Protein AF-0000000083545973 (afdb_homodimer)

InterPro domains:
  IPR001567 Peptidase M3A/M3B catalytic domain [PF01432] (201-577)
  IPR011977 Peptidase M3B, oligoendopeptidase-related clade 3 [TIGR02290] (7-589)
  IPR013647 Oligopeptidase F, N-terminal domain [PF08439] (117-175)
  IPR034006 Oligopeptidase F type 2 [cd09607] (8-588)
  IPR042088 Oligoendopeptidase F, C-terminal domain [G3DSA:1.10.1370.20] (224-591)

Organism: NCBI:txid360422

pLDDT: mean 95.38, std 5.45, range [33.25, 98.75]

Nearest PDB structures (foldseek):
  3ce2-assembly1_A  TM=8.880E-01  e=1.107E-25  Chlamydia abortus S26/3
  2h1j-assembly1_A  TM=7.300E-01  e=1.883E-16  Geobacillus stearothermophilus
  3aho-assembly2_B  TM=7.406E-01  e=2.249E-15  Geobacillus sp. MO-1
  2qr4-assembly1_B  TM=7.708E-01  e=1.541E-14  Enterococcus faecium DO
  3sks-assembly1_A  TM=7.186E-01  e=7.136E-15  Bacillus anthracis str. Ames

Sequence (1182 aa):
MMSGTGKWSLKELYSSFEGSDFKNDVKLFEELIKTLTNWSKNNLNSYEDIAHKLECYVDKMEEFRRIYSRISAFCSLSISANASNSSAKKYLSMIEKMETNLKEVEVSTAKWIKNMEDLDSVINSSDKLKEYEFYFKEIKIKSSHMLSQQEEILIAKMRLTGSSTWSKYRNHITASHNVEIELDGKIQSIGINEVKNMQFSNEGELRKKAYFAERKSNDKIAEGVLAALNAIKGEVITLSEIKKYKSPLHRTLEDSRMDEETLNVMIEVMEENLQEFQRYFLKKAELLGHKGKLPYYDIMAPLGNKNMEYTFEKAREFIVKHFSSFSEEMGELAVKAFDNGWIDWGVRQGKRGGAFCRNLHCIKESRILCSYNNNFKNVCTLAHELGHAYHGMMLQKESVLNSSYPMPLAETASIFSETLVRNAALKTADRDEALSILGTDLVNCSSVIVDIYARYIFEKAVFEKRSEGELSLEEVKNLMIWAQKQAYGDAISQETLDPFAWIHKNHYYYPDANFYNFPYAFGLLFSKGLYNMYLNEGSSFVKKYNELLCITGKSTIYDVAKSVDIDIHDKEFWRGSMNIVKKQIEEFCNSMMSGTGKWSLKELYSSFEGSDFKNDVKLFEELIKTLTNWSKNNLNSYEDIAHKLECYVDKMEEFRRIYSRISAFCSLSISANASNSSAKKYLSMIEKMETNLKEVEVSTAKWIKNMEDLDSVINSSDKLKEYEFYFKEIKIKSSHMLSQQEEILIAKMRLTGSSTWSKYRNHITASHNVEIELDGKIQSIGINEVKNMQFSNEGELRKKAYFAERKSNDKIAEGVLAALNAIKGEVITLSEIKKYKSPLHRTLEDSRMDEETLNVMIEVMEENLQEFQRYFLKKAELLGHKGKLPYYDIMAPLGNKNMEYTFEKAREFIVKHFSSFSEEMGELAVKAFDNGWIDWGVRQGKRGGAFCRNLHCIKESRILCSYNNNFKNVCTLAHELGHAYHGMMLQKESVLNSSYPMPLAETASIFSETLVRNAALKTADRDEALSILGTDLVNCSSVIVDIYARYIFEKAVFEKRSEGELSLEEVKNLMIWAQKQAYGDAISQETLDPFAWIHKNHYYYPDANFYNFPYAFGLLFSKGLYNMYLNEGSSFVKKYNELLCITGKSTIYDVAKSVDIDIHDKEFWRGSMNIVKKQIEEFCNS

Foldseek 3Di:
DQPPPLFFDLVLLPPDLPDPVNVVLLVVLLVLLVVLLVLLVPPLPDCPPVLVSVVVNVVSVLVNCLSLLSLLCSLVVVCQAFVPPPSSVVVNVVSVVSVVSCVVSLLSVLVSLLPDPCVPVSQVVDPSSVLCVLLSVLSNVVSLLDDDPVVVVVLVVVVVVFLVVLLVQLCVCQQAQWWFFQDPNDTDTDTLVVLVVQLAPLDPVSLVRSQVRNQVSCVVCLVSLLVSLLRLLVVLQVSCVSSPHPGSVSVQCSLQLHDPLLLVLLLVLLLVCLVLVLLVQQLQCVQSPHDFFHAPSNLNYADFDDWDFADPVNLLVLLLVLLVQQPVVLSVLSCCCSRNRQENADDDPRRHADKAKDQNLSSLFIHIYYHDDGTVVVSLRVQLRSQLGVLSNLQNVGRPSLNDFGLLQNRQRSLLSSVRSLVVCCVPDDPRRLLNSLRVVSSVVCCQSQVLSLVLQLLVVCSVVSVVHRDDLVRSLVSSLVSNCSRNHPSYDSVNRRSCPVSPPSQSSDSNQHSNRNSVSSNQLNNLLLSLVCVVPPNVSSVLVSQLSNRSRRHRPQVSCPVSPHHSSDSVSSVSSVVVNSVSSVSNSVD/DQPPPLFFDLVLLPVDLPDPVLVVLLVVLLVLLVVLLVLLVPPLPDCPPVLVSVVVNVVSVLVNCLSLLSLLCSLVVVCQAFVPPVSSVVVNVVSVVSVVSCVVSLLSVLVSLLPDPCPPVSQVVDPVSVLCVLLSVLSNVVSLLDDDPVVVVVLVVVVVVFLVVLLVQLCVCQQAQWWFFQDPNDTDTDTLVVLVVQLADLDPVSLVRSQVRNQVSCVVCLVSLLVSLLRLLVVLQVSCVSSPHPGSVSVQCSLQLHDPLLLVLLLVLLLVCLVLVLLVQQLQCVQSPHDFFHAPSNLNYADFDDWDFADPVNLLVLLLVLLVQQPVVLSVLSVCCSRNRQENADDDPRRHADKAKDQNLSSLFIHIYYHDDGTVVVSLRVQLRSQLRVLSNLQNVGRPSLNDFGLLQNRQRSLLSSVRSLVVCCVPDDPRRLLNSLRVVSSVVCCQSQVLSLVLQLLVVCSVVSVVHRDDSVRSLVSSLVSNCSRNHPSYDSVNRRSCPVSPPSQSSDSNQHSNRNSVSSNQLNNLLLSLVCVVPPNVSSVLVSQLSNRSRRHRPQVSCPVSPHHSSDSVSSVSSVVVNSVSSVSNSVD

Solvent-accessible surface area (backbone atoms only — not comparable to full-atom values): 60895 Å² total; per-residue (Å²): 120,58,66,84,78,34,51,51,63,60,55,89,74,34,80,38,90,83,28,66,68,35,50,50,48,54,51,46,49,55,49,48,54,53,49,50,48,52,45,44,69,70,56,61,77,59,79,69,65,49,56,58,51,52,53,51,47,52,54,51,48,48,53,45,50,40,52,48,52,46,52,49,46,54,20,51,52,46,28,41,59,25,60,80,42,60,67,33,53,52,50,43,53,51,50,55,60,57,52,57,64,48,51,60,40,54,50,52,46,26,52,46,54,49,69,47,91,54,62,67,62,45,29,71,72,32,77,71,42,48,79,40,44,51,56,52,52,49,40,31,58,58,34,69,40,55,69,56,70,68,50,50,51,48,49,59,58,52,31,60,31,13,40,53,39,34,35,51,49,40,49,48,59,54,71,70,29,61,25,65,39,76,56,95,89,38,79,39,79,42,50,41,68,66,42,60,56,33,34,56,38,88,44,65,67,53,13,49,51,36,46,54,25,48,56,61,43,42,66,78,48,43,66,63,41,48,51,28,41,43,25,26,53,47,45,36,50,52,50,23,50,77,36,67,34,91,34,60,63,50,49,42,27,58,68,39,37,40,59,68,62,41,53,51,39,52,52,49,52,48,61,73,45,33,65,62,50,25,56,44,37,29,46,49,12,48,76,71,68,37,86,61,42,19,48,50,54,51,66,61,38,67,47,62,87,62,79,54,74,29,49,72,67,53,35,48,54,53,49,32,51,54,35,34,71,63,34,60,68,54,14,49,49,49,48,48,36,55,54,64,28,21,44,23,34,47,77,59,86,52,36,57,79,64,68,46,54,47,63,34,74,74,76,72,47,48,39,32,43,34,62,59,77,40,28,52,69,46,42,41,49,50,34,22,32,49,14,43,37,51,40,42,56,42,23,60,80,41,55,79,81,34,46,61,55,34,66,34,60,63,37,28,43,14,49,36,36,24,49,54,54,53,56,57,51,50,74,73,41,52,74,59,49,33,43,21,54,46,38,55,51,49,44,52,48,43,47,38,51,35,47,32,49,18,51,48,52,31,51,52,47,49,56,56,50,42,76,76,36,80,73,51,73,67,55,54,25,50,42,39,42,50,22,45,47,72,29,53,41,82,27,33,34,72,90,46,56,58,51,61,69,71,72,82,43,66,57,76,53,40,65,88,43,57,75,62,52,54,32,55,34,45,8,51,42,52,15,38,24,52,47,47,47,31,74,73,54,43,69,70,35,47,60,45,52,50,55,36,47,37,38,43,23,56,51,42,52,65,55,32,40,42,75,62,74,36,58,66,73,38,57,64,50,54,48,46,13,47,47,58,53,50,51,48,44,51,52,53,66,71,97,119,60,66,86,77,33,52,50,62,59,58,89,76,34,80,38,91,84,28,66,69,36,50,52,48,54,50,48,49,54,49,47,53,53,50,50,46,51,46,43,70,71,54,61,78,59,79,71,64,50,55,60,50,51,52,52,49,52,53,53,48,49,53,46,49,40,52,49,52,47,52,48,45,54,19,51,52,44,28,41,61,27,60,80,41,59,65,32,53,51,51,41,54,50,50,55,60,55,52,56,63,47,50,59,40,54,51,52,47,26,52,47,54,50,68,46,88,55,60,67,62,45,29,71,72,32,76,72,42,48,78,40,43,52,55,53,52,49,41,33,57,58,35,70,41,54,69,54,70,68,49,48,52,49,49,59,58,52,32,60,31,13,39,53,39,33,34,52,49,41,50,48,59,53,70,71,30,63,25,65,40,76,55,95,89,38,82,40,79,40,49,40,67,63,42,60,55,33,34,55,36,86,46,65,67,53,13,49,51,35,46,54,26,48,56,61,44,43,67,79,48,44,67,62,42,47,53,26,40,44,24,26,53,47,44,37,50,52,50,23,50,76,35,69,36,92,34,62,64,50,50,42,26,58,68,39,37,40,60,66,61,41,53,52,40,50,51,49,53,49,61,72,45,34,65,62,51,25,56,44,37,29,47,50,12,47,76,72,69,37,87,60,42,20,48,50,53,49,67,62,39,67,48,63,87,62,79,54,73,29,49,71,66,52,36,49,52,52,48,32,52,54,34,33,72,63,31,63,66,53,14,51,49,47,48,47,36,55,54,65,25,21,44,23,36,46,76,58,86,54,35,57,80,63,70,46,54,48,64,34,75,75,76,72,48,48,39,32,44,33,63,61,76,40,29,52,69,46,43,39,49,49,34,23,33,48,14,42,37,51,41,40,58,41,23,59,78,43,55,79,81,36,46,60,55,37,66,32,61,63,38,28,43,14,49,36,37,24,50,54,53,52,54,56,50,48,74,74,40,53,73,59,49,34,45,23,55,46,39,54,51,48,46,52,48,43,50,38,51,34,48,32,48,17,51,48,54,30,52,52,47,49,54,57,50,42,76,76,36,80,73,50,73,68,54,54,26,48,42,39,41,50,21,45,47,71,29,52,40,82,26,36,34,73,91,47,56,56,50,60,68,71,72,83,42,66,56,76,54,40,68,87,43,56,77,63,52,56,32,54,34,45,8,54,41,52,16,39,25,51,47,48,46,32,73,74,54,44,68,71,34,49,60,44,53,49,56,37,46,36,37,43,23,55,50,40,51,65,53,32,39,41,74,62,75,37,57,66,74,39,59,64,51,53,49,46,13,47,47,58,52,49,50,49,44,51,53,52,66,72,98

Structure (mmCIF, N/CA/C/O backbone):
data_AF-0000000083545973-model_v1
#
loop_
_entity.id
_entity.type
_entity.pdbx_description
1 polymer 'Oligoendopeptidase F'
#
loop_
_atom_site.group_PDB
_atom_site.id
_atom_site.type_symbol
_atom_site.label_atom_id
_atom_site.label_alt_id
_atom_site.label_comp_id
_atom_site.label_asym_id
_atom_site.label_entity_id
_atom_site.label_seq_id
_atom_site.pdbx_PDB_ins_code
_atom_site.Cartn_x
_atom_site.Cartn_y
_atom_site.Cartn_z
_atom_site.occupancy
_atom_site.B_iso_or_equiv
_atom_site.auth_seq_id
_atom_site.auth_comp_id
_atom_site.auth_asym_id
_atom_site.auth_atom_id
_atom_site.pdbx_PDB_model_num
ATOM 1 N N . MET A 1 1 ? 7.969 -38.281 -41.969 1 33.25 1 MET A N 1
ATOM 2 C CA . MET A 1 1 ? 9.156 -37.438 -41.875 1 33.25 1 MET A CA 1
ATOM 3 C C . MET A 1 1 ? 8.953 -36.312 -40.844 1 33.25 1 MET A C 1
ATOM 5 O O . MET A 1 1 ? 7.91 -35.656 -40.844 1 33.25 1 MET A O 1
ATOM 9 N N . MET A 1 2 ? 9.492 -36.406 -39.625 1 45.69 2 MET A N 1
ATOM 10 C CA . MET A 1 2 ? 9.445 -35.344 -38.594 1 45.69 2 MET A CA 1
ATOM 11 C C . MET A 1 2 ? 9.578 -33.969 -39.219 1 45.69 2 MET A C 1
ATOM 13 O O . MET A 1 2 ? 10.391 -33.781 -40.125 1 45.69 2 MET A O 1
ATOM 17 N N . SER A 1 3 ? 8.727 -33.219 -39.375 1 46.69 3 SER A N 1
ATOM 18 C CA . SER A 1 3 ? 8.953 -31.969 -40.094 1 46.69 3 SER A CA 1
ATOM 19 C C . SER A 1 3 ? 10.234 -31.297 -39.625 1 46.69 3 SER A C 1
ATOM 21 O O . SER A 1 3 ? 10.5 -31.188 -38.406 1 46.69 3 SER A O 1
ATOM 23 N N . GLY A 1 4 ? 11.406 -31.469 -40.25 1 60.22 4 GLY A N 1
ATOM 24 C CA . GLY A 1 4 ? 12.812 -31.109 -40.219 1 60.22 4 GLY A CA 1
ATOM 25 C C . GLY A 1 4 ? 13.055 -29.688 -39.781 1 60.22 4 GLY A C 1
ATOM 26 O O . GLY A 1 4 ? 14.203 -29.266 -39.594 1 60.22 4 GLY A O 1
ATOM 27 N N . THR A 1 5 ? 12.023 -28.859 -39.562 1 68.5 5 THR A N 1
ATOM 28 C CA . THR A 1 5 ? 12.398 -27.469 -39.438 1 68.5 5 THR A CA 1
ATOM 29 C C . THR A 1 5 ? 12.562 -27.094 -37.969 1 68.5 5 THR A C 1
ATOM 31 O O . THR A 1 5 ? 13.117 -26.031 -37.656 1 68.5 5 THR A O 1
ATOM 34 N N . GLY A 1 6 ? 12.125 -28.031 -36.969 1 90.12 6 GLY A N 1
ATOM 35 C CA . GLY A 1 6 ? 12.211 -27.719 -35.562 1 90.12 6 GLY A CA 1
ATOM 36 C C . GLY A 1 6 ? 11.18 -26.703 -35.125 1 90.12 6 GLY A C 1
ATOM 37 O O . GLY A 1 6 ? 11.305 -26.109 -34.031 1 90.12 6 GLY A O 1
ATOM 38 N N . LYS A 1 7 ? 10.086 -26.453 -36.031 1 93.75 7 LYS A N 1
ATOM 39 C CA . LYS A 1 7 ? 9.039 -25.484 -35.75 1 93.75 7 LYS A CA 1
ATOM 40 C C . LYS A 1 7 ? 7.66 -26.141 -35.75 1 93.75 7 LYS A C 1
ATOM 42 O O . LYS A 1 7 ? 7.41 -27.078 -36.5 1 93.75 7 LYS A O 1
ATOM 47 N N . TRP A 1 8 ? 6.75 -25.625 -34.812 1 97.69 8 TRP A N 1
ATOM 48 C CA . TRP A 1 8 ? 5.371 -26.109 -34.844 1 97.69 8 TRP A CA 1
ATOM 49 C C . TRP A 1 8 ? 4.582 -25.453 -35.969 1 97.69 8 TRP A C 1
ATOM 51 O O . TRP A 1 8 ? 5.074 -24.516 -36.625 1 97.69 8 TRP A O 1
ATOM 61 N N . SER A 1 9 ? 3.428 -26.109 -36.281 1 97.06 9 SER A N 1
ATOM 62 C CA . SER A 1 9 ? 2.506 -25.516 -37.25 1 97.06 9 SER A CA 1
ATOM 63 C C . SER A 1 9 ? 1.331 -24.844 -36.562 1 97.06 9 SER A C 1
ATOM 65 O O . SER A 1 9 ? 0.715 -25.422 -35.656 1 97.06 9 SER A O 1
ATOM 67 N N . LEU A 1 10 ? 1.026 -23.609 -37 1 98.12 10 LEU A N 1
ATOM 68 C CA . LEU A 1 10 ? -0.126 -22.891 -36.438 1 98.12 10 LEU A CA 1
ATOM 69 C C . LEU A 1 10 ? -1.184 -22.672 -37.531 1 98.12 10 LEU A C 1
ATOM 71 O O . LEU A 1 10 ? -2.217 -22.047 -37.25 1 98.12 10 LEU A O 1
ATOM 75 N N . LYS A 1 11 ? -0.959 -23.281 -38.656 1 97.19 11 LYS A N 1
ATOM 76 C CA . LYS A 1 11 ? -1.869 -23.078 -39.781 1 97.19 11 LYS A CA 1
ATOM 77 C C . LYS A 1 11 ? -3.236 -23.688 -39.5 1 97.19 11 LYS A C 1
ATOM 79 O O . LYS A 1 11 ? -4.23 -23.312 -40.125 1 97.19 11 LYS A O 1
ATOM 84 N N . GLU A 1 12 ? -3.271 -24.703 -38.656 1 97.5 12 GLU A N 1
ATOM 85 C CA . GLU A 1 12 ? -4.523 -25.344 -38.281 1 97.5 12 GLU A CA 1
ATOM 86 C C . GLU A 1 12 ? -5.418 -24.391 -37.5 1 97.5 12 GLU A C 1
ATOM 88 O O . GLU A 1 12 ? -6.625 -24.625 -37.375 1 97.5 12 GLU A O 1
ATOM 93 N N . LEU A 1 13 ? -4.867 -23.344 -36.906 1 98.19 13 LEU A N 1
ATOM 94 C CA . LEU A 1 13 ? -5.641 -22.297 -36.25 1 98.19 13 LEU A CA 1
ATOM 95 C C . LEU A 1 13 ? -6.098 -21.234 -37.25 1 98.19 13 LEU A C 1
ATOM 97 O O . LEU A 1 13 ? -7.297 -21.031 -37.438 1 98.19 13 LEU A O 1
ATOM 101 N N . TYR A 1 14 ? -5.094 -20.672 -37.844 1 98.38 14 TYR A N 1
ATOM 102 C CA . TYR A 1 14 ? -5.371 -19.672 -38.875 1 98.38 14 TYR A CA 1
ATOM 103 C C . TYR A 1 14 ? -4.273 -19.656 -39.906 1 98.38 14 TYR A C 1
ATOM 105 O O . TYR A 1 14 ? -3.127 -20.016 -39.625 1 98.38 14 TYR A O 1
ATOM 113 N N . SER A 1 15 ? -4.625 -19.125 -41.094 1 97.94 15 SER A N 1
ATOM 114 C CA . SER A 1 15 ? -3.656 -19.031 -42.156 1 97.94 15 SER A CA 1
ATOM 115 C C . SER A 1 15 ? -2.592 -17.984 -41.875 1 97.94 15 SER A C 1
ATOM 117 O O . SER A 1 15 ? -1.403 -18.219 -42.125 1 97.94 15 SER A O 1
ATOM 119 N N . SER A 1 16 ? -3.014 -16.875 -41.5 1 97.06 16 SER A N 1
ATOM 120 C CA . SER A 1 16 ? -2.137 -15.766 -41.125 1 97.06 16 SER A CA 1
ATOM 121 C C . SER A 1 16 ? -2.914 -14.656 -40.406 1 97.06 16 SER A C 1
ATOM 123 O O . SER A 1 16 ? -4.145 -14.703 -40.344 1 97.06 16 SER A O 1
ATOM 125 N N . PHE A 1 17 ? -2.213 -13.688 -39.969 1 97.44 17 PHE A N 1
ATOM 126 C CA . PHE A 1 17 ? -2.863 -12.555 -39.312 1 97.44 17 PHE A CA 1
ATOM 127 C C . PHE A 1 17 ? -3.57 -11.68 -40.344 1 97.44 17 PHE A C 1
ATOM 129 O O . PHE A 1 17 ? -4.41 -10.852 -40 1 97.44 17 PHE A O 1
ATOM 136 N N . GLU A 1 18 ? -3.24 -11.891 -41.656 1 96.62 18 GLU A N 1
ATOM 137 C CA . GLU A 1 18 ? -3.873 -11.164 -42.75 1 96.62 18 GLU A CA 1
ATOM 138 C C . GLU A 1 18 ? -4.941 -12.016 -43.438 1 96.62 18 GLU A C 1
ATOM 140 O O . GLU A 1 18 ? -5.672 -11.531 -44.281 1 96.62 18 GLU A O 1
ATOM 145 N N . GLY A 1 19 ? -4.961 -13.25 -43.031 1 97.5 19 GLY A N 1
ATOM 146 C CA . GLY A 1 19 ? -5.93 -14.156 -43.656 1 97.5 19 GLY A CA 1
ATOM 147 C C . GLY A 1 19 ? -7.367 -13.797 -43.312 1 97.5 19 GLY A C 1
ATOM 148 O O . GLY A 1 19 ? -7.656 -13.312 -42.219 1 97.5 19 GLY A O 1
ATOM 149 N N . SER A 1 20 ? -8.289 -14.133 -44.188 1 97.5 20 SER A N 1
ATOM 150 C CA . SER A 1 20 ? -9.703 -13.844 -43.969 1 97.5 20 SER A CA 1
ATOM 151 C C . SER A 1 20 ? -10.273 -14.664 -42.812 1 97.5 20 SER A C 1
ATOM 153 O O . SER A 1 20 ? -11.172 -14.203 -42.125 1 97.5 20 SER A O 1
ATOM 155 N N . ASP A 1 21 ? -9.742 -15.797 -42.656 1 97.69 21 ASP A N 1
ATOM 156 C CA . ASP A 1 21 ? -10.211 -16.656 -41.562 1 97.69 21 ASP A CA 1
ATOM 157 C C . ASP A 1 21 ? -9.953 -16.016 -40.219 1 97.69 21 ASP A C 1
ATOM 159 O O . ASP A 1 21 ? -10.836 -15.977 -39.344 1 97.69 21 ASP A O 1
ATOM 163 N N . PHE A 1 22 ? -8.773 -15.43 -40.062 1 98.12 22 PHE A N 1
ATOM 164 C CA . PHE A 1 22 ? -8.406 -14.758 -38.812 1 98.12 22 PHE A CA 1
ATOM 165 C C . PHE A 1 22 ? -9.203 -13.461 -38.656 1 98.12 22 PHE A C 1
ATOM 167 O O . PHE A 1 22 ? -9.812 -13.234 -37.594 1 98.12 22 PHE A O 1
ATOM 174 N N . LYS A 1 23 ? -9.297 -12.656 -39.594 1 97.5 23 LYS A N 1
ATOM 175 C CA . LYS A 1 23 ? -9.969 -11.359 -39.531 1 97.5 23 LYS A CA 1
ATOM 176 C C . LYS A 1 23 ? -11.461 -11.523 -39.281 1 97.5 23 LYS A C 1
ATOM 178 O O . LYS A 1 23 ? -12.07 -10.734 -38.562 1 97.5 23 LYS A O 1
ATOM 183 N N . ASN A 1 24 ? -12.016 -12.516 -39.938 1 97.94 24 ASN A N 1
ATOM 184 C CA . ASN A 1 24 ? -13.438 -12.789 -39.719 1 97.94 24 ASN A CA 1
ATOM 185 C C . ASN A 1 24 ? -13.719 -13.219 -38.281 1 97.94 24 ASN A C 1
ATOM 187 O O . ASN A 1 24 ? -14.742 -12.836 -37.719 1 97.94 24 ASN A O 1
ATOM 191 N N . ASP A 1 25 ? -12.836 -14 -37.781 1 97.81 25 ASP A N 1
ATOM 192 C CA . ASP A 1 25 ? -13.031 -14.445 -36.406 1 97.81 25 ASP A CA 1
ATOM 193 C C . ASP A 1 25 ? -12.852 -13.289 -35.406 1 97.81 25 ASP A C 1
ATOM 195 O O . ASP A 1 25 ? -13.516 -13.227 -34.375 1 97.81 25 ASP A O 1
ATOM 199 N N . VAL A 1 26 ? -11.93 -12.359 -35.719 1 97.5 26 VAL A N 1
ATOM 200 C CA . VAL A 1 26 ? -11.758 -11.18 -34.875 1 97.5 26 VAL A CA 1
ATOM 201 C C . VAL A 1 26 ? -13.031 -10.352 -34.875 1 97.5 26 VAL A C 1
ATOM 203 O O . VAL A 1 26 ? -13.492 -9.891 -33.844 1 97.5 26 VAL A O 1
ATOM 206 N N . LYS A 1 27 ? -13.648 -10.234 -36 1 96.94 27 LYS A N 1
ATOM 207 C CA . LYS A 1 27 ? -14.922 -9.523 -36.094 1 96.94 27 LYS A CA 1
ATOM 208 C C . LYS A 1 27 ? -16.031 -10.258 -35.344 1 96.94 27 LYS A C 1
ATOM 210 O O . LYS A 1 27 ? -16.844 -9.633 -34.656 1 96.94 27 LYS A O 1
ATOM 215 N N . LEU A 1 28 ? -16.078 -11.516 -35.594 1 97.12 28 LEU A N 1
ATOM 216 C CA . LEU A 1 28 ? -17.062 -12.336 -34.906 1 97.12 28 LEU A CA 1
ATOM 217 C C . LEU A 1 28 ? -16.922 -12.219 -33.406 1 97.12 28 LEU A C 1
ATOM 219 O O . LEU A 1 28 ? -17.906 -12.156 -32.688 1 97.12 28 LEU A O 1
ATOM 223 N N . PHE A 1 29 ? -15.695 -12.219 -32.969 1 96.69 29 PHE A N 1
ATOM 224 C CA . PHE A 1 29 ? -15.383 -12.07 -31.547 1 96.69 29 PHE A CA 1
ATOM 225 C C . PHE A 1 29 ? -15.969 -10.773 -31 1 96.69 29 PHE A C 1
ATOM 227 O O . PHE A 1 29 ? -16.625 -10.781 -29.953 1 96.69 29 PHE A O 1
ATOM 234 N N . GLU A 1 30 ? -15.781 -9.719 -31.656 1 95.12 30 GLU A N 1
ATOM 235 C CA . GLU A 1 30 ? -16.328 -8.422 -31.266 1 95.12 30 GLU A CA 1
ATOM 236 C C . GLU A 1 30 ? -17.844 -8.453 -31.203 1 95.12 30 GLU A C 1
ATOM 238 O O . GLU A 1 30 ? -18.453 -7.922 -30.266 1 95.12 30 GLU A O 1
ATOM 243 N N . GLU A 1 31 ? -18.406 -9.062 -32.125 1 96.19 31 GLU A N 1
ATOM 244 C CA . GLU A 1 31 ? -19.859 -9.172 -32.188 1 96.19 31 GLU A CA 1
ATOM 245 C C . GLU A 1 31 ? -20.406 -10.023 -31.062 1 96.19 31 GLU A C 1
ATOM 247 O O . GLU A 1 31 ? -21.469 -9.727 -30.516 1 96.19 31 GLU A O 1
ATOM 252 N N . LEU A 1 32 ? -19.719 -11.055 -30.812 1 96.06 32 LEU A N 1
ATOM 253 C CA . LEU A 1 32 ? -20.156 -11.945 -29.734 1 96.06 32 LEU A CA 1
ATOM 254 C C . LEU A 1 32 ? -20.156 -11.219 -28.391 1 96.06 32 LEU A C 1
ATOM 256 O O . LEU A 1 32 ? -21.062 -11.406 -27.578 1 96.06 32 LEU A O 1
ATOM 260 N N . ILE A 1 33 ? -19.141 -10.438 -28.141 1 95.19 33 ILE A N 1
ATOM 261 C CA . ILE A 1 33 ? -19.062 -9.672 -26.891 1 95.19 33 ILE A CA 1
ATOM 262 C C . ILE A 1 33 ? -20.25 -8.719 -26.797 1 95.19 33 ILE A C 1
ATOM 264 O O . ILE A 1 33 ? -20.891 -8.625 -25.75 1 95.19 33 ILE A O 1
ATOM 268 N N . LYS A 1 34 ? -20.578 -7.98 -27.859 1 94.25 34 LYS A N 1
ATOM 269 C CA . LYS A 1 34 ? -21.703 -7.062 -27.891 1 94.25 34 LYS A CA 1
ATOM 270 C C . LYS A 1 34 ? -23.016 -7.801 -27.641 1 94.25 34 LYS A C 1
ATOM 272 O O . LYS A 1 34 ? -23.875 -7.34 -26.875 1 94.25 34 LYS A O 1
ATOM 277 N N . THR A 1 35 ? -23.094 -8.898 -28.328 1 95.94 35 THR A N 1
ATOM 278 C CA . THR A 1 35 ? -24.312 -9.695 -28.234 1 95.94 35 THR A CA 1
ATOM 279 C C . THR A 1 35 ? -24.516 -10.211 -26.797 1 95.94 35 THR A C 1
ATOM 281 O O . THR A 1 35 ? -25.625 -10.148 -26.266 1 95.94 35 THR A O 1
ATOM 284 N N . LEU A 1 36 ? -23.469 -10.75 -26.219 1 96.38 36 LEU A N 1
ATOM 285 C CA . LEU A 1 36 ? -23.547 -11.289 -24.859 1 96.38 36 LEU A CA 1
ATOM 286 C C . LEU A 1 36 ? -23.859 -10.188 -23.859 1 96.38 36 LEU A C 1
ATOM 288 O O . LEU A 1 36 ? -24.641 -10.391 -22.922 1 96.38 36 LEU A O 1
ATOM 292 N N . THR A 1 37 ? -23.25 -9.047 -24.016 1 94.31 37 THR A N 1
ATOM 293 C CA . THR A 1 37 ? -23.469 -7.914 -23.125 1 94.31 37 THR A CA 1
ATOM 294 C C . THR A 1 37 ? -24.922 -7.445 -23.188 1 94.31 37 THR A C 1
ATOM 296 O O . THR A 1 37 ? -25.578 -7.262 -22.156 1 94.31 37 THR A O 1
ATOM 299 N N . ASN A 1 38 ? -25.438 -7.316 -24.375 1 95.25 38 ASN A N 1
ATOM 300 C CA . ASN A 1 38 ? -26.828 -6.902 -24.562 1 95.25 38 ASN A CA 1
ATOM 301 C C . ASN A 1 38 ? -27.797 -7.957 -24.047 1 95.25 38 ASN A C 1
ATOM 303 O O . ASN A 1 38 ? -28.828 -7.621 -23.438 1 95.25 38 ASN A O 1
ATOM 307 N N . TRP A 1 39 ? -27.469 -9.078 -24.359 1 96.19 39 TRP A N 1
ATOM 308 C CA . TRP A 1 39 ? -28.328 -10.172 -23.906 1 96.19 39 TRP A CA 1
ATOM 309 C C . TRP A 1 39 ? -28.438 -10.188 -22.375 1 96.19 39 TRP A C 1
ATOM 311 O O . TRP A 1 39 ? -29.531 -10.328 -21.828 1 96.19 39 TRP A O 1
ATOM 321 N N . SER A 1 40 ? -27.328 -10.164 -21.703 1 95.25 40 SER A N 1
ATOM 322 C CA . SER A 1 40 ? -27.312 -10.195 -20.25 1 95.25 40 SER A CA 1
ATOM 323 C C . SER A 1 40 ? -28.141 -9.055 -19.656 1 95.25 40 SER A C 1
ATOM 325 O O . SER A 1 40 ? -28.891 -9.25 -18.703 1 95.25 40 SER A O 1
ATOM 327 N N . LYS A 1 41 ? -28.062 -7.844 -20.188 1 91.94 41 LYS A N 1
ATOM 328 C CA . LYS A 1 41 ? -28.797 -6.664 -19.734 1 91.94 41 LYS A CA 1
ATOM 329 C C . LYS A 1 41 ? -30.297 -6.855 -19.891 1 91.94 41 LYS A C 1
ATOM 331 O O . LYS A 1 41 ? -31.078 -6.422 -19.047 1 91.94 41 LYS A O 1
ATOM 336 N N . ASN A 1 42 ? -30.656 -7.582 -20.859 1 95.19 42 ASN A N 1
ATOM 337 C CA . ASN A 1 42 ? -32.062 -7.695 -21.219 1 95.19 42 ASN A CA 1
ATOM 338 C C . ASN A 1 42 ? -32.719 -8.914 -20.562 1 95.19 42 ASN A C 1
ATOM 340 O O . ASN A 1 42 ? -33.906 -8.945 -20.359 1 95.19 42 ASN A O 1
ATOM 344 N N . ASN A 1 43 ? -31.891 -9.867 -20.25 1 95.75 43 ASN A N 1
ATOM 345 C CA . ASN A 1 43 ? -32.5 -11.141 -19.891 1 95.75 43 ASN A CA 1
ATOM 346 C C . ASN A 1 43 ? -32.25 -11.5 -18.438 1 95.75 43 ASN A C 1
ATOM 348 O O . ASN A 1 43 ? -32.969 -12.328 -17.859 1 95.75 43 ASN A O 1
ATOM 352 N N . LEU A 1 44 ? -31.328 -10.922 -17.812 1 94.5 44 LEU A N 1
ATOM 353 C CA . LEU A 1 44 ? -30.969 -11.336 -16.453 1 94.5 44 LEU A CA 1
ATOM 354 C C . LEU A 1 44 ? -31.594 -10.414 -15.422 1 94.5 44 LEU A C 1
ATOM 356 O O . LEU A 1 44 ? -31.125 -10.336 -14.281 1 94.5 44 LEU A O 1
ATOM 360 N N . ASN A 1 45 ? -32.656 -9.766 -15.781 1 92.56 45 ASN A N 1
ATOM 361 C CA . ASN A 1 45 ? -33.375 -8.859 -14.883 1 92.56 45 ASN A CA 1
ATOM 362 C C . ASN A 1 45 ? -34.625 -9.484 -14.336 1 92.56 45 ASN A C 1
ATOM 364 O O . ASN A 1 45 ? -35.375 -8.844 -13.594 1 92.56 45 ASN A O 1
ATOM 368 N N . SER A 1 46 ? -34.969 -10.68 -14.75 1 94 46 SER A N 1
ATOM 369 C CA . SER A 1 46 ? -36.156 -11.398 -14.281 1 94 46 SER A CA 1
ATOM 370 C C . SER A 1 46 ? -35.875 -12.898 -14.18 1 94 46 SER A C 1
ATOM 372 O O . SER A 1 46 ? -34.875 -13.391 -14.703 1 94 46 SER A O 1
ATOM 374 N N . TYR A 1 47 ? -36.75 -13.648 -13.602 1 94.88 47 TYR A N 1
ATOM 375 C CA . TYR A 1 47 ? -36.562 -15.086 -13.391 1 94.88 47 TYR A CA 1
ATOM 376 C C . TYR A 1 47 ? -37.625 -15.891 -14.117 1 94.88 47 TYR A C 1
ATOM 378 O O . TYR A 1 47 ? -37.938 -17.016 -13.727 1 94.88 47 TYR A O 1
ATOM 386 N N . GLU A 1 48 ? -38.156 -15.266 -15.125 1 93.75 48 GLU A N 1
ATOM 387 C CA . GLU A 1 48 ? -39 -16.016 -16.031 1 93.75 48 GLU A CA 1
ATOM 388 C C . GLU A 1 48 ? -38.188 -16.859 -17.016 1 93.75 48 GLU A C 1
ATOM 390 O O . GLU A 1 48 ? -37.094 -16.453 -17.406 1 93.75 48 GLU A O 1
ATOM 395 N N . ASP A 1 49 ? -38.625 -18.047 -17.391 1 95.19 49 ASP A N 1
ATOM 396 C CA . ASP A 1 49 ? -37.969 -18.922 -18.359 1 95.19 49 ASP A CA 1
ATOM 397 C C . ASP A 1 49 ? -36.5 -19.141 -18 1 95.19 49 ASP A C 1
ATOM 399 O O . ASP A 1 49 ? -35.625 -19.016 -18.844 1 95.19 49 ASP A O 1
ATOM 403 N N . ILE A 1 50 ? -36.312 -19.422 -16.766 1 96.56 50 ILE A N 1
ATOM 404 C CA . ILE A 1 50 ? -34.969 -19.5 -16.219 1 96.56 50 ILE A CA 1
ATOM 405 C C . ILE A 1 50 ? -34.156 -20.562 -16.938 1 96.56 50 ILE A C 1
ATOM 407 O O . ILE A 1 50 ? -33 -20.344 -17.297 1 96.56 50 ILE A O 1
ATOM 411 N N . ALA A 1 51 ? -34.75 -21.688 -17.219 1 96.81 51 ALA A N 1
ATOM 412 C CA . ALA A 1 51 ? -34.031 -22.797 -17.875 1 96.81 51 ALA A CA 1
ATOM 413 C C . ALA A 1 51 ? -33.594 -22.391 -19.266 1 96.81 51 ALA A C 1
ATOM 415 O O . ALA A 1 51 ? -32.438 -22.641 -19.641 1 96.81 51 ALA A O 1
ATOM 416 N N . HIS A 1 52 ? -34.469 -21.766 -19.953 1 97.25 52 HIS A N 1
ATOM 417 C CA . HIS A 1 52 ? -34.156 -21.328 -21.312 1 97.25 52 HIS A CA 1
ATOM 418 C C . HIS A 1 52 ? -33.031 -20.281 -21.297 1 97.25 52 HIS A C 1
ATOM 420 O O . HIS A 1 52 ? -32.156 -20.312 -22.156 1 97.25 52 HIS A O 1
ATOM 426 N N . LYS A 1 53 ? -33.094 -19.438 -20.391 1 97.19 53 LYS A N 1
ATOM 427 C CA . LYS A 1 53 ? -32.062 -18.391 -20.281 1 97.19 53 LYS A CA 1
ATOM 428 C C . LYS A 1 53 ? -30.703 -18.984 -19.969 1 97.19 53 LYS A C 1
ATOM 430 O O . LYS A 1 53 ? -29.688 -18.562 -20.531 1 97.19 53 LYS A O 1
ATOM 435 N N . LEU A 1 54 ? -30.688 -19.984 -19.141 1 97.62 54 LEU A N 1
ATOM 436 C CA . LEU A 1 54 ? -29.422 -20.641 -18.828 1 97.62 54 LEU A CA 1
ATOM 437 C C . LEU A 1 54 ? -28.891 -21.406 -20.031 1 97.62 54 LEU A C 1
ATOM 439 O O . LEU A 1 54 ? -27.688 -21.422 -20.266 1 97.62 54 LEU A O 1
ATOM 443 N N . GLU A 1 55 ? -29.766 -22.016 -20.734 1 97.81 55 GLU A N 1
ATOM 444 C CA . GLU A 1 55 ? -29.359 -22.703 -21.953 1 97.81 55 GLU A CA 1
ATOM 445 C C . GLU A 1 55 ? -28.734 -21.734 -22.969 1 97.81 55 GLU A C 1
ATOM 447 O O . GLU A 1 55 ? -27.703 -22.031 -23.562 1 97.81 55 GLU A O 1
ATOM 452 N N . CYS A 1 56 ? -29.391 -20.609 -23.094 1 97.12 56 CYS A N 1
ATOM 453 C CA . CYS A 1 56 ? -28.906 -19.578 -24 1 97.12 56 CYS A CA 1
ATOM 454 C C . CYS A 1 56 ? -27.531 -19.078 -23.562 1 97.12 56 CYS A C 1
ATOM 456 O O . CYS A 1 56 ? -26.641 -18.875 -24.391 1 97.12 56 CYS A O 1
ATOM 458 N N . TYR A 1 57 ? -27.422 -18.922 -22.281 1 96.75 57 TYR A N 1
ATOM 459 C CA . TYR A 1 57 ? -26.172 -18.453 -21.719 1 96.75 57 TYR A CA 1
ATOM 460 C C . TYR A 1 57 ? -25.031 -19.422 -22.047 1 96.75 57 TYR A C 1
ATOM 462 O O . TYR A 1 57 ? -23.969 -19 -22.516 1 96.75 57 TYR A O 1
ATOM 470 N N . VAL A 1 58 ? -25.203 -20.672 -21.844 1 97 58 VAL A N 1
ATOM 471 C CA . VAL A 1 58 ? -24.172 -21.672 -22.062 1 97 58 VAL A CA 1
ATOM 472 C C . VAL A 1 58 ? -23.812 -21.734 -23.547 1 97 58 VAL A C 1
ATOM 474 O O . VAL A 1 58 ? -22.641 -21.859 -23.906 1 97 58 VAL A O 1
ATOM 477 N N . ASP A 1 59 ? -24.797 -21.625 -24.406 1 97.12 59 ASP A N 1
ATOM 478 C CA . ASP A 1 59 ? -24.547 -21.641 -25.844 1 97.12 59 ASP A CA 1
ATOM 479 C C . ASP A 1 59 ? -23.672 -20.469 -26.266 1 97.12 59 ASP A C 1
ATOM 481 O O . ASP A 1 59 ? -22.703 -20.656 -27 1 97.12 59 ASP A O 1
ATOM 485 N N . LYS A 1 60 ? -24.016 -19.375 -25.797 1 96.5 60 LYS A N 1
ATOM 486 C CA . LYS A 1 60 ? -23.266 -18.172 -26.141 1 96.5 60 LYS A CA 1
ATOM 487 C C . LYS A 1 60 ? -21.859 -18.188 -25.562 1 96.5 60 LYS A C 1
ATOM 489 O O . LYS A 1 60 ? -20.906 -17.734 -26.203 1 96.5 60 LYS A O 1
ATOM 494 N N . MET A 1 61 ? -21.797 -18.688 -24.359 1 96.19 61 MET A N 1
ATOM 495 C CA . MET A 1 61 ? -20.5 -18.75 -23.703 1 96.19 61 MET A CA 1
ATOM 496 C C . MET A 1 61 ? -19.594 -19.781 -24.375 1 96.19 61 MET A C 1
ATOM 498 O O . MET A 1 61 ? -18.375 -19.562 -24.484 1 96.19 61 MET A O 1
ATOM 502 N N . GLU A 1 62 ? -20.109 -20.859 -24.797 1 96.19 62 GLU A N 1
ATOM 503 C CA . GLU A 1 62 ? -19.328 -21.859 -25.516 1 96.19 62 GLU A CA 1
ATOM 504 C C . GLU A 1 62 ? -18.766 -21.297 -26.812 1 96.19 62 GLU A C 1
ATOM 506 O O . GLU A 1 62 ? -17.594 -21.5 -27.141 1 96.19 62 GLU A O 1
ATOM 511 N N . GLU A 1 63 ? -19.609 -20.594 -27.484 1 96 63 GLU A N 1
ATOM 512 C CA . GLU A 1 63 ? -19.172 -20 -28.75 1 96 63 GLU A CA 1
ATOM 513 C C . GLU A 1 63 ? -18.094 -18.938 -28.5 1 96 63 GLU A C 1
ATOM 515 O O . GLU A 1 63 ? -17.078 -18.906 -29.219 1 96 63 GLU A O 1
ATOM 520 N N . PHE A 1 64 ? -18.359 -18.188 -27.547 1 96.06 64 PHE A N 1
ATOM 521 C CA . PHE A 1 64 ? -17.391 -17.156 -27.188 1 96.06 64 PHE A CA 1
ATOM 522 C C . PHE A 1 64 ? -16.047 -17.781 -26.844 1 96.06 64 PHE A C 1
ATOM 524 O O . PHE A 1 64 ? -15.008 -17.359 -27.359 1 96.06 64 PHE A O 1
ATOM 531 N N . ARG A 1 65 ? -16.078 -18.781 -25.984 1 95.94 65 ARG A N 1
ATOM 532 C CA . ARG A 1 65 ? -14.852 -19.406 -25.516 1 95.94 65 ARG A CA 1
ATOM 533 C C . ARG A 1 65 ? -14.102 -20.078 -26.656 1 95.94 65 ARG A C 1
ATOM 535 O O . ARG A 1 65 ? -12.875 -20.062 -26.703 1 95.94 65 ARG A O 1
ATOM 542 N N . ARG A 1 66 ? -14.789 -20.625 -27.516 1 96 66 ARG A N 1
ATOM 543 C CA . ARG A 1 66 ? -14.188 -21.281 -28.672 1 96 66 ARG A CA 1
ATOM 544 C C . ARG A 1 66 ? -13.422 -20.281 -29.531 1 96 66 ARG A C 1
ATOM 546 O O . ARG A 1 66 ? -12.258 -20.516 -29.875 1 96 66 ARG A O 1
ATOM 553 N N . ILE A 1 67 ? -14.016 -19.172 -29.781 1 96.94 67 ILE A N 1
ATOM 554 C CA . ILE A 1 67 ? -13.414 -18.172 -30.656 1 96.94 67 ILE A CA 1
ATOM 555 C C . ILE A 1 67 ? -12.273 -17.453 -29.938 1 96.94 67 ILE A C 1
ATOM 557 O O . ILE A 1 67 ? -11.195 -17.266 -30.516 1 96.94 67 ILE A O 1
ATOM 561 N N . TYR A 1 68 ? -12.523 -17.125 -28.719 1 96.75 68 TYR A N 1
ATOM 562 C CA . TYR A 1 68 ? -11.492 -16.453 -27.938 1 96.75 68 TYR A CA 1
ATOM 563 C C . TYR A 1 68 ? -10.242 -17.297 -27.828 1 96.75 68 TYR A C 1
ATOM 565 O O . TYR A 1 68 ? -9.125 -16.812 -28.031 1 96.75 68 TYR A O 1
ATOM 573 N N . SER A 1 69 ? -10.453 -18.531 -27.469 1 96.62 69 SER A N 1
ATOM 574 C CA . SER A 1 69 ? -9.312 -19.422 -27.266 1 96.62 69 SER A CA 1
ATOM 575 C C . SER A 1 69 ? -8.516 -19.594 -28.562 1 96.62 69 SER A C 1
ATOM 577 O O . SER A 1 69 ? -7.289 -19.703 -28.531 1 96.62 69 SER A O 1
ATOM 579 N N . ARG A 1 70 ? -9.164 -19.656 -29.688 1 97.81 70 ARG A N 1
ATOM 580 C CA . ARG A 1 70 ? -8.508 -19.844 -30.969 1 97.81 70 ARG A CA 1
ATOM 581 C C . ARG A 1 70 ? -7.645 -18.641 -31.328 1 97.81 70 ARG A C 1
ATOM 583 O O . ARG A 1 70 ? -6.469 -18.797 -31.672 1 97.81 70 ARG A O 1
ATOM 590 N N . ILE A 1 71 ? -8.211 -17.469 -31.125 1 98.25 71 ILE A N 1
ATOM 591 C CA . ILE A 1 71 ? -7.488 -16.25 -31.438 1 98.25 71 ILE A CA 1
ATOM 592 C C . ILE A 1 71 ? -6.328 -16.062 -30.453 1 98.25 71 ILE A C 1
ATOM 594 O O . ILE A 1 71 ? -5.195 -15.805 -30.875 1 98.25 71 ILE A O 1
ATOM 598 N N . SER A 1 72 ? -6.633 -16.203 -29.234 1 97.88 72 SER A N 1
ATOM 599 C CA . SER A 1 72 ? -5.633 -16.016 -28.188 1 97.88 72 SER A CA 1
ATOM 600 C C . SER A 1 72 ? -4.469 -16.984 -28.359 1 97.88 72 SER A C 1
ATOM 602 O O . SER A 1 72 ? -3.305 -16.594 -28.203 1 97.88 72 SER A O 1
ATOM 604 N N . ALA A 1 73 ? -4.797 -18.188 -28.672 1 98.19 73 ALA A N 1
ATOM 605 C CA . ALA A 1 73 ? -3.758 -19.188 -28.875 1 98.19 73 ALA A CA 1
ATOM 606 C C . ALA A 1 73 ? -2.869 -18.844 -30.062 1 98.19 73 ALA A C 1
ATOM 608 O O . ALA A 1 73 ? -1.643 -18.938 -29.969 1 98.19 73 ALA A O 1
ATOM 609 N N . PHE A 1 74 ? -3.494 -18.438 -31.078 1 98.5 74 PHE A N 1
ATOM 610 C CA . PHE A 1 74 ? -2.732 -18.094 -32.281 1 98.5 74 PHE A CA 1
ATOM 611 C C . PHE A 1 74 ? -1.754 -16.953 -31.969 1 98.5 74 PHE A C 1
ATOM 613 O O . PHE A 1 74 ? -0.583 -17.031 -32.344 1 98.5 74 PHE A O 1
ATOM 620 N N . CYS A 1 75 ? -2.24 -16.016 -31.312 1 98.25 75 CYS A N 1
ATOM 621 C CA . CYS A 1 75 ? -1.407 -14.875 -30.969 1 98.25 75 CYS A CA 1
ATOM 622 C C . CYS A 1 75 ? -0.299 -15.273 -30 1 98.25 75 CYS A C 1
ATOM 624 O O . CYS A 1 75 ? 0.88 -15.039 -30.266 1 98.25 75 CYS A O 1
ATOM 626 N N . SER A 1 76 ? -0.623 -15.945 -29 1 97.88 76 SER A N 1
ATOM 627 C CA . SER A 1 76 ? 0.32 -16.281 -27.938 1 97.88 76 SER A CA 1
ATOM 628 C C . SER A 1 76 ? 1.38 -17.25 -28.422 1 97.88 76 SER A C 1
ATOM 630 O O . SER A 1 76 ? 2.555 -17.141 -28.062 1 97.88 76 SER A O 1
ATOM 632 N N . LEU A 1 77 ? 0.96 -18.203 -29.141 1 98.44 77 LEU A N 1
ATOM 633 C CA . LEU A 1 77 ? 1.904 -19.172 -29.656 1 98.44 77 LEU A CA 1
ATOM 634 C C . LEU A 1 77 ? 2.854 -18.547 -30.672 1 98.44 77 LEU A C 1
ATOM 636 O O . LEU A 1 77 ? 4.035 -18.891 -30.719 1 98.44 77 LEU A O 1
ATOM 640 N N . SER A 1 78 ? 2.361 -17.625 -31.391 1 98.25 78 SER A N 1
ATOM 641 C CA . SER A 1 78 ? 3.207 -16.891 -32.312 1 98.25 78 SER A CA 1
ATOM 642 C C . SER A 1 78 ? 4.258 -16.062 -31.578 1 98.25 78 SER A C 1
ATOM 644 O O . SER A 1 78 ? 5.418 -16.016 -32 1 98.25 78 SER A O 1
ATOM 646 N N . ILE A 1 79 ? 3.836 -15.5 -30.594 1 97 79 ILE A N 1
ATOM 647 C CA . ILE A 1 79 ? 4.754 -14.703 -29.797 1 97 79 ILE A CA 1
ATOM 648 C C . ILE A 1 79 ? 5.801 -15.609 -29.156 1 97 79 ILE A C 1
ATOM 650 O O . ILE A 1 79 ? 6.984 -15.273 -29.109 1 97 79 ILE A O 1
ATOM 654 N N . SER A 1 80 ? 5.383 -16.719 -28.641 1 96.88 80 SER A N 1
ATOM 655 C CA . SER A 1 80 ? 6.297 -17.672 -28 1 96.88 80 SER A CA 1
ATOM 656 C C . SER A 1 80 ? 7.34 -18.188 -28.984 1 96.88 80 SER A C 1
ATOM 658 O O . SER A 1 80 ? 8.484 -18.438 -28.609 1 96.88 80 SER A O 1
ATOM 660 N N . ALA A 1 81 ? 6.926 -18.328 -30.188 1 95.81 81 ALA A N 1
ATOM 661 C CA . ALA A 1 81 ? 7.824 -18.812 -31.234 1 95.81 81 ALA A CA 1
ATOM 662 C C . ALA A 1 81 ? 8.773 -17.719 -31.703 1 95.81 81 ALA A C 1
ATOM 664 O O . ALA A 1 81 ? 9.891 -18 -32.156 1 95.81 81 ALA A O 1
ATOM 665 N N . ASN A 1 82 ? 8.25 -16.516 -31.625 1 95.44 82 ASN A N 1
ATOM 666 C CA . ASN A 1 82 ? 9.008 -15.336 -32.031 1 95.44 82 ASN A CA 1
ATOM 667 C C . ASN A 1 82 ? 8.555 -14.086 -31.281 1 95.44 82 ASN A C 1
ATOM 669 O O . ASN A 1 82 ? 7.594 -13.43 -31.688 1 95.44 82 ASN A O 1
ATOM 673 N N . ALA A 1 83 ? 9.32 -13.695 -30.422 1 92.62 83 ALA A N 1
ATOM 674 C CA . ALA A 1 83 ? 8.953 -12.617 -29.5 1 92.62 83 ALA A CA 1
ATOM 675 C C . ALA A 1 83 ? 8.805 -11.289 -30.25 1 92.62 83 ALA A C 1
ATOM 677 O O . ALA A 1 83 ? 8.18 -10.359 -29.734 1 92.62 83 ALA A O 1
ATOM 678 N N . SER A 1 84 ? 9.32 -11.133 -31.422 1 92.69 84 SER A N 1
ATOM 679 C CA . SER A 1 84 ? 9.32 -9.867 -32.156 1 92.69 84 SER A CA 1
ATOM 680 C C . SER A 1 84 ? 8.117 -9.766 -33.094 1 92.69 84 SER A C 1
ATOM 682 O O . SER A 1 84 ? 8.016 -8.836 -33.906 1 92.69 84 SER A O 1
ATOM 684 N N . ASN A 1 85 ? 7.27 -10.75 -33 1 95.44 85 ASN A N 1
ATOM 685 C CA . ASN A 1 85 ? 6.098 -10.727 -33.875 1 95.44 85 ASN A CA 1
ATOM 686 C C . ASN A 1 85 ? 5.145 -9.594 -33.5 1 95.44 85 ASN A C 1
ATOM 688 O O . ASN A 1 85 ? 4.285 -9.766 -32.625 1 95.44 85 ASN A O 1
ATOM 692 N N . SER A 1 86 ? 5.109 -8.516 -34.156 1 94.81 86 SER A N 1
ATOM 693 C CA . SER A 1 86 ? 4.379 -7.301 -33.812 1 94.81 86 SER A CA 1
ATOM 694 C C . SER A 1 86 ? 2.881 -7.469 -34.031 1 94.81 86 SER A C 1
ATOM 696 O O . SER A 1 86 ? 2.07 -6.953 -33.25 1 94.81 86 SER A O 1
ATOM 698 N N . SER A 1 87 ? 2.486 -8.156 -35.062 1 96.06 87 SER A N 1
ATOM 699 C CA . SER A 1 87 ? 1.071 -8.398 -35.312 1 96.06 87 SER A CA 1
ATOM 700 C C . SER A 1 87 ? 0.428 -9.195 -34.188 1 96.06 87 SER A C 1
ATOM 702 O O . SER A 1 87 ? -0.655 -8.852 -33.719 1 96.06 87 SER A O 1
ATOM 704 N N . ALA A 1 88 ? 1.128 -10.273 -33.812 1 97.5 88 ALA A N 1
ATOM 705 C CA . ALA A 1 88 ? 0.616 -11.117 -32.75 1 97.5 88 ALA A CA 1
ATOM 706 C C . ALA A 1 88 ? 0.434 -10.312 -31.453 1 97.5 88 ALA A C 1
ATOM 708 O O . ALA A 1 88 ? -0.583 -10.453 -30.766 1 97.5 88 ALA A O 1
ATOM 709 N N . LYS A 1 89 ? 1.421 -9.516 -31.188 1 94.31 89 LYS A N 1
ATOM 710 C CA . LYS A 1 89 ? 1.369 -8.695 -29.984 1 94.31 89 LYS A CA 1
ATOM 711 C C . LYS A 1 89 ? 0.205 -7.707 -30.047 1 94.31 89 LYS A C 1
ATOM 713 O O . LYS A 1 89 ? -0.502 -7.516 -29.047 1 94.31 89 LYS A O 1
ATOM 718 N N . LYS A 1 90 ? -0.018 -7.105 -31.109 1 95.31 90 LYS A N 1
ATOM 719 C CA . LYS A 1 90 ? -1.086 -6.133 -31.312 1 95.31 90 LYS A CA 1
ATOM 720 C C . LYS A 1 90 ? -2.459 -6.773 -31.125 1 95.31 90 LYS A C 1
ATOM 722 O O . LYS A 1 90 ? -3.285 -6.266 -30.359 1 95.31 90 LYS A O 1
ATOM 727 N N . TYR A 1 91 ? -2.658 -7.867 -31.734 1 96.19 91 TYR A N 1
ATOM 728 C CA . TYR A 1 91 ? -3.963 -8.516 -31.672 1 96.19 91 TYR A CA 1
ATOM 729 C C . TYR A 1 91 ? -4.223 -9.102 -30.281 1 96.19 91 TYR A C 1
ATOM 731 O O . TYR A 1 91 ? -5.359 -9.094 -29.812 1 96.19 91 TYR A O 1
ATOM 739 N N . LEU A 1 92 ? -3.178 -9.664 -29.719 1 95.31 92 LEU A N 1
ATOM 740 C CA . LEU A 1 92 ? -3.359 -10.188 -28.375 1 95.31 92 LEU A CA 1
ATOM 741 C C . LEU A 1 92 ? -3.811 -9.094 -27.406 1 95.31 92 LEU A C 1
ATOM 743 O O . LEU A 1 92 ? -4.746 -9.297 -26.625 1 95.31 92 LEU A O 1
ATOM 747 N N . SER A 1 93 ? -3.162 -7.957 -27.5 1 91.38 93 SER A N 1
ATOM 748 C CA . SER A 1 93 ? -3.535 -6.82 -26.672 1 91.38 93 SER A CA 1
ATOM 749 C C . SER A 1 93 ? -4.965 -6.375 -26.953 1 91.38 93 SER A C 1
ATOM 751 O O . SER A 1 93 ? -5.723 -6.07 -26.016 1 91.38 93 SER A O 1
ATOM 753 N N . MET A 1 94 ? -5.289 -6.316 -28.125 1 92.38 94 MET A N 1
ATOM 754 C CA . MET A 1 94 ? -6.617 -5.891 -28.547 1 92.38 94 MET A CA 1
ATOM 755 C C . MET A 1 94 ? -7.691 -6.824 -27.984 1 92.38 94 MET A C 1
ATOM 757 O O . MET A 1 94 ? -8.688 -6.367 -27.422 1 92.38 94 MET A O 1
ATOM 761 N N . ILE A 1 95 ? -7.473 -8.078 -28.125 1 93.69 95 ILE A N 1
ATOM 762 C CA . ILE A 1 95 ? -8.523 -9.016 -27.75 1 93.69 95 ILE A CA 1
ATOM 763 C C . ILE A 1 95 ? -8.617 -9.094 -26.234 1 93.69 95 ILE A C 1
ATOM 765 O O . ILE A 1 95 ? -9.703 -9.281 -25.672 1 93.69 95 ILE A O 1
ATOM 769 N N . GLU A 1 96 ? -7.477 -9.039 -25.625 1 90.06 96 GLU A N 1
ATOM 770 C CA . GLU A 1 96 ? -7.496 -9.031 -24.172 1 90.06 96 GLU A CA 1
ATOM 771 C C . GLU A 1 96 ? -8.258 -7.82 -23.641 1 90.06 96 GLU A C 1
ATOM 773 O O . GLU A 1 96 ? -9.016 -7.934 -22.672 1 90.06 96 GLU A O 1
ATOM 778 N N . LYS A 1 97 ? -8.109 -6.621 -24.266 1 86.12 97 LYS A N 1
ATOM 779 C CA . LYS A 1 97 ? -8.844 -5.414 -23.891 1 86.12 97 LYS A CA 1
ATOM 780 C C . LYS A 1 97 ? -10.344 -5.594 -24.109 1 86.12 97 LYS A C 1
ATOM 782 O O . LYS A 1 97 ? -11.148 -5.223 -23.25 1 86.12 97 LYS A O 1
ATOM 787 N N . MET A 1 98 ? -10.695 -6.207 -25.078 1 89.5 98 MET A N 1
ATOM 788 C CA . MET A 1 98 ? -12.102 -6.438 -25.406 1 89.5 98 MET A CA 1
ATOM 789 C C . MET A 1 98 ? -12.727 -7.438 -24.438 1 89.5 98 MET A C 1
ATOM 791 O O . MET A 1 98 ? -13.883 -7.285 -24.047 1 89.5 98 MET A O 1
ATOM 795 N N . GLU A 1 99 ? -11.914 -8.438 -24.125 1 88.5 99 GLU A N 1
ATOM 796 C CA . GLU A 1 99 ? -12.391 -9.5 -23.25 1 88.5 99 GLU A CA 1
ATOM 797 C C . GLU A 1 99 ? -12.758 -8.953 -21.875 1 88.5 99 GLU A C 1
ATOM 799 O O . GLU A 1 99 ? -13.641 -9.492 -21.203 1 88.5 99 GLU A O 1
ATOM 804 N N . THR A 1 100 ? -12.172 -7.844 -21.5 1 83.12 100 THR A N 1
ATOM 805 C CA . THR A 1 100 ? -12.469 -7.234 -20.219 1 83.12 100 THR A CA 1
ATOM 806 C C . THR A 1 100 ? -13.93 -6.809 -20.141 1 83.12 100 THR A C 1
ATOM 808 O O . THR A 1 100 ? -14.516 -6.754 -19.047 1 83.12 100 THR A O 1
ATOM 811 N N . ASN A 1 101 ? -14.547 -6.586 -21.219 1 82.94 101 ASN A N 1
ATOM 812 C CA . ASN A 1 101 ? -15.945 -6.184 -21.266 1 82.94 101 ASN A CA 1
ATOM 813 C C . ASN A 1 101 ? -16.875 -7.332 -20.891 1 82.94 101 ASN A C 1
ATOM 815 O O . ASN A 1 101 ? -18.031 -7.109 -20.516 1 82.94 101 ASN A O 1
ATOM 819 N N . LEU A 1 102 ? -16.312 -8.492 -20.984 1 89.56 102 LEU A N 1
ATOM 820 C CA . LEU A 1 102 ? -17.109 -9.656 -20.641 1 89.56 102 LEU A CA 1
ATOM 821 C C . LEU A 1 102 ? -17.25 -9.805 -19.125 1 89.56 102 LEU A C 1
ATOM 823 O O . LEU A 1 102 ? -18.109 -10.531 -18.641 1 89.56 102 LEU A O 1
ATOM 827 N N . LYS A 1 103 ? -16.422 -9.133 -18.422 1 84.88 103 LYS A N 1
ATOM 828 C CA . LYS A 1 103 ? -16.469 -9.211 -16.969 1 84.88 103 LYS A CA 1
ATOM 829 C C . LYS A 1 103 ? -17.828 -8.773 -16.438 1 84.88 103 LYS A C 1
ATOM 831 O O . LYS A 1 103 ? -18.344 -9.352 -15.469 1 84.88 103 LYS A O 1
ATOM 836 N N . GLU A 1 104 ? -18.406 -7.812 -17.031 1 85.75 104 GLU A N 1
ATOM 837 C CA . GLU A 1 104 ? -19.734 -7.332 -16.625 1 85.75 104 GLU A CA 1
ATOM 838 C C . GLU A 1 104 ? -20.781 -8.43 -16.781 1 85.75 104 GLU A C 1
ATOM 840 O O . GLU A 1 104 ? -21.656 -8.586 -15.93 1 85.75 104 GLU A O 1
ATOM 845 N N . VAL A 1 105 ? -20.641 -9.117 -17.828 1 90.94 105 VAL A N 1
ATOM 846 C CA . VAL A 1 105 ? -21.578 -10.211 -18.109 1 90.94 105 VAL A CA 1
ATOM 847 C C . VAL A 1 105 ? -21.406 -11.312 -17.062 1 90.94 105 VAL A C 1
ATOM 849 O O . VAL A 1 105 ? -22.391 -11.812 -16.516 1 90.94 105 VAL A O 1
ATOM 852 N N . GLU A 1 106 ? -20.203 -11.703 -16.797 1 91 106 GLU A N 1
ATOM 853 C CA . GLU A 1 106 ? -19.906 -12.766 -15.836 1 91 106 GLU A CA 1
ATOM 854 C C . GLU A 1 106 ? -20.391 -12.398 -14.438 1 91 106 GLU A C 1
ATOM 856 O O . GLU A 1 106 ? -20.969 -13.234 -13.742 1 91 106 GLU A O 1
ATOM 861 N N . VAL A 1 107 ? -20.25 -11.203 -14.086 1 88.31 107 VAL A N 1
ATOM 862 C CA . VAL A 1 107 ? -20.656 -10.734 -12.766 1 88.31 107 VAL A CA 1
ATOM 863 C C . VAL A 1 107 ? -22.188 -10.719 -12.68 1 88.31 107 VAL A C 1
ATOM 865 O O . VAL A 1 107 ? -22.766 -11.172 -11.688 1 88.31 107 VAL A O 1
ATOM 868 N N . SER A 1 108 ? -22.828 -10.156 -13.695 1 91.94 108 SER A N 1
ATOM 869 C CA . SER A 1 108 ? -24.281 -10.117 -13.719 1 91.94 108 SER A CA 1
ATOM 870 C C . SER A 1 108 ? -24.875 -11.523 -13.664 1 91.94 108 SER A C 1
ATOM 872 O O . SER A 1 108 ? -25.875 -11.758 -12.961 1 91.94 108 SER A O 1
ATOM 874 N N . THR A 1 109 ? -24.266 -12.359 -14.352 1 95 109 THR A N 1
ATOM 875 C CA . THR A 1 109 ? -24.734 -13.742 -14.367 1 95 109 THR A CA 1
ATOM 876 C C . THR A 1 109 ? -24.547 -14.383 -13 1 95 109 THR A C 1
ATOM 878 O O . THR A 1 109 ? -25.453 -15.062 -12.5 1 95 109 THR A O 1
ATOM 881 N N . ALA A 1 110 ? -23.406 -14.211 -12.43 1 93.94 110 ALA A N 1
ATOM 882 C CA . ALA A 1 110 ? -23.125 -14.766 -11.102 1 93.94 110 ALA A CA 1
ATOM 883 C C . ALA A 1 110 ? -24.125 -14.258 -10.07 1 93.94 110 ALA A C 1
ATOM 885 O O . ALA A 1 110 ? -24.656 -15.039 -9.273 1 93.94 110 ALA A O 1
ATOM 886 N N . LYS A 1 111 ? -24.453 -13.039 -10.109 1 92.06 111 LYS A N 1
ATOM 887 C CA . LYS A 1 111 ? -25.422 -12.453 -9.195 1 92.06 111 LYS A CA 1
ATOM 888 C C . LYS A 1 111 ? -26.812 -13.031 -9.438 1 92.06 111 LY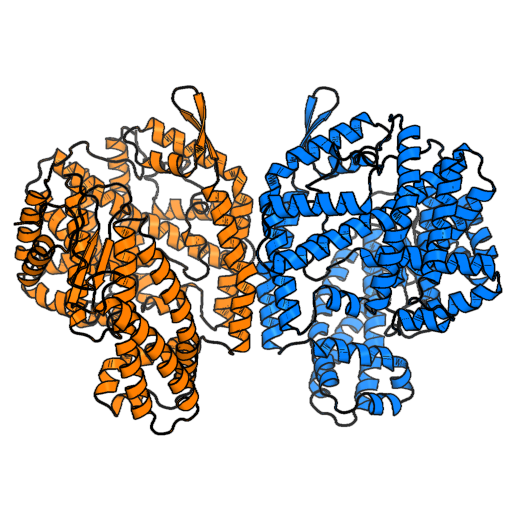S A C 1
ATOM 890 O O . LYS A 1 111 ? -27.547 -13.305 -8.484 1 92.06 111 LYS A O 1
ATOM 895 N N . TRP A 1 112 ? -27.141 -13.094 -10.703 1 95.31 112 TRP A N 1
ATOM 896 C CA . TRP A 1 112 ? -28.438 -13.641 -11.094 1 95.31 112 TRP A CA 1
ATOM 897 C C . TRP A 1 112 ? -28.594 -15.078 -10.609 1 95.31 112 TRP A C 1
ATOM 899 O O . TRP A 1 112 ? -29.641 -15.445 -10.07 1 95.31 112 TRP A O 1
ATOM 909 N N . ILE A 1 113 ? -27.562 -15.867 -10.742 1 96.19 113 ILE A N 1
ATOM 910 C CA . ILE A 1 113 ? -27.578 -17.266 -10.312 1 96.19 113 ILE A CA 1
ATOM 911 C C . ILE A 1 113 ? -27.609 -17.328 -8.789 1 96.19 113 ILE A C 1
ATOM 913 O O . ILE A 1 113 ? -28.312 -18.156 -8.211 1 96.19 113 ILE A O 1
ATOM 917 N N . LYS A 1 114 ? -26.859 -16.484 -8.133 1 93.44 114 LYS A N 1
ATOM 918 C CA . LYS A 1 114 ? -26.812 -16.406 -6.68 1 93.44 114 LYS A CA 1
ATOM 919 C C . LYS A 1 114 ? -28.219 -16.234 -6.094 1 93.44 114 LYS A C 1
ATOM 921 O O . LYS A 1 114 ? -28.547 -16.828 -5.066 1 93.44 114 LYS A O 1
ATOM 926 N N . ASN A 1 115 ? -29.031 -15.492 -6.773 1 92.44 115 ASN A N 1
ATOM 927 C CA . ASN A 1 115 ? -30.344 -15.109 -6.234 1 92.44 115 ASN A CA 1
ATOM 928 C C . ASN A 1 115 ? -31.438 -16.047 -6.695 1 92.44 115 ASN A C 1
ATOM 930 O O . ASN A 1 115 ? -32.594 -15.867 -6.348 1 92.44 115 ASN A O 1
ATOM 934 N N . MET A 1 116 ? -31.047 -17.062 -7.414 1 92.94 116 MET A N 1
ATOM 935 C CA . MET A 1 116 ? -32.031 -18.047 -7.852 1 92.94 116 MET A CA 1
ATOM 936 C C . MET A 1 116 ? -32.5 -18.906 -6.684 1 92.94 116 MET A C 1
ATOM 938 O O . MET A 1 116 ? -31.688 -19.328 -5.855 1 92.94 116 MET A O 1
ATOM 942 N N . GLU A 1 117 ? -33.75 -19.094 -6.551 1 89.25 117 GLU A N 1
ATOM 943 C CA . GLU A 1 117 ? -34.344 -19.828 -5.43 1 89.25 117 GLU A CA 1
ATOM 944 C C . GLU A 1 117 ? -33.969 -21.312 -5.488 1 89.25 117 GLU A C 1
ATOM 946 O O . GLU A 1 117 ? -33.625 -21.906 -4.469 1 89.25 117 GLU A O 1
ATOM 951 N N . ASP A 1 118 ? -34.062 -21.953 -6.688 1 93.56 118 ASP A N 1
ATOM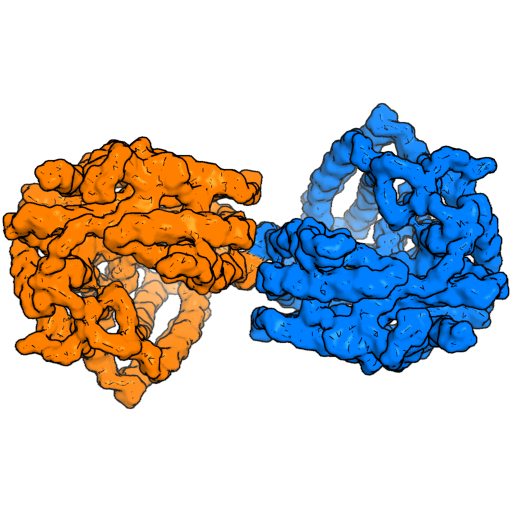 952 C CA . ASP A 1 118 ? -33.875 -23.391 -6.777 1 93.56 118 ASP A CA 1
ATOM 953 C C . ASP A 1 118 ? -33.062 -23.75 -8.031 1 93.56 118 ASP A C 1
ATOM 955 O O . ASP A 1 118 ? -33.625 -24.312 -8.984 1 93.56 118 ASP A O 1
ATOM 959 N N . LEU A 1 119 ? -31.797 -23.625 -7.941 1 95.94 119 LEU A N 1
ATOM 960 C CA . LEU A 1 119 ? -30.891 -23.891 -9.062 1 95.94 119 LEU A CA 1
ATOM 961 C C . LEU A 1 119 ? -30.922 -25.375 -9.438 1 95.94 119 LEU A C 1
ATOM 963 O O . LEU A 1 119 ? -30.906 -25.719 -10.625 1 95.94 119 LEU A O 1
ATOM 967 N N . ASP A 1 120 ? -31.062 -26.188 -8.477 1 96.5 120 ASP A N 1
ATOM 968 C CA . ASP A 1 120 ? -31.047 -27.625 -8.711 1 96.5 120 ASP A CA 1
ATOM 969 C C . ASP A 1 120 ? -32.219 -28.062 -9.562 1 96.5 120 ASP A C 1
ATOM 971 O O . ASP A 1 120 ? -32.062 -28.859 -10.5 1 96.5 120 ASP A O 1
ATOM 975 N N . SER A 1 121 ? -33.375 -27.5 -9.203 1 96.75 121 SER A N 1
ATOM 976 C CA . SER A 1 121 ? -34.562 -27.828 -9.969 1 96.75 121 SER A CA 1
ATOM 977 C C . SER A 1 121 ? -34.438 -27.359 -11.414 1 96.75 121 SER A C 1
ATOM 979 O O . SER A 1 121 ? -34.875 -28.047 -12.336 1 96.75 121 SER A O 1
ATOM 981 N N . VAL A 1 122 ? -33.875 -26.234 -11.539 1 96.88 122 VAL A N 1
ATOM 982 C CA . VAL A 1 122 ? -33.719 -25.672 -12.875 1 96.88 122 VAL A CA 1
ATOM 983 C C . VAL A 1 122 ? -32.75 -26.547 -13.695 1 96.88 122 VAL A C 1
ATOM 985 O O . VAL A 1 122 ? -33.062 -26.891 -14.844 1 96.88 122 VAL A O 1
ATOM 988 N N . ILE A 1 123 ? -31.672 -26.969 -13.164 1 97.5 123 ILE A N 1
ATOM 989 C CA . ILE A 1 123 ? -30.672 -27.781 -13.828 1 97.5 123 ILE A CA 1
ATOM 990 C C . ILE A 1 123 ? -31.266 -29.125 -14.242 1 97.5 123 ILE A C 1
ATOM 992 O O . ILE A 1 123 ? -31.062 -29.578 -15.359 1 97.5 123 ILE A O 1
ATOM 996 N N . ASN A 1 124 ? -32.094 -29.641 -13.406 1 96.94 124 ASN A N 1
ATOM 997 C CA . ASN A 1 124 ? -32.656 -30.969 -13.633 1 96.94 124 ASN A CA 1
ATOM 998 C C . ASN A 1 124 ? -33.812 -30.922 -14.633 1 96.94 124 ASN A C 1
ATOM 1000 O O . ASN A 1 124 ? -34.25 -31.969 -15.141 1 96.94 124 ASN A O 1
ATOM 1004 N N . SER A 1 125 ? -34.219 -29.828 -14.961 1 96.75 125 SER A N 1
ATOM 1005 C CA . SER A 1 125 ? -35.344 -29.672 -15.883 1 96.75 125 SER A CA 1
ATOM 1006 C C . SER A 1 125 ? -34.875 -29.734 -17.328 1 96.75 125 SER A C 1
ATOM 1008 O O . SER A 1 125 ? -35.688 -29.75 -18.266 1 96.75 125 SER A O 1
ATOM 1010 N N . SER A 1 126 ? -33.594 -29.766 -17.562 1 96.69 126 SER A N 1
ATOM 1011 C CA . SER A 1 126 ? -33 -29.734 -18.906 1 96.69 126 SER A CA 1
ATOM 1012 C C . SER A 1 126 ? -31.797 -30.656 -19 1 96.69 126 SER A C 1
ATOM 1014 O O . SER A 1 126 ? -30.859 -30.547 -18.219 1 96.69 126 SER A O 1
ATOM 1016 N N . ASP A 1 127 ? -31.844 -31.453 -20.031 1 96 127 ASP A N 1
ATOM 1017 C CA . ASP A 1 127 ? -30.719 -32.375 -20.25 1 96 127 ASP A CA 1
ATOM 1018 C C . ASP A 1 127 ? -29.438 -31.578 -20.562 1 96 127 ASP A C 1
ATOM 1020 O O . ASP A 1 127 ? -28.359 -31.953 -20.125 1 96 127 ASP A O 1
ATOM 1024 N N . LYS A 1 128 ? -29.609 -30.547 -21.234 1 96.06 128 LYS A N 1
ATOM 1025 C CA . LYS A 1 128 ? -28.469 -29.719 -21.578 1 96.06 128 LYS A CA 1
ATOM 1026 C C . LYS A 1 128 ? -27.859 -29.094 -20.328 1 96.06 128 LYS A C 1
ATOM 1028 O O . LYS A 1 128 ? -26.641 -29.125 -20.141 1 96.06 128 LYS A O 1
ATOM 1033 N N . LEU A 1 129 ? -28.703 -28.609 -19.484 1 97.69 129 LEU A N 1
ATOM 1034 C CA . LEU A 1 129 ? -28.203 -27.938 -18.297 1 97.69 129 LEU A CA 1
ATOM 1035 C C . LEU A 1 129 ? -27.547 -28.938 -17.344 1 97.69 129 LEU A C 1
ATOM 1037 O O . LEU A 1 129 ? -26.609 -28.578 -16.625 1 97.69 129 LEU A O 1
ATOM 1041 N N . LYS A 1 130 ? -28 -30.109 -17.406 1 97.31 130 LYS A N 1
ATOM 1042 C CA . LYS A 1 130 ? -27.422 -31.156 -16.562 1 97.31 130 LYS A CA 1
ATOM 1043 C C . LYS A 1 130 ? -25.953 -31.391 -16.891 1 97.31 130 LYS A C 1
ATOM 1045 O O . LYS A 1 130 ? -25.156 -31.688 -15.992 1 97.31 130 LYS A O 1
ATOM 1050 N N . GLU A 1 131 ? -25.578 -31.25 -18.094 1 96.25 131 GLU A N 1
ATOM 1051 C CA . GLU A 1 131 ? -24.203 -31.391 -18.531 1 96.25 131 GLU A CA 1
ATOM 1052 C C . GLU A 1 131 ? -23.312 -30.328 -17.875 1 96.25 131 GLU A C 1
ATOM 1054 O O . GLU A 1 131 ? -22.094 -30.516 -17.75 1 96.25 131 GLU A O 1
ATOM 1059 N N . TYR A 1 132 ? -23.953 -29.25 -17.438 1 97.69 132 TYR A N 1
ATOM 1060 C CA . TYR A 1 132 ? -23.203 -28.125 -16.891 1 97.69 132 TYR A CA 1
ATOM 1061 C C . TYR A 1 132 ? -23.5 -27.938 -15.414 1 97.69 132 TYR A C 1
ATOM 1063 O O . TYR A 1 132 ? -23.359 -26.828 -14.883 1 97.69 132 TYR A O 1
ATOM 1071 N N . GLU A 1 133 ? -23.938 -28.953 -14.789 1 97.62 133 GLU A N 1
ATOM 1072 C CA . GLU A 1 133 ? -24.328 -28.875 -13.383 1 97.62 133 GLU A CA 1
ATOM 1073 C C . GLU A 1 133 ? -23.188 -28.328 -12.523 1 97.62 133 GLU A C 1
ATOM 1075 O O . GLU A 1 133 ? -23.359 -27.391 -11.758 1 97.62 133 GLU A O 1
ATOM 1080 N N . PHE A 1 134 ? -22 -28.875 -12.641 1 97.75 134 PHE A N 1
ATOM 1081 C CA . PHE A 1 134 ? -20.859 -28.453 -11.836 1 97.75 134 PHE A CA 1
ATOM 1082 C C . PHE A 1 134 ? -20.484 -27 -12.117 1 97.75 134 PHE A C 1
ATOM 1084 O O . PHE A 1 134 ? -20.188 -26.25 -11.195 1 97.75 134 PHE A O 1
ATOM 1091 N N . TYR A 1 135 ? -20.531 -26.609 -13.336 1 97.38 135 TYR A N 1
ATOM 1092 C CA . TYR A 1 135 ? -20.234 -25.266 -13.781 1 97.38 135 TYR A CA 1
ATOM 1093 C C . TYR A 1 135 ? -21.125 -24.234 -13.086 1 97.38 135 TYR A C 1
ATOM 1095 O O . TYR A 1 135 ? -20.641 -23.25 -12.531 1 97.38 135 TYR A O 1
ATOM 1103 N N . PHE A 1 136 ? -22.406 -24.516 -13.031 1 97.62 136 PHE A N 1
ATOM 1104 C CA . PHE A 1 136 ? -23.359 -23.578 -12.445 1 97.62 136 PHE A CA 1
ATOM 1105 C C . PHE A 1 136 ? -23.25 -23.578 -10.922 1 97.62 136 PHE A C 1
ATOM 1107 O O . PHE A 1 136 ? -23.344 -22.531 -10.289 1 97.62 136 PHE A O 1
ATOM 1114 N N . LYS A 1 137 ? -23.047 -24.734 -10.391 1 96.88 137 LYS A N 1
ATOM 1115 C CA . LYS A 1 137 ? -22.922 -24.812 -8.938 1 96.88 137 LYS A CA 1
ATOM 1116 C C . LYS A 1 137 ? -21.672 -24.094 -8.453 1 96.88 137 LYS A C 1
ATOM 1118 O O . LYS A 1 137 ? -21.688 -23.453 -7.391 1 96.88 137 LYS A O 1
ATOM 1123 N N . GLU A 1 138 ? -20.625 -24.203 -9.188 1 96.25 138 GLU A N 1
ATOM 1124 C CA . GLU A 1 138 ? -19.406 -23.469 -8.836 1 96.25 138 GLU A CA 1
ATOM 1125 C C . GLU A 1 138 ? -19.625 -21.953 -8.906 1 96.25 138 GLU A C 1
ATOM 1127 O O . GLU A 1 138 ? -19.141 -21.219 -8.047 1 96.25 138 GLU A O 1
ATOM 1132 N N . ILE A 1 139 ? -20.328 -21.5 -9.945 1 96.38 139 ILE A N 1
ATOM 1133 C CA . ILE A 1 139 ? -20.656 -20.094 -10.062 1 96.38 139 ILE A CA 1
ATOM 1134 C C . ILE A 1 139 ? -21.438 -19.641 -8.828 1 96.38 139 ILE A C 1
ATOM 1136 O O . ILE A 1 139 ? -21.156 -18.578 -8.266 1 96.38 139 ILE A O 1
ATOM 1140 N N . LYS A 1 140 ? -22.375 -20.453 -8.414 1 95.75 140 LYS A N 1
ATOM 1141 C CA . LYS A 1 140 ? -23.203 -20.109 -7.262 1 95.75 140 LYS A CA 1
ATOM 1142 C C . LYS A 1 140 ? -22.359 -20.016 -5.992 1 95.75 140 LYS A C 1
ATOM 1144 O O . LYS A 1 140 ? -22.516 -19.078 -5.207 1 95.75 140 LYS A O 1
ATOM 1149 N N . ILE A 1 141 ? -21.453 -20.969 -5.797 1 94.44 141 ILE A N 1
ATOM 1150 C CA . ILE A 1 141 ? -20.594 -21 -4.621 1 94.44 141 ILE A CA 1
ATOM 1151 C C . ILE A 1 141 ? -19.703 -19.766 -4.605 1 94.44 141 ILE A C 1
ATOM 1153 O O . ILE A 1 141 ? -19.625 -19.062 -3.598 1 94.44 141 ILE A O 1
ATOM 1157 N N . LYS A 1 142 ? -19.078 -19.469 -5.691 1 93.81 142 LYS A N 1
ATOM 1158 C CA . LYS A 1 142 ? -18.156 -18.328 -5.781 1 93.81 142 LYS A CA 1
ATOM 1159 C C . LYS A 1 142 ? -18.906 -17.016 -5.594 1 93.81 142 LYS A C 1
ATOM 1161 O O . LYS A 1 142 ? -18.391 -16.078 -4.992 1 93.81 142 LYS A O 1
ATOM 1166 N N . SER A 1 143 ? -20.125 -16.953 -6.062 1 94.31 143 SER A N 1
ATOM 1167 C CA . SER A 1 143 ? -20.922 -15.742 -5.98 1 94.31 143 SER A CA 1
ATOM 1168 C C . SER A 1 143 ? -21.344 -15.445 -4.547 1 94.31 143 SER A C 1
ATOM 1170 O O . SER A 1 143 ? -21.641 -14.305 -4.203 1 94.31 143 SER A O 1
ATOM 1172 N N . SER A 1 144 ? -21.375 -16.484 -3.777 1 93.69 144 SER A N 1
ATOM 1173 C CA . SER A 1 144 ? -21.75 -16.297 -2.379 1 93.69 144 SER A CA 1
ATOM 1174 C C . SER A 1 144 ? -20.719 -15.438 -1.641 1 93.69 144 SER A C 1
ATOM 1176 O O . SER A 1 144 ? -21.016 -14.867 -0.589 1 93.69 144 SER A O 1
ATOM 1178 N N . HIS A 1 145 ? -19.516 -15.328 -2.182 1 95.19 145 HIS A N 1
ATOM 1179 C CA . HIS A 1 145 ? -18.453 -14.547 -1.576 1 95.19 145 HIS A CA 1
ATOM 1180 C C . HIS A 1 145 ? -18.375 -13.148 -2.188 1 95.19 145 HIS A C 1
ATOM 1182 O O . HIS A 1 145 ? -17.531 -12.344 -1.789 1 95.19 145 HIS A O 1
ATOM 1188 N N . MET A 1 146 ? -19.219 -12.898 -3.135 1 93.19 146 MET A N 1
ATOM 1189 C CA . MET A 1 146 ? -19.219 -11.602 -3.795 1 93.19 146 MET A CA 1
ATOM 1190 C C . MET A 1 146 ? -19.969 -10.562 -2.957 1 93.19 146 MET A C 1
ATOM 1192 O O . MET A 1 146 ? -21.031 -10.859 -2.395 1 93.19 146 MET A O 1
ATOM 1196 N N . LEU A 1 147 ? -19.422 -9.383 -2.863 1 93.19 147 LEU A N 1
ATOM 1197 C CA . LEU A 1 147 ? -20.078 -8.273 -2.17 1 93.19 147 LEU A CA 1
ATOM 1198 C C . LEU A 1 147 ? -20.922 -7.453 -3.131 1 93.19 147 LEU A C 1
ATOM 1200 O O . LEU A 1 147 ? -21.219 -7.898 -4.246 1 93.19 147 LEU A O 1
ATOM 1204 N N . SER A 1 148 ? -21.484 -6.297 -2.652 1 90.94 148 SER A N 1
ATOM 1205 C CA . SER A 1 148 ? -22.234 -5.414 -3.545 1 90.94 148 SER A CA 1
ATOM 1206 C C . SER A 1 148 ? -21.344 -4.879 -4.664 1 90.94 148 SER A C 1
ATOM 1208 O O . SER A 1 148 ? -20.109 -4.895 -4.547 1 90.94 148 SER A O 1
ATOM 1210 N N . GLN A 1 149 ? -21.938 -4.574 -5.762 1 86.75 149 GLN A N 1
ATOM 1211 C CA . GLN A 1 149 ? -21.188 -4.031 -6.891 1 86.75 149 GLN A CA 1
ATOM 1212 C C . GLN A 1 149 ? -20.328 -2.852 -6.461 1 86.75 149 GLN A C 1
ATOM 1214 O O . GLN A 1 149 ? -19.172 -2.748 -6.863 1 86.75 149 GLN A O 1
ATOM 1219 N N . GLN A 1 150 ? -20.891 -1.988 -5.633 1 90.31 150 GLN A N 1
ATOM 1220 C CA . GLN A 1 150 ? -20.172 -0.809 -5.172 1 90.31 150 GLN A CA 1
ATOM 1221 C C . GLN A 1 150 ? -18.953 -1.2 -4.328 1 90.31 150 GLN A C 1
ATOM 1223 O O . GLN A 1 150 ? -17.875 -0.621 -4.477 1 90.31 150 GLN A O 1
ATOM 1228 N N . GLU A 1 151 ? -19.141 -2.182 -3.516 1 93.44 151 GLU A N 1
ATOM 1229 C CA . GLU A 1 151 ? -18.047 -2.645 -2.668 1 93.44 151 GLU A CA 1
ATOM 1230 C C . GLU A 1 151 ? -16.938 -3.299 -3.498 1 93.44 151 GLU A C 1
ATOM 1232 O O . GLU A 1 151 ? -15.75 -3.078 -3.246 1 93.44 151 GLU A O 1
ATOM 1237 N N . GLU A 1 152 ? -17.359 -4.105 -4.457 1 93.12 152 GLU A N 1
ATOM 1238 C CA . GLU A 1 152 ? -16.391 -4.773 -5.309 1 93.12 152 GLU A CA 1
ATOM 1239 C C . GLU A 1 152 ? -15.57 -3.766 -6.109 1 93.12 152 GLU A C 1
ATOM 1241 O O . GLU A 1 152 ? -14.359 -3.92 -6.266 1 93.12 152 GLU A O 1
ATOM 1246 N N . ILE A 1 153 ? -16.25 -2.795 -6.629 1 90.69 153 ILE A N 1
ATOM 1247 C CA . ILE A 1 153 ? -15.57 -1.737 -7.371 1 90.69 153 ILE A CA 1
ATOM 1248 C C . ILE A 1 153 ? -14.609 -0.994 -6.449 1 90.69 153 ILE A C 1
ATOM 1250 O O . ILE A 1 153 ? -13.469 -0.719 -6.824 1 90.69 153 ILE A O 1
ATOM 1254 N N . LEU A 1 154 ? -15.055 -0.686 -5.254 1 95.06 154 LEU A N 1
ATOM 1255 C CA . LEU A 1 154 ? -14.227 -0 -4.262 1 95.06 154 LEU A CA 1
ATOM 1256 C C . LEU A 1 154 ? -12.977 -0.811 -3.939 1 95.06 154 LEU A C 1
ATOM 1258 O O . LEU A 1 154 ? -11.875 -0.266 -3.9 1 95.06 154 LEU A O 1
ATOM 1262 N N . ILE A 1 155 ? -13.133 -2.07 -3.756 1 96.31 155 ILE A N 1
ATOM 1263 C CA . ILE A 1 155 ? -12.008 -2.947 -3.451 1 96.31 155 ILE A CA 1
ATOM 1264 C C . ILE A 1 155 ? -11.008 -2.922 -4.605 1 96.31 155 ILE A C 1
ATOM 1266 O O . ILE A 1 155 ? -9.805 -2.779 -4.391 1 96.31 155 ILE A O 1
ATOM 1270 N N . ALA A 1 156 ? -11.531 -3.084 -5.848 1 93.62 156 ALA A N 1
ATOM 1271 C CA . ALA A 1 156 ? -10.664 -3.092 -7.023 1 93.62 156 ALA A CA 1
ATOM 1272 C C . ALA A 1 156 ? -9.844 -1.805 -7.117 1 93.62 156 ALA A C 1
ATOM 1274 O O . ALA A 1 156 ? -8.641 -1.842 -7.375 1 93.62 156 ALA A O 1
ATOM 1275 N N . LYS A 1 157 ? -10.445 -0.701 -6.859 1 93.75 157 LYS A N 1
ATOM 1276 C CA . LYS A 1 157 ? -9.773 0.595 -6.934 1 93.75 157 LYS A CA 1
ATOM 1277 C C . LYS A 1 157 ? -8.758 0.753 -5.809 1 93.75 157 LYS A C 1
ATOM 1279 O O . LYS A 1 157 ? -7.633 1.204 -6.043 1 93.75 157 LYS A O 1
ATOM 1284 N N . MET A 1 158 ? -9.148 0.36 -4.625 1 96.62 158 MET A N 1
ATOM 1285 C CA . MET A 1 158 ? -8.273 0.51 -3.463 1 96.62 158 MET A CA 1
ATOM 1286 C C . MET A 1 158 ? -7.055 -0.393 -3.58 1 96.62 158 MET A C 1
ATOM 1288 O O . MET A 1 158 ? -5.965 -0.036 -3.125 1 96.62 158 MET A O 1
ATOM 1292 N N . ARG A 1 159 ? -7.172 -1.519 -4.211 1 96.25 159 ARG A N 1
ATOM 1293 C CA . ARG A 1 159 ? -6.066 -2.459 -4.367 1 96.25 159 ARG A CA 1
ATOM 1294 C C . ARG A 1 159 ? -4.996 -1.896 -5.297 1 96.25 159 ARG A C 1
ATOM 1296 O O . ARG A 1 159 ? -3.83 -2.289 -5.219 1 96.25 159 ARG A O 1
ATOM 1303 N N . LEU A 1 160 ? -5.359 -1.021 -6.191 1 94.19 160 LEU A N 1
ATOM 1304 C CA . LEU A 1 160 ? -4.422 -0.448 -7.152 1 94.19 160 LEU A CA 1
ATOM 1305 C C . LEU A 1 160 ? -3.311 0.315 -6.441 1 94.19 160 LEU A C 1
ATOM 1307 O O . LEU A 1 160 ? -2.191 0.404 -6.949 1 94.19 160 LEU A O 1
ATOM 1311 N N . THR A 1 161 ? -3.637 0.833 -5.215 1 95.75 161 THR A N 1
ATOM 1312 C CA . THR A 1 161 ? -2.637 1.549 -4.43 1 95.75 161 THR A CA 1
ATOM 1313 C C . THR A 1 161 ? -2.271 0.763 -3.174 1 95.75 161 THR A C 1
ATOM 1315 O O . THR A 1 161 ? -1.503 1.241 -2.338 1 95.75 161 THR A O 1
ATOM 1318 N N . GLY A 1 162 ? -2.936 -0.349 -2.969 1 97.06 162 GLY A N 1
ATOM 1319 C CA . GLY A 1 162 ? -2.645 -1.271 -1.882 1 97.06 162 GLY A CA 1
ATOM 1320 C C . GLY A 1 162 ? -1.761 -2.43 -2.303 1 97.06 162 GLY A C 1
ATOM 1321 O O . GLY A 1 162 ? -0.628 -2.225 -2.744 1 97.06 162 GLY A O 1
ATOM 1322 N N . SER A 1 163 ? -2.318 -3.566 -2.383 1 97.31 163 SER A N 1
ATOM 1323 C CA . SER A 1 163 ? -1.561 -4.789 -2.627 1 97.31 163 SER A CA 1
ATOM 1324 C C . SER A 1 163 ? -0.885 -4.758 -3.994 1 97.31 163 SER A C 1
ATOM 1326 O O . SER A 1 163 ? 0.247 -5.223 -4.145 1 97.31 163 SER A O 1
ATOM 1328 N N . SER A 1 164 ? -1.544 -4.254 -4.977 1 94.88 164 SER A N 1
ATOM 1329 C CA . SER A 1 164 ? -0.97 -4.219 -6.316 1 94.88 164 SER A CA 1
ATOM 1330 C C . SER A 1 164 ? 0.311 -3.391 -6.348 1 94.88 164 SER A C 1
ATOM 1332 O O . SER A 1 164 ? 1.314 -3.812 -6.926 1 94.88 164 SER A O 1
ATOM 1334 N N . THR A 1 165 ? 0.288 -2.25 -5.742 1 95.62 165 THR A N 1
ATOM 1335 C CA . THR A 1 165 ? 1.458 -1.378 -5.715 1 95.62 165 THR A CA 1
ATOM 1336 C C . THR A 1 165 ? 2.553 -1.969 -4.836 1 95.62 165 THR A C 1
ATOM 1338 O O . THR A 1 165 ? 3.738 -1.88 -5.164 1 95.62 165 THR A O 1
ATOM 1341 N N . TRP A 1 166 ? 2.199 -2.547 -3.723 1 97.81 166 TRP A N 1
ATOM 1342 C CA . TRP A 1 166 ? 3.182 -3.211 -2.873 1 97.81 166 TRP A CA 1
ATOM 1343 C C . TRP A 1 166 ? 3.887 -4.332 -3.629 1 97.81 166 TRP A C 1
ATOM 1345 O O . TRP A 1 166 ? 5.105 -4.477 -3.539 1 97.81 166 TRP A O 1
ATOM 1355 N N . SER A 1 167 ? 3.105 -5.137 -4.344 1 97 167 SER A N 1
ATOM 1356 C CA . SER A 1 167 ? 3.686 -6.199 -5.16 1 97 167 SER A CA 1
ATOM 1357 C C . SER A 1 167 ? 4.637 -5.633 -6.211 1 97 167 SER A C 1
ATOM 1359 O O . SER A 1 167 ? 5.738 -6.148 -6.398 1 97 167 SER A O 1
ATOM 1361 N N . LYS A 1 168 ? 4.227 -4.617 -6.91 1 93.88 168 LYS A N 1
ATOM 1362 C CA . LYS A 1 168 ? 5.047 -3.969 -7.926 1 93.88 168 LYS A CA 1
ATOM 1363 C C . LYS A 1 168 ? 6.348 -3.438 -7.328 1 93.88 168 LYS A C 1
ATOM 1365 O O . LYS A 1 168 ? 7.422 -3.604 -7.91 1 93.88 168 LYS A O 1
ATOM 1370 N N . TYR A 1 169 ? 6.203 -2.805 -6.164 1 96.75 169 TYR A N 1
ATOM 1371 C CA . TYR A 1 169 ? 7.375 -2.256 -5.496 1 96.75 169 TYR A CA 1
ATOM 1372 C C . TYR A 1 169 ? 8.352 -3.361 -5.117 1 96.75 169 TYR A C 1
ATOM 1374 O O . TYR A 1 169 ? 9.547 -3.268 -5.41 1 96.75 169 TYR A O 1
ATOM 1382 N N . ARG A 1 170 ? 7.883 -4.383 -4.48 1 96.94 170 ARG A N 1
ATOM 1383 C CA . ARG A 1 170 ? 8.711 -5.523 -4.109 1 96.94 170 ARG A CA 1
ATOM 1384 C C . ARG A 1 170 ? 9.398 -6.121 -5.332 1 96.94 170 ARG A C 1
ATOM 1386 O O . ARG A 1 170 ? 10.602 -6.414 -5.297 1 96.94 170 ARG A O 1
ATOM 1393 N N . ASN A 1 171 ? 8.648 -6.336 -6.367 1 95 171 ASN A N 1
ATOM 1394 C CA . ASN A 1 171 ? 9.234 -6.871 -7.594 1 95 171 ASN A CA 1
ATOM 1395 C C . ASN A 1 171 ? 10.344 -5.973 -8.125 1 95 171 ASN A C 1
ATOM 1397 O O . ASN A 1 171 ? 11.391 -6.461 -8.555 1 95 171 ASN A O 1
ATOM 1401 N N . HIS A 1 172 ? 10.141 -4.711 -8.062 1 91.75 172 HIS A N 1
ATOM 1402 C CA . HIS A 1 172 ? 11.117 -3.754 -8.562 1 91.75 172 HIS A CA 1
ATOM 1403 C C . HIS A 1 172 ? 12.414 -3.824 -7.762 1 91.75 172 HIS A C 1
ATOM 1405 O O . HIS A 1 172 ? 13.5 -3.957 -8.336 1 91.75 172 HIS A O 1
ATOM 1411 N N . ILE A 1 173 ? 12.32 -3.801 -6.449 1 93.75 173 ILE A N 1
ATOM 1412 C CA . ILE A 1 173 ? 13.539 -3.693 -5.645 1 93.75 173 ILE A CA 1
ATOM 1413 C C . ILE A 1 173 ? 14.273 -5.031 -5.645 1 93.75 173 ILE A C 1
ATOM 1415 O O . ILE A 1 173 ? 15.5 -5.07 -5.5 1 93.75 173 ILE A O 1
ATOM 1419 N N . THR A 1 174 ? 13.594 -6.145 -5.891 1 95.44 174 THR A N 1
ATOM 1420 C CA . THR A 1 174 ? 14.266 -7.438 -5.973 1 95.44 174 THR A CA 1
ATOM 1421 C C . THR A 1 174 ? 14.867 -7.648 -7.359 1 95.44 174 THR A C 1
ATOM 1423 O O . THR A 1 174 ? 15.992 -8.133 -7.484 1 95.44 174 THR A O 1
ATOM 1426 N N . ALA A 1 175 ? 14.172 -7.309 -8.383 1 92.69 175 ALA A N 1
ATOM 1427 C CA . ALA A 1 175 ? 14.648 -7.512 -9.75 1 92.69 175 ALA A CA 1
ATOM 1428 C C . ALA A 1 175 ? 15.859 -6.629 -10.039 1 92.69 175 ALA A C 1
ATOM 1430 O O . ALA A 1 175 ? 16.75 -7.027 -10.789 1 92.69 175 ALA A O 1
ATOM 1431 N N . SER A 1 176 ? 15.914 -5.422 -9.461 1 91.31 176 SER A N 1
ATOM 1432 C CA . SER A 1 176 ? 17 -4.477 -9.727 1 91.31 176 SER A CA 1
ATOM 1433 C C . SER A 1 176 ? 18.109 -4.613 -8.695 1 91.31 176 SER A C 1
ATOM 1435 O O . SER A 1 176 ? 19.062 -3.832 -8.703 1 91.31 176 SER A O 1
ATOM 1437 N N . HIS A 1 177 ? 18 -5.574 -7.793 1 94.25 177 HIS A N 1
ATOM 1438 C CA . HIS A 1 177 ? 18.953 -5.75 -6.703 1 94.25 177 HIS A CA 1
ATOM 1439 C C . HIS A 1 177 ? 20.297 -6.242 -7.223 1 94.25 177 HIS A C 1
ATOM 1441 O O . HIS A 1 177 ? 20.359 -7.164 -8.039 1 94.25 177 HIS A O 1
ATOM 1447 N N . ASN A 1 178 ? 21.375 -5.602 -6.867 1 95.5 178 ASN A N 1
ATOM 1448 C CA . ASN A 1 178 ? 22.734 -6.008 -7.207 1 95.5 178 ASN A CA 1
ATOM 1449 C C . ASN A 1 178 ? 23.438 -6.641 -6.012 1 95.5 178 ASN A C 1
ATOM 1451 O O . ASN A 1 178 ? 23.172 -6.281 -4.863 1 95.5 178 ASN A O 1
ATOM 1455 N N . VAL A 1 179 ? 24.281 -7.543 -6.301 1 97.31 179 VAL A N 1
ATOM 1456 C CA . VAL A 1 179 ? 25.031 -8.289 -5.297 1 97.31 179 VAL A CA 1
ATOM 1457 C C . VAL A 1 179 ? 26.531 -8.094 -5.52 1 97.31 179 VAL A C 1
ATOM 1459 O O . VAL A 1 179 ? 27.031 -8.234 -6.641 1 97.31 179 VAL A O 1
ATOM 1462 N N . GLU A 1 180 ? 27.219 -7.707 -4.457 1 97.19 180 GLU A N 1
ATOM 1463 C CA . GLU A 1 180 ? 28.688 -7.695 -4.496 1 97.19 180 GLU A CA 1
ATOM 1464 C C . GLU A 1 180 ? 29.25 -9.086 -4.246 1 97.19 180 GLU A C 1
ATOM 1466 O O . GLU A 1 180 ? 29.016 -9.68 -3.189 1 97.19 180 GLU A O 1
ATOM 1471 N N . ILE A 1 181 ? 29.938 -9.68 -5.207 1 97.56 181 ILE A N 1
ATOM 1472 C CA . ILE A 1 181 ? 30.469 -11.031 -5.098 1 97.56 181 ILE A CA 1
ATOM 1473 C C . ILE A 1 181 ? 31.891 -11.07 -5.656 1 97.56 181 ILE A C 1
ATOM 1475 O O . ILE A 1 181 ? 32.188 -10.375 -6.633 1 97.56 181 ILE A O 1
ATOM 1479 N N . GLU A 1 182 ? 32.781 -11.789 -5.008 1 96.44 182 GLU A N 1
ATOM 1480 C CA . GLU A 1 182 ? 34.156 -11.961 -5.488 1 96.44 182 GLU A CA 1
ATOM 1481 C C . GLU A 1 182 ? 34.25 -13.055 -6.547 1 96.44 182 GLU A C 1
ATOM 1483 O O . GLU A 1 182 ? 34.031 -14.234 -6.246 1 96.44 182 GLU A O 1
ATOM 1488 N N . LEU A 1 183 ? 34.438 -12.789 -7.758 1 94.56 183 LEU A N 1
ATOM 1489 C CA . LEU A 1 183 ? 34.625 -13.703 -8.875 1 94.56 183 LEU A CA 1
ATOM 1490 C C . LEU A 1 183 ? 36 -13.492 -9.5 1 94.56 183 LEU A C 1
ATOM 1492 O O . LEU A 1 183 ? 36.375 -12.359 -9.82 1 94.56 183 LEU A O 1
ATOM 1496 N N . ASP A 1 184 ? 36.812 -14.516 -9.602 1 92.38 184 ASP A N 1
ATOM 1497 C CA . ASP A 1 184 ? 38.125 -14.477 -10.211 1 92.38 184 ASP A CA 1
ATOM 1498 C C . ASP A 1 184 ? 39.031 -13.453 -9.523 1 92.38 184 ASP A C 1
ATOM 1500 O O . ASP A 1 184 ? 39.688 -12.656 -10.18 1 92.38 184 ASP A O 1
ATOM 1504 N N . GLY A 1 185 ? 38.906 -13.266 -8.328 1 91.81 185 GLY A N 1
ATOM 1505 C CA . GLY A 1 185 ? 39.781 -12.43 -7.516 1 91.81 185 GLY A CA 1
ATOM 1506 C C . GLY A 1 185 ? 39.344 -10.977 -7.473 1 91.81 185 GLY A C 1
ATOM 1507 O O . GLY A 1 185 ? 40.031 -10.141 -6.867 1 91.81 185 GLY A O 1
ATOM 1508 N N . LYS A 1 186 ? 38.281 -10.609 -8.039 1 93.5 186 LYS A N 1
ATOM 1509 C CA . LYS A 1 186 ? 37.781 -9.227 -8.078 1 93.5 186 LYS A CA 1
ATOM 1510 C C . LYS A 1 186 ? 36.344 -9.141 -7.578 1 93.5 186 LYS A C 1
ATOM 1512 O O . LYS A 1 186 ? 35.531 -10.016 -7.871 1 93.5 186 LYS A O 1
ATOM 1517 N N . ILE A 1 187 ? 36.094 -8.141 -6.773 1 96.38 187 ILE A N 1
ATOM 1518 C CA . ILE A 1 187 ? 34.75 -7.871 -6.324 1 96.38 187 ILE A CA 1
ATOM 1519 C C . ILE A 1 187 ? 33.938 -7.273 -7.469 1 96.38 187 ILE A C 1
ATOM 1521 O O . ILE A 1 187 ? 34.344 -6.273 -8.07 1 96.38 187 ILE A O 1
ATOM 1525 N N . GLN A 1 188 ? 32.875 -7.895 -7.816 1 96.5 188 GLN A N 1
ATOM 1526 C CA . GLN A 1 188 ? 31.969 -7.445 -8.875 1 96.5 188 GLN A CA 1
ATOM 1527 C C . GLN A 1 188 ? 30.562 -7.254 -8.352 1 96.5 188 GLN A C 1
ATOM 1529 O O . GLN A 1 188 ? 30.141 -7.914 -7.398 1 96.5 188 GLN A O 1
ATOM 1534 N N . SER A 1 189 ? 29.922 -6.242 -8.906 1 96.62 189 SER A N 1
ATOM 1535 C CA . SER A 1 189 ? 28.5 -6.035 -8.648 1 96.62 189 SER A CA 1
ATOM 1536 C C . SER A 1 189 ? 27.641 -6.598 -9.773 1 96.62 189 SER A C 1
ATOM 1538 O O . SER A 1 189 ? 27.656 -6.078 -10.891 1 96.62 189 SER A O 1
ATOM 1540 N N . ILE A 1 190 ? 26.938 -7.719 -9.492 1 96.62 190 ILE A N 1
ATOM 1541 C CA . ILE A 1 190 ? 26.172 -8.344 -10.562 1 96.62 190 ILE A CA 1
ATOM 1542 C C . ILE A 1 190 ? 24.719 -8.5 -10.125 1 96.62 190 ILE A C 1
ATOM 1544 O O . ILE A 1 190 ? 24.406 -8.398 -8.93 1 96.62 190 ILE A O 1
ATOM 1548 N N . GLY A 1 191 ? 23.828 -8.688 -11.086 1 95.81 191 GLY A N 1
ATOM 1549 C CA . GLY A 1 191 ? 22.406 -8.781 -10.82 1 95.81 191 GLY A CA 1
ATOM 1550 C C . GLY A 1 191 ? 22.031 -10.031 -10.047 1 95.81 191 GLY A C 1
ATOM 1551 O O . GLY A 1 191 ? 22.672 -11.078 -10.195 1 95.81 191 GLY A O 1
ATOM 1552 N N . ILE A 1 192 ? 21.031 -9.922 -9.219 1 96.19 192 ILE A N 1
ATOM 1553 C CA . ILE A 1 192 ? 20.578 -10.969 -8.305 1 96.19 192 ILE A CA 1
ATOM 1554 C C . ILE A 1 192 ? 20.281 -12.242 -9.078 1 96.19 192 ILE A C 1
ATOM 1556 O O . ILE A 1 192 ? 20.547 -13.352 -8.602 1 96.19 192 ILE A O 1
ATOM 1560 N N . ASN A 1 193 ? 19.719 -12.188 -10.281 1 92.94 193 ASN A N 1
ATOM 1561 C CA . ASN A 1 193 ? 19.344 -13.375 -11.047 1 92.94 193 ASN A CA 1
ATOM 1562 C C . ASN A 1 193 ? 20.562 -14.195 -11.438 1 92.94 193 ASN A C 1
ATOM 1564 O O . ASN A 1 193 ? 20.531 -15.422 -11.414 1 92.94 193 ASN A O 1
ATOM 1568 N N . GLU A 1 194 ? 21.594 -13.484 -11.852 1 94.19 194 GLU A N 1
ATOM 1569 C CA . GLU A 1 194 ? 22.844 -14.164 -12.18 1 94.19 194 GLU A CA 1
ATOM 1570 C C . GLU A 1 194 ? 23.406 -14.891 -10.961 1 94.19 194 GLU A C 1
ATOM 1572 O O . GLU A 1 194 ? 23.859 -16.031 -11.07 1 94.19 194 GLU A O 1
ATOM 1577 N N . VAL A 1 195 ? 23.328 -14.25 -9.852 1 96.44 195 VAL A N 1
ATOM 1578 C CA . VAL A 1 195 ? 23.828 -14.836 -8.609 1 96.44 195 VAL A CA 1
ATOM 1579 C C . VAL A 1 195 ? 23 -16.062 -8.234 1 96.44 195 VAL A C 1
ATOM 1581 O O . VAL A 1 195 ? 23.531 -17.094 -7.867 1 96.44 195 VAL A O 1
ATOM 1584 N N . LYS A 1 196 ? 21.719 -15.984 -8.305 1 95.12 196 LYS A N 1
ATOM 1585 C CA . LYS A 1 196 ? 20.828 -17.078 -7.945 1 95.12 196 LYS A CA 1
ATOM 1586 C C . LYS A 1 196 ? 21.047 -18.297 -8.844 1 95.12 196 LYS A C 1
ATOM 1588 O O . LYS A 1 196 ? 20.969 -19.438 -8.391 1 95.12 196 LYS A O 1
ATOM 1593 N N . ASN A 1 197 ? 21.391 -18.094 -10.047 1 94.12 197 ASN A N 1
ATOM 1594 C CA . ASN A 1 197 ? 21.625 -19.188 -10.992 1 94.12 197 ASN A CA 1
ATOM 1595 C C . ASN A 1 197 ? 22.891 -19.969 -10.633 1 94.12 197 ASN A C 1
ATOM 1597 O O . ASN A 1 197 ? 23.031 -21.125 -11.023 1 94.12 197 ASN A O 1
ATOM 1601 N N . MET A 1 198 ? 23.766 -19.391 -9.938 1 96.12 198 MET A N 1
ATOM 1602 C CA . MET A 1 198 ? 25.016 -20.031 -9.562 1 96.12 198 MET A CA 1
ATOM 1603 C C . MET A 1 198 ? 24.766 -21.188 -8.594 1 96.12 198 MET A C 1
ATOM 1605 O O . MET A 1 198 ? 25.641 -22.031 -8.391 1 96.12 198 MET A O 1
ATOM 1609 N N . GLN A 1 199 ? 23.547 -21.234 -8.008 1 94.75 199 GLN A N 1
ATOM 1610 C CA . GLN A 1 199 ? 23.219 -22.312 -7.094 1 94.75 199 GLN A CA 1
ATOM 1611 C C . GLN A 1 199 ? 23.203 -23.656 -7.82 1 94.75 199 GLN A C 1
ATOM 1613 O O . GLN A 1 199 ? 23.328 -24.719 -7.191 1 94.75 199 GLN A O 1
ATOM 1618 N N . PHE A 1 200 ? 23.109 -23.656 -9.156 1 92.75 200 PHE A N 1
ATOM 1619 C CA . PHE A 1 200 ? 23.031 -24.875 -9.953 1 92.75 200 PHE A CA 1
ATOM 1620 C C . PHE A 1 200 ? 24.391 -25.25 -10.539 1 92.75 200 PHE A C 1
ATOM 1622 O O . PHE A 1 200 ? 24.5 -26.203 -11.305 1 92.75 200 PHE A O 1
ATOM 1629 N N . SER A 1 201 ? 25.406 -24.516 -10.188 1 93.75 201 SER A N 1
ATOM 1630 C CA . SER A 1 201 ? 26.75 -24.75 -10.719 1 93.75 201 SER A CA 1
ATOM 1631 C C . SER A 1 201 ? 27.328 -26.078 -10.227 1 93.75 201 SER A C 1
ATOM 1633 O O . SER A 1 201 ? 27.062 -26.484 -9.094 1 93.75 201 SER A O 1
ATOM 1635 N N . ASN A 1 202 ? 28.156 -26.703 -11.102 1 92.12 202 ASN A N 1
ATOM 1636 C CA . ASN A 1 202 ? 28.906 -27.891 -10.695 1 92.12 202 ASN A CA 1
ATOM 1637 C C . ASN A 1 202 ? 30.031 -27.531 -9.742 1 92.12 202 ASN A C 1
ATOM 1639 O O . ASN A 1 202 ? 30.594 -28.422 -9.086 1 92.12 202 ASN A O 1
ATOM 1643 N N . GLU A 1 203 ? 30.266 -26.266 -9.609 1 94.69 203 GLU A N 1
ATOM 1644 C CA . GLU A 1 203 ? 31.359 -25.812 -8.758 1 94.69 203 GLU A CA 1
ATOM 1645 C C . GLU A 1 203 ? 30.859 -25.453 -7.359 1 94.69 203 GLU A C 1
ATOM 1647 O O . GLU A 1 203 ? 30.219 -24.422 -7.172 1 94.69 203 GLU A O 1
ATOM 1652 N N . GLY A 1 204 ? 31.297 -26.266 -6.379 1 95.94 204 GLY A N 1
ATOM 1653 C CA . GLY A 1 204 ? 30.844 -26.078 -5.008 1 95.94 204 GLY A CA 1
ATOM 1654 C C . GLY A 1 204 ? 31.234 -24.75 -4.426 1 95.94 204 GLY A C 1
ATOM 1655 O O . GLY A 1 204 ? 30.438 -24.094 -3.74 1 95.94 204 GLY A O 1
ATOM 1656 N N . GLU A 1 205 ? 32.406 -24.281 -4.68 1 96.56 205 GLU A N 1
ATOM 1657 C CA . GLU A 1 205 ? 32.906 -23.016 -4.148 1 96.56 205 GLU A CA 1
ATOM 1658 C C . GLU A 1 205 ? 32.094 -21.844 -4.688 1 96.56 205 GLU A C 1
ATOM 1660 O O . GLU A 1 205 ? 31.828 -20.875 -3.975 1 96.56 205 GLU A O 1
ATOM 1665 N N . LEU A 1 206 ? 31.734 -21.953 -5.914 1 97.19 206 LEU A N 1
ATOM 1666 C CA . LEU A 1 206 ? 30.922 -20.906 -6.52 1 97.19 206 LEU A CA 1
ATOM 1667 C C . LEU A 1 206 ? 29.531 -20.844 -5.871 1 97.19 206 LEU A C 1
ATOM 1669 O O . LEU A 1 206 ? 29.031 -19.766 -5.582 1 97.19 206 LEU A O 1
ATOM 1673 N N . ARG A 1 207 ? 28.922 -22.016 -5.645 1 97.81 207 ARG A N 1
ATOM 1674 C CA . ARG A 1 207 ? 27.609 -22.062 -4.98 1 97.81 207 ARG A CA 1
ATOM 1675 C C . ARG A 1 207 ? 27.688 -21.422 -3.598 1 97.81 207 ARG A C 1
ATOM 1677 O O . ARG A 1 207 ? 26.812 -20.625 -3.234 1 97.81 207 ARG A O 1
ATOM 1684 N N . LYS A 1 208 ? 28.719 -21.766 -2.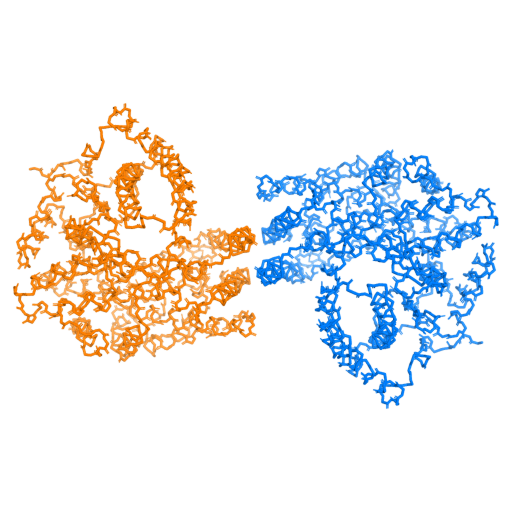885 1 97.69 208 LYS A N 1
ATOM 1685 C CA . LYS A 1 208 ? 28.922 -21.234 -1.536 1 97.69 208 LYS A CA 1
ATOM 1686 C C . LYS A 1 208 ? 29.094 -19.719 -1.554 1 97.69 208 LYS A C 1
ATOM 1688 O O . LYS A 1 208 ? 28.422 -19 -0.806 1 97.69 208 LYS A O 1
ATOM 1693 N N . LYS A 1 209 ? 29.938 -19.234 -2.428 1 97.56 209 LYS A N 1
ATOM 1694 C CA . LYS A 1 209 ? 30.203 -17.797 -2.543 1 97.56 209 LYS A CA 1
ATOM 1695 C C . LYS A 1 209 ? 28.938 -17.031 -2.914 1 97.56 209 LYS A C 1
ATOM 1697 O O . LYS A 1 209 ? 28.641 -15.992 -2.328 1 97.56 209 LYS A O 1
ATOM 1702 N N . ALA A 1 210 ? 28.234 -17.562 -3.877 1 98.06 210 ALA A N 1
ATOM 1703 C CA . ALA A 1 210 ? 27 -16.922 -4.336 1 98.06 210 ALA A CA 1
ATOM 1704 C C . ALA A 1 210 ? 25.969 -16.859 -3.213 1 98.06 210 ALA A C 1
ATOM 1706 O O . ALA A 1 210 ? 25.312 -15.836 -3.029 1 98.06 210 ALA A O 1
ATOM 1707 N N . TYR A 1 211 ? 25.922 -17.891 -2.455 1 97.88 211 TYR A N 1
ATOM 1708 C CA . TYR A 1 211 ? 24.953 -18 -1.373 1 97.88 211 TYR A CA 1
ATOM 1709 C C . TYR A 1 211 ? 25.203 -16.953 -0.302 1 97.88 211 TYR A C 1
ATOM 1711 O O . TYR A 1 211 ? 24.281 -16.219 0.085 1 97.88 211 TYR A O 1
ATOM 1719 N N . PHE A 1 212 ? 26.344 -16.812 0.127 1 97.62 212 PHE A N 1
ATOM 1720 C CA . PHE A 1 212 ? 26.641 -15.883 1.21 1 97.62 212 PHE A CA 1
ATOM 1721 C C . PHE A 1 212 ? 26.625 -14.445 0.708 1 97.62 212 PHE A C 1
ATOM 1723 O O . PHE A 1 212 ? 26.266 -13.531 1.441 1 97.62 212 PHE A O 1
ATOM 1730 N N . ALA A 1 213 ? 27.016 -14.242 -0.553 1 97.94 213 ALA A N 1
ATOM 1731 C CA . ALA A 1 213 ? 26.922 -12.914 -1.15 1 97.94 213 ALA A CA 1
ATOM 1732 C C . ALA A 1 213 ? 25.469 -12.461 -1.239 1 97.94 213 ALA A C 1
ATOM 1734 O O . ALA A 1 213 ? 25.141 -11.312 -0.916 1 97.94 213 ALA A O 1
ATOM 1735 N N . GLU A 1 214 ? 24.609 -13.352 -1.684 1 97.62 214 GLU A N 1
ATOM 1736 C CA . GLU A 1 214 ? 23.172 -13.055 -1.737 1 97.62 214 GLU A CA 1
ATOM 1737 C C . GLU A 1 214 ? 22.625 -12.727 -0.351 1 97.62 214 GLU A C 1
ATOM 1739 O O . GLU A 1 214 ? 21.906 -11.742 -0.176 1 97.62 214 GLU A O 1
ATOM 1744 N N . ARG A 1 215 ? 22.938 -13.523 0.566 1 97.12 215 ARG A N 1
ATOM 1745 C CA . ARG A 1 215 ? 22.469 -13.352 1.933 1 97.12 215 ARG A CA 1
ATOM 1746 C C . ARG A 1 215 ? 22.844 -11.984 2.482 1 97.12 215 ARG A C 1
ATOM 1748 O O . ARG A 1 215 ? 22.016 -11.273 3.037 1 97.12 215 ARG A O 1
ATOM 1755 N N . LYS A 1 216 ? 24.047 -11.625 2.328 1 97 216 LYS A N 1
ATOM 1756 C CA . LYS A 1 216 ? 24.547 -10.328 2.799 1 97 216 LYS A CA 1
ATOM 1757 C C . LYS A 1 216 ? 23.828 -9.18 2.088 1 97 216 LYS A C 1
ATOM 1759 O O . LYS A 1 216 ? 23.438 -8.203 2.725 1 97 216 LYS A O 1
ATOM 1764 N N . SER A 1 217 ? 23.688 -9.328 0.829 1 97.12 217 SER A N 1
ATOM 1765 C CA . SER A 1 217 ? 23.078 -8.273 0.029 1 97.12 217 SER A CA 1
ATOM 1766 C C . SER A 1 217 ? 21.609 -8.062 0.421 1 97.12 217 SER A C 1
ATOM 1768 O O . SER A 1 217 ? 21.094 -6.945 0.325 1 97.12 217 SER A O 1
ATOM 1770 N N . ASN A 1 218 ? 20.922 -9.055 0.882 1 97.44 218 ASN A N 1
ATOM 1771 C CA . ASN A 1 218 ? 19.484 -9.008 1.177 1 97.44 218 ASN A CA 1
ATOM 1772 C C . ASN A 1 218 ? 19.188 -8.125 2.385 1 97.44 218 ASN A C 1
ATOM 1774 O O . ASN A 1 218 ? 18.062 -7.664 2.559 1 97.44 218 ASN A O 1
ATOM 1778 N N . ASP A 1 219 ? 20.156 -7.832 3.195 1 95.06 219 ASP A N 1
ATOM 1779 C CA . ASP A 1 219 ? 19.984 -6.914 4.316 1 95.06 219 ASP A CA 1
ATOM 1780 C C . ASP A 1 219 ? 19.547 -5.535 3.836 1 95.06 219 ASP A C 1
ATOM 1782 O O . ASP A 1 219 ? 18.797 -4.844 4.527 1 95.06 219 ASP A O 1
ATOM 1786 N N . LYS A 1 220 ? 19.953 -5.215 2.672 1 91.88 220 LYS A N 1
ATOM 1787 C CA . LYS A 1 220 ? 19.703 -3.879 2.135 1 91.88 220 LYS A CA 1
ATOM 1788 C C . LYS A 1 220 ? 18.25 -3.703 1.721 1 91.88 220 LYS A C 1
ATOM 1790 O O . LYS A 1 220 ? 17.734 -2.582 1.682 1 91.88 220 LYS A O 1
ATOM 1795 N N . ILE A 1 221 ? 17.562 -4.828 1.393 1 95.19 221 ILE A N 1
ATOM 1796 C CA . ILE A 1 221 ? 16.234 -4.676 0.831 1 95.19 221 ILE A CA 1
ATOM 1797 C C . ILE A 1 221 ? 15.211 -5.352 1.74 1 95.19 221 ILE A C 1
ATOM 1799 O O . ILE A 1 221 ? 14 -5.27 1.498 1 95.19 221 ILE A O 1
ATOM 1803 N N . ALA A 1 222 ? 15.633 -5.949 2.844 1 96.69 222 ALA A N 1
ATOM 1804 C CA . ALA A 1 222 ? 14.789 -6.789 3.688 1 96.69 222 ALA A CA 1
ATOM 1805 C C . ALA A 1 222 ? 13.617 -5.992 4.254 1 96.69 222 ALA A C 1
ATOM 1807 O O . ALA A 1 222 ? 12.477 -6.469 4.262 1 96.69 222 ALA A O 1
ATOM 1808 N N . GLU A 1 223 ? 13.836 -4.762 4.684 1 94.56 223 GLU A N 1
ATOM 1809 C CA . GLU A 1 223 ? 12.797 -3.957 5.316 1 94.56 223 GLU A CA 1
ATOM 1810 C C . GLU A 1 223 ? 11.695 -3.6 4.32 1 94.56 223 GLU A C 1
ATOM 1812 O O . GLU A 1 223 ? 10.508 -3.645 4.656 1 94.56 223 GLU A O 1
ATOM 1817 N N . GLY A 1 224 ? 12.133 -3.223 3.133 1 96.25 224 GLY A N 1
ATOM 1818 C CA . GLY A 1 224 ? 11.156 -2.912 2.107 1 96.25 224 GLY A CA 1
ATOM 1819 C C . GLY A 1 224 ? 10.32 -4.109 1.694 1 96.25 224 GLY A C 1
ATOM 1820 O O . GLY A 1 224 ? 9.102 -4.004 1.552 1 96.25 224 GLY A O 1
ATOM 1821 N N . VAL A 1 225 ? 10.945 -5.281 1.54 1 98.12 225 VAL A N 1
ATOM 1822 C CA . VAL A 1 225 ? 10.242 -6.496 1.146 1 98.12 225 VAL A CA 1
ATOM 1823 C C . VAL A 1 225 ? 9.312 -6.941 2.271 1 98.12 225 VAL A C 1
ATOM 1825 O O . VAL A 1 225 ? 8.195 -7.402 2.016 1 98.12 225 VAL A O 1
ATOM 1828 N N . LEU A 1 226 ? 9.773 -6.766 3.506 1 98.06 226 LEU A N 1
ATOM 1829 C CA . LEU A 1 226 ? 8.938 -7.105 4.652 1 98.06 226 LEU A CA 1
ATOM 1830 C C . LEU A 1 226 ? 7.691 -6.227 4.695 1 98.06 226 LEU A C 1
ATOM 1832 O O . LEU A 1 226 ? 6.594 -6.707 4.996 1 98.06 226 LEU A O 1
ATOM 1836 N N . ALA A 1 227 ? 7.855 -4.926 4.438 1 97.44 227 ALA A N 1
ATOM 1837 C CA . ALA A 1 227 ? 6.703 -4.031 4.395 1 97.44 227 ALA A CA 1
ATOM 1838 C C . ALA A 1 227 ? 5.676 -4.508 3.369 1 97.44 227 ALA A C 1
ATOM 1840 O O . ALA A 1 227 ? 4.473 -4.504 3.639 1 97.44 227 ALA A O 1
ATOM 1841 N N . ALA A 1 228 ? 6.16 -4.953 2.211 1 98.38 228 ALA A N 1
ATOM 1842 C CA . ALA A 1 228 ? 5.285 -5.488 1.173 1 98.38 228 ALA A CA 1
ATOM 1843 C C . ALA A 1 228 ? 4.578 -6.754 1.649 1 98.38 228 ALA A C 1
ATOM 1845 O O . ALA A 1 228 ? 3.369 -6.91 1.454 1 98.38 228 ALA A O 1
ATOM 1846 N N . LEU A 1 229 ? 5.297 -7.652 2.287 1 98.69 229 LEU A N 1
ATOM 1847 C CA . LEU A 1 229 ? 4.715 -8.891 2.797 1 98.69 229 LEU A CA 1
ATOM 1848 C C . LEU A 1 229 ? 3.59 -8.602 3.783 1 98.69 229 LEU A C 1
ATOM 1850 O O . LEU A 1 229 ? 2.488 -9.133 3.648 1 98.69 229 LEU A O 1
ATOM 1854 N N . ASN A 1 230 ? 3.893 -7.707 4.727 1 98.31 230 ASN A N 1
ATOM 1855 C CA . ASN A 1 230 ? 2.914 -7.336 5.742 1 98.31 230 ASN A CA 1
ATOM 1856 C C . ASN A 1 230 ? 1.668 -6.711 5.121 1 98.31 230 ASN A C 1
ATOM 1858 O O . ASN A 1 230 ? 0.545 -7.031 5.516 1 98.31 230 ASN A O 1
ATOM 1862 N N . ALA A 1 231 ? 1.888 -5.852 4.195 1 98.5 231 ALA A N 1
ATOM 1863 C CA . ALA A 1 231 ? 0.767 -5.148 3.578 1 98.5 231 ALA A CA 1
ATOM 1864 C C . ALA A 1 231 ? -0.099 -6.105 2.764 1 98.5 231 ALA A C 1
ATOM 1866 O O . ALA A 1 231 ? -1.322 -6.129 2.914 1 98.5 231 ALA A O 1
ATOM 1867 N N . ILE A 1 232 ? 0.524 -6.918 1.933 1 98.62 232 ILE A N 1
ATOM 1868 C CA . ILE A 1 232 ? -0.194 -7.812 1.035 1 98.62 232 ILE A CA 1
ATOM 1869 C C . ILE A 1 232 ? -0.937 -8.875 1.848 1 98.62 232 ILE A C 1
ATOM 1871 O O . ILE A 1 232 ? -2.137 -9.086 1.652 1 98.62 232 ILE A O 1
ATOM 1875 N N . LYS A 1 233 ? -0.248 -9.531 2.76 1 98.75 233 LYS A N 1
ATOM 1876 C CA . LYS A 1 233 ? -0.882 -10.57 3.562 1 98.75 233 LYS A CA 1
ATOM 1877 C C . LYS A 1 233 ? -1.968 -9.992 4.461 1 98.75 233 LYS A C 1
ATOM 1879 O O . LYS A 1 233 ? -2.986 -10.641 4.715 1 98.75 233 LYS A O 1
ATOM 1884 N N . GLY A 1 234 ? -1.726 -8.773 4.988 1 98.31 234 GLY A N 1
ATOM 1885 C CA . GLY A 1 234 ? -2.773 -8.109 5.746 1 98.31 234 GLY A CA 1
ATOM 1886 C C . GLY A 1 234 ? -4.031 -7.855 4.934 1 98.31 234 GLY A C 1
ATOM 1887 O O . GLY A 1 234 ? -5.145 -8.062 5.426 1 98.31 234 GLY A O 1
ATOM 1888 N N . GLU A 1 235 ? -3.877 -7.363 3.736 1 98.25 235 GLU A N 1
ATOM 1889 C CA . GLU A 1 235 ? -5.023 -7.141 2.859 1 98.25 235 GLU A CA 1
ATOM 1890 C C . GLU A 1 235 ? -5.758 -8.445 2.572 1 98.25 235 GLU A C 1
ATOM 1892 O O . GLU A 1 235 ? -6.992 -8.477 2.549 1 98.25 235 GLU A O 1
ATOM 1897 N N . VAL A 1 236 ? -4.973 -9.523 2.328 1 98.56 236 VAL A N 1
ATOM 1898 C CA . VAL A 1 236 ? -5.562 -10.828 2.066 1 98.56 236 VAL A CA 1
ATOM 1899 C C . VAL A 1 236 ? -6.434 -11.25 3.248 1 98.56 236 VAL A C 1
ATOM 1901 O O . VAL A 1 236 ? -7.562 -11.711 3.062 1 98.56 236 VAL A O 1
ATOM 1904 N N . ILE A 1 237 ? -5.941 -11.133 4.445 1 98.19 237 ILE A N 1
ATOM 1905 C CA . ILE A 1 237 ? -6.684 -11.484 5.648 1 98.19 237 ILE A CA 1
ATOM 1906 C C . ILE A 1 237 ? -7.969 -10.656 5.727 1 98.19 237 ILE A C 1
ATOM 1908 O O . ILE A 1 237 ? -9.055 -11.211 5.93 1 98.19 237 ILE A O 1
ATOM 1912 N N . THR A 1 238 ? -7.844 -9.352 5.484 1 97.06 238 THR A N 1
ATOM 1913 C CA . THR A 1 238 ? -8.969 -8.43 5.551 1 97.06 238 THR A CA 1
ATOM 1914 C C . THR A 1 238 ? -10.047 -8.812 4.539 1 97.06 238 THR A C 1
ATOM 1916 O O . THR A 1 238 ? -11.219 -8.938 4.887 1 97.06 238 THR A O 1
ATOM 1919 N N . LEU A 1 239 ? -9.68 -9.055 3.328 1 97.31 239 LEU A N 1
ATOM 1920 C CA . LEU A 1 239 ? -10.641 -9.344 2.266 1 97.31 239 LEU A CA 1
ATOM 1921 C C . LEU A 1 239 ? -11.234 -10.734 2.436 1 97.31 239 LEU A C 1
ATOM 1923 O O . LEU A 1 239 ? -12.398 -10.961 2.105 1 97.31 239 LEU A O 1
ATOM 1927 N N . SER A 1 240 ? -10.391 -11.703 2.936 1 97.56 240 SER A N 1
ATOM 1928 C CA . SER A 1 240 ? -10.945 -13.023 3.242 1 97.56 240 SER A CA 1
ATOM 1929 C C . SER A 1 240 ? -12.086 -12.914 4.25 1 97.56 240 SER A C 1
ATOM 1931 O O . SER A 1 240 ? -13.141 -13.531 4.066 1 97.56 240 SER A O 1
ATOM 1933 N N . GLU A 1 241 ? -11.883 -12.078 5.227 1 96.38 241 GLU A N 1
ATOM 1934 C CA . GLU A 1 241 ? -12.898 -11.891 6.262 1 96.38 241 GLU A CA 1
ATOM 1935 C C . GLU A 1 241 ? -14.133 -11.188 5.699 1 96.38 241 GLU A C 1
ATOM 1937 O O . GLU A 1 241 ? -15.258 -11.648 5.914 1 96.38 241 GLU A O 1
ATOM 1942 N N . ILE A 1 242 ? -13.953 -10.141 5 1 95.69 242 ILE A N 1
ATOM 1943 C CA . ILE A 1 242 ? -15.047 -9.32 4.488 1 95.69 242 ILE A CA 1
ATOM 1944 C C . ILE A 1 242 ? -15.875 -10.133 3.486 1 95.69 242 ILE A C 1
ATOM 1946 O O . ILE A 1 242 ? -17.094 -9.992 3.43 1 95.69 242 ILE A O 1
ATOM 1950 N N . LYS A 1 243 ? -15.227 -10.969 2.736 1 96.31 243 LYS A N 1
ATOM 1951 C CA . LYS A 1 243 ? -15.906 -11.773 1.725 1 96.31 243 LYS A CA 1
ATOM 1952 C C . LYS A 1 243 ? -16.375 -13.102 2.305 1 96.31 243 LYS A C 1
ATOM 1954 O O . LYS A 1 243 ? -16.828 -13.984 1.567 1 96.31 243 LYS A O 1
ATOM 1959 N N . LYS A 1 244 ? -16.188 -13.312 3.65 1 96.31 244 LYS A N 1
ATOM 1960 C CA . LYS A 1 244 ? -16.766 -14.383 4.445 1 96.31 244 LYS A CA 1
ATOM 1961 C C . LYS A 1 244 ? -16.094 -15.719 4.145 1 96.31 244 LYS A C 1
ATOM 1963 O O . LYS A 1 244 ? -16.766 -16.75 4.07 1 96.31 244 LYS A O 1
ATOM 1968 N N . TYR A 1 245 ? -14.867 -15.68 3.811 1 97.25 245 TYR A N 1
ATOM 1969 C CA . TYR A 1 245 ? -14.047 -16.891 3.865 1 97.25 245 TYR A CA 1
ATOM 1970 C C . TYR A 1 245 ? -13.594 -17.172 5.289 1 97.25 245 TYR A C 1
ATOM 1972 O O . TYR A 1 245 ? -13.398 -16.25 6.082 1 97.25 245 TYR A O 1
ATOM 1980 N N . LYS A 1 246 ? -13.406 -18.422 5.578 1 96.94 246 LYS A N 1
ATOM 1981 C CA . LYS A 1 246 ? -12.938 -18.781 6.91 1 96.94 246 LYS A CA 1
ATOM 1982 C C . LYS A 1 246 ? -11.484 -18.344 7.117 1 96.94 246 LYS A C 1
ATOM 1984 O O . LYS A 1 246 ? -11.078 -18.062 8.242 1 96.94 246 LYS A O 1
ATOM 1989 N N . SER A 1 247 ? -10.695 -18.391 6.086 1 97.25 247 SER A N 1
ATOM 1990 C CA . SER A 1 247 ? -9.281 -18.047 6.062 1 97.25 247 SER A CA 1
ATOM 1991 C C . SER A 1 247 ? -8.766 -17.891 4.633 1 97.25 247 SER A C 1
ATOM 1993 O O . SER A 1 247 ? -9.453 -18.266 3.68 1 97.25 247 SER A O 1
ATOM 1995 N N . PRO A 1 248 ? -7.594 -17.328 4.508 1 97.69 248 PRO A N 1
ATOM 1996 C CA . PRO A 1 248 ? -6.984 -17.328 3.176 1 97.69 248 PRO A CA 1
ATOM 1997 C C . PRO A 1 248 ? -6.816 -18.734 2.6 1 97.69 248 PRO A C 1
ATOM 1999 O O . PRO A 1 248 ? -7.004 -18.938 1.397 1 97.69 248 PRO A O 1
ATOM 2002 N N . LEU A 1 249 ? -6.512 -19.688 3.387 1 98.38 249 LEU A N 1
ATOM 2003 C CA . LEU A 1 249 ? -6.387 -21.062 2.936 1 98.38 249 LEU A CA 1
ATOM 2004 C C . LEU A 1 249 ? -7.723 -21.594 2.432 1 98.38 249 LEU A C 1
ATOM 2006 O O . LEU A 1 249 ? -7.773 -22.297 1.421 1 98.38 249 LEU A O 1
ATOM 2010 N N . HIS A 1 250 ? -8.805 -21.25 3.133 1 97.81 250 HIS A N 1
ATOM 2011 C CA . HIS A 1 250 ? -10.133 -21.672 2.715 1 97.81 250 HIS A CA 1
ATOM 2012 C C . HIS A 1 250 ? -10.438 -21.234 1.291 1 97.81 250 HIS A C 1
ATOM 2014 O O . HIS A 1 250 ? -10.953 -22 0.486 1 97.81 250 HIS A O 1
ATOM 2020 N N . ARG A 1 251 ? -10.133 -20.031 1.035 1 97.12 251 ARG A N 1
ATOM 2021 C CA . ARG A 1 251 ? -10.359 -19.5 -0.31 1 97.12 251 ARG A CA 1
ATOM 2022 C C . ARG A 1 251 ? -9.539 -20.281 -1.34 1 97.12 251 ARG A C 1
ATOM 2024 O O . ARG A 1 251 ? -10.062 -20.656 -2.391 1 97.12 251 ARG A O 1
ATOM 2031 N N . THR A 1 252 ? -8.281 -20.484 -1.04 1 98 252 THR A N 1
ATOM 2032 C CA . THR A 1 252 ? -7.398 -21.203 -1.948 1 98 252 THR A CA 1
ATOM 2033 C C . THR A 1 252 ? -7.91 -22.625 -2.191 1 98 252 THR A C 1
ATOM 2035 O O . THR A 1 252 ? -7.875 -23.109 -3.322 1 98 252 THR A O 1
ATOM 2038 N N . LEU A 1 253 ? -8.375 -23.25 -1.167 1 98.19 253 LEU A N 1
ATOM 2039 C CA . LEU A 1 253 ? -8.898 -24.609 -1.289 1 98.19 253 LEU A CA 1
ATOM 2040 C C . LEU A 1 253 ? -10.156 -24.625 -2.15 1 98.19 253 LEU A C 1
ATOM 2042 O O . LEU A 1 253 ? -10.328 -25.516 -2.986 1 98.19 253 LEU A O 1
ATOM 2046 N N . GLU A 1 254 ? -11 -23.672 -1.955 1 96.88 254 GLU A N 1
ATOM 2047 C CA . GLU A 1 254 ? -12.188 -23.578 -2.805 1 96.88 254 GLU A CA 1
ATOM 2048 C C . GLU A 1 254 ? -11.797 -23.391 -4.27 1 96.88 254 GLU A C 1
ATOM 2050 O O . GLU A 1 254 ? -12.336 -24.062 -5.148 1 96.88 254 GLU A O 1
ATOM 2055 N N . ASP A 1 255 ? -10.875 -22.562 -4.488 1 95.81 255 ASP A N 1
ATOM 2056 C CA . ASP A 1 255 ? -10.398 -22.312 -5.844 1 95.81 255 ASP A CA 1
ATOM 2057 C C . ASP A 1 255 ? -9.734 -23.547 -6.43 1 95.81 255 ASP A C 1
ATOM 2059 O O . ASP A 1 255 ? -9.75 -23.75 -7.648 1 95.81 255 ASP A O 1
ATOM 2063 N N . SER A 1 256 ? -9.219 -24.344 -5.555 1 97.69 256 SER A N 1
ATOM 2064 C CA . SER A 1 256 ? -8.516 -25.562 -5.953 1 97.69 256 SER A CA 1
ATOM 2065 C C . SER A 1 256 ? -9.469 -26.75 -6.055 1 97.69 256 SER A C 1
ATOM 2067 O O . SER A 1 256 ? -9.055 -27.859 -6.383 1 97.69 256 SER A O 1
ATOM 2069 N N . ARG A 1 257 ? -10.781 -26.547 -5.711 1 98.06 257 ARG A N 1
ATOM 2070 C CA . ARG A 1 257 ? -11.766 -27.625 -5.648 1 98.06 257 ARG A CA 1
ATOM 2071 C C . ARG A 1 257 ? -11.289 -28.75 -4.719 1 98.06 257 ARG A C 1
ATOM 2073 O O . ARG A 1 257 ? -11.492 -29.922 -5.008 1 98.06 257 ARG A O 1
ATOM 2080 N N . MET A 1 258 ? -10.602 -28.375 -3.666 1 98.19 258 MET A N 1
ATOM 2081 C CA . MET A 1 258 ? -10.016 -29.328 -2.73 1 98.19 258 MET A CA 1
ATOM 2082 C C . MET A 1 258 ? -10.547 -29.109 -1.317 1 98.19 258 MET A C 1
ATOM 2084 O O . MET A 1 258 ? -10.633 -27.969 -0.861 1 98.19 258 MET A O 1
ATOM 2088 N N . ASP A 1 259 ? -10.961 -30.188 -0.651 1 97.69 259 ASP A N 1
ATOM 2089 C CA . ASP A 1 259 ? -11.383 -30 0.736 1 97.69 259 ASP A CA 1
ATOM 2090 C C . ASP A 1 259 ? -10.18 -30.031 1.681 1 97.69 259 ASP A C 1
ATOM 2092 O O . ASP A 1 259 ? -9.125 -30.562 1.336 1 97.69 259 ASP A O 1
ATOM 2096 N N . GLU A 1 260 ? -10.336 -29.5 2.797 1 97.81 260 GLU A N 1
ATOM 2097 C CA . GLU A 1 260 ? -9.258 -29.312 3.766 1 97.81 260 GLU A CA 1
ATOM 2098 C C . GLU A 1 260 ? -8.734 -30.672 4.262 1 97.81 260 GLU A C 1
ATOM 2100 O O . GLU A 1 260 ? -7.543 -30.812 4.543 1 97.81 260 GLU A O 1
ATOM 2105 N N . GLU A 1 261 ? -9.586 -31.672 4.383 1 98.31 261 GLU A N 1
ATOM 2106 C CA . GLU A 1 261 ? -9.172 -33 4.824 1 98.31 261 GLU A CA 1
ATOM 2107 C C . GLU A 1 261 ? -8.133 -33.594 3.875 1 98.31 261 GLU A C 1
ATOM 2109 O O . GLU A 1 261 ? -7.137 -34.156 4.316 1 98.31 261 GLU A O 1
ATOM 2114 N N . THR A 1 262 ? -8.344 -33.438 2.596 1 98.44 262 THR A N 1
ATOM 2115 C CA . THR A 1 262 ? -7.391 -33.938 1.599 1 98.44 262 THR A CA 1
ATOM 2116 C C . THR A 1 262 ? -6.023 -33.281 1.805 1 98.44 262 THR A C 1
ATOM 2118 O O . THR A 1 262 ? -5 -33.969 1.816 1 98.44 262 THR A O 1
ATOM 2121 N N . LEU A 1 263 ? -6.023 -31.969 1.962 1 98.5 263 LEU A N 1
ATOM 2122 C CA . LEU A 1 263 ? -4.773 -31.25 2.184 1 98.5 263 LEU A CA 1
ATOM 2123 C C . LEU A 1 263 ? -4.078 -31.734 3.447 1 98.5 263 LEU A C 1
ATOM 2125 O O . LEU A 1 263 ? -2.879 -32.031 3.432 1 98.5 263 LEU A O 1
ATOM 2129 N N . ASN A 1 264 ? -4.812 -31.828 4.535 1 98.25 264 ASN A N 1
ATOM 2130 C CA . ASN A 1 264 ? -4.25 -32.188 5.828 1 98.25 264 ASN A CA 1
ATOM 2131 C C . ASN A 1 264 ? -3.619 -33.594 5.781 1 98.25 264 ASN A C 1
ATOM 2133 O O . ASN A 1 264 ? -2.516 -33.781 6.289 1 98.25 264 ASN A O 1
ATOM 2137 N N . VAL A 1 265 ? -4.316 -34.562 5.172 1 98.5 265 VAL A N 1
ATOM 2138 C CA . VAL A 1 265 ? -3.82 -35.906 5.109 1 98.5 265 VAL A CA 1
ATOM 2139 C C . VAL A 1 265 ? -2.559 -35.969 4.25 1 98.5 265 VAL A C 1
ATOM 2141 O O . VAL A 1 265 ? -1.584 -36.656 4.609 1 98.5 265 VAL A O 1
ATOM 2144 N N . MET A 1 266 ? -2.545 -35.281 3.146 1 98.44 266 MET A N 1
ATOM 2145 C CA . MET A 1 266 ? -1.368 -35.219 2.281 1 98.44 266 MET A CA 1
ATOM 2146 C C . MET A 1 266 ? -0.174 -34.625 3.021 1 98.44 266 MET A C 1
ATOM 2148 O O . MET A 1 266 ? 0.921 -35.188 2.996 1 98.44 266 MET A O 1
ATOM 2152 N N . ILE A 1 267 ? -0.4 -33.531 3.725 1 98.5 267 ILE A N 1
ATOM 2153 C CA . ILE A 1 267 ? 0.652 -32.812 4.461 1 98.5 267 ILE A CA 1
ATOM 2154 C C . ILE A 1 267 ? 1.183 -33.719 5.574 1 98.5 267 ILE A C 1
ATOM 2156 O O . ILE A 1 267 ? 2.389 -33.75 5.832 1 98.5 267 ILE A O 1
ATOM 2160 N N . GLU A 1 268 ? 0.302 -34.375 6.219 1 98.19 268 GLU A N 1
ATOM 2161 C CA . GLU A 1 268 ? 0.704 -35.312 7.281 1 98.19 268 GLU A CA 1
ATOM 2162 C C . GLU A 1 268 ? 1.635 -36.375 6.746 1 98.19 268 GLU A C 1
ATOM 2164 O O . GLU A 1 268 ? 2.645 -36.719 7.379 1 98.19 268 GLU A O 1
ATOM 2169 N N . VAL A 1 269 ? 1.27 -36.938 5.656 1 98.19 269 VAL A N 1
ATOM 2170 C CA . VAL A 1 269 ? 2.092 -38 5.078 1 98.19 269 VAL A CA 1
ATOM 2171 C C . VAL A 1 269 ? 3.432 -37.406 4.621 1 98.19 269 VAL A C 1
ATOM 2173 O O . VAL A 1 269 ? 4.473 -38.062 4.77 1 98.19 269 VAL A O 1
ATOM 2176 N N . MET A 1 270 ? 3.453 -36.219 4.035 1 98.19 270 MET A N 1
ATOM 2177 C CA . MET A 1 270 ? 4.711 -35.562 3.711 1 98.19 270 MET A CA 1
ATOM 2178 C C . MET A 1 270 ? 5.594 -35.438 4.949 1 98.19 270 MET A C 1
ATOM 2180 O O . MET A 1 270 ? 6.766 -35.812 4.918 1 98.19 270 MET A O 1
ATOM 2184 N N . GLU A 1 271 ? 5 -34.969 6 1 97.56 271 GLU A N 1
ATOM 2185 C CA . GLU A 1 271 ? 5.723 -34.75 7.25 1 97.56 271 GLU A CA 1
ATOM 2186 C C . GLU A 1 271 ? 6.312 -36.062 7.773 1 97.56 271 GLU A C 1
ATOM 2188 O O . GLU A 1 271 ? 7.477 -36.094 8.188 1 97.56 271 GLU A O 1
ATOM 2193 N N . GLU A 1 272 ? 5.559 -37.125 7.672 1 96 272 GLU A N 1
ATOM 2194 C CA . GLU A 1 272 ? 5.969 -38.438 8.156 1 96 272 GLU A CA 1
ATOM 2195 C C . GLU A 1 272 ? 7.184 -38.969 7.391 1 96 272 GLU A C 1
ATOM 2197 O O . GLU A 1 272 ? 7.926 -39.812 7.887 1 96 272 GLU A O 1
ATOM 2202 N N . ASN A 1 273 ? 7.336 -38.5 6.234 1 96.62 273 ASN A N 1
ATOM 2203 C CA . ASN A 1 273 ? 8.352 -39.094 5.363 1 96.62 273 ASN A CA 1
ATOM 2204 C C . ASN A 1 273 ? 9.539 -38.156 5.176 1 96.62 273 ASN A C 1
ATOM 2206 O O . ASN A 1 273 ? 10.438 -38.438 4.383 1 96.62 273 ASN A O 1
ATOM 2210 N N . LEU A 1 274 ? 9.602 -37.062 5.898 1 97.62 274 LEU A N 1
ATOM 2211 C CA . LEU A 1 274 ? 10.711 -36.125 5.805 1 97.62 274 LEU A CA 1
ATOM 2212 C C . LEU A 1 274 ? 12.023 -36.781 6.195 1 97.62 274 LEU A C 1
ATOM 2214 O O . LEU A 1 274 ? 13.086 -36.438 5.668 1 97.62 274 LEU A O 1
ATOM 2218 N N . GLN A 1 275 ? 11.961 -37.75 7.086 1 95.5 275 GLN A N 1
ATOM 2219 C CA . GLN A 1 275 ? 13.148 -38.469 7.539 1 95.5 275 GLN A CA 1
ATOM 2220 C C . GLN A 1 275 ? 13.805 -39.219 6.391 1 95.5 275 GLN A C 1
ATOM 2222 O O . GLN A 1 275 ? 15.023 -39.375 6.355 1 95.5 275 GLN A O 1
ATOM 2227 N N . GLU A 1 276 ? 13.016 -39.75 5.484 1 96 276 GLU A N 1
ATOM 2228 C CA . GLU A 1 276 ? 13.555 -40.438 4.32 1 96 276 GLU A CA 1
ATOM 2229 C C . GLU A 1 276 ? 14.422 -39.531 3.477 1 96 276 GLU A C 1
ATOM 2231 O O . GLU A 1 276 ? 15.438 -39.938 2.93 1 96 276 GLU A O 1
ATOM 2236 N N . PHE A 1 277 ? 14.078 -38.312 3.387 1 97.62 277 PHE A N 1
ATOM 2237 C CA . PHE A 1 277 ? 14.836 -37.344 2.596 1 97.62 277 PHE A CA 1
ATOM 2238 C C . PHE A 1 277 ? 16.141 -36.969 3.289 1 97.62 277 PHE A C 1
ATOM 2240 O O . PHE A 1 277 ? 17.109 -36.594 2.635 1 97.62 277 PHE A O 1
ATOM 2247 N N . GLN A 1 278 ? 16.172 -37.062 4.637 1 97.12 278 GLN A N 1
ATOM 2248 C CA . GLN A 1 278 ? 17.438 -36.812 5.336 1 97.12 278 GLN A CA 1
ATOM 2249 C C . GLN A 1 278 ? 18.516 -37.812 4.895 1 97.12 278 GLN A C 1
ATOM 2251 O O . GLN A 1 278 ? 19.672 -37.438 4.758 1 97.12 278 GLN A O 1
ATOM 2256 N N . ARG A 1 279 ? 18.094 -39.062 4.656 1 95.69 279 ARG A N 1
ATOM 2257 C CA . ARG A 1 279 ? 19.031 -40.031 4.129 1 95.69 279 ARG A CA 1
ATOM 2258 C C . ARG A 1 279 ? 19.578 -39.625 2.768 1 95.69 279 ARG A C 1
ATOM 2260 O O . ARG A 1 279 ? 20.766 -39.75 2.498 1 95.69 279 ARG A O 1
ATOM 2267 N N . TYR A 1 280 ? 18.766 -39.125 1.968 1 96.62 280 TYR A N 1
ATOM 2268 C CA . TYR A 1 280 ? 19.141 -38.594 0.656 1 96.62 280 TYR A CA 1
ATOM 2269 C C . TYR A 1 280 ? 20.125 -37.438 0.787 1 96.62 280 TYR A C 1
ATOM 2271 O O . TYR A 1 280 ? 21.156 -37.406 0.113 1 96.62 280 TYR A O 1
ATOM 2279 N N . PHE A 1 281 ? 19.797 -36.469 1.71 1 97.88 281 PHE A N 1
ATOM 2280 C CA . PHE A 1 281 ? 20.641 -35.312 1.883 1 97.88 281 PHE A CA 1
ATOM 2281 C C . PHE A 1 281 ? 22.031 -35.688 2.389 1 97.88 281 PHE A C 1
ATOM 2283 O O . PHE A 1 281 ? 23.031 -35.125 1.96 1 97.88 281 PHE A O 1
ATOM 2290 N N . LEU A 1 282 ? 22.094 -36.688 3.273 1 97.44 282 LEU A N 1
ATOM 2291 C CA . LEU A 1 282 ? 23.375 -37.156 3.803 1 97.44 282 LEU A CA 1
ATOM 2292 C C . LEU A 1 282 ? 24.203 -37.812 2.709 1 97.44 282 LEU A C 1
ATOM 2294 O O . LEU A 1 282 ? 25.406 -37.594 2.625 1 97.44 282 LEU A O 1
ATOM 2298 N N . LYS A 1 283 ? 23.578 -38.688 1.89 1 95.94 283 LYS A N 1
ATOM 2299 C CA . LYS A 1 283 ? 24.281 -39.312 0.774 1 95.94 283 LYS A CA 1
ATOM 2300 C C . LYS A 1 283 ? 24.781 -38.25 -0.219 1 95.94 283 LYS A C 1
ATOM 2302 O O . LYS A 1 283 ? 25.891 -38.344 -0.73 1 95.94 283 LYS A O 1
ATOM 2307 N N . LYS A 1 284 ? 23.938 -37.281 -0.526 1 96.75 284 LYS A N 1
ATOM 2308 C CA . LYS A 1 284 ? 24.328 -36.188 -1.406 1 96.75 284 LYS A CA 1
ATOM 2309 C C . LYS A 1 284 ? 25.531 -35.406 -0.843 1 96.75 284 LYS A C 1
ATOM 2311 O O . LYS A 1 284 ? 26.438 -35.062 -1.584 1 96.75 284 LYS A O 1
ATOM 2316 N N . ALA A 1 285 ? 25.469 -35.156 0.468 1 97.12 285 ALA A N 1
ATOM 2317 C CA . ALA A 1 285 ? 26.594 -34.531 1.13 1 97.12 285 ALA A CA 1
ATOM 2318 C C . ALA A 1 285 ? 27.891 -35.312 0.89 1 97.12 285 ALA A C 1
ATOM 2320 O O . ALA A 1 285 ? 28.906 -34.719 0.515 1 97.12 285 ALA A O 1
ATOM 2321 N N . GLU A 1 286 ? 27.812 -36.594 1.029 1 95.69 286 GLU A N 1
ATOM 2322 C CA . GLU A 1 286 ? 28.969 -37.469 0.811 1 95.69 286 GLU A CA 1
ATOM 2323 C C . GLU A 1 286 ? 29.453 -37.375 -0.628 1 95.69 286 GLU A C 1
ATOM 2325 O O . GLU A 1 286 ? 30.656 -37.25 -0.866 1 95.69 286 GLU A O 1
ATOM 2330 N N . LEU A 1 287 ? 28.531 -37.469 -1.532 1 93.12 287 LEU A N 1
ATOM 2331 C CA . LEU A 1 287 ? 28.875 -37.469 -2.951 1 93.12 287 LEU A CA 1
ATOM 2332 C C . LEU A 1 287 ? 29.484 -36.125 -3.357 1 93.12 287 LEU A C 1
ATOM 2334 O O . LEU A 1 287 ? 30.312 -36.062 -4.277 1 93.12 287 LEU A O 1
ATOM 2338 N N . LEU A 1 288 ? 29.141 -35.062 -2.631 1 95 288 LEU A N 1
ATOM 2339 C CA . LEU A 1 288 ? 29.641 -33.719 -2.955 1 95 288 LEU A CA 1
ATOM 2340 C C . LEU A 1 288 ? 30.891 -33.375 -2.146 1 95 288 LEU A C 1
ATOM 2342 O O . LEU A 1 288 ? 31.406 -32.281 -2.229 1 95 288 LEU A O 1
ATOM 2346 N N . GLY A 1 289 ? 31.281 -34.281 -1.301 1 94.62 289 GLY A N 1
ATOM 2347 C CA . GLY A 1 289 ? 32.562 -34.156 -0.62 1 94.62 289 GLY A CA 1
ATOM 2348 C C . GLY A 1 289 ? 32.438 -33.531 0.754 1 94.62 289 GLY A C 1
ATOM 2349 O O . GLY A 1 289 ? 33.438 -33.062 1.322 1 94.62 289 GLY A O 1
ATOM 2350 N N . HIS A 1 290 ? 31.281 -33.438 1.193 1 96.06 290 HIS A N 1
ATOM 2351 C CA . HIS A 1 290 ? 31.109 -32.906 2.533 1 96.06 290 HIS A CA 1
ATOM 2352 C C . HIS A 1 290 ? 31.234 -34 3.594 1 96.06 290 HIS A C 1
ATOM 2354 O O . HIS A 1 290 ? 30.969 -35.156 3.324 1 96.06 290 HIS A O 1
ATOM 2360 N N . LYS A 1 291 ? 31.828 -33.594 4.746 1 88.81 291 LYS A N 1
ATOM 2361 C CA . LYS A 1 291 ? 31.906 -34.531 5.879 1 88.81 291 LYS A CA 1
ATOM 2362 C C . LYS A 1 291 ? 30.688 -34.375 6.785 1 88.81 291 LYS A C 1
ATOM 2364 O O . LYS A 1 291 ? 30.516 -33.375 7.461 1 88.81 291 LYS A O 1
ATOM 2369 N N . GLY A 1 292 ? 29.688 -35.281 6.566 1 90.44 292 GLY A N 1
ATOM 2370 C CA . GLY A 1 292 ? 28.562 -35.281 7.484 1 90.44 292 GLY A CA 1
ATOM 2371 C C . GLY A 1 292 ? 27.297 -34.688 6.871 1 90.44 292 GLY A C 1
ATOM 2372 O O . GLY A 1 292 ? 26.719 -35.281 5.949 1 90.44 292 GLY A O 1
ATOM 2373 N N . LYS A 1 293 ? 26.969 -33.344 7.238 1 97.06 293 LYS A N 1
ATOM 2374 C CA . LYS A 1 293 ? 25.703 -32.719 6.879 1 97.06 293 LYS A CA 1
ATOM 2375 C C . LYS A 1 293 ? 25.812 -31.969 5.551 1 97.06 293 LYS A C 1
ATOM 2377 O O . LYS A 1 293 ? 26.906 -31.594 5.137 1 97.06 293 LYS A O 1
ATOM 2382 N N . LEU A 1 294 ? 24.75 -31.812 4.805 1 98.38 294 LEU A N 1
ATOM 2383 C CA . LEU A 1 294 ? 24.688 -31.078 3.543 1 98.38 294 LEU A CA 1
ATOM 2384 C C . LEU A 1 294 ? 24.453 -29.594 3.787 1 98.38 294 LEU A C 1
ATOM 2386 O O . LEU A 1 294 ? 23.5 -29.219 4.461 1 98.38 294 LEU A O 1
ATOM 2390 N N . PRO A 1 295 ? 25.375 -28.719 3.297 1 98.25 295 PRO A N 1
ATOM 2391 C CA . PRO A 1 295 ? 25.062 -27.297 3.393 1 98.25 295 PRO A CA 1
ATOM 2392 C C . PRO A 1 295 ? 23.797 -26.922 2.611 1 98.25 295 PRO A C 1
ATOM 2394 O O . PRO A 1 295 ? 23.562 -27.453 1.522 1 98.25 295 PRO A O 1
ATOM 2397 N N . TYR A 1 296 ? 23.047 -25.984 3.145 1 97.94 296 TYR A N 1
ATOM 2398 C CA . TYR A 1 296 ? 21.797 -25.547 2.535 1 97.94 296 TYR A CA 1
ATOM 2399 C C . TYR A 1 296 ? 22.016 -25.078 1.103 1 97.94 296 TYR A C 1
ATOM 2401 O O . TYR A 1 296 ? 21.188 -25.312 0.226 1 97.94 296 TYR A O 1
ATOM 2409 N N . TYR A 1 297 ? 23.219 -24.516 0.814 1 97.5 297 TYR A N 1
ATOM 2410 C CA . TYR A 1 297 ? 23.5 -23.953 -0.501 1 97.5 297 TYR A CA 1
ATOM 2411 C C . TYR A 1 297 ? 23.812 -25.047 -1.512 1 97.5 297 TYR A C 1
ATOM 2413 O O . TYR A 1 297 ? 24.031 -24.766 -2.691 1 97.5 297 TYR A O 1
ATOM 2421 N N . ASP A 1 298 ? 23.797 -26.328 -1.13 1 97.88 298 ASP A N 1
ATOM 2422 C CA . ASP A 1 298 ? 24.109 -27.422 -2.037 1 97.88 298 ASP A CA 1
ATOM 2423 C C . ASP A 1 298 ? 22.875 -28.297 -2.279 1 97.88 298 ASP A C 1
ATOM 2425 O O . ASP A 1 298 ? 22.969 -29.344 -2.914 1 97.88 298 ASP A O 1
ATOM 2429 N N . ILE A 1 299 ? 21.719 -27.906 -1.759 1 97.31 299 ILE A N 1
ATOM 2430 C CA . ILE A 1 299 ? 20.516 -28.703 -1.915 1 97.31 299 ILE A CA 1
ATOM 2431 C C . ILE A 1 299 ? 20.172 -28.828 -3.396 1 97.31 299 ILE A C 1
ATOM 2433 O O . ILE A 1 299 ? 19.625 -29.844 -3.828 1 97.31 299 ILE A O 1
ATOM 2437 N N . MET A 1 300 ? 20.562 -27.828 -4.215 1 95.31 300 MET A N 1
ATOM 2438 C CA . MET A 1 300 ? 20.203 -27.828 -5.633 1 95.31 300 MET A CA 1
ATOM 2439 C C . MET A 1 300 ? 21.391 -28.266 -6.488 1 95.31 300 MET A C 1
ATOM 2441 O O . MET A 1 300 ? 21.312 -28.25 -7.719 1 95.31 300 MET A O 1
ATOM 2445 N N . ALA A 1 301 ? 22.531 -28.562 -5.875 1 95.19 301 ALA A N 1
ATOM 2446 C CA . ALA A 1 301 ? 23.734 -28.938 -6.613 1 95.19 301 ALA A CA 1
ATOM 2447 C C . ALA A 1 301 ? 23.469 -30.125 -7.527 1 95.19 301 ALA A C 1
ATOM 2449 O O . ALA A 1 301 ? 22.828 -31.094 -7.121 1 95.19 301 ALA A O 1
ATOM 2450 N N . PRO A 1 302 ? 23.859 -30.078 -8.766 1 89.88 302 PRO A N 1
ATOM 2451 C CA . PRO A 1 302 ? 23.688 -31.219 -9.664 1 89.88 302 PRO A CA 1
ATOM 2452 C C . PRO A 1 302 ? 24.562 -32.406 -9.266 1 89.88 302 PRO A C 1
ATOM 2454 O O . PRO A 1 302 ? 25.641 -32.219 -8.695 1 89.88 302 PRO A O 1
ATOM 2457 N N . LEU A 1 303 ? 23.906 -33.562 -9.438 1 84.88 303 LEU A N 1
ATOM 2458 C CA . LEU A 1 303 ? 24.641 -34.781 -9.18 1 84.88 303 LEU A CA 1
ATOM 2459 C C . LEU A 1 303 ? 24.844 -35.562 -10.477 1 84.88 303 LEU A C 1
ATOM 2461 O O . LEU A 1 303 ? 23.953 -35.656 -11.312 1 84.88 303 LEU A O 1
ATOM 2465 N N . GLY A 1 304 ? 25.891 -36.094 -10.695 1 73.88 304 GLY A N 1
ATOM 2466 C CA . GLY A 1 304 ? 26.156 -36.969 -11.836 1 73.88 304 GLY A CA 1
ATOM 2467 C C . GLY A 1 304 ? 26.656 -36.219 -13.047 1 73.88 304 GLY A C 1
ATOM 2468 O O . GLY A 1 304 ? 26.375 -35.031 -13.203 1 73.88 304 GLY A O 1
ATOM 2469 N N . ASN A 1 305 ? 27.672 -36.625 -13.656 1 65.75 305 ASN A N 1
ATOM 2470 C CA . ASN A 1 305 ? 28.344 -35.938 -14.758 1 65.75 305 ASN A CA 1
ATOM 2471 C C . ASN A 1 305 ? 28.094 -36.625 -16.094 1 65.75 305 ASN A C 1
ATOM 2473 O O . ASN A 1 305 ? 28.672 -36.281 -17.109 1 65.75 305 ASN A O 1
ATOM 2477 N N . LYS A 1 306 ? 27.141 -37.562 -16.078 1 73.19 306 LYS A N 1
ATOM 2478 C CA . LYS A 1 306 ? 27 -38.25 -17.359 1 73.19 306 LYS A CA 1
ATOM 2479 C C . LYS A 1 306 ? 25.859 -37.656 -18.172 1 73.19 306 LYS A C 1
ATOM 2481 O O . LYS A 1 306 ? 24.734 -37.5 -17.672 1 73.19 306 LYS A O 1
ATOM 2486 N N . ASN A 1 307 ? 26.234 -37.125 -19.297 1 71.75 307 ASN A N 1
ATOM 2487 C CA . ASN A 1 307 ? 25.234 -36.625 -20.234 1 71.75 307 ASN A CA 1
ATOM 2488 C C . ASN A 1 307 ? 24.766 -37.719 -21.188 1 71.75 307 ASN A C 1
ATOM 2490 O O . ASN A 1 307 ? 25.516 -38.156 -22.047 1 71.75 307 ASN A O 1
ATOM 2494 N N . MET A 1 308 ? 23.578 -38.281 -20.859 1 83.69 308 MET A N 1
ATOM 2495 C CA . MET A 1 308 ? 23 -39.25 -21.797 1 83.69 308 MET A CA 1
ATOM 2496 C C . MET A 1 308 ? 22.469 -38.531 -23.047 1 83.69 308 MET A C 1
ATOM 2498 O O . MET A 1 308 ? 21.531 -37.75 -22.969 1 83.69 308 MET A O 1
ATOM 2502 N N . GLU A 1 309 ? 23.078 -38.812 -24.094 1 89.44 309 GLU A N 1
ATOM 2503 C CA . GLU A 1 309 ? 22.75 -38.094 -25.328 1 89.44 309 GLU A CA 1
ATOM 2504 C C . GLU A 1 309 ? 21.547 -38.719 -26.031 1 89.44 309 GLU A C 1
ATOM 2506 O O . GLU A 1 309 ? 21.547 -39.906 -26.312 1 89.44 309 GLU A O 1
ATOM 2511 N N . TYR A 1 310 ? 20.5 -37.969 -26.234 1 94 310 TYR A N 1
ATOM 2512 C CA . TYR A 1 310 ? 19.297 -38.344 -27 1 94 310 TYR A CA 1
ATOM 2513 C C . TYR A 1 310 ? 19.031 -37.312 -28.078 1 94 310 TYR A C 1
ATOM 2515 O O . TYR A 1 310 ? 18.641 -36.156 -27.797 1 94 310 TYR A O 1
ATOM 2523 N N . THR A 1 311 ? 19.203 -37.781 -29.328 1 94.62 311 THR A N 1
ATOM 2524 C CA . THR A 1 311 ? 18.734 -36.906 -30.391 1 94.62 311 THR A CA 1
ATOM 2525 C C . THR A 1 311 ? 17.219 -36.781 -30.375 1 94.62 311 THR A C 1
ATOM 2527 O O . THR A 1 311 ? 16.531 -37.562 -29.703 1 94.62 311 THR A O 1
ATOM 2530 N N . PHE A 1 312 ? 16.734 -35.844 -31.094 1 95.31 312 PHE A N 1
ATOM 2531 C CA . PHE A 1 312 ? 15.281 -35.656 -31.141 1 95.31 312 PHE A CA 1
ATOM 2532 C C . PHE A 1 312 ? 14.594 -36.906 -31.672 1 95.31 312 PHE A C 1
ATOM 2534 O O . PHE A 1 312 ? 13.539 -37.312 -31.172 1 95.31 312 PHE A O 1
ATOM 2541 N N . GLU A 1 313 ? 15.203 -37.531 -32.625 1 95.12 313 GLU A N 1
ATOM 2542 C CA . GLU A 1 313 ? 14.648 -38.75 -33.219 1 95.12 313 GLU A CA 1
ATOM 2543 C C . GLU A 1 313 ? 14.672 -39.906 -32.188 1 95.12 313 GLU A C 1
ATOM 2545 O O . GLU A 1 313 ? 13.703 -40.656 -32.094 1 95.12 313 GLU A O 1
ATOM 2550 N N . LYS A 1 314 ? 15.719 -39.969 -31.469 1 95.69 314 LYS A N 1
ATOM 2551 C CA . LYS A 1 314 ? 15.812 -41 -30.438 1 95.69 314 LYS A CA 1
ATOM 2552 C C . LYS A 1 314 ? 14.797 -40.781 -29.328 1 95.69 314 LYS A C 1
ATOM 2554 O O . LYS A 1 314 ? 14.25 -41.719 -28.766 1 95.69 314 LYS A O 1
ATOM 2559 N N . ALA A 1 315 ? 14.703 -39.531 -29.047 1 96.56 315 ALA A N 1
ATOM 2560 C CA . ALA A 1 315 ? 13.703 -39.156 -28.047 1 96.56 315 ALA A CA 1
ATOM 2561 C C . ALA A 1 315 ? 12.305 -39.562 -28.484 1 96.56 315 ALA A C 1
ATOM 2563 O O . ALA A 1 315 ? 11.531 -40.094 -27.688 1 96.56 315 ALA A O 1
ATOM 2564 N N . ARG A 1 316 ? 11.984 -39.312 -29.734 1 97.06 316 ARG A N 1
ATOM 2565 C CA . ARG A 1 316 ? 10.695 -39.719 -30.281 1 97.06 316 ARG A CA 1
ATOM 2566 C C . ARG A 1 316 ? 10.484 -41.219 -30.141 1 97.06 316 ARG A C 1
ATOM 2568 O O . ARG A 1 316 ? 9.445 -41.688 -29.641 1 97.06 316 ARG A O 1
ATOM 2575 N N . GLU A 1 317 ? 11.422 -41.969 -30.547 1 97.69 317 GLU A N 1
ATOM 2576 C CA . GLU A 1 317 ? 11.312 -43.406 -30.5 1 97.69 317 GLU A CA 1
ATOM 2577 C C . GLU A 1 317 ? 11.148 -43.906 -29.062 1 97.69 317 GLU A C 1
ATOM 2579 O O . GLU A 1 317 ? 10.305 -44.781 -28.781 1 97.69 317 GLU A O 1
ATOM 2584 N N . PHE A 1 318 ? 11.953 -43.344 -28.234 1 97.5 318 PHE A N 1
ATOM 2585 C CA . PHE A 1 318 ? 11.938 -43.719 -26.828 1 97.5 318 PHE A CA 1
ATOM 2586 C C . PHE A 1 318 ? 10.586 -43.438 -26.203 1 97.5 318 PHE A C 1
ATOM 2588 O O . PHE A 1 318 ? 10 -44.281 -25.547 1 97.5 318 PHE A O 1
ATOM 2595 N N . ILE A 1 319 ? 10.062 -42.219 -26.406 1 98.44 319 ILE A N 1
ATOM 2596 C CA . ILE A 1 319 ? 8.812 -41.781 -25.812 1 98.44 319 ILE A CA 1
ATOM 2597 C C . ILE A 1 319 ? 7.641 -42.562 -26.391 1 98.44 319 ILE A C 1
ATOM 2599 O O . ILE A 1 319 ? 6.805 -43.094 -25.656 1 98.44 319 ILE A O 1
ATOM 2603 N N . VAL A 1 320 ? 7.578 -42.75 -27.719 1 98.5 320 VAL A N 1
ATOM 2604 C CA . VAL A 1 320 ? 6.492 -43.469 -28.359 1 98.5 320 VAL A CA 1
ATOM 2605 C C . VAL A 1 320 ? 6.461 -44.906 -27.859 1 98.5 320 VAL A C 1
ATOM 2607 O O . VAL A 1 320 ? 5.395 -45.438 -27.547 1 98.5 320 VAL A O 1
ATOM 2610 N N . LYS A 1 321 ? 7.598 -45.469 -27.781 1 98.12 321 LYS A N 1
ATOM 2611 C CA . LYS A 1 321 ? 7.695 -46.875 -27.328 1 98.12 32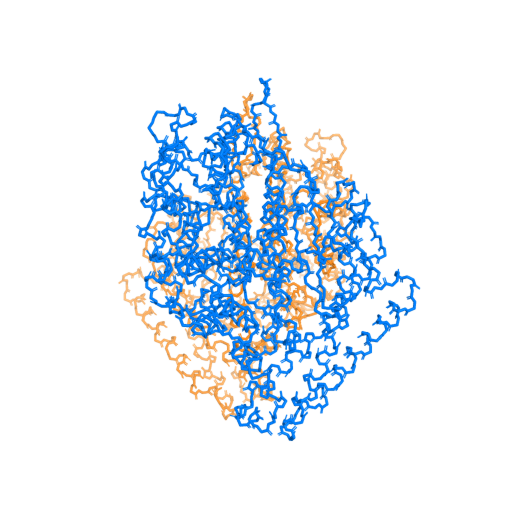1 LYS A CA 1
ATOM 2612 C C . LYS A 1 321 ? 7.109 -47.031 -25.922 1 98.12 321 LYS A C 1
ATOM 2614 O O . LYS A 1 321 ? 6.258 -47.875 -25.703 1 98.12 321 LYS A O 1
ATOM 2619 N N . HIS A 1 322 ? 7.496 -46.188 -25.078 1 97.31 322 HIS A N 1
ATOM 2620 C CA . HIS A 1 322 ? 7.133 -46.375 -23.672 1 97.31 322 HIS A CA 1
ATOM 2621 C C . HIS A 1 322 ? 5.73 -45.875 -23.391 1 97.31 322 HIS A C 1
ATOM 2623 O O . HIS A 1 322 ? 5.027 -46.406 -22.531 1 97.31 322 HIS A O 1
ATOM 2629 N N . PHE A 1 323 ? 5.281 -44.812 -24.078 1 98.38 323 PHE A N 1
ATOM 2630 C CA . PHE A 1 323 ? 3.887 -44.375 -24 1 98.38 323 PHE A CA 1
ATOM 2631 C C . PHE A 1 323 ? 2.967 -45.5 -24.5 1 98.38 323 PHE A C 1
ATOM 2633 O O . PHE A 1 323 ? 1.922 -45.75 -23.906 1 98.38 323 PHE A O 1
ATOM 2640 N N . SER A 1 324 ? 3.385 -46.188 -25.578 1 97.69 324 SER A N 1
ATOM 2641 C CA . SER A 1 324 ? 2.592 -47.25 -26.156 1 97.69 324 SER A CA 1
ATOM 2642 C C . SER A 1 324 ? 2.523 -48.469 -25.234 1 97.69 324 SER A C 1
ATOM 2644 O O . SER A 1 324 ? 1.531 -49.188 -25.219 1 97.69 324 SER A O 1
ATOM 2646 N N . SER A 1 325 ? 3.596 -48.656 -24.562 1 95.94 325 SER A N 1
ATOM 2647 C CA . SER A 1 325 ? 3.609 -49.781 -23.609 1 95.94 325 SER A CA 1
ATOM 2648 C C . SER A 1 325 ? 2.607 -49.531 -22.484 1 95.94 325 SER A C 1
ATOM 2650 O O . SER A 1 325 ? 2.088 -50.5 -21.906 1 95.94 325 SER A O 1
ATOM 2652 N N . PHE A 1 326 ? 2.305 -48.312 -22.156 1 96.56 326 PHE A N 1
ATOM 2653 C CA . PHE A 1 326 ? 1.278 -47.969 -21.188 1 96.56 326 PHE A CA 1
ATOM 2654 C C . PHE A 1 326 ? -0.111 -48.062 -21.797 1 96.56 326 PHE A C 1
ATOM 2656 O O . PHE A 1 326 ? -0.96 -48.812 -21.312 1 96.56 326 PHE A O 1
ATOM 2663 N N . SER A 1 327 ? -0.3 -47.375 -22.875 1 96 327 SER A N 1
ATOM 2664 C CA . SER A 1 327 ? -1.572 -47.406 -23.578 1 96 327 SER A CA 1
ATOM 2665 C C . SER A 1 327 ? -1.385 -47.094 -25.062 1 96 327 SER A C 1
ATOM 2667 O O . SER A 1 327 ? -0.615 -46.188 -25.422 1 96 327 SER A O 1
ATOM 2669 N N . GLU A 1 328 ? -2.129 -47.75 -25.875 1 96.62 328 GLU A N 1
ATOM 2670 C CA . GLU A 1 328 ? -2.086 -47.5 -27.312 1 96.62 328 GLU A CA 1
ATOM 2671 C C . GLU A 1 328 ? -2.488 -46.062 -27.641 1 96.62 328 GLU A C 1
ATOM 2673 O O . GLU A 1 328 ? -1.872 -45.438 -28.5 1 96.62 328 GLU A O 1
ATOM 2678 N N . GLU A 1 329 ? -3.393 -45.625 -27 1 96.62 329 GLU A N 1
ATOM 2679 C CA . GLU A 1 329 ? -3.896 -44.281 -27.234 1 96.62 329 GLU A CA 1
ATOM 2680 C C . GLU A 1 329 ? -2.832 -43.219 -26.922 1 96.62 329 GLU A C 1
ATOM 2682 O O . GLU A 1 329 ? -2.693 -42.25 -27.656 1 96.62 329 GLU A O 1
ATOM 2687 N N . MET A 1 330 ? -2.137 -43.375 -25.859 1 97.81 330 MET A N 1
ATOM 2688 C CA . MET A 1 330 ? -1.086 -42.438 -25.484 1 97.81 330 MET A CA 1
ATOM 2689 C C . MET A 1 330 ? 0.055 -42.469 -26.484 1 97.81 330 MET A C 1
ATOM 2691 O O . MET A 1 330 ? 0.599 -41.406 -26.844 1 97.81 330 MET A O 1
ATOM 2695 N N . GLY A 1 331 ? 0.434 -43.625 -26.922 1 98.31 331 GLY A N 1
ATOM 2696 C CA . GLY A 1 331 ? 1.437 -43.75 -27.969 1 98.31 331 GLY A CA 1
ATOM 2697 C C . GLY A 1 331 ? 1.032 -43.094 -29.266 1 98.31 331 GLY A C 1
ATOM 2698 O O . GLY A 1 331 ? 1.846 -42.406 -29.891 1 98.31 331 GLY A O 1
ATOM 2699 N N . GLU A 1 332 ? -0.195 -43.312 -29.609 1 98.19 332 GLU A N 1
ATOM 2700 C CA . GLU A 1 332 ? -0.721 -42.719 -30.828 1 98.19 332 GLU A CA 1
ATOM 2701 C C . GLU A 1 332 ? -0.702 -41.188 -30.75 1 98.19 332 GLU A C 1
ATOM 2703 O O . GLU A 1 332 ? -0.41 -40.5 -31.734 1 98.19 332 GLU A O 1
ATOM 2708 N N . LEU A 1 333 ? -1.049 -40.688 -29.609 1 98.19 333 LEU A N 1
ATOM 2709 C CA . LEU A 1 333 ? -0.986 -39.25 -29.422 1 98.19 333 LEU A CA 1
ATOM 2710 C C . LEU A 1 333 ? 0.436 -38.719 -29.625 1 98.19 333 LEU A C 1
ATOM 2712 O O . LEU A 1 333 ? 0.644 -37.688 -30.25 1 98.19 333 LEU A O 1
ATOM 2716 N N . ALA A 1 334 ? 1.42 -39.375 -29 1 98.5 334 ALA A N 1
ATOM 2717 C CA . ALA A 1 334 ? 2.816 -38.969 -29.156 1 98.5 334 ALA A CA 1
ATOM 2718 C C . ALA A 1 334 ? 3.227 -38.969 -30.625 1 98.5 334 ALA A C 1
ATOM 2720 O O . ALA A 1 334 ? 3.855 -38 -31.094 1 98.5 334 ALA A O 1
ATOM 2721 N N . VAL A 1 335 ? 2.816 -40 -31.359 1 98.06 335 VAL A N 1
ATOM 2722 C CA . VAL A 1 335 ? 3.125 -40.062 -32.781 1 98.06 335 VAL A CA 1
ATOM 2723 C C . VAL A 1 335 ? 2.514 -38.875 -33.5 1 98.06 335 VAL A C 1
ATOM 2725 O O . VAL A 1 335 ? 3.186 -38.25 -34.312 1 98.06 335 VAL A O 1
ATOM 2728 N N . LYS A 1 336 ? 1.322 -38.656 -33.219 1 97.5 336 LYS A N 1
ATOM 2729 C CA . LYS A 1 336 ? 0.628 -37.531 -33.844 1 97.5 336 LYS A CA 1
ATOM 2730 C C . LYS A 1 336 ? 1.352 -36.219 -33.562 1 97.5 336 LYS A C 1
ATOM 2732 O O . LYS A 1 336 ? 1.489 -35.375 -34.469 1 97.5 336 LYS A O 1
ATOM 2737 N N . ALA A 1 337 ? 1.74 -36 -32.312 1 98.06 337 ALA A N 1
ATOM 2738 C CA . ALA A 1 337 ? 2.41 -34.75 -31.922 1 98.06 337 ALA A CA 1
ATOM 2739 C C . ALA A 1 337 ? 3.729 -34.594 -32.688 1 98.06 337 ALA A C 1
ATOM 2741 O O . ALA A 1 337 ? 4.031 -33.5 -33.188 1 98.06 337 ALA A O 1
ATOM 2742 N N . PHE A 1 338 ? 4.5 -35.656 -32.781 1 97.12 338 PHE A N 1
ATOM 2743 C CA . PHE A 1 338 ? 5.809 -35.625 -33.406 1 97.12 338 PHE A CA 1
ATOM 2744 C C . PHE A 1 338 ? 5.66 -35.469 -34.938 1 97.12 338 PHE A C 1
ATOM 2746 O O . PHE A 1 338 ? 6.477 -34.781 -35.562 1 97.12 338 PHE A O 1
ATOM 2753 N N . ASP A 1 339 ? 4.609 -36.031 -35.438 1 95.44 339 ASP A N 1
ATOM 2754 C CA . ASP A 1 339 ? 4.531 -36.156 -36.906 1 95.44 339 ASP A CA 1
ATOM 2755 C C . ASP A 1 339 ? 3.736 -35 -37.5 1 95.44 339 ASP A C 1
ATOM 2757 O O . ASP A 1 339 ? 3.859 -34.688 -38.688 1 95.44 339 ASP A O 1
ATOM 2761 N N . ASN A 1 340 ? 2.928 -34.375 -36.75 1 95.88 340 ASN A N 1
ATOM 2762 C CA . ASN A 1 340 ? 2.006 -33.406 -37.344 1 95.88 340 ASN A CA 1
ATOM 2763 C C . ASN A 1 340 ? 2.377 -31.984 -36.938 1 95.88 340 ASN A C 1
ATOM 2765 O O . ASN A 1 340 ? 1.513 -31.109 -36.875 1 95.88 340 ASN A O 1
ATOM 2769 N N . GLY A 1 341 ? 3.559 -31.766 -36.5 1 96 341 GLY A N 1
ATOM 2770 C CA . GLY A 1 341 ? 4.031 -30.406 -36.281 1 96 341 GLY A CA 1
ATOM 2771 C C . GLY A 1 341 ? 3.477 -29.797 -35 1 96 341 GLY A C 1
ATOM 2772 O O . GLY A 1 341 ? 3.17 -28.594 -34.969 1 96 341 GLY A O 1
ATOM 2773 N N . TRP A 1 342 ? 3.254 -30.562 -33.938 1 98.06 342 TRP A N 1
ATOM 2774 C CA . TRP A 1 342 ? 2.766 -30.031 -32.688 1 98.06 342 TRP A CA 1
ATOM 2775 C C . TRP A 1 342 ? 3.918 -29.5 -31.828 1 98.06 342 TRP A C 1
ATOM 2777 O O . TRP A 1 342 ? 3.699 -28.75 -30.891 1 98.06 342 TRP A O 1
ATOM 2787 N N . ILE A 1 343 ? 5.148 -29.859 -32.125 1 98.12 343 ILE A N 1
ATOM 2788 C CA . ILE A 1 343 ? 6.266 -29.594 -31.234 1 98.12 343 ILE A CA 1
ATOM 2789 C C . ILE A 1 343 ? 7.23 -28.609 -31.875 1 98.12 343 ILE A C 1
ATOM 2791 O O . ILE A 1 343 ? 7.773 -28.875 -32.938 1 98.12 343 ILE A O 1
ATOM 2795 N N . ASP A 1 344 ? 7.418 -27.516 -31.25 1 97.75 344 ASP A N 1
ATOM 2796 C CA . ASP A 1 344 ? 8.492 -26.594 -31.594 1 97.75 344 ASP A CA 1
ATOM 2797 C C . ASP A 1 344 ? 9.734 -26.859 -30.75 1 97.75 344 ASP A C 1
ATOM 2799 O O . ASP A 1 344 ? 9.875 -26.312 -29.641 1 97.75 344 ASP A O 1
ATOM 2803 N N . TRP A 1 345 ? 10.695 -27.578 -31.266 1 95.88 345 TRP A N 1
ATOM 2804 C CA . TRP A 1 345 ? 11.789 -28.078 -30.453 1 95.88 345 TRP A CA 1
ATOM 2805 C C . TRP A 1 345 ? 13.086 -27.344 -30.781 1 95.88 345 TRP A C 1
ATOM 2807 O O . TRP A 1 345 ? 14.062 -27.422 -30.016 1 95.88 345 TRP A O 1
ATOM 2817 N N . GLY A 1 346 ? 13.148 -26.625 -31.859 1 93.19 346 GLY A N 1
ATOM 2818 C CA . GLY A 1 346 ? 14.375 -25.984 -32.312 1 93.19 346 GLY A CA 1
ATOM 2819 C C . GLY A 1 346 ? 14.805 -24.844 -31.406 1 93.19 346 GLY A C 1
ATOM 2820 O O . GLY A 1 346 ? 13.961 -24.125 -30.859 1 93.19 346 GLY A O 1
ATOM 2821 N N . VAL A 1 347 ? 16.078 -24.719 -31.344 1 92.06 347 VAL A N 1
ATOM 2822 C CA . VAL A 1 347 ? 16.641 -23.578 -30.609 1 92.06 347 VAL A CA 1
ATOM 2823 C C . VAL A 1 347 ? 16.891 -22.422 -31.562 1 92.06 347 VAL A C 1
ATOM 2825 O O . VAL A 1 347 ? 17.562 -22.594 -32.594 1 92.06 347 VAL A O 1
ATOM 2828 N N . ARG A 1 348 ? 16.297 -21.266 -31.25 1 92.12 348 ARG A N 1
ATOM 2829 C CA . ARG A 1 348 ? 16.516 -20.125 -32.125 1 92.12 348 ARG A CA 1
ATOM 2830 C C . ARG A 1 348 ? 16.297 -18.812 -31.375 1 92.12 348 ARG A C 1
ATOM 2832 O O . ARG A 1 348 ? 15.633 -18.797 -30.328 1 92.12 348 ARG A O 1
ATOM 2839 N N . GLN A 1 349 ? 16.781 -17.797 -31.984 1 91.25 349 GLN A N 1
ATOM 2840 C CA . GLN A 1 349 ? 16.672 -16.469 -31.391 1 91.25 349 GLN A CA 1
ATOM 2841 C C . GLN A 1 349 ? 15.219 -15.977 -31.422 1 91.25 349 GLN A C 1
ATOM 2843 O O . GLN A 1 349 ? 14.531 -16.156 -32.438 1 91.25 349 GLN A O 1
ATOM 2848 N N . GLY A 1 350 ? 14.852 -15.359 -30.312 1 91.81 350 GLY A N 1
ATOM 2849 C CA . GLY A 1 350 ? 13.523 -14.766 -30.25 1 91.81 350 GLY A CA 1
ATOM 2850 C C . GLY A 1 350 ? 12.469 -15.703 -29.703 1 91.81 350 GLY A C 1
ATOM 2851 O O . GLY A 1 350 ? 11.375 -15.273 -29.328 1 91.81 350 GLY A O 1
ATOM 2852 N N . LYS A 1 351 ? 12.805 -16.969 -29.719 1 93.19 351 LYS A N 1
ATOM 2853 C CA . LYS A 1 351 ? 11.891 -17.969 -29.172 1 93.19 351 LYS A CA 1
ATOM 2854 C C . LYS A 1 351 ? 11.891 -17.922 -27.641 1 93.19 351 LYS A C 1
ATOM 2856 O O . LYS A 1 351 ? 12.945 -17.766 -27.016 1 93.19 351 LYS A O 1
ATOM 2861 N N . ARG A 1 352 ? 10.711 -18.062 -27.172 1 92.12 352 ARG A N 1
ATOM 2862 C CA . ARG A 1 352 ? 10.57 -18.109 -25.719 1 92.12 352 ARG A CA 1
ATOM 2863 C C . ARG A 1 352 ? 11.352 -19.281 -25.141 1 92.12 352 ARG A C 1
ATOM 2865 O O . ARG A 1 352 ? 11.391 -20.359 -25.719 1 92.12 352 ARG A O 1
ATOM 2872 N N . GLY A 1 353 ? 12.008 -19.062 -24.016 1 87.88 353 GLY A N 1
ATOM 2873 C CA . GLY A 1 353 ? 12.695 -20.141 -23.312 1 87.88 353 GLY A CA 1
ATOM 2874 C C . GLY A 1 353 ? 11.758 -21.031 -22.516 1 87.88 353 GLY A C 1
ATOM 2875 O O . GLY A 1 353 ? 10.555 -20.766 -22.438 1 87.88 353 GLY A O 1
ATOM 2876 N N . GLY A 1 354 ? 12.297 -22.219 -22.062 1 90.81 354 GLY A N 1
ATOM 2877 C CA . GLY A 1 354 ? 11.508 -23.125 -21.25 1 90.81 354 GLY A CA 1
ATOM 2878 C C . GLY A 1 354 ? 10.68 -24.094 -22.094 1 90.81 354 GLY A C 1
ATOM 2879 O O . GLY A 1 354 ? 11.039 -24.406 -23.219 1 90.81 354 GLY A O 1
ATOM 2880 N N . ALA A 1 355 ? 9.703 -24.641 -21.406 1 95.88 355 ALA A N 1
ATOM 2881 C CA . ALA A 1 355 ? 8.812 -25.578 -22.062 1 95.88 355 ALA A CA 1
ATOM 2882 C C . ALA A 1 355 ? 7.379 -25.406 -21.594 1 95.88 355 ALA A C 1
ATOM 2884 O O . ALA A 1 355 ? 7.141 -24.969 -20.469 1 95.88 355 ALA A O 1
ATOM 2885 N N . PHE A 1 356 ? 6.473 -25.641 -22.531 1 97.12 356 PHE A N 1
ATOM 2886 C CA . PHE A 1 356 ? 5.066 -25.656 -22.141 1 97.12 356 PHE A CA 1
ATOM 2887 C C . PHE A 1 356 ? 4.234 -26.438 -23.141 1 97.12 356 PHE A C 1
ATOM 2889 O O . PHE A 1 356 ? 4.73 -26.812 -24.219 1 97.12 356 PHE A O 1
ATOM 2896 N N . CYS A 1 357 ? 3.098 -26.766 -22.719 1 98.25 357 CYS A N 1
ATOM 2897 C CA . CYS A 1 357 ? 2.064 -27.312 -23.578 1 98.25 357 CYS A CA 1
ATOM 2898 C C . CYS A 1 357 ? 0.817 -26.438 -23.578 1 98.25 357 CYS A C 1
ATOM 2900 O O . CYS A 1 357 ? 0.368 -26 -22.516 1 98.25 357 CYS A O 1
ATOM 2902 N N . ARG A 1 358 ? 0.356 -26.109 -24.719 1 97.88 358 ARG A N 1
ATOM 2903 C CA . ARG A 1 358 ? -0.92 -25.422 -24.875 1 97.88 358 ARG A CA 1
ATOM 2904 C C . ARG A 1 358 ? -1.961 -26.344 -25.516 1 97.88 358 ARG A C 1
ATOM 2906 O O . ARG A 1 358 ? -1.874 -26.656 -26.703 1 97.88 358 ARG A O 1
ATOM 2913 N N . ASN A 1 359 ? -2.918 -26.734 -24.719 1 97.94 359 ASN A N 1
ATOM 2914 C CA . ASN A 1 359 ? -4.031 -27.516 -25.266 1 97.94 359 ASN A CA 1
ATOM 2915 C C . ASN A 1 359 ? -4.992 -26.625 -26.062 1 97.94 359 ASN A C 1
ATOM 2917 O O . ASN A 1 359 ? -5.383 -25.562 -25.594 1 97.94 359 ASN A O 1
ATOM 2921 N N . LEU A 1 360 ? -5.301 -27.031 -27.219 1 97.94 360 LEU A N 1
ATOM 2922 C CA . LEU A 1 360 ? -6.184 -26.312 -28.125 1 97.94 360 LEU A CA 1
ATOM 2923 C C . LEU A 1 360 ? -7.508 -27.047 -28.297 1 97.94 360 LEU A C 1
ATOM 2925 O O . LEU A 1 360 ? -7.75 -27.672 -29.344 1 97.94 360 LEU A O 1
ATOM 2929 N N . HIS A 1 361 ? -8.32 -26.844 -27.359 1 97.12 361 HIS A N 1
ATOM 2930 C CA . HIS A 1 361 ? -9.625 -27.5 -27.328 1 97.12 361 HIS A CA 1
ATOM 2931 C C . HIS A 1 361 ? -10.422 -27.188 -28.594 1 97.12 361 HIS A C 1
ATOM 2933 O O . HIS A 1 361 ? -11.156 -28.047 -29.094 1 97.12 361 HIS A O 1
ATOM 2939 N N . CYS A 1 362 ? -10.25 -26.047 -29.203 1 95.88 362 CYS A N 1
ATOM 2940 C CA . CYS A 1 362 ? -11.008 -25.531 -30.344 1 95.88 362 CYS A CA 1
ATOM 2941 C C . CYS A 1 362 ? -10.742 -26.359 -31.594 1 95.88 362 CYS A C 1
ATOM 2943 O O . CYS A 1 362 ? -11.594 -26.453 -32.469 1 95.88 362 CYS A O 1
ATOM 2945 N N . ILE A 1 363 ? -9.562 -26.969 -31.688 1 96.81 363 ILE A N 1
ATOM 2946 C CA . ILE A 1 363 ? -9.266 -27.766 -32.875 1 96.81 363 ILE A CA 1
ATOM 2947 C C . ILE A 1 363 ? -8.875 -29.188 -32.469 1 96.81 363 ILE A C 1
ATOM 2949 O O . ILE A 1 363 ? -8.375 -29.953 -33.281 1 96.81 363 ILE A O 1
ATOM 2953 N N . LYS A 1 364 ? -8.961 -29.516 -31.141 1 96.94 364 LYS A N 1
ATOM 2954 C CA . LYS A 1 364 ? -8.711 -30.828 -30.562 1 96.94 364 LYS A CA 1
ATOM 2955 C C . LYS A 1 364 ? -7.273 -31.281 -30.812 1 96.94 364 LYS A C 1
ATOM 2957 O O . LYS A 1 364 ? -7.027 -32.406 -31.219 1 96.94 364 LYS A O 1
ATOM 2962 N N . GLU A 1 365 ? -6.375 -30.328 -30.641 1 98.06 365 GLU A N 1
ATOM 2963 C CA . GLU A 1 365 ? -4.938 -30.562 -30.734 1 98.06 365 GLU A CA 1
ATOM 2964 C C . GLU A 1 365 ? -4.195 -29.891 -29.578 1 98.06 365 GLU A C 1
ATOM 2966 O O . GLU A 1 365 ? -4.82 -29.375 -28.656 1 98.06 365 GLU A O 1
ATOM 2971 N N . SER A 1 366 ? -2.865 -29.984 -29.578 1 98.44 366 SER A N 1
ATOM 2972 C CA . SER A 1 366 ? -1.98 -29.281 -28.656 1 98.44 366 SER A CA 1
ATOM 2973 C C . SER A 1 366 ? -0.75 -28.75 -29.375 1 98.44 366 SER A C 1
ATOM 2975 O O . SER A 1 366 ? -0.465 -29.141 -30.5 1 98.44 366 SER A O 1
ATOM 2977 N N . ARG A 1 367 ? -0.162 -27.797 -28.734 1 98.69 367 ARG A N 1
ATOM 2978 C CA . ARG A 1 367 ? 1.156 -27.328 -29.156 1 98.69 367 ARG A CA 1
ATOM 2979 C C . ARG A 1 367 ? 2.131 -27.328 -27.984 1 98.69 367 ARG A C 1
ATOM 2981 O O . ARG A 1 367 ? 1.766 -26.969 -26.859 1 98.69 367 ARG A O 1
ATOM 2988 N N . ILE A 1 368 ? 3.338 -27.797 -28.297 1 98.5 368 ILE A N 1
ATOM 2989 C CA . ILE A 1 368 ? 4.359 -27.953 -27.266 1 98.5 368 ILE A CA 1
ATOM 2990 C C . ILE A 1 368 ? 5.609 -27.156 -27.656 1 98.5 368 ILE A C 1
ATOM 2992 O O . ILE A 1 368 ? 6.121 -27.312 -28.766 1 98.5 368 ILE A O 1
ATOM 2996 N N . LEU A 1 369 ? 6.012 -26.312 -26.781 1 97.81 369 LEU A N 1
ATOM 2997 C CA . LEU A 1 369 ? 7.273 -25.609 -26.953 1 97.81 369 LEU A CA 1
ATOM 2998 C C . LEU A 1 369 ? 8.359 -26.188 -26.062 1 97.81 369 LEU A C 1
ATOM 3000 O O . LEU A 1 369 ? 8.117 -26.469 -24.875 1 97.81 369 LEU A O 1
ATOM 3004 N N . CYS A 1 370 ? 9.516 -26.469 -26.625 1 95.38 370 CYS A N 1
ATOM 3005 C CA . CYS A 1 370 ? 10.711 -26.828 -25.859 1 95.38 370 CYS A CA 1
ATOM 3006 C C . CYS A 1 370 ? 11.977 -26.484 -26.641 1 95.38 370 CYS A C 1
ATOM 3008 O O . CYS A 1 370 ? 11.93 -26.297 -27.859 1 95.38 370 CYS A O 1
ATOM 3010 N N . SER A 1 371 ? 13.016 -26.188 -26.016 1 93.38 371 SER A N 1
ATOM 3011 C CA . SER A 1 371 ? 14.344 -26.078 -26.609 1 93.38 371 SER A CA 1
ATOM 3012 C C . SER A 1 371 ? 15.148 -27.359 -26.422 1 93.38 371 SER A C 1
ATOM 3014 O O . SER A 1 371 ? 15.68 -27.609 -25.344 1 93.38 371 SER A O 1
ATOM 3016 N N . TYR A 1 372 ? 15.312 -28.062 -27.469 1 93.62 372 TYR A N 1
ATOM 3017 C CA . TYR A 1 372 ? 15.844 -29.406 -27.359 1 93.62 372 TYR A CA 1
ATOM 3018 C C . TYR A 1 372 ? 17.359 -29.422 -27.562 1 93.62 372 TYR A C 1
ATOM 3020 O O . TYR A 1 372 ? 17.844 -28.984 -28.609 1 93.62 372 TYR A O 1
ATOM 3028 N N . ASN A 1 373 ? 18.109 -29.891 -26.594 1 90.69 373 ASN A N 1
ATOM 3029 C CA . ASN A 1 373 ? 19.578 -29.875 -26.609 1 90.69 373 ASN A CA 1
ATOM 3030 C C . ASN A 1 373 ? 20.156 -31.281 -26.562 1 90.69 373 ASN A C 1
ATOM 3032 O O . ASN A 1 373 ? 21.25 -31.484 -26.047 1 90.69 373 ASN A O 1
ATOM 3036 N N . ASN A 1 374 ? 19.484 -32.281 -26.859 1 92.25 374 ASN A N 1
ATOM 3037 C CA . ASN A 1 374 ? 19.922 -33.656 -27.109 1 92.25 374 ASN A CA 1
ATOM 3038 C C . ASN A 1 374 ? 20.391 -34.312 -25.812 1 92.25 374 ASN A C 1
ATOM 3040 O O . ASN A 1 374 ? 21.469 -34.938 -25.781 1 92.25 374 ASN A O 1
ATOM 3044 N N . ASN A 1 375 ? 19.625 -34.156 -24.828 1 90.44 375 ASN A N 1
ATOM 3045 C CA . ASN A 1 375 ? 19.953 -34.844 -23.578 1 90.44 375 ASN A CA 1
ATOM 3046 C C . ASN A 1 375 ? 18.703 -35.469 -22.938 1 90.44 375 ASN A C 1
ATOM 3048 O O . ASN A 1 375 ? 17.578 -35.188 -23.375 1 90.44 375 ASN A O 1
ATOM 3052 N N . PHE A 1 376 ? 18.906 -36.25 -22 1 93.06 376 PHE A N 1
ATOM 3053 C CA . PHE A 1 376 ? 17.812 -37 -21.391 1 93.06 376 PHE A CA 1
ATOM 3054 C C . PHE A 1 376 ? 16.875 -36.062 -20.625 1 93.06 376 PHE A C 1
ATOM 3056 O O . PHE A 1 376 ? 15.672 -36.344 -20.547 1 93.06 376 PHE A O 1
ATOM 3063 N N . LYS A 1 377 ? 17.391 -35.031 -20.109 1 91.25 377 LYS A N 1
ATOM 3064 C CA . LYS A 1 377 ? 16.516 -34.062 -19.469 1 91.25 377 LYS A CA 1
ATOM 3065 C C . LYS A 1 377 ? 15.453 -33.531 -20.438 1 91.25 377 LYS A C 1
ATOM 3067 O O . LYS A 1 377 ? 14.297 -33.375 -20.047 1 91.25 377 LYS A O 1
ATOM 3072 N N . ASN A 1 378 ? 15.836 -33.375 -21.641 1 94.12 378 ASN A N 1
ATOM 3073 C CA . ASN A 1 378 ? 14.898 -32.906 -22.656 1 94.12 378 ASN A CA 1
ATOM 3074 C C . ASN A 1 378 ? 13.875 -34 -23 1 94.12 378 ASN A C 1
ATOM 3076 O O . ASN A 1 378 ? 12.727 -33.688 -23.328 1 94.12 378 ASN A O 1
ATOM 3080 N N . VAL A 1 379 ? 14.336 -35.219 -22.906 1 95.94 379 VAL A N 1
ATOM 3081 C CA . VAL A 1 379 ? 13.406 -36.312 -23.141 1 95.94 379 VAL A CA 1
ATOM 3082 C C . VAL A 1 379 ? 12.305 -36.281 -22.078 1 95.94 379 VAL A C 1
ATOM 3084 O O . VAL A 1 379 ? 11.117 -36.375 -22.391 1 95.94 379 VAL A O 1
ATOM 3087 N N . CYS A 1 380 ? 12.727 -36.125 -20.891 1 95.94 380 CYS A N 1
ATOM 3088 C CA . CYS A 1 380 ? 11.781 -36.062 -19.781 1 95.94 380 CYS A CA 1
ATOM 3089 C C . CYS A 1 380 ? 10.852 -34.844 -19.922 1 95.94 380 CYS A C 1
ATOM 3091 O O . CYS A 1 380 ? 9.648 -34.969 -19.672 1 95.94 380 CYS A O 1
ATOM 3093 N N . THR A 1 381 ? 11.375 -33.75 -20.344 1 96.5 381 THR A N 1
ATOM 3094 C CA . THR A 1 381 ? 10.594 -32.531 -20.531 1 96.5 381 THR A CA 1
ATOM 3095 C C . THR A 1 381 ? 9.539 -32.719 -21.609 1 96.5 381 THR A C 1
ATOM 3097 O O . THR A 1 381 ? 8.375 -32.375 -21.438 1 96.5 381 THR A O 1
ATOM 3100 N N . LEU A 1 382 ? 9.945 -33.281 -22.641 1 97.75 382 LEU A N 1
ATOM 3101 C CA . LEU A 1 382 ? 9.016 -33.531 -23.734 1 97.75 382 LEU A CA 1
ATOM 3102 C C . LEU A 1 382 ? 7.918 -34.5 -23.281 1 97.75 382 LEU A C 1
ATOM 3104 O O . LEU A 1 382 ? 6.746 -34.312 -23.609 1 97.75 382 LEU A O 1
ATOM 3108 N N . ALA A 1 383 ? 8.359 -35.562 -22.609 1 98.31 383 ALA A N 1
ATOM 3109 C CA . ALA A 1 383 ? 7.371 -36.5 -22.094 1 98.31 383 ALA A CA 1
ATOM 3110 C C . ALA A 1 383 ? 6.383 -35.781 -21.156 1 98.31 383 ALA A C 1
ATOM 3112 O O . ALA A 1 383 ? 5.18 -36.062 -21.219 1 98.31 383 ALA A O 1
ATOM 3113 N N . HIS A 1 384 ? 6.883 -34.938 -20.328 1 98.25 384 HIS A N 1
ATOM 3114 C CA . HIS A 1 384 ? 6.078 -34.125 -19.422 1 98.25 384 HIS A CA 1
ATOM 3115 C C . HIS A 1 384 ? 5.027 -33.312 -20.188 1 98.25 384 HIS A C 1
ATOM 3117 O O . HIS A 1 384 ? 3.84 -33.375 -19.859 1 98.25 384 HIS A O 1
ATOM 3123 N N . GLU A 1 385 ? 5.426 -32.594 -21.219 1 98.56 385 GLU A N 1
ATOM 3124 C CA . GLU A 1 385 ? 4.516 -31.766 -22 1 98.56 385 GLU A CA 1
ATOM 3125 C C . GLU A 1 385 ? 3.518 -32.625 -22.781 1 98.56 385 GLU A C 1
ATOM 3127 O O . GLU A 1 385 ? 2.361 -32.219 -22.953 1 98.56 385 GLU A O 1
ATOM 3132 N N . LEU A 1 386 ? 4.02 -33.719 -23.234 1 98.69 386 LEU A N 1
ATOM 3133 C CA . LEU A 1 386 ? 3.115 -34.625 -23.922 1 98.69 386 LEU A CA 1
ATOM 3134 C C . LEU A 1 386 ? 2.066 -35.188 -22.953 1 98.69 386 LEU A C 1
ATOM 3136 O O . LEU A 1 386 ? 0.95 -35.5 -23.375 1 98.69 386 LEU A O 1
ATOM 3140 N N . GLY A 1 387 ? 2.418 -35.344 -21.719 1 98.62 387 GLY A N 1
ATOM 3141 C CA . GLY A 1 387 ? 1.426 -35.688 -20.703 1 98.62 387 GLY A CA 1
ATOM 3142 C C . GLY A 1 387 ? 0.316 -34.656 -20.594 1 98.62 387 GLY A C 1
ATOM 3143 O O . GLY A 1 387 ? -0.859 -35 -20.484 1 98.62 387 GLY A O 1
ATOM 3144 N N . HIS A 1 388 ? 0.676 -33.375 -20.594 1 98.62 388 HIS A N 1
ATOM 3145 C CA . HIS A 1 388 ? -0.329 -32.312 -20.656 1 98.62 388 HIS A CA 1
ATOM 3146 C C . HIS A 1 388 ? -1.228 -32.469 -21.875 1 98.62 388 HIS A C 1
ATOM 3148 O O . HIS A 1 388 ? -2.445 -32.312 -21.781 1 98.62 388 HIS A O 1
ATOM 3154 N N . ALA A 1 389 ? -0.61 -32.781 -22.984 1 98.69 389 ALA A N 1
ATOM 3155 C CA . ALA A 1 389 ? -1.364 -32.938 -24.219 1 98.69 389 ALA A CA 1
ATOM 3156 C C . ALA A 1 389 ? -2.35 -34.094 -24.094 1 98.69 389 ALA A C 1
ATOM 3158 O O . ALA A 1 389 ? -3.482 -34.031 -24.578 1 98.69 389 ALA A O 1
ATOM 3159 N N . TYR A 1 390 ? -1.894 -35.156 -23.531 1 98.62 390 TYR A N 1
ATOM 3160 C CA . TYR A 1 390 ? -2.77 -36.312 -23.344 1 98.62 390 TYR A CA 1
ATOM 3161 C C . TYR A 1 390 ? -3.959 -35.938 -22.453 1 98.62 390 TYR A C 1
ATOM 3163 O O . TYR A 1 390 ? -5.09 -36.344 -22.734 1 98.62 390 TYR A O 1
ATOM 3171 N N . HIS A 1 391 ? -3.688 -35.219 -21.328 1 98.31 391 HIS A N 1
ATOM 3172 C CA . HIS A 1 391 ? -4.766 -34.719 -20.484 1 98.31 391 HIS A CA 1
ATOM 3173 C C . HIS A 1 391 ? -5.762 -33.906 -21.281 1 98.31 391 HIS A C 1
ATOM 3175 O O . HIS A 1 391 ? -6.977 -34.062 -21.141 1 98.31 391 HIS A O 1
ATOM 3181 N N . GLY A 1 392 ? -5.273 -33.031 -22.141 1 98.06 392 GLY A N 1
ATOM 3182 C CA . GLY A 1 392 ? -6.121 -32.25 -23.016 1 98.06 392 GLY A CA 1
ATOM 3183 C C . GLY A 1 392 ? -6.988 -33.094 -23.922 1 98.06 392 GLY A C 1
ATOM 3184 O O . GLY A 1 392 ? -8.164 -32.781 -24.141 1 98.06 392 GLY A O 1
ATOM 3185 N N . MET A 1 393 ? -6.391 -34.125 -24.469 1 97.88 393 MET A N 1
ATOM 3186 C CA . MET A 1 393 ? -7.121 -35.031 -25.344 1 97.88 393 MET A CA 1
ATOM 3187 C C . MET A 1 393 ? -8.281 -35.656 -24.609 1 97.88 393 MET A C 1
ATOM 3189 O O . MET A 1 393 ? -9.383 -35.781 -25.156 1 97.88 393 MET A O 1
ATOM 3193 N N . MET A 1 394 ? -8.047 -36.062 -23.406 1 97.56 394 MET A N 1
ATOM 3194 C CA . MET A 1 394 ? -9.102 -36.688 -22.609 1 97.56 394 MET A CA 1
ATOM 3195 C C . MET A 1 394 ? -10.242 -35.719 -22.359 1 97.56 394 MET A C 1
ATOM 3197 O O . MET A 1 394 ? -11.406 -36.125 -22.281 1 97.56 394 MET A O 1
ATOM 3201 N N . LEU A 1 395 ? -9.961 -34.5 -22.25 1 97.69 395 LEU A N 1
ATOM 3202 C CA . LEU A 1 395 ? -10.945 -33.469 -21.906 1 97.69 395 LEU A CA 1
ATOM 3203 C C . LEU A 1 395 ? -11.742 -33.062 -23.141 1 97.69 395 LEU A C 1
ATOM 3205 O O . LEU A 1 395 ? -12.758 -32.344 -23.031 1 97.69 395 LEU A O 1
ATOM 3209 N N . GLN A 1 396 ? -11.359 -33.469 -24.312 1 95.81 396 GLN A N 1
ATOM 3210 C CA . GLN A 1 396 ? -12.047 -33.125 -25.547 1 95.81 396 GLN A CA 1
ATOM 3211 C C . GLN A 1 396 ? -13.438 -33.75 -25.594 1 95.81 396 GLN A C 1
ATOM 3213 O O . GLN A 1 396 ? -14.289 -33.312 -26.391 1 95.81 396 GLN A O 1
ATOM 3218 N N . LYS A 1 397 ? -13.578 -34.594 -24.781 1 91.19 397 LYS A N 1
ATOM 3219 C CA . LYS A 1 397 ? -14.875 -35.25 -24.719 1 91.19 397 LYS A CA 1
ATOM 3220 C C . LYS A 1 397 ? -15.898 -34.406 -23.984 1 91.19 397 LYS A C 1
ATOM 3222 O O . LYS A 1 397 ? -17.109 -34.656 -24.062 1 91.19 397 LYS A O 1
ATOM 3227 N N . GLU A 1 398 ? -15.508 -33.438 -23.375 1 95.44 398 GLU A N 1
ATOM 3228 C CA . GLU A 1 398 ? -16.344 -32.5 -22.625 1 95.44 398 GLU A CA 1
ATOM 3229 C C . GLU A 1 398 ? -16.406 -31.141 -23.297 1 95.44 398 GLU A C 1
ATOM 3231 O O . GLU A 1 398 ? -15.523 -30.797 -24.094 1 95.44 398 GLU A O 1
ATOM 3236 N N . SER A 1 399 ? -17.484 -30.391 -22.922 1 95.56 399 SER A N 1
ATOM 3237 C CA . SER A 1 399 ? -17.562 -29 -23.375 1 95.56 399 SER A CA 1
ATOM 3238 C C . SER A 1 399 ? -16.391 -28.188 -22.875 1 95.56 399 SER A C 1
ATOM 3240 O O . SER A 1 399 ? -15.805 -28.484 -21.828 1 95.56 399 SER A O 1
ATOM 3242 N N . VAL A 1 400 ? -16.062 -27.156 -23.625 1 95.88 400 VAL A N 1
ATOM 3243 C CA . VAL A 1 400 ? -14.977 -26.266 -23.234 1 95.88 400 VAL A CA 1
ATOM 3244 C C . VAL A 1 400 ? -15.258 -25.672 -21.844 1 95.88 400 VAL A C 1
ATOM 3246 O O . VAL A 1 400 ? -14.336 -25.438 -21.062 1 95.88 400 VAL A O 1
ATOM 3249 N N . LEU A 1 401 ? -16.531 -25.516 -21.484 1 96.75 401 LEU A N 1
ATOM 3250 C CA . LEU A 1 401 ? -16.906 -24.938 -20.203 1 96.75 401 LEU A CA 1
ATOM 3251 C C . LEU A 1 401 ? -16.688 -25.953 -19.078 1 96.75 401 LEU A C 1
ATOM 3253 O O . LEU A 1 401 ? -16.672 -25.578 -17.891 1 96.75 401 LEU A O 1
ATOM 3257 N N . ASN A 1 402 ? -16.547 -27.203 -19.438 1 97.38 402 ASN A N 1
ATOM 3258 C CA . ASN A 1 402 ? -16.312 -28.281 -18.469 1 97.38 402 ASN A CA 1
ATOM 3259 C C . ASN A 1 402 ? -14.898 -28.828 -18.562 1 97.38 402 ASN A C 1
ATOM 3261 O O . ASN A 1 402 ? -14.641 -29.969 -18.172 1 97.38 402 ASN A O 1
ATOM 3265 N N . SER A 1 403 ? -13.953 -28.031 -19.047 1 96.69 403 SER A N 1
ATOM 3266 C CA . SER A 1 403 ? -12.641 -28.609 -19.344 1 96.69 403 SER A CA 1
ATOM 3267 C C . SER A 1 403 ? -11.539 -27.891 -18.578 1 96.69 403 SER A C 1
ATOM 3269 O O . SER A 1 403 ? -10.359 -28.234 -18.703 1 96.69 403 SER A O 1
ATOM 3271 N N . SER A 1 404 ? -11.898 -26.953 -17.828 1 95.88 404 SER A N 1
ATOM 3272 C CA . SER A 1 404 ? -10.898 -26.281 -17 1 95.88 404 SER A CA 1
ATOM 3273 C C . SER A 1 404 ? -10.742 -26.953 -15.648 1 95.88 404 SER A C 1
ATOM 3275 O O . SER A 1 404 ? -11.719 -27.141 -14.922 1 95.88 404 SER A O 1
ATOM 3277 N N . TYR A 1 405 ? -9.578 -27.359 -15.367 1 96.62 405 TYR A N 1
ATOM 3278 C CA . TYR A 1 405 ? -9.344 -28.031 -14.094 1 96.62 405 TYR A CA 1
ATOM 3279 C C . TYR A 1 405 ? -8.461 -27.188 -13.188 1 96.62 405 TYR A C 1
ATOM 3281 O O . TYR A 1 405 ? -7.762 -26.281 -13.656 1 96.62 405 TYR A O 1
ATOM 3289 N N . PRO A 1 406 ? -8.469 -27.406 -11.82 1 97.12 406 PRO A N 1
ATOM 3290 C CA . PRO A 1 406 ? -7.711 -26.594 -10.875 1 97.12 406 PRO A CA 1
ATOM 3291 C C . PRO A 1 406 ? -6.227 -26.953 -10.852 1 97.12 406 PRO A C 1
ATOM 3293 O O . PRO A 1 406 ? -5.828 -28 -11.352 1 97.12 406 PRO A O 1
ATOM 3296 N N . MET A 1 407 ? -5.488 -26.156 -10.234 1 95.88 407 MET A N 1
ATOM 3297 C CA . MET A 1 407 ? -4.031 -26.219 -10.242 1 95.88 407 MET A CA 1
ATOM 3298 C C . MET A 1 407 ? -3.535 -27.531 -9.672 1 95.88 407 MET A C 1
ATOM 3300 O O . MET A 1 407 ? -2.613 -28.141 -10.219 1 95.88 407 MET A O 1
ATOM 3304 N N . PRO A 1 408 ? -4.109 -28.125 -8.641 1 97.81 408 PRO A N 1
ATOM 3305 C CA . PRO A 1 408 ? -3.557 -29.359 -8.086 1 97.81 408 PRO A CA 1
ATOM 3306 C C . PRO A 1 408 ? -3.607 -30.516 -9.078 1 97.81 408 PRO A C 1
ATOM 3308 O O . PRO A 1 408 ? -2.789 -31.438 -9 1 97.81 408 PRO A O 1
ATOM 3311 N N . LEU A 1 409 ? -4.52 -30.422 -10.031 1 98.12 409 LEU A N 1
ATOM 3312 C CA . LEU A 1 409 ? -4.68 -31.531 -10.969 1 98.12 409 LEU A CA 1
ATOM 3313 C C . LEU A 1 409 ? -3.885 -31.297 -12.242 1 98.12 409 LEU A C 1
ATOM 3315 O O . LEU A 1 409 ? -3.805 -32.156 -13.109 1 98.12 409 LEU A O 1
ATOM 3319 N N . ALA A 1 410 ? -3.287 -30.125 -12.312 1 95.94 410 ALA A N 1
ATOM 3320 C CA . ALA A 1 410 ? -2.656 -29.688 -13.555 1 95.94 410 ALA A CA 1
ATOM 3321 C C . ALA A 1 410 ? -1.472 -30.562 -13.914 1 95.94 410 ALA A C 1
ATOM 3323 O O . ALA A 1 410 ? -1.211 -30.812 -15.094 1 95.94 410 ALA A O 1
ATOM 3324 N N . GLU A 1 411 ? -0.778 -31.109 -12.922 1 95.12 411 GLU A N 1
ATOM 3325 C CA . GLU A 1 411 ? 0.454 -31.859 -13.18 1 95.12 411 GLU A CA 1
ATOM 3326 C C . GLU A 1 411 ? 0.214 -33.375 -13.125 1 95.12 411 GLU A C 1
ATOM 3328 O O . GLU A 1 411 ? 1.165 -34.156 -13.07 1 95.12 411 GLU A O 1
ATOM 3333 N N . THR A 1 412 ? -1.026 -33.781 -13.125 1 96.94 412 THR A N 1
ATOM 3334 C CA . THR A 1 412 ? -1.356 -35.188 -12.969 1 96.94 412 THR A CA 1
ATOM 3335 C C . THR A 1 412 ? -0.805 -36 -14.133 1 96.94 412 THR A C 1
ATOM 3337 O O . THR A 1 412 ? 0.044 -36.875 -13.938 1 96.94 412 THR A O 1
ATOM 3340 N N . ALA A 1 413 ? -1.182 -35.656 -15.328 1 98.12 413 ALA A N 1
ATOM 3341 C CA . ALA A 1 413 ? -0.811 -36.438 -16.5 1 98.12 413 ALA A CA 1
ATOM 3342 C C . ALA A 1 413 ? 0.643 -36.188 -16.891 1 98.12 413 ALA A C 1
ATOM 3344 O O . ALA A 1 413 ? 1.334 -37.094 -17.344 1 98.12 413 ALA A O 1
ATOM 3345 N N . SER A 1 414 ? 1.126 -35.031 -16.719 1 98.06 414 SER A N 1
ATOM 3346 C CA . SER A 1 414 ? 2.488 -34.656 -17.094 1 98.06 414 SER A CA 1
ATOM 3347 C C . SER A 1 414 ? 3.514 -35.406 -16.25 1 98.06 414 SER A C 1
ATOM 3349 O O . SER A 1 414 ? 4.398 -36.094 -16.797 1 98.06 414 SER A O 1
ATOM 3351 N N . ILE A 1 415 ? 3.344 -35.406 -14.961 1 97.81 415 ILE A N 1
ATOM 3352 C CA . ILE A 1 415 ? 4.289 -36.062 -14.07 1 97.81 415 ILE A CA 1
ATOM 3353 C C . ILE A 1 415 ? 4.176 -37.594 -14.25 1 97.81 415 ILE A C 1
ATOM 3355 O O . ILE A 1 415 ? 5.18 -38.281 -14.188 1 97.81 415 ILE A O 1
ATOM 3359 N N . PHE A 1 416 ? 2.965 -38.094 -14.484 1 98.12 416 PHE A N 1
ATOM 3360 C CA . PHE A 1 416 ? 2.793 -39.531 -14.773 1 98.12 416 PHE A CA 1
ATOM 3361 C C . PHE A 1 416 ? 3.615 -39.938 -15.992 1 98.12 416 PHE A C 1
ATOM 3363 O O . PHE A 1 416 ? 4.355 -40.906 -15.938 1 98.12 416 PHE A O 1
ATOM 3370 N N . SER A 1 417 ? 3.549 -39.156 -17.031 1 98.25 417 SER A N 1
ATOM 3371 C CA . SER A 1 417 ? 4.262 -39.406 -18.281 1 98.25 417 SER A CA 1
ATOM 3372 C C . SER A 1 417 ? 5.77 -39.344 -18.078 1 98.25 417 SER A C 1
ATOM 3374 O O . SER A 1 417 ? 6.516 -40.156 -18.594 1 98.25 417 SER A O 1
ATOM 3376 N N . GLU A 1 418 ? 6.164 -38.312 -17.375 1 96.62 418 GLU A N 1
ATOM 3377 C CA . GLU A 1 418 ? 7.574 -38.156 -17.047 1 96.62 418 GLU A CA 1
ATOM 3378 C C . GLU A 1 418 ? 8.086 -39.375 -16.25 1 96.62 418 GLU A C 1
ATOM 3380 O O . GLU A 1 418 ? 9.172 -39.875 -16.531 1 96.62 418 GLU A O 1
ATOM 3385 N N . THR A 1 419 ? 7.312 -39.812 -15.305 1 95.75 419 THR A N 1
ATOM 3386 C CA . THR A 1 419 ? 7.664 -40.969 -14.461 1 95.75 419 THR A CA 1
ATOM 3387 C C . THR A 1 419 ? 7.793 -42.219 -15.305 1 95.75 419 THR A C 1
ATOM 3389 O O . THR A 1 419 ? 8.711 -43.031 -15.094 1 95.75 419 THR A O 1
ATOM 3392 N N . LEU A 1 420 ? 6.93 -42.375 -16.266 1 96.44 420 LEU A N 1
ATOM 3393 C CA . LEU A 1 420 ? 6.961 -43.531 -17.156 1 96.44 420 LEU A CA 1
ATOM 3394 C C . LEU A 1 420 ? 8.289 -43.625 -17.906 1 96.44 420 LEU A C 1
ATOM 3396 O O . LEU A 1 420 ? 8.93 -44.656 -17.922 1 96.44 420 LEU A O 1
ATOM 3400 N N . VAL A 1 421 ? 8.734 -42.5 -18.438 1 96.56 421 VAL A N 1
ATOM 3401 C CA . VAL A 1 421 ? 9.922 -42.531 -19.281 1 96.56 421 VAL A CA 1
ATOM 3402 C C . VAL A 1 421 ? 11.172 -42.594 -18.406 1 96.56 421 VAL A C 1
ATOM 3404 O O . VAL A 1 421 ? 12.18 -43.188 -18.812 1 96.56 421 VAL A O 1
ATOM 3407 N N . ARG A 1 422 ? 11.156 -41.938 -17.297 1 94.69 422 ARG A N 1
ATOM 3408 C CA . ARG A 1 422 ? 12.297 -41.969 -16.391 1 94.69 422 ARG A CA 1
ATOM 3409 C C . ARG A 1 422 ? 12.539 -43.406 -15.891 1 94.69 422 ARG A C 1
ATOM 3411 O O . ARG A 1 422 ? 13.68 -43.875 -15.867 1 94.69 422 ARG A O 1
ATOM 3418 N N . ASN A 1 423 ? 11.516 -44.094 -15.477 1 93.69 423 ASN A N 1
ATOM 3419 C CA . ASN A 1 423 ? 11.641 -45.469 -14.984 1 93.69 423 ASN A CA 1
ATOM 3420 C C . ASN A 1 423 ? 12.078 -46.438 -16.094 1 93.69 423 ASN A C 1
ATOM 3422 O O . ASN A 1 423 ? 12.812 -47.375 -15.836 1 93.69 423 ASN A O 1
ATOM 3426 N N . ALA A 1 424 ? 11.602 -46.156 -17.297 1 94.62 424 ALA A N 1
ATOM 3427 C CA . ALA A 1 424 ? 12.047 -46.969 -18.422 1 94.62 424 ALA A CA 1
ATOM 3428 C C . ALA A 1 424 ? 13.547 -46.812 -18.656 1 94.62 424 ALA A C 1
ATOM 3430 O O . ALA A 1 424 ? 14.25 -47.812 -18.922 1 94.62 424 ALA A O 1
ATOM 3431 N N . ALA A 1 425 ? 14.023 -45.594 -18.562 1 94.38 425 ALA A N 1
ATOM 3432 C CA . ALA A 1 425 ? 15.445 -45.312 -18.766 1 94.38 425 ALA A CA 1
ATOM 3433 C C . ALA A 1 425 ? 16.281 -45.969 -17.656 1 94.38 425 ALA A C 1
ATOM 3435 O O . ALA A 1 425 ? 17.375 -46.469 -17.906 1 94.38 425 ALA A O 1
ATOM 3436 N N . LEU A 1 426 ? 15.828 -46 -16.438 1 93.12 426 LEU A N 1
ATOM 3437 C CA . LEU A 1 426 ? 16.547 -46.531 -15.289 1 93.12 426 LEU A CA 1
ATOM 3438 C C . LEU A 1 426 ? 16.75 -48.031 -15.438 1 93.12 426 LEU A C 1
ATOM 3440 O O . LEU A 1 426 ? 17.766 -48.562 -14.969 1 93.12 426 LEU A O 1
ATOM 3444 N N . LYS A 1 427 ? 15.867 -48.688 -16.125 1 92.25 427 LYS A N 1
ATOM 3445 C CA . LYS A 1 427 ? 15.938 -50.125 -16.266 1 92.25 427 LYS A CA 1
ATOM 3446 C C . LYS A 1 427 ? 17.156 -50.562 -17.078 1 92.25 427 LYS A C 1
ATOM 3448 O O . LYS A 1 427 ? 17.703 -51.656 -16.891 1 92.25 427 LYS A O 1
ATOM 3453 N N . THR A 1 428 ? 17.594 -49.688 -17.906 1 91.12 428 THR A N 1
ATOM 3454 C CA . THR A 1 428 ? 18.703 -50.062 -18.797 1 91.12 428 THR A CA 1
ATOM 3455 C C . THR A 1 428 ? 19.922 -49.188 -18.516 1 91.12 428 THR A C 1
ATOM 3457 O O . THR A 1 428 ? 20.938 -49.281 -19.219 1 91.12 428 THR A O 1
ATOM 3460 N N . ALA A 1 429 ? 19.828 -48.375 -17.547 1 91.56 429 ALA A N 1
ATOM 3461 C CA . ALA A 1 429 ? 20.906 -47.438 -17.25 1 91.56 429 ALA A CA 1
ATOM 3462 C C . ALA A 1 429 ? 22.062 -48.156 -16.547 1 91.56 429 ALA A C 1
ATOM 3464 O O . ALA A 1 429 ? 21.844 -49.062 -15.75 1 91.56 429 ALA A O 1
ATOM 3465 N N . ASP A 1 430 ? 23.328 -47.719 -16.859 1 90.06 430 ASP A N 1
ATOM 3466 C CA . ASP A 1 430 ? 24.453 -48.156 -16.031 1 90.06 430 ASP A CA 1
ATOM 3467 C C . ASP A 1 430 ? 24.5 -47.375 -14.727 1 90.06 430 ASP A C 1
ATOM 3469 O O . ASP A 1 430 ? 23.641 -46.531 -14.469 1 90.06 430 ASP A O 1
ATOM 3473 N N . ARG A 1 431 ? 25.469 -47.688 -13.969 1 88.62 431 ARG A N 1
ATOM 3474 C CA . ARG A 1 431 ? 25.516 -47.125 -12.617 1 88.62 431 ARG A CA 1
ATOM 3475 C C . ARG A 1 431 ? 25.594 -45.625 -12.648 1 88.62 431 ARG A C 1
ATOM 3477 O O . ARG A 1 431 ? 24.875 -44.938 -11.906 1 88.62 431 ARG A O 1
ATOM 3484 N N . ASP A 1 432 ? 26.375 -45.062 -13.492 1 88.06 432 ASP A N 1
ATOM 3485 C CA . ASP A 1 432 ? 26.578 -43.625 -13.562 1 88.06 432 ASP A CA 1
ATOM 3486 C C . ASP A 1 432 ? 25.344 -42.906 -14.141 1 88.06 432 ASP A C 1
ATOM 3488 O O . ASP A 1 432 ? 24.953 -41.844 -13.688 1 88.06 432 ASP A O 1
ATOM 3492 N N . GLU A 1 433 ? 24.781 -43.562 -15.133 1 89.81 433 GLU A N 1
ATOM 3493 C CA . GLU A 1 433 ? 23.547 -43.031 -15.719 1 89.81 433 GLU A CA 1
ATOM 3494 C C . GLU A 1 433 ? 22.406 -43.062 -14.703 1 89.81 433 GLU A C 1
ATOM 3496 O O . GLU A 1 433 ? 21.641 -42.094 -14.609 1 89.81 433 GLU A O 1
ATOM 3501 N N . ALA A 1 434 ? 22.375 -44.156 -13.992 1 91 434 ALA A N 1
ATOM 3502 C CA . ALA A 1 434 ? 21.344 -44.281 -12.969 1 91 434 ALA A CA 1
ATOM 3503 C C . ALA A 1 434 ? 21.469 -43.188 -11.898 1 91 434 ALA A C 1
ATOM 3505 O O . ALA A 1 434 ? 20.484 -42.625 -11.461 1 91 434 ALA A O 1
ATOM 3506 N N . LEU A 1 435 ? 22.641 -42.938 -11.5 1 90 435 LEU A N 1
ATOM 3507 C CA . LEU A 1 435 ? 22.891 -41.906 -10.5 1 90 435 LEU A CA 1
ATOM 3508 C C . LEU A 1 435 ? 22.453 -40.531 -11.016 1 90 435 LEU A C 1
ATOM 3510 O O . LEU A 1 435 ? 21.891 -39.75 -10.266 1 90 435 LEU A O 1
ATOM 3514 N N . SER A 1 436 ? 22.703 -40.281 -12.242 1 90 436 SER A N 1
ATOM 3515 C CA . SER A 1 436 ? 22.328 -39 -12.836 1 90 436 SER A CA 1
ATOM 3516 C C . SER A 1 436 ? 20.812 -38.844 -12.922 1 90 436 SER A C 1
ATOM 3518 O O . SER A 1 436 ? 20.266 -37.781 -12.617 1 90 436 SER A O 1
ATOM 3520 N N . ILE A 1 437 ? 20.156 -39.906 -13.359 1 92.31 437 ILE A N 1
ATOM 3521 C CA . ILE A 1 437 ? 18.703 -39.906 -13.5 1 92.31 437 ILE A CA 1
ATOM 3522 C C . ILE A 1 437 ? 18.062 -39.75 -12.125 1 92.31 437 ILE A C 1
ATOM 3524 O O . ILE A 1 437 ? 17.203 -38.875 -11.938 1 92.31 437 ILE A O 1
ATOM 3528 N N . LEU A 1 438 ? 18.531 -40.562 -11.18 1 93.38 438 LEU A N 1
ATOM 3529 C CA . LEU A 1 438 ? 17.969 -40.531 -9.836 1 93.38 438 LEU A CA 1
ATOM 3530 C C . LEU A 1 438 ? 18.281 -39.188 -9.141 1 93.38 438 LEU A C 1
ATOM 3532 O O . LEU A 1 438 ? 17.406 -38.625 -8.469 1 93.38 438 LEU A O 1
ATOM 3536 N N . GLY A 1 439 ? 19.5 -38.75 -9.344 1 91.12 439 GLY A N 1
ATOM 3537 C CA . GLY A 1 439 ? 19.891 -37.5 -8.742 1 91.12 439 GLY A CA 1
ATOM 3538 C C . GLY A 1 439 ? 19.016 -36.344 -9.188 1 91.12 439 GLY A C 1
ATOM 3539 O O . GLY A 1 439 ? 18.594 -35.531 -8.359 1 91.12 439 GLY A O 1
ATOM 3540 N N . THR A 1 440 ? 18.734 -36.219 -10.43 1 90.62 440 THR A N 1
ATOM 3541 C CA . THR A 1 440 ? 17.906 -35.156 -10.977 1 90.62 440 THR A CA 1
ATOM 3542 C C . THR A 1 440 ? 16.469 -35.25 -10.445 1 90.62 440 THR A C 1
ATOM 3544 O O . THR A 1 440 ? 15.875 -34.25 -10.062 1 90.62 440 THR A O 1
ATOM 3547 N N . ASP A 1 441 ? 15.953 -36.406 -10.43 1 93.31 441 ASP A N 1
ATOM 3548 C CA . ASP A 1 441 ? 14.578 -36.625 -9.984 1 93.31 441 ASP A CA 1
ATOM 3549 C C . ASP A 1 441 ? 14.438 -36.312 -8.492 1 93.31 441 ASP A C 1
ATOM 3551 O O . ASP A 1 441 ? 13.422 -35.781 -8.055 1 93.31 441 ASP A O 1
ATOM 3555 N N . LEU A 1 442 ? 15.414 -36.719 -7.723 1 95.69 442 LEU A N 1
ATOM 3556 C CA . LEU A 1 442 ? 15.328 -36.562 -6.273 1 95.69 442 LEU A CA 1
ATOM 3557 C C . LEU A 1 442 ? 15.5 -35.094 -5.879 1 95.69 442 LEU A C 1
ATOM 3559 O O . LEU A 1 442 ? 14.938 -34.656 -4.871 1 95.69 442 LEU A O 1
ATOM 3563 N N . VAL A 1 443 ? 16.25 -34.312 -6.668 1 94.56 443 VAL A N 1
ATOM 3564 C CA . VAL A 1 443 ? 16.281 -32.875 -6.457 1 94.56 443 VAL A CA 1
ATOM 3565 C C . VAL A 1 443 ? 14.867 -32.281 -6.617 1 94.56 443 VAL A C 1
ATOM 3567 O O . VAL A 1 443 ? 14.414 -31.5 -5.789 1 94.56 443 VAL A O 1
ATOM 3570 N N . ASN A 1 444 ? 14.18 -32.719 -7.633 1 94.31 444 ASN A N 1
ATOM 3571 C CA . ASN A 1 444 ? 12.812 -32.281 -7.875 1 94.31 444 ASN A CA 1
ATOM 3572 C C . ASN A 1 444 ? 11.867 -32.719 -6.77 1 94.31 444 ASN A C 1
ATOM 3574 O O . ASN A 1 444 ? 11.078 -31.922 -6.262 1 94.31 444 ASN A O 1
ATOM 3578 N N . CYS A 1 445 ? 11.953 -34 -6.402 1 96.62 445 CYS A N 1
ATOM 3579 C CA . CYS A 1 445 ? 11.086 -34.531 -5.363 1 96.62 445 CYS A CA 1
ATOM 3580 C C . CYS A 1 445 ? 11.305 -33.812 -4.039 1 96.62 445 CYS A C 1
ATOM 3582 O O . CYS A 1 445 ? 10.344 -33.469 -3.348 1 96.62 445 CYS A O 1
ATOM 3584 N N . SER A 1 446 ? 12.562 -33.594 -3.691 1 97.5 446 SER A N 1
ATOM 3585 C CA . SER A 1 446 ? 12.852 -32.906 -2.439 1 97.5 446 SER A CA 1
ATOM 3586 C C . SER A 1 446 ? 12.367 -31.453 -2.477 1 97.5 446 SER A C 1
ATOM 3588 O O . SER A 1 446 ? 11.898 -30.938 -1.468 1 97.5 446 SER A O 1
ATOM 3590 N N . SER A 1 447 ? 12.469 -30.797 -3.625 1 96.5 447 SER A N 1
ATOM 3591 C CA . SER A 1 447 ? 11.984 -29.438 -3.779 1 96.5 447 SER A CA 1
ATOM 3592 C C . SER A 1 447 ? 10.469 -29.375 -3.615 1 96.5 447 SER A C 1
ATOM 3594 O O . SER A 1 447 ? 9.938 -28.422 -3.037 1 96.5 447 SER A O 1
ATOM 3596 N N . VAL A 1 448 ? 9.789 -30.344 -4.086 1 97.19 448 VAL A N 1
ATOM 3597 C CA . VAL A 1 448 ? 8.328 -30.328 -4.078 1 97.19 448 VAL A CA 1
ATOM 3598 C C . VAL A 1 448 ? 7.816 -30.828 -2.73 1 97.19 448 VAL A C 1
ATOM 3600 O O . VAL A 1 448 ? 6.855 -30.281 -2.186 1 97.19 448 VAL A O 1
ATOM 3603 N N . ILE A 1 449 ? 8.445 -31.844 -2.172 1 98.06 449 ILE A N 1
ATOM 3604 C CA . ILE A 1 449 ? 7.918 -32.438 -0.948 1 98.06 449 ILE A CA 1
ATOM 3605 C C . ILE A 1 449 ? 8.492 -31.703 0.266 1 98.06 449 ILE A C 1
ATOM 3607 O O . ILE A 1 449 ? 7.738 -31.219 1.107 1 98.06 449 ILE A O 1
ATOM 3611 N N . VAL A 1 450 ? 9.82 -31.547 0.349 1 98.44 450 VAL A N 1
ATOM 3612 C CA . VAL A 1 450 ? 10.469 -30.969 1.527 1 98.44 450 VAL A CA 1
ATOM 3613 C C . VAL A 1 450 ? 10.336 -29.453 1.506 1 98.44 450 VAL A C 1
ATOM 3615 O O . VAL A 1 450 ? 9.828 -28.844 2.457 1 98.44 450 VAL A O 1
ATOM 3618 N N . ASP A 1 451 ? 10.742 -28.828 0.423 1 98.06 451 ASP A N 1
ATOM 3619 C CA . ASP A 1 451 ? 10.758 -27.359 0.357 1 98.06 451 ASP A CA 1
ATOM 3620 C C . ASP A 1 451 ? 9.336 -26.797 0.374 1 98.06 451 ASP A C 1
ATOM 3622 O O . ASP A 1 451 ? 9.078 -25.781 1.026 1 98.06 451 ASP A O 1
ATOM 3626 N N . ILE A 1 452 ? 8.43 -27.391 -0.381 1 98 452 ILE A N 1
ATOM 3627 C CA . ILE A 1 452 ? 7.062 -26.875 -0.396 1 98 452 ILE A CA 1
ATOM 3628 C C . ILE A 1 452 ? 6.422 -27.078 0.977 1 98 452 ILE A C 1
ATOM 3630 O O . ILE A 1 452 ? 5.645 -26.234 1.432 1 98 452 ILE A O 1
ATOM 3634 N N . TYR A 1 453 ? 6.766 -28.203 1.646 1 98.56 453 TYR A N 1
ATOM 3635 C CA . TYR A 1 453 ? 6.316 -28.344 3.027 1 98.56 453 TYR A CA 1
ATOM 3636 C C . TYR A 1 453 ? 6.801 -27.172 3.879 1 98.56 453 TYR A C 1
ATOM 3638 O O . TYR A 1 453 ? 6.02 -26.578 4.621 1 98.56 453 TYR A O 1
ATOM 3646 N N . ALA A 1 454 ? 8.055 -26.828 3.742 1 98.56 454 ALA A N 1
ATOM 3647 C CA . ALA A 1 454 ? 8.617 -25.688 4.469 1 98.56 454 ALA A CA 1
ATOM 3648 C C . ALA A 1 454 ? 7.883 -24.391 4.129 1 98.56 454 ALA A C 1
ATOM 3650 O O . ALA A 1 454 ? 7.52 -23.625 5.023 1 98.56 454 ALA A O 1
ATOM 3651 N N . ARG A 1 455 ? 7.66 -24.172 2.865 1 98.25 455 ARG A N 1
ATOM 3652 C CA . ARG A 1 455 ? 6.996 -22.953 2.4 1 98.25 455 ARG A CA 1
ATOM 3653 C C . ARG A 1 455 ? 5.559 -22.891 2.91 1 98.25 455 ARG A C 1
ATOM 3655 O O . ARG A 1 455 ? 5.062 -21.812 3.248 1 98.25 455 ARG A O 1
ATOM 3662 N N . TYR A 1 456 ? 4.887 -24.047 2.967 1 98.25 456 TYR A N 1
ATOM 3663 C CA . TYR A 1 456 ? 3.504 -24.109 3.426 1 98.25 456 TYR A CA 1
ATOM 3664 C C . TYR A 1 456 ? 3.398 -23.719 4.895 1 98.25 456 TYR A C 1
ATOM 3666 O O . TYR A 1 456 ? 2.58 -22.875 5.258 1 98.25 456 TYR A O 1
ATOM 3674 N N . ILE A 1 457 ? 4.246 -24.281 5.703 1 98.62 457 ILE A N 1
ATOM 3675 C CA . ILE A 1 457 ? 4.125 -24.016 7.129 1 98.62 457 ILE A CA 1
ATOM 3676 C C . ILE A 1 457 ? 4.617 -22.594 7.43 1 98.62 457 ILE A C 1
ATOM 3678 O O . ILE A 1 457 ? 4.117 -21.938 8.344 1 98.62 457 ILE A O 1
ATOM 3682 N N . PHE A 1 458 ? 5.582 -22.125 6.668 1 98.62 458 PHE A N 1
ATOM 3683 C CA . PHE A 1 458 ? 6.02 -20.75 6.809 1 98.62 458 PHE A CA 1
ATOM 3684 C C . PHE A 1 458 ? 4.879 -19.781 6.52 1 98.62 458 PHE A C 1
ATOM 3686 O O . PHE A 1 458 ? 4.566 -18.922 7.336 1 98.62 458 PHE A O 1
ATOM 3693 N N . GLU A 1 459 ? 4.281 -19.969 5.328 1 98.69 459 GLU A N 1
ATOM 3694 C CA . GLU A 1 459 ? 3.227 -19.047 4.93 1 98.69 459 GLU A CA 1
ATOM 3695 C C . GLU A 1 459 ? 2.035 -19.125 5.883 1 98.69 459 GLU A C 1
ATOM 3697 O O . GLU A 1 459 ? 1.427 -18.109 6.207 1 98.69 459 GLU A O 1
ATOM 3702 N N . LYS A 1 460 ? 1.678 -20.328 6.297 1 98.44 460 LYS A N 1
ATOM 3703 C CA . LYS A 1 460 ? 0.617 -20.484 7.285 1 98.44 460 LYS A CA 1
ATOM 3704 C C . LYS A 1 460 ? 0.929 -19.719 8.562 1 98.44 460 LYS A C 1
ATOM 3706 O O . LYS A 1 460 ? 0.067 -19.016 9.094 1 98.44 460 LYS A O 1
ATOM 3711 N N . ALA A 1 461 ? 2.16 -19.828 9.016 1 98.62 461 ALA A N 1
ATOM 3712 C CA . ALA A 1 461 ? 2.588 -19.125 10.227 1 98.62 461 ALA A CA 1
ATOM 3713 C C . ALA A 1 461 ? 2.58 -17.625 10.023 1 98.62 461 ALA A C 1
ATOM 3715 O O . ALA A 1 461 ? 2.246 -16.859 10.945 1 98.62 461 ALA A O 1
ATOM 3716 N N . VAL A 1 462 ? 2.986 -17.203 8.852 1 98.69 462 VAL A N 1
ATOM 3717 C CA . VAL A 1 462 ? 2.977 -15.773 8.531 1 98.69 462 VAL A CA 1
ATOM 3718 C C . VAL A 1 462 ? 1.555 -15.227 8.641 1 98.69 462 VAL A C 1
ATOM 3720 O O . VAL A 1 462 ? 1.33 -14.188 9.266 1 98.69 462 VAL A O 1
ATOM 3723 N N . PHE A 1 463 ? 0.572 -15.945 8.031 1 98.5 463 PHE A N 1
ATOM 3724 C CA . PHE A 1 463 ? -0.818 -15.508 8.109 1 98.5 463 PHE A CA 1
ATOM 3725 C C . PHE A 1 463 ? -1.299 -15.484 9.555 1 98.5 463 PHE A C 1
ATOM 3727 O O . PHE A 1 463 ? -2.004 -14.555 9.961 1 98.5 463 PHE A O 1
ATOM 3734 N N . GLU A 1 464 ? -0.936 -16.484 10.328 1 97.94 464 GLU A N 1
ATOM 3735 C CA . GLU A 1 464 ? -1.35 -16.562 11.727 1 97.94 464 GLU A CA 1
ATOM 3736 C C . GLU A 1 464 ? -0.78 -15.398 12.539 1 97.94 464 GLU A C 1
ATOM 3738 O O . GLU A 1 464 ? -1.514 -14.719 13.258 1 97.94 464 GLU A O 1
ATOM 3743 N N . LYS A 1 465 ? 0.49 -15.18 12.391 1 97.88 465 LYS A N 1
ATOM 3744 C CA . LYS A 1 465 ? 1.14 -14.102 13.133 1 97.88 465 LYS A CA 1
ATOM 3745 C C . LYS A 1 465 ? 0.645 -12.734 12.672 1 97.88 465 LYS A C 1
ATOM 3747 O O . LYS A 1 465 ? 0.44 -11.836 13.484 1 97.88 465 LYS A O 1
ATOM 3752 N N . ARG A 1 466 ? 0.462 -12.594 11.375 1 97.81 466 ARG A N 1
ATOM 3753 C CA . ARG A 1 466 ? 0.031 -11.32 10.805 1 97.81 466 ARG A CA 1
ATOM 3754 C C . ARG A 1 466 ? -1.366 -10.953 11.297 1 97.81 466 ARG A C 1
ATOM 3756 O O . ARG A 1 466 ? -1.688 -9.766 11.438 1 97.81 466 ARG A O 1
ATOM 3763 N N . SER A 1 467 ? -2.246 -11.914 11.531 1 95.81 467 SER A N 1
ATOM 3764 C CA . SER A 1 467 ? -3.594 -11.672 12.031 1 95.81 467 SER A CA 1
ATOM 3765 C C . SER A 1 467 ? -3.561 -11 13.398 1 95.81 467 SER A C 1
ATOM 3767 O O . SER A 1 467 ? -4.527 -10.352 13.805 1 95.81 467 SER A O 1
ATOM 3769 N N . GLU A 1 468 ? -2.385 -11.156 14.055 1 93.69 468 GLU A N 1
ATOM 3770 C CA . GLU A 1 468 ? -2.209 -10.539 15.367 1 93.69 468 GLU A CA 1
ATOM 3771 C C . GLU A 1 468 ? -1.574 -9.156 15.258 1 93.69 468 GLU A C 1
ATOM 3773 O O . GLU A 1 468 ? -1.681 -8.344 16.172 1 93.69 468 GLU A O 1
ATOM 3778 N N . GLY A 1 469 ? -0.883 -8.961 14.258 1 94.75 469 GLY A N 1
ATOM 3779 C CA . GLY A 1 469 ? -0.169 -7.719 14.031 1 94.75 469 GLY A CA 1
ATOM 3780 C C . GLY A 1 469 ? 0.908 -7.836 12.969 1 94.75 469 GLY A C 1
ATOM 3781 O O . GLY A 1 469 ? 1.111 -8.906 12.398 1 94.75 469 GLY A O 1
ATOM 3782 N N . GLU A 1 470 ? 1.521 -6.762 12.641 1 95.44 470 GLU A N 1
ATOM 3783 C CA . GLU A 1 470 ? 2.6 -6.766 11.664 1 95.44 470 GLU A CA 1
ATOM 3784 C C . GLU A 1 470 ? 3.803 -7.559 12.164 1 95.44 470 GLU A C 1
ATOM 3786 O O . GLU A 1 470 ? 4.145 -7.496 13.344 1 95.44 470 GLU A O 1
ATOM 3791 N N . LEU A 1 471 ? 4.383 -8.305 11.305 1 97.5 471 LEU A N 1
ATOM 3792 C CA . LEU A 1 471 ? 5.594 -9.039 11.648 1 97.5 471 LEU A CA 1
ATOM 3793 C C . LEU A 1 471 ? 6.812 -8.117 11.617 1 97.5 471 LEU A C 1
ATOM 3795 O O . LEU A 1 471 ? 6.926 -7.262 10.742 1 97.5 471 LEU A O 1
ATOM 3799 N N . SER A 1 472 ? 7.73 -8.297 12.57 1 97 472 SER A N 1
ATOM 3800 C CA . SER A 1 472 ? 9.047 -7.672 12.531 1 97 472 SER A CA 1
ATOM 3801 C C . SER A 1 472 ? 10.016 -8.469 11.664 1 97 472 SER A C 1
ATOM 3803 O O . SER A 1 472 ? 9.727 -9.609 11.281 1 97 472 SER A O 1
ATOM 3805 N N . LEU A 1 473 ? 11.078 -7.863 11.328 1 97.06 473 LEU A N 1
ATOM 3806 C CA . LEU A 1 473 ? 12.102 -8.531 10.531 1 97.06 473 LEU A CA 1
ATOM 3807 C C . LEU A 1 473 ? 12.625 -9.773 11.25 1 97.06 473 LEU A C 1
ATOM 3809 O O . LEU A 1 473 ? 12.781 -10.836 10.641 1 97.06 473 LEU A O 1
ATOM 3813 N N . GLU A 1 474 ? 12.859 -9.648 12.539 1 98.06 474 GLU A N 1
ATOM 3814 C CA . GLU A 1 474 ? 13.359 -10.773 13.328 1 98.06 474 GLU A CA 1
ATOM 3815 C C . GLU A 1 474 ? 12.344 -11.914 13.367 1 98.06 474 GLU A C 1
ATOM 3817 O O . GLU A 1 474 ? 12.719 -13.086 13.25 1 98.06 474 GLU A O 1
ATOM 3822 N N . GLU A 1 475 ? 11.094 -11.594 13.461 1 98.12 475 GLU A N 1
ATOM 3823 C CA . GLU A 1 475 ? 10.047 -12.609 13.516 1 98.12 475 GLU A CA 1
ATOM 3824 C C . GLU A 1 475 ? 9.977 -13.398 12.211 1 98.12 475 GLU A C 1
ATOM 3826 O O . GLU A 1 475 ? 9.906 -14.633 12.234 1 98.12 475 GLU A O 1
ATOM 3831 N N . VAL A 1 476 ? 9.984 -12.734 11.078 1 98.69 476 VAL A N 1
ATOM 3832 C CA . VAL A 1 476 ? 9.852 -13.422 9.805 1 98.69 476 VAL A CA 1
ATOM 3833 C C . VAL A 1 476 ? 11.086 -14.273 9.539 1 98.69 476 VAL A C 1
ATOM 3835 O O . VAL A 1 476 ? 10.977 -15.383 9.016 1 98.69 476 VAL A O 1
ATOM 3838 N N . LYS A 1 477 ? 12.367 -13.812 9.922 1 98.38 477 LYS A N 1
ATOM 3839 C CA . LYS A 1 477 ? 13.602 -14.586 9.781 1 98.38 477 LYS A CA 1
ATOM 3840 C C . LYS A 1 477 ? 13.555 -15.852 10.641 1 98.38 477 LYS A C 1
ATOM 3842 O O . LYS A 1 477 ? 13.922 -16.938 10.172 1 98.38 477 LYS A O 1
ATOM 3847 N N . ASN A 1 478 ? 13.016 -15.641 11.773 1 98.62 478 ASN A N 1
ATOM 3848 C CA . ASN A 1 478 ? 12.914 -16.781 12.688 1 98.62 478 ASN A CA 1
ATOM 3849 C C . ASN A 1 478 ? 11.898 -17.812 12.195 1 98.62 478 ASN A C 1
ATOM 3851 O O . ASN A 1 478 ? 12.133 -19.016 12.312 1 98.62 478 ASN A O 1
ATOM 3855 N N . LEU A 1 479 ? 10.797 -17.375 11.695 1 98.69 479 LEU A N 1
ATOM 3856 C CA . LEU A 1 479 ? 9.789 -18.266 11.148 1 98.69 479 LEU A CA 1
ATOM 3857 C C . LEU A 1 479 ? 10.344 -19.047 9.969 1 98.69 479 LEU A C 1
ATOM 3859 O O . LEU A 1 479 ? 10.055 -20.25 9.812 1 98.69 479 LEU A O 1
ATOM 3863 N N . MET A 1 480 ? 11.117 -18.391 9.109 1 98.62 480 MET A N 1
ATOM 3864 C CA . MET A 1 480 ? 11.719 -19.047 7.953 1 98.62 480 MET A CA 1
ATOM 3865 C C . MET A 1 480 ? 12.688 -20.141 8.383 1 98.62 480 MET A C 1
ATOM 3867 O O . MET A 1 480 ? 12.633 -21.266 7.887 1 98.62 480 MET A O 1
ATOM 3871 N N . ILE A 1 481 ? 13.547 -19.797 9.336 1 98.56 481 ILE A N 1
ATOM 3872 C CA . ILE A 1 481 ? 14.508 -20.766 9.852 1 98.56 481 ILE A CA 1
ATOM 3873 C C . ILE A 1 481 ? 13.766 -21.922 10.5 1 98.56 481 ILE A C 1
ATOM 3875 O O . ILE A 1 481 ? 14.109 -23.094 10.281 1 98.56 481 ILE A O 1
ATOM 3879 N N . TRP A 1 482 ? 12.727 -21.578 11.297 1 98.69 482 TRP A N 1
ATOM 3880 C CA . TRP A 1 482 ? 11.906 -22.594 11.922 1 98.69 482 TRP A CA 1
ATOM 3881 C C . TRP A 1 482 ? 11.32 -23.547 10.883 1 98.69 482 TRP A C 1
ATOM 3883 O O . TRP A 1 482 ? 11.414 -24.766 11.023 1 98.69 482 TRP A O 1
ATOM 3893 N N . ALA A 1 483 ? 10.758 -23.047 9.852 1 98.62 483 ALA A N 1
ATOM 3894 C CA . ALA A 1 483 ? 10.148 -23.859 8.805 1 98.62 483 ALA A CA 1
ATOM 3895 C C . ALA A 1 483 ? 11.18 -24.75 8.117 1 98.62 483 ALA A C 1
ATOM 3897 O O . ALA A 1 483 ? 10.922 -25.922 7.848 1 98.62 483 ALA A O 1
ATOM 3898 N N . GLN A 1 484 ? 12.367 -24.172 7.805 1 98.5 484 GLN A N 1
ATOM 3899 C CA . GLN A 1 484 ? 13.445 -24.938 7.184 1 98.5 484 GLN A CA 1
ATOM 3900 C C . GLN A 1 484 ? 13.898 -26.078 8.094 1 98.5 484 GLN A C 1
ATOM 3902 O O . GLN A 1 484 ? 14.094 -27.203 7.629 1 98.5 484 GLN A O 1
ATOM 3907 N N . LYS A 1 485 ? 14.031 -25.781 9.359 1 98.31 485 LYS A N 1
ATOM 3908 C CA . LYS A 1 485 ? 14.453 -26.797 10.312 1 98.31 485 LYS A CA 1
ATOM 3909 C C . LYS A 1 485 ? 13.438 -27.938 10.383 1 98.31 485 LYS A C 1
ATOM 3911 O O . LYS A 1 485 ? 13.805 -29.109 10.391 1 98.31 485 LYS A O 1
ATOM 3916 N N . GLN A 1 486 ? 12.18 -27.578 10.406 1 98.06 486 GLN A N 1
ATOM 3917 C CA . GLN A 1 486 ? 11.117 -28.562 10.477 1 98.06 486 GLN A CA 1
ATOM 3918 C C . GLN A 1 486 ? 11.109 -29.453 9.227 1 98.06 486 GLN A C 1
ATOM 3920 O O . GLN A 1 486 ? 10.844 -30.656 9.312 1 98.06 486 GLN A O 1
ATOM 3925 N N . ALA A 1 487 ? 11.422 -28.938 8.094 1 98.44 487 ALA A N 1
ATOM 3926 C CA . ALA A 1 487 ? 11.258 -29.641 6.82 1 98.44 487 ALA A CA 1
ATOM 3927 C C . ALA A 1 487 ? 12.516 -30.438 6.469 1 98.44 487 ALA A C 1
ATOM 3929 O O . ALA A 1 487 ? 12.438 -31.625 6.16 1 98.44 487 ALA A O 1
ATOM 3930 N N . TYR A 1 488 ? 13.688 -29.812 6.551 1 97.88 488 TYR A N 1
ATOM 3931 C CA . TYR A 1 488 ? 14.922 -30.422 6.051 1 97.88 488 TYR A CA 1
ATOM 3932 C C . TYR A 1 488 ? 15.578 -31.281 7.117 1 97.88 488 TYR A C 1
ATOM 3934 O O . TYR A 1 488 ? 16.281 -32.25 6.797 1 97.88 488 TYR A O 1
ATOM 3942 N N . GLY A 1 489 ? 15.398 -30.906 8.414 1 96.5 489 GLY A N 1
ATOM 3943 C CA . GLY A 1 489 ? 15.906 -31.719 9.516 1 96.5 489 GLY A CA 1
ATOM 3944 C C . GLY A 1 489 ? 17.406 -31.562 9.734 1 96.5 489 GLY A C 1
ATOM 3945 O O . GLY A 1 489 ? 18 -30.594 9.273 1 96.5 489 GLY A O 1
ATOM 3946 N N . ASP A 1 490 ? 17.984 -32.5 10.422 1 95.69 490 ASP A N 1
ATOM 3947 C CA . ASP A 1 490 ? 19.344 -32.375 10.953 1 95.69 490 ASP A CA 1
ATOM 3948 C C . ASP A 1 490 ? 20.375 -32.75 9.898 1 95.69 490 ASP A C 1
ATOM 3950 O O . ASP A 1 490 ? 21.578 -32.562 10.102 1 95.69 490 ASP A O 1
ATOM 3954 N N . ALA A 1 491 ? 19.891 -33.25 8.766 1 97.12 491 ALA A N 1
ATOM 3955 C CA . ALA A 1 491 ? 20.812 -33.656 7.703 1 97.12 491 ALA A CA 1
ATOM 3956 C C . ALA A 1 491 ? 21.406 -32.406 7.016 1 97.12 491 ALA A C 1
ATOM 3958 O O . ALA A 1 491 ? 22.422 -32.531 6.309 1 97.12 491 ALA A O 1
ATOM 3959 N N . ILE A 1 492 ? 20.766 -31.266 7.191 1 98.06 492 ILE A N 1
ATOM 3960 C CA . ILE A 1 492 ? 21.25 -30.016 6.633 1 98.06 492 ILE A CA 1
ATOM 3961 C C . ILE A 1 492 ? 22.031 -29.25 7.695 1 98.06 492 ILE A C 1
ATOM 3963 O O . ILE A 1 492 ? 21.625 -29.188 8.859 1 98.06 492 ILE A O 1
ATOM 3967 N N . SER A 1 493 ? 23.141 -28.641 7.309 1 97.62 493 SER A N 1
ATOM 3968 C CA . SER A 1 493 ? 23.922 -27.797 8.211 1 97.62 493 SER A CA 1
ATOM 3969 C C . SER A 1 493 ? 23.125 -26.578 8.656 1 97.62 493 SER A C 1
ATOM 3971 O O . SER A 1 493 ? 22.875 -25.656 7.859 1 97.62 493 SER A O 1
ATOM 3973 N N . GLN A 1 494 ? 22.875 -26.516 9.938 1 96.12 494 GLN A N 1
ATOM 3974 C CA . GLN A 1 494 ? 21.938 -25.531 10.461 1 96.12 494 GLN A CA 1
ATOM 3975 C C . GLN A 1 494 ? 22.453 -24.109 10.281 1 96.12 494 GLN A C 1
ATOM 3977 O O . GLN A 1 494 ? 21.672 -23.188 10.094 1 96.12 494 GLN A O 1
ATOM 3982 N N . GLU A 1 495 ? 23.75 -23.938 10.359 1 95.56 495 GLU A N 1
ATOM 3983 C CA . GLU A 1 495 ? 24.359 -22.625 10.25 1 95.56 495 GLU A CA 1
ATOM 3984 C C . GLU A 1 495 ? 24.234 -22.078 8.828 1 95.56 495 GLU A C 1
ATOM 3986 O O . GLU A 1 495 ? 24.469 -20.891 8.602 1 95.56 495 GLU A O 1
ATOM 3991 N N . THR A 1 496 ? 23.859 -22.953 7.887 1 97.38 496 THR A N 1
ATOM 3992 C CA . THR A 1 496 ? 23.781 -22.531 6.492 1 97.38 496 THR A CA 1
ATOM 3993 C C . THR A 1 496 ? 22.328 -22.297 6.074 1 97.38 496 THR A C 1
ATOM 3995 O O . THR A 1 496 ? 22.062 -21.984 4.91 1 97.38 496 THR A O 1
ATOM 3998 N N . LEU A 1 497 ? 21.375 -22.422 6.992 1 97.94 497 LEU A N 1
ATOM 3999 C CA . LEU A 1 497 ? 19.984 -22.125 6.66 1 97.94 497 LEU A CA 1
ATOM 4000 C C . LEU A 1 497 ? 19.812 -20.672 6.25 1 97.94 497 LEU A C 1
ATOM 4002 O O . LEU A 1 497 ? 20.656 -19.828 6.582 1 97.94 497 LEU A O 1
ATOM 4006 N N . ASP A 1 498 ? 18.812 -20.359 5.492 1 97.75 498 ASP A N 1
ATOM 4007 C CA . ASP A 1 498 ? 18.656 -19.047 4.875 1 97.75 498 ASP A CA 1
ATOM 4008 C C . ASP A 1 498 ? 17.5 -18.266 5.504 1 97.75 498 ASP A C 1
ATOM 4010 O O . ASP A 1 498 ? 16.359 -18.422 5.086 1 97.75 498 ASP A O 1
ATOM 4014 N N . PRO A 1 499 ? 17.766 -17.344 6.395 1 98 499 PRO A N 1
ATOM 4015 C CA . PRO A 1 499 ? 16.703 -16.578 7.023 1 98 499 PRO A CA 1
ATOM 4016 C C . PRO A 1 499 ? 15.992 -15.641 6.051 1 98 499 PRO A C 1
ATOM 4018 O O . PRO A 1 499 ? 14.945 -15.078 6.375 1 98 499 PRO A O 1
ATOM 4021 N N . PHE A 1 500 ? 16.531 -15.492 4.785 1 98.12 500 PHE A N 1
ATOM 4022 C CA . PHE A 1 500 ? 16 -14.516 3.836 1 98.12 500 PHE A CA 1
ATOM 4023 C C . PHE A 1 500 ? 15.312 -15.211 2.67 1 98.12 500 PHE A C 1
ATOM 4025 O O . PHE A 1 500 ? 14.93 -14.562 1.69 1 98.12 500 PHE A O 1
ATOM 4032 N N . ALA A 1 501 ? 15 -16.516 2.807 1 97.5 501 ALA A N 1
ATOM 4033 C CA . ALA A 1 501 ? 14.461 -17.297 1.694 1 97.5 501 ALA A CA 1
ATOM 4034 C C . ALA A 1 501 ? 13.078 -16.781 1.289 1 97.5 501 ALA A C 1
ATOM 4036 O O . ALA A 1 501 ? 12.562 -17.156 0.23 1 97.5 501 ALA A O 1
ATOM 4037 N N . TRP A 1 502 ? 12.492 -15.859 2.061 1 98.06 502 TRP A N 1
ATOM 4038 C CA . TRP A 1 502 ? 11.18 -15.297 1.771 1 98.06 502 TRP A CA 1
ATOM 4039 C C . TRP A 1 502 ? 11.289 -14.094 0.838 1 98.06 502 TRP A C 1
ATOM 4041 O O . TRP A 1 502 ? 10.297 -13.656 0.261 1 98.06 502 TRP A O 1
ATOM 4051 N N . ILE A 1 503 ? 12.43 -13.578 0.554 1 98.06 503 ILE A N 1
ATOM 4052 C CA . ILE A 1 503 ? 12.609 -12.305 -0.142 1 98.06 503 ILE A CA 1
ATOM 4053 C C . ILE A 1 503 ? 12.398 -12.508 -1.642 1 98.06 503 ILE A C 1
ATOM 4055 O O . ILE A 1 503 ? 11.664 -11.75 -2.277 1 98.06 503 ILE A O 1
ATOM 4059 N N . HIS A 1 504 ? 12.945 -13.531 -2.176 1 94.81 504 HIS A N 1
ATOM 4060 C CA . HIS A 1 504 ? 12.961 -13.641 -3.631 1 94.81 504 HIS A CA 1
ATOM 4061 C C . HIS A 1 504 ? 11.938 -14.664 -4.113 1 94.81 504 HIS A C 1
ATOM 4063 O O . HIS A 1 504 ? 11.914 -15.023 -5.293 1 94.81 504 HIS A O 1
ATOM 4069 N N . LYS A 1 505 ? 11.07 -15.156 -3.26 1 95 505 LYS A N 1
ATOM 4070 C CA . LYS A 1 505 ? 9.977 -16.031 -3.666 1 95 505 LYS A CA 1
ATOM 4071 C C . LYS A 1 505 ? 8.711 -15.242 -3.965 1 95 505 LYS A C 1
ATOM 4073 O O . LYS A 1 505 ? 7.949 -14.914 -3.053 1 95 505 LYS A O 1
ATOM 4078 N N . ASN A 1 506 ? 8.422 -15.047 -5.176 1 94.75 506 ASN A N 1
ATOM 4079 C CA . ASN A 1 506 ? 7.352 -14.164 -5.629 1 94.75 506 ASN A CA 1
ATOM 4080 C C . ASN A 1 506 ? 5.992 -14.633 -5.121 1 94.75 506 ASN A C 1
ATOM 4082 O O . ASN A 1 506 ? 5.094 -13.82 -4.895 1 94.75 506 ASN A O 1
ATOM 4086 N N . HIS A 1 507 ? 5.863 -15.93 -4.84 1 96.19 507 HIS A N 1
ATOM 4087 C CA . HIS A 1 507 ? 4.582 -16.531 -4.504 1 96.19 507 HIS A CA 1
ATOM 4088 C C . HIS A 1 507 ? 4.027 -15.969 -3.205 1 96.19 507 HIS A C 1
ATOM 4090 O O . HIS A 1 507 ? 2.809 -15.914 -3.016 1 96.19 507 HIS A O 1
ATOM 4096 N N . TYR A 1 508 ? 4.906 -15.523 -2.348 1 97.94 508 TYR A N 1
ATOM 4097 C CA . TYR A 1 508 ? 4.465 -14.984 -1.066 1 97.94 508 TYR A CA 1
ATOM 4098 C C . TYR A 1 508 ? 3.818 -13.617 -1.245 1 97.94 508 TYR A C 1
ATOM 4100 O O . TYR A 1 508 ? 3.166 -13.109 -0.331 1 97.94 508 TYR A O 1
ATOM 4108 N N . TYR A 1 509 ? 3.936 -13.031 -2.447 1 98 509 TYR A N 1
ATOM 4109 C CA . TYR A 1 509 ? 3.572 -11.625 -2.619 1 98 509 TYR A CA 1
ATOM 4110 C C . TYR A 1 509 ? 2.457 -11.477 -3.645 1 98 509 TYR A C 1
ATOM 4112 O O . TYR A 1 509 ? 2.256 -10.391 -4.195 1 98 509 TYR A O 1
ATOM 4120 N N . TYR A 1 510 ? 1.792 -12.594 -3.959 1 96.12 510 TYR A N 1
ATOM 4121 C CA . TYR A 1 510 ? 0.566 -12.547 -4.746 1 96.12 510 TYR A CA 1
ATOM 4122 C C . TYR A 1 510 ? -0.631 -12.188 -3.873 1 96.12 510 TYR A C 1
ATOM 4124 O O . TYR A 1 510 ? -0.911 -12.875 -2.887 1 96.12 510 TYR A O 1
ATOM 4132 N N . PRO A 1 511 ? -1.307 -11.219 -4.27 1 96 511 PRO A N 1
ATOM 4133 C CA . PRO A 1 511 ? -2.475 -10.883 -3.457 1 96 511 PRO A CA 1
ATOM 4134 C C . PRO A 1 511 ? -3.617 -11.883 -3.613 1 96 511 PRO A C 1
ATOM 4136 O O . PRO A 1 511 ? -4.387 -12.102 -2.672 1 96 511 PRO A O 1
ATOM 4139 N N . ASP A 1 512 ? -3.678 -12.5 -4.797 1 94.88 512 ASP A N 1
ATOM 4140 C CA . ASP A 1 512 ? -4.859 -13.305 -5.098 1 94.88 512 ASP A CA 1
ATOM 4141 C C . ASP A 1 512 ? -4.52 -14.797 -5.109 1 94.88 512 ASP A C 1
ATOM 4143 O O . ASP A 1 512 ? -5.406 -15.641 -5.254 1 94.88 512 ASP A O 1
ATOM 4147 N N . ALA A 1 513 ? -3.266 -15.109 -5 1 96.56 513 ALA A N 1
ATOM 4148 C CA . ALA A 1 513 ? -2.828 -16.5 -5.016 1 96.56 513 ALA A CA 1
ATOM 4149 C C . ALA A 1 513 ? -1.945 -16.812 -3.809 1 96.56 513 ALA A C 1
ATOM 4151 O O . ALA A 1 513 ? -0.728 -16.625 -3.855 1 96.56 513 ALA A O 1
ATOM 4152 N N . ASN A 1 514 ? -2.59 -17.328 -2.799 1 97.94 514 ASN A N 1
ATOM 4153 C CA . ASN A 1 514 ? -1.889 -17.688 -1.571 1 97.94 514 ASN A CA 1
ATOM 4154 C C . ASN A 1 514 ? -1.746 -19.203 -1.431 1 97.94 514 ASN A C 1
ATOM 4156 O O . ASN A 1 514 ? -2.494 -19.953 -2.051 1 97.94 514 ASN A O 1
ATOM 4160 N N . PHE A 1 515 ? -0.689 -19.609 -0.668 1 98.25 515 PHE A N 1
ATOM 4161 C CA . PHE A 1 515 ? -0.376 -21.031 -0.599 1 98.25 515 PHE A CA 1
ATOM 4162 C C . PHE A 1 515 ? -0.218 -21.625 -1.996 1 98.25 515 PHE A C 1
ATOM 4164 O O . PHE A 1 515 ? -0.758 -22.688 -2.291 1 98.25 515 PHE A O 1
ATOM 4171 N N . TYR A 1 516 ? 0.48 -20.891 -2.713 1 96.25 516 TYR A N 1
ATOM 4172 C CA . TYR A 1 516 ? 0.566 -21.109 -4.152 1 96.25 516 TYR A CA 1
ATOM 4173 C C . TYR A 1 516 ? 1.185 -22.469 -4.469 1 96.25 516 TYR A C 1
ATOM 4175 O O . TYR A 1 516 ? 0.915 -23.047 -5.52 1 96.25 516 TYR A O 1
ATOM 4183 N N . ASN A 1 517 ? 1.902 -23.031 -3.547 1 94.56 517 ASN A N 1
ATOM 4184 C CA . ASN A 1 517 ? 2.82 -24.094 -3.934 1 94.56 517 ASN A CA 1
ATOM 4185 C C . ASN A 1 517 ? 2.254 -25.469 -3.598 1 94.56 517 ASN A C 1
ATOM 4187 O O . ASN A 1 517 ? 2.631 -26.469 -4.211 1 94.56 517 ASN A O 1
ATOM 4191 N N . PHE A 1 518 ? 1.346 -25.594 -2.639 1 96.62 518 PHE A N 1
ATOM 4192 C CA . PHE A 1 518 ? 0.946 -26.938 -2.213 1 96.62 518 PHE A CA 1
ATOM 4193 C C . PHE A 1 518 ? 0.29 -27.703 -3.359 1 96.62 518 PHE A C 1
ATOM 4195 O O . PHE A 1 518 ? 0.314 -28.922 -3.389 1 96.62 518 PHE A O 1
ATOM 4202 N N . PRO A 1 519 ? -0.348 -26.984 -4.277 1 96.94 519 PRO A N 1
ATOM 4203 C CA . PRO A 1 519 ? -0.919 -27.703 -5.41 1 96.94 519 PRO A CA 1
ATOM 4204 C C . PRO A 1 519 ? 0.123 -28.531 -6.172 1 96.94 519 PRO A C 1
ATOM 4206 O O . PRO A 1 519 ? -0.195 -29.578 -6.715 1 96.94 519 PRO A O 1
ATOM 4209 N N . TYR A 1 520 ? 1.374 -28.062 -6.176 1 95.81 520 TYR A N 1
ATOM 4210 C CA . TYR A 1 520 ? 2.434 -28.797 -6.848 1 95.81 520 TYR A CA 1
ATOM 4211 C C . TYR A 1 520 ? 2.775 -30.078 -6.086 1 95.81 520 TYR A C 1
ATOM 4213 O O . TYR A 1 520 ? 3.104 -31.094 -6.691 1 95.81 520 TYR A O 1
ATOM 4221 N N . ALA A 1 521 ? 2.711 -29.984 -4.812 1 98 521 ALA A N 1
ATOM 4222 C CA . ALA A 1 521 ? 2.912 -31.188 -4.008 1 98 521 ALA A CA 1
ATOM 4223 C C . ALA A 1 521 ? 1.8 -32.188 -4.25 1 98 521 ALA A C 1
ATOM 4225 O O . ALA A 1 521 ? 2.062 -33.406 -4.387 1 98 521 ALA A O 1
ATOM 4226 N N . PHE A 1 522 ? 0.571 -31.688 -4.285 1 98.5 522 PHE A N 1
ATOM 4227 C CA . PHE A 1 522 ? -0.542 -32.562 -4.613 1 98.5 522 PHE A CA 1
ATOM 4228 C C . PHE A 1 522 ? -0.326 -33.25 -5.969 1 98.5 522 PHE A C 1
ATOM 4230 O O . PHE A 1 522 ? -0.466 -34.469 -6.102 1 98.5 522 PHE A O 1
ATOM 4237 N N . GLY A 1 523 ? 0.031 -32.438 -6.938 1 98 523 GLY A N 1
ATOM 4238 C CA . GLY A 1 523 ? 0.229 -32.969 -8.281 1 98 523 GLY A CA 1
ATOM 4239 C C . GLY A 1 523 ? 1.264 -34.062 -8.336 1 98 523 GLY A C 1
ATOM 4240 O O . GLY A 1 523 ? 1.031 -35.125 -8.953 1 98 523 GLY A O 1
ATOM 4241 N N . LEU A 1 524 ? 2.391 -33.875 -7.695 1 98 524 LEU A N 1
ATOM 4242 C CA . LEU A 1 524 ? 3.463 -34.844 -7.691 1 98 524 LEU A CA 1
ATOM 4243 C C . LEU A 1 524 ? 3.012 -36.156 -7.004 1 98 524 LEU A C 1
ATOM 4245 O O . LEU A 1 524 ? 3.141 -37.219 -7.57 1 98 524 LEU A O 1
ATOM 4249 N N . LEU A 1 525 ? 2.49 -36 -5.836 1 98.19 525 LEU A N 1
ATOM 4250 C CA . LEU A 1 525 ? 2.148 -37.156 -5.031 1 98.19 525 LEU A CA 1
ATOM 4251 C C . LEU A 1 525 ? 0.964 -37.906 -5.633 1 98.19 525 LEU A C 1
ATOM 4253 O O . LEU A 1 525 ? 0.934 -39.125 -5.629 1 98.19 525 LEU A O 1
ATOM 4257 N N . PHE A 1 526 ? -0.036 -37.125 -6.094 1 98.5 526 PHE A N 1
ATOM 4258 C CA . PHE A 1 526 ? -1.182 -37.781 -6.738 1 98.5 526 PHE A CA 1
ATOM 4259 C C . PHE A 1 526 ? -0.746 -38.562 -7.965 1 98.5 526 PHE A C 1
ATOM 4261 O O . PHE A 1 526 ? -1.154 -39.719 -8.148 1 98.5 526 PHE A O 1
ATOM 4268 N N . SER A 1 527 ? 0.093 -38 -8.781 1 98.06 527 SER A N 1
ATOM 4269 C CA . SER A 1 527 ? 0.596 -38.656 -9.984 1 98.06 527 SER A CA 1
ATOM 4270 C C . SER A 1 527 ? 1.397 -39.906 -9.625 1 98.06 527 SER A C 1
ATOM 4272 O O . SER A 1 527 ? 1.244 -40.969 -10.266 1 98.06 527 SER A O 1
ATOM 4274 N N . LYS A 1 528 ? 2.293 -39.812 -8.656 1 97.31 528 LYS A N 1
ATOM 4275 C CA . LYS A 1 528 ? 3.07 -40.969 -8.219 1 97.31 528 LYS A CA 1
ATOM 4276 C C . LYS A 1 528 ? 2.164 -42.062 -7.676 1 97.31 528 LYS A C 1
ATOM 4278 O O . LYS A 1 528 ? 2.459 -43.25 -7.828 1 97.31 528 LYS A O 1
ATOM 4283 N N . GLY A 1 529 ? 1.124 -41.656 -6.957 1 96.75 529 GLY A N 1
ATOM 4284 C CA . GLY A 1 529 ? 0.136 -42.594 -6.504 1 96.75 529 GLY A CA 1
ATOM 4285 C C . GLY A 1 529 ? -0.543 -43.344 -7.645 1 96.75 529 GLY A C 1
ATOM 4286 O O . GLY A 1 529 ? -0.725 -44.562 -7.578 1 96.75 529 GLY A O 1
ATOM 4287 N N . LEU A 1 530 ? -0.923 -42.625 -8.656 1 97.62 530 LEU A N 1
ATOM 4288 C CA . LEU A 1 530 ? -1.515 -43.25 -9.836 1 97.62 530 LEU A CA 1
ATOM 4289 C C . LEU A 1 530 ? -0.529 -44.188 -10.5 1 97.62 530 LEU A C 1
ATOM 4291 O O . LEU A 1 530 ? -0.912 -45.281 -10.938 1 97.62 530 LEU A O 1
ATOM 4295 N N . TYR A 1 531 ? 0.698 -43.781 -10.586 1 96.56 531 TYR A N 1
ATOM 4296 C CA . TYR A 1 531 ? 1.715 -44.656 -11.164 1 96.56 531 TYR A CA 1
ATOM 4297 C C . TYR A 1 531 ? 1.857 -45.938 -10.344 1 96.56 531 TYR A C 1
ATOM 4299 O O . TYR A 1 531 ? 2.004 -47.031 -10.906 1 96.56 531 TYR A O 1
ATOM 4307 N N . ASN A 1 532 ? 1.891 -45.781 -9.039 1 95.38 532 ASN A N 1
ATOM 4308 C CA . ASN A 1 532 ? 1.93 -46.938 -8.164 1 95.38 532 ASN A CA 1
ATOM 4309 C C . ASN A 1 532 ? 0.765 -47.906 -8.438 1 95.38 532 ASN A C 1
ATOM 4311 O O . ASN A 1 532 ? 0.936 -49.125 -8.43 1 95.38 532 ASN A O 1
ATOM 4315 N N . MET A 1 533 ? -0.396 -47.344 -8.648 1 95.44 533 MET A N 1
ATOM 4316 C CA . MET A 1 533 ? -1.562 -48.156 -8.984 1 95.44 533 MET A CA 1
ATOM 4317 C C . MET A 1 533 ? -1.36 -48.875 -10.312 1 95.44 533 MET A C 1
ATOM 4319 O O . MET A 1 533 ? -1.712 -50.062 -10.453 1 95.44 533 MET A O 1
ATOM 4323 N N . TYR A 1 534 ? -0.817 -48.219 -11.258 1 96 534 TYR A N 1
ATOM 4324 C CA . TYR A 1 534 ? -0.505 -48.812 -12.547 1 96 534 TYR A CA 1
ATOM 4325 C C . TYR A 1 534 ? 0.438 -50 -12.375 1 96 534 TYR A C 1
ATOM 4327 O O . TYR A 1 534 ? 0.234 -51.062 -12.984 1 96 534 TYR A O 1
ATOM 4335 N N . LEU A 1 535 ? 1.47 -49.812 -11.586 1 94.38 535 LEU A N 1
ATOM 4336 C CA . LEU A 1 535 ? 2.432 -50.875 -11.352 1 94.38 535 LEU A CA 1
ATOM 4337 C C . LEU A 1 535 ? 1.744 -52.125 -10.773 1 94.38 535 LEU A C 1
ATOM 4339 O O . LEU A 1 535 ? 2.133 -53.25 -11.07 1 94.38 535 LEU A O 1
ATOM 4343 N N . ASN A 1 536 ? 0.716 -51.906 -10.055 1 94.25 536 ASN A N 1
ATOM 4344 C CA . ASN A 1 536 ? 0.033 -53 -9.359 1 94.25 536 ASN A CA 1
ATOM 4345 C C . ASN A 1 536 ? -1.059 -53.594 -10.234 1 94.25 536 ASN A C 1
ATOM 4347 O O . ASN A 1 536 ? -1.271 -54.812 -10.203 1 94.25 536 ASN A O 1
ATOM 4351 N N . GLU A 1 537 ? -1.731 -52.75 -11.023 1 95.12 537 GLU A N 1
ATOM 4352 C CA . GLU A 1 537 ? -2.922 -53.188 -11.734 1 95.12 537 GLU A CA 1
ATOM 4353 C C . GLU A 1 537 ? -2.604 -53.5 -13.195 1 95.12 537 GLU A C 1
ATOM 4355 O O . GLU A 1 537 ? -3.361 -54.219 -13.867 1 95.12 537 GLU A O 1
ATOM 4360 N N . GLY A 1 538 ? -1.602 -52.938 -13.711 1 93.44 538 GLY A N 1
ATOM 4361 C CA . GLY A 1 538 ? -1.214 -53.156 -15.094 1 93.44 538 GLY A CA 1
ATOM 4362 C C . GLY A 1 538 ? -2.141 -52.5 -16.094 1 93.44 538 GLY A C 1
ATOM 4363 O O . GLY A 1 538 ? -2.568 -51.375 -15.883 1 93.44 538 GLY A O 1
ATOM 4364 N N . SER A 1 539 ? -2.484 -53.125 -17.141 1 93.25 539 SER A N 1
ATOM 4365 C CA . SER A 1 539 ? -3.217 -52.562 -18.266 1 93.25 539 SER A CA 1
ATOM 4366 C C . SER A 1 539 ? -4.645 -52.188 -17.875 1 93.25 539 SER A C 1
ATOM 4368 O O . SER A 1 539 ? -5.258 -51.312 -18.484 1 93.25 539 SER A O 1
ATOM 4370 N N . SER A 1 540 ? -5.125 -52.875 -16.859 1 94.62 540 SER A N 1
ATOM 4371 C CA . SER A 1 540 ? -6.484 -52.562 -16.422 1 94.62 540 SER A CA 1
ATOM 4372 C C . SER A 1 540 ? -6.602 -51.156 -15.867 1 94.62 540 SER A C 1
ATOM 4374 O O . SER A 1 540 ? -7.691 -50.594 -15.82 1 94.62 540 SER A O 1
ATOM 4376 N N . PHE A 1 541 ? -5.488 -50.594 -15.477 1 96.38 541 PHE A N 1
ATOM 4377 C CA . PHE A 1 541 ? -5.449 -49.281 -14.891 1 96.38 541 PHE A CA 1
ATOM 4378 C C . PHE A 1 541 ? -5.707 -48.188 -15.945 1 96.38 541 PHE A C 1
ATOM 4380 O O . PHE A 1 541 ? -6.168 -47.094 -15.633 1 96.38 541 PHE A O 1
ATOM 4387 N N . VAL A 1 542 ? -5.469 -48.469 -17.188 1 97.06 542 VAL A N 1
ATOM 4388 C CA . VAL A 1 542 ? -5.516 -47.5 -18.281 1 97.06 542 VAL A CA 1
ATOM 4389 C C . VAL A 1 542 ? -6.922 -46.906 -18.391 1 97.06 542 VAL A C 1
ATOM 4391 O O . VAL A 1 542 ? -7.086 -45.688 -18.531 1 97.06 542 VAL A O 1
ATOM 4394 N N . LYS A 1 543 ? -7.871 -47.719 -18.281 1 96.19 543 LYS A N 1
ATOM 4395 C CA . LYS A 1 543 ? -9.25 -47.25 -18.375 1 96.19 543 LYS A CA 1
ATOM 4396 C C . LYS A 1 543 ? -9.594 -46.312 -17.234 1 96.19 543 LYS A C 1
ATOM 4398 O O . LYS A 1 543 ? -10.219 -45.281 -17.438 1 96.19 543 LYS A O 1
ATOM 4403 N N . LYS A 1 544 ? -9.188 -46.688 -16.062 1 96.5 544 LYS A N 1
ATOM 4404 C CA . LYS A 1 544 ? -9.391 -45.844 -14.883 1 96.5 544 LYS A CA 1
ATOM 4405 C C . LYS A 1 544 ? -8.695 -44.5 -15.047 1 96.5 544 LYS A C 1
ATOM 4407 O O . LYS A 1 544 ? -9.273 -43.469 -14.734 1 96.5 544 LYS A O 1
ATOM 4412 N N . TYR A 1 545 ? -7.496 -44.594 -15.531 1 97.75 545 TYR A N 1
ATOM 4413 C CA . TYR A 1 545 ? -6.691 -43.406 -15.742 1 97.75 545 TYR A CA 1
ATOM 4414 C C . TYR A 1 545 ? -7.383 -42.438 -16.703 1 97.75 545 TYR A C 1
ATOM 4416 O O . TYR A 1 545 ? -7.484 -41.25 -16.422 1 97.75 545 TYR A O 1
ATOM 4424 N N . ASN A 1 546 ? -7.895 -42.969 -17.766 1 97.44 546 ASN A N 1
ATOM 4425 C CA . ASN A 1 546 ? -8.578 -42.156 -18.766 1 97.44 546 ASN A CA 1
ATOM 4426 C C . ASN A 1 546 ? -9.867 -41.531 -18.219 1 97.44 546 ASN A C 1
ATOM 4428 O O . ASN A 1 546 ? -10.156 -40.375 -18.453 1 97.44 546 ASN A O 1
ATOM 4432 N N . GLU A 1 547 ? -10.586 -42.344 -17.484 1 96.62 547 GLU A N 1
ATOM 4433 C CA . GLU A 1 547 ? -11.82 -41.844 -16.875 1 96.62 547 GLU A CA 1
ATOM 4434 C C . GLU A 1 547 ? -11.547 -40.719 -15.906 1 96.62 547 GLU A C 1
ATOM 4436 O O . GLU A 1 547 ? -12.273 -39.719 -15.891 1 96.62 547 GLU A O 1
ATOM 4441 N N . LEU A 1 548 ? -10.547 -40.906 -15.141 1 97.88 548 LEU A N 1
ATOM 4442 C CA . LEU A 1 548 ? -10.133 -39.906 -14.18 1 97.88 548 LEU A CA 1
ATOM 4443 C C . LEU A 1 548 ? -9.812 -38.562 -14.883 1 97.88 548 LEU A C 1
ATOM 4445 O O . LEU A 1 548 ? -10.32 -37.531 -14.5 1 97.88 548 LEU A O 1
ATOM 4449 N N . LEU A 1 549 ? -8.992 -38.594 -15.922 1 98.12 549 LEU A N 1
ATOM 4450 C CA . LEU A 1 549 ? -8.555 -37.375 -16.625 1 98.12 549 LEU A CA 1
ATOM 4451 C C . LEU A 1 549 ? -9.734 -36.688 -17.297 1 98.12 549 LEU A C 1
ATOM 4453 O O . LEU A 1 549 ? -9.766 -35.469 -17.375 1 98.12 549 LEU A O 1
ATOM 4457 N N . CYS A 1 550 ? -10.703 -37.406 -17.719 1 97.19 550 CYS A N 1
ATOM 4458 C CA . CYS A 1 550 ? -11.836 -36.875 -18.484 1 97.19 550 CYS A CA 1
ATOM 4459 C C . CYS A 1 550 ? -12.719 -36 -17.609 1 97.19 550 CYS A C 1
ATOM 4461 O O . CYS A 1 550 ? -13.383 -35.094 -18.125 1 97.19 550 CYS A O 1
ATOM 4463 N N . ILE A 1 551 ? -12.727 -36.156 -16.297 1 97.31 551 ILE A N 1
ATOM 4464 C CA . ILE A 1 551 ? -13.727 -35.469 -15.484 1 97.31 551 ILE A CA 1
ATOM 4465 C C . ILE A 1 551 ? -13.055 -34.406 -14.617 1 97.31 551 ILE A C 1
ATOM 4467 O O . ILE A 1 551 ? -13.688 -33.844 -13.727 1 97.31 551 ILE A O 1
ATOM 4471 N N . THR A 1 552 ? -11.789 -34.125 -14.859 1 98.12 552 THR A N 1
ATOM 4472 C CA . THR A 1 552 ? -11.047 -33.188 -14.023 1 98.12 552 THR A CA 1
ATOM 4473 C C . THR A 1 552 ? -11.617 -31.766 -14.156 1 98.12 552 THR A C 1
ATOM 4475 O O . THR A 1 552 ? -11.422 -30.938 -13.273 1 98.12 552 THR A O 1
ATOM 4478 N N . GLY A 1 553 ? -12.359 -31.469 -15.227 1 97.69 553 GLY A N 1
ATOM 4479 C CA . GLY A 1 553 ? -12.883 -30.141 -15.469 1 97.69 553 GLY A CA 1
ATOM 4480 C C . GLY A 1 553 ? -14.266 -29.938 -14.875 1 97.69 553 GLY A C 1
ATOM 4481 O O . GLY A 1 553 ? -14.766 -28.797 -14.828 1 97.69 553 GLY A O 1
ATOM 4482 N N . LYS A 1 554 ? -14.906 -30.984 -14.344 1 97.5 554 LYS A N 1
ATOM 4483 C CA . LYS A 1 554 ? -16.297 -30.844 -13.938 1 97.5 554 LYS A CA 1
ATOM 4484 C C . LYS A 1 554 ? -16.562 -31.578 -12.625 1 97.5 554 LYS A C 1
ATOM 4486 O O . LYS A 1 554 ? -17.625 -32.188 -12.445 1 97.5 554 LYS A O 1
ATOM 4491 N N . SER A 1 555 ? -15.5 -31.594 -11.758 1 97.44 555 SER A N 1
ATOM 4492 C CA . SER A 1 555 ? -15.648 -32.25 -10.461 1 97.44 555 SER A CA 1
ATOM 4493 C C . SER A 1 555 ? -14.672 -31.703 -9.438 1 97.44 555 SER A C 1
ATOM 4495 O O . SER A 1 555 ? -13.711 -31.016 -9.797 1 97.44 555 SER A O 1
ATOM 4497 N N . THR A 1 556 ? -15.008 -31.984 -8.125 1 97.88 556 THR A N 1
ATOM 4498 C CA . THR A 1 556 ? -14.031 -31.719 -7.07 1 97.88 556 THR A CA 1
ATOM 4499 C C . THR A 1 556 ? -12.875 -32.719 -7.141 1 97.88 556 THR A C 1
ATOM 4501 O O . THR A 1 556 ? -13.016 -33.781 -7.738 1 97.88 556 THR A O 1
ATOM 4504 N N . ILE A 1 557 ? -11.82 -32.406 -6.539 1 98.31 557 ILE A N 1
ATOM 4505 C CA . ILE A 1 557 ? -10.656 -33.281 -6.555 1 98.31 557 ILE A CA 1
ATOM 4506 C C . ILE A 1 557 ? -11 -34.625 -5.883 1 98.31 557 ILE A C 1
ATOM 4508 O O . ILE A 1 557 ? -10.609 -35.688 -6.363 1 98.31 557 ILE A O 1
ATOM 4512 N N . TYR A 1 558 ? -11.703 -34.562 -4.789 1 98.31 558 TYR A N 1
ATOM 4513 C CA . TYR A 1 558 ? -12.117 -35.781 -4.102 1 98.31 558 TYR A CA 1
ATOM 4514 C C . TYR A 1 558 ? -12.961 -36.656 -5.016 1 98.31 558 TYR A C 1
ATOM 4516 O O . TYR A 1 558 ? -12.742 -37.875 -5.098 1 98.31 558 TYR A O 1
ATOM 4524 N N . ASP A 1 559 ? -13.891 -36.062 -5.703 1 98 559 ASP A N 1
ATOM 4525 C CA . ASP A 1 559 ? -14.789 -36.812 -6.582 1 98 559 ASP A CA 1
ATOM 4526 C C . ASP A 1 559 ? -14.031 -37.375 -7.785 1 98 559 ASP A C 1
ATOM 4528 O O . ASP A 1 559 ? -14.344 -38.469 -8.273 1 98 559 ASP A O 1
ATOM 4532 N N . VAL A 1 560 ? -13.086 -36.625 -8.312 1 98.31 560 VAL A N 1
ATOM 4533 C CA . VAL A 1 560 ? -12.234 -37.125 -9.391 1 98.31 560 VAL A CA 1
ATOM 4534 C C . VAL A 1 560 ? -11.531 -38.406 -8.945 1 98.31 560 VAL A C 1
ATOM 4536 O O . VAL A 1 560 ? -11.594 -39.406 -9.641 1 98.31 560 VAL A O 1
ATOM 4539 N N . ALA A 1 561 ? -10.906 -38.375 -7.789 1 98.19 561 ALA A N 1
ATOM 4540 C CA . ALA A 1 561 ? -10.203 -39.562 -7.266 1 98.19 561 ALA A CA 1
ATOM 4541 C C . ALA A 1 561 ? -11.172 -40.688 -6.977 1 98.19 561 ALA A C 1
ATOM 4543 O O . ALA A 1 561 ? -10.914 -41.844 -7.352 1 98.19 561 ALA A O 1
ATOM 4544 N N . LYS A 1 562 ? -12.297 -40.344 -6.406 1 97.5 562 LYS A N 1
ATOM 4545 C CA . LYS A 1 562 ? -13.281 -41.344 -5.996 1 97.5 562 LYS A CA 1
ATOM 4546 C C . LYS A 1 562 ? -13.875 -42.062 -7.211 1 97.5 562 LYS A C 1
ATOM 4548 O O . LYS A 1 562 ? -14.25 -43.25 -7.129 1 97.5 562 LYS A O 1
ATOM 4553 N N . SER A 1 563 ? -13.992 -41.406 -8.281 1 94.94 563 SER A N 1
ATOM 4554 C CA . SER A 1 563 ? -14.578 -41.969 -9.5 1 94.94 563 SER A CA 1
ATOM 4555 C C . SER A 1 563 ? -13.844 -43.219 -9.938 1 94.94 563 SER A C 1
ATOM 4557 O O . SER A 1 563 ? -14.398 -44.031 -10.664 1 94.94 563 SER A O 1
ATOM 4559 N N . VAL A 1 564 ? -12.594 -43.375 -9.516 1 93.56 564 VAL A N 1
ATOM 4560 C CA . VAL A 1 564 ? -11.82 -44.562 -9.883 1 93.56 564 VAL A CA 1
ATOM 4561 C C . VAL A 1 564 ? -11.391 -45.312 -8.625 1 93.56 564 VAL A C 1
ATOM 4563 O O . VAL A 1 564 ? -10.312 -45.906 -8.586 1 93.56 564 VAL A O 1
ATOM 4566 N N . ASP A 1 565 ? -12.047 -45.094 -7.602 1 93.94 565 ASP A N 1
ATOM 4567 C CA . ASP A 1 565 ? -11.961 -45.844 -6.348 1 93.94 565 ASP A CA 1
ATOM 4568 C C . ASP A 1 565 ? -10.703 -45.469 -5.57 1 93.94 565 ASP A C 1
ATOM 4570 O O . ASP A 1 565 ? -10.07 -46.344 -4.945 1 93.94 565 ASP A O 1
ATOM 4574 N N . ILE A 1 566 ? -10.305 -44.312 -5.676 1 96.75 566 ILE A N 1
ATOM 4575 C CA . ILE A 1 566 ? -9.211 -43.781 -4.867 1 96.75 566 ILE A CA 1
ATOM 4576 C C . ILE A 1 566 ? -9.781 -42.875 -3.752 1 96.75 566 ILE A C 1
ATOM 4578 O O . ILE A 1 566 ? -10.555 -41.969 -4.012 1 96.75 566 ILE A O 1
ATOM 4582 N N . ASP A 1 567 ? -9.477 -43.156 -2.525 1 97.94 567 ASP A N 1
ATOM 4583 C CA . ASP A 1 567 ? -9.852 -42.312 -1.394 1 97.94 567 ASP A CA 1
ATOM 4584 C C . ASP A 1 567 ? -8.672 -41.469 -0.94 1 97.94 567 ASP A C 1
ATOM 4586 O O . ASP A 1 567 ? -7.828 -41.906 -0.166 1 97.94 567 ASP A O 1
ATOM 4590 N N . ILE A 1 568 ? -8.719 -40.25 -1.27 1 98.06 568 ILE A N 1
ATOM 4591 C CA . ILE A 1 568 ? -7.582 -39.375 -0.985 1 98.06 568 ILE A CA 1
ATOM 4592 C C . ILE A 1 568 ? -7.688 -38.844 0.439 1 98.06 568 ILE A C 1
ATOM 4594 O O . ILE A 1 568 ? -6.824 -38.094 0.891 1 98.06 568 ILE A O 1
ATOM 4598 N N . HIS A 1 569 ? -8.758 -39.25 1.143 1 98.25 569 HIS A N 1
ATOM 4599 C CA . HIS A 1 569 ? -8.82 -39 2.58 1 98.25 569 HIS A CA 1
ATOM 4600 C C . HIS A 1 569 ? -8.094 -40.094 3.355 1 98.25 569 HIS A C 1
ATOM 4602 O O . HIS A 1 569 ? -7.871 -39.969 4.562 1 98.25 569 HIS A O 1
ATOM 4608 N N . ASP A 1 570 ? -7.648 -41.094 2.65 1 97.69 570 ASP A N 1
ATOM 4609 C CA . ASP A 1 570 ? -6.906 -42.219 3.248 1 97.69 570 ASP A CA 1
ATOM 4610 C C . ASP A 1 570 ? -5.398 -41.969 3.127 1 97.69 570 ASP A C 1
ATOM 4612 O O . ASP A 1 570 ? -4.875 -41.844 2.02 1 97.69 570 ASP A O 1
ATOM 4616 N N . LYS A 1 571 ? -4.672 -42.156 4.266 1 97.5 571 LYS A N 1
ATOM 4617 C CA . LYS A 1 571 ? -3.225 -41.969 4.285 1 97.5 571 LYS A CA 1
ATOM 4618 C C . LYS A 1 571 ? -2.525 -43 3.418 1 97.5 571 LYS A C 1
ATOM 4620 O O . LYS A 1 571 ? -1.439 -42.75 2.891 1 97.5 571 LYS A O 1
ATOM 4625 N N . GLU A 1 572 ? -3.201 -44.094 3.305 1 97 572 GLU A N 1
ATOM 4626 C CA . GLU A 1 572 ? -2.562 -45.188 2.617 1 97 572 GLU A CA 1
ATOM 4627 C C . GLU A 1 572 ? -2.32 -44.875 1.146 1 97 572 GLU A C 1
ATOM 4629 O O . GLU A 1 572 ? -1.33 -45.312 0.562 1 97 572 GLU A O 1
ATOM 4634 N N . PHE A 1 573 ? -3.193 -44.188 0.543 1 97.62 573 PHE A N 1
ATOM 4635 C CA . PHE A 1 573 ? -2.963 -43.781 -0.835 1 97.62 573 PHE A CA 1
ATOM 4636 C C . PHE A 1 573 ? -1.678 -42.969 -0.948 1 97.62 573 PHE A C 1
ATOM 4638 O O . PHE A 1 573 ? -0.833 -43.25 -1.8 1 97.62 573 PHE A O 1
ATOM 4645 N N . TRP A 1 574 ? -1.533 -42 -0.13 1 98.19 574 TRP A N 1
ATOM 4646 C CA . TRP A 1 574 ? -0.389 -41.094 -0.162 1 98.19 574 TRP A CA 1
ATOM 4647 C C . TRP A 1 574 ? 0.89 -41.812 0.247 1 98.19 574 TRP A C 1
ATOM 4649 O O . TRP A 1 574 ? 1.971 -41.5 -0.263 1 98.19 574 TRP A O 1
ATOM 4659 N N . ARG A 1 575 ? 0.752 -42.75 1.15 1 97.31 575 ARG A N 1
ATOM 4660 C CA . ARG A 1 575 ? 1.903 -43.562 1.509 1 97.31 575 ARG A CA 1
ATOM 4661 C C . ARG A 1 575 ? 2.379 -44.375 0.317 1 97.31 575 ARG A C 1
ATOM 4663 O O . ARG A 1 575 ? 3.582 -44.594 0.14 1 97.31 575 ARG A O 1
ATOM 4670 N N . GLY A 1 576 ? 1.411 -44.875 -0.429 1 96.06 576 GLY A N 1
ATOM 4671 C CA . GLY A 1 576 ? 1.765 -45.562 -1.675 1 96.06 576 GLY A CA 1
ATOM 4672 C C . GLY A 1 576 ? 2.533 -44.656 -2.629 1 96.06 576 GLY A C 1
ATOM 4673 O O . GLY A 1 576 ? 3.479 -45.094 -3.283 1 96.06 576 GLY A O 1
ATOM 4674 N N . SER A 1 577 ? 2.121 -43.406 -2.727 1 96.94 577 SER A N 1
ATOM 4675 C CA . SER A 1 577 ? 2.838 -42.406 -3.525 1 96.94 577 SER A CA 1
ATOM 4676 C C . SER A 1 577 ? 4.277 -42.25 -3.047 1 96.94 577 SER A C 1
ATOM 4678 O O . SER A 1 577 ? 5.211 -42.312 -3.852 1 96.94 577 SER A O 1
ATOM 4680 N N . MET A 1 578 ? 4.426 -42.156 -1.733 1 97.25 578 MET A N 1
ATOM 4681 C CA . MET A 1 578 ? 5.734 -41.938 -1.13 1 97.25 578 MET A CA 1
ATOM 4682 C C . MET A 1 578 ? 6.637 -43.156 -1.309 1 97.25 578 MET A C 1
ATOM 4684 O O . MET A 1 578 ? 7.863 -43 -1.373 1 97.25 578 MET A O 1
ATOM 4688 N N . ASN A 1 579 ? 6.055 -44.281 -1.408 1 95.5 579 ASN A N 1
ATOM 4689 C CA . ASN A 1 579 ? 6.84 -45.5 -1.592 1 95.5 579 ASN A CA 1
ATOM 4690 C C . ASN A 1 579 ? 7.637 -45.469 -2.891 1 95.5 579 ASN A C 1
ATOM 4692 O O . ASN A 1 579 ? 8.75 -46 -2.957 1 95.5 579 ASN A O 1
ATOM 4696 N N . ILE A 1 580 ? 7.094 -44.844 -3.859 1 94.62 580 ILE A N 1
ATOM 4697 C CA . ILE A 1 580 ? 7.809 -44.688 -5.121 1 94.62 580 ILE A CA 1
ATOM 4698 C C . ILE A 1 580 ? 9.062 -43.844 -4.902 1 94.62 580 ILE A C 1
ATOM 4700 O O . ILE A 1 580 ? 10.141 -44.188 -5.391 1 94.62 580 ILE A O 1
ATOM 4704 N N . VAL A 1 581 ? 8.953 -42.844 -4.148 1 96.5 581 VAL A N 1
ATOM 4705 C CA . VAL A 1 581 ? 10.055 -41.906 -3.867 1 96.5 581 VAL A CA 1
ATOM 4706 C C . VAL A 1 581 ? 11.078 -42.594 -2.963 1 96.5 581 VAL A C 1
ATOM 4708 O O . VAL A 1 581 ? 12.289 -42.469 -3.178 1 96.5 581 VAL A O 1
ATOM 4711 N N . LYS A 1 582 ? 10.57 -43.312 -1.99 1 96.75 582 LYS A N 1
ATOM 4712 C CA . LYS A 1 582 ? 11.438 -44.031 -1.06 1 96.75 582 LYS A CA 1
ATOM 4713 C C . LYS A 1 582 ? 12.32 -45.031 -1.794 1 96.75 582 LYS A C 1
ATOM 4715 O O . LYS A 1 582 ? 13.5 -45.188 -1.474 1 96.75 582 LYS A O 1
ATOM 4720 N N . LYS A 1 583 ? 11.758 -45.688 -2.678 1 94.81 583 LYS A N 1
ATOM 4721 C CA . LYS A 1 583 ? 12.516 -46.656 -3.473 1 94.81 583 LYS A CA 1
ATOM 4722 C C . LYS A 1 583 ? 13.633 -45.969 -4.25 1 94.81 583 LYS A C 1
ATOM 4724 O O . LYS A 1 583 ? 14.742 -46.5 -4.355 1 94.81 583 LYS A O 1
ATOM 4729 N N . GLN A 1 584 ? 13.336 -44.875 -4.781 1 95 584 GLN A N 1
ATOM 4730 C CA . GLN A 1 584 ? 14.344 -44.094 -5.496 1 95 584 GLN A CA 1
ATOM 4731 C C . GLN A 1 584 ? 15.469 -43.656 -4.562 1 95 584 GLN A C 1
ATOM 4733 O O . GLN A 1 584 ? 16.641 -43.688 -4.934 1 95 584 GLN A O 1
ATOM 4738 N N . ILE A 1 585 ? 15.094 -43.188 -3.367 1 96.69 585 ILE A N 1
ATOM 4739 C CA . ILE A 1 585 ? 16.078 -42.781 -2.377 1 96.69 585 ILE A CA 1
ATOM 4740 C C . ILE A 1 585 ? 16.984 -43.969 -2.023 1 96.69 585 ILE A C 1
ATOM 4742 O O . ILE A 1 585 ? 18.203 -43.812 -1.953 1 96.69 585 ILE A O 1
ATOM 4746 N N . GLU A 1 586 ? 16.359 -45.125 -1.844 1 95.69 586 GLU A N 1
ATOM 4747 C CA . GLU A 1 586 ? 17.109 -46.312 -1.522 1 95.69 586 GLU A CA 1
ATOM 4748 C C . GLU A 1 586 ? 18.094 -46.688 -2.635 1 95.69 586 GLU A C 1
ATOM 4750 O O . GLU A 1 586 ? 19.266 -46.969 -2.367 1 95.69 586 GLU A O 1
ATOM 4755 N N . GLU A 1 587 ? 17.625 -46.656 -3.793 1 93.5 587 GLU A N 1
ATOM 4756 C CA . GLU A 1 587 ? 18.484 -46.938 -4.938 1 93.5 587 GLU A CA 1
ATOM 4757 C C . GLU A 1 587 ? 19.609 -45.906 -5.055 1 93.5 587 GLU A C 1
ATOM 4759 O O . GLU A 1 587 ? 20.75 -46.281 -5.363 1 93.5 587 GLU A O 1
ATOM 4764 N N . PHE A 1 588 ? 19.328 -44.719 -4.816 1 94.12 588 PHE A N 1
ATOM 4765 C CA . PHE A 1 588 ? 20.312 -43.625 -4.863 1 94.12 588 PHE A CA 1
ATOM 4766 C C . PHE A 1 588 ? 21.375 -43.844 -3.797 1 94.12 588 PHE A C 1
ATOM 4768 O O . PHE A 1 588 ? 22.578 -43.719 -4.078 1 94.12 588 PHE A O 1
ATOM 4775 N N . CYS A 1 589 ? 20.984 -44.219 -2.625 1 93.44 589 CYS A N 1
ATOM 4776 C CA . CYS A 1 589 ? 21.906 -44.375 -1.502 1 93.44 589 CYS A CA 1
ATOM 4777 C C . CYS A 1 589 ? 22.781 -45.625 -1.695 1 93.44 589 CYS A C 1
ATOM 4779 O O . CYS A 1 589 ? 23.906 -45.656 -1.18 1 93.44 589 CYS A O 1
ATOM 4781 N N . ASN A 1 590 ? 22.266 -46.562 -2.465 1 89.44 590 ASN A N 1
ATOM 4782 C CA . ASN A 1 590 ? 23.016 -47.781 -2.711 1 89.44 590 ASN A CA 1
ATOM 4783 C C . ASN A 1 590 ? 23.922 -47.656 -3.934 1 89.44 590 ASN A C 1
ATOM 4785 O O . ASN A 1 590 ? 24.688 -48.562 -4.242 1 89.44 590 ASN A O 1
ATOM 4789 N N . SER A 1 591 ? 23.766 -46.719 -4.652 1 80.75 591 SER A N 1
ATOM 4790 C CA . SER A 1 591 ? 24.594 -46.5 -5.836 1 80.75 591 SER A CA 1
ATOM 4791 C C . SER A 1 591 ? 25.938 -45.875 -5.469 1 80.75 591 SER A C 1
ATOM 4793 O O . SER A 1 591 ? 26.031 -45.125 -4.492 1 80.75 591 SER A O 1
ATOM 4795 N N . MET B 1 1 ? 3.818 38.5 42.094 1 33.31 1 MET B N 1
ATOM 4796 C CA . MET B 1 1 ? 5.062 37.719 42.031 1 33.31 1 MET B CA 1
ATOM 4797 C C . MET B 1 1 ? 4.977 36.625 41 1 33.31 1 MET B C 1
ATOM 4799 O O . MET B 1 1 ? 3.984 35.906 40.938 1 33.31 1 MET B O 1
ATOM 4803 N N . MET B 1 2 ? 5.527 36.75 39.781 1 45.31 2 MET B N 1
ATOM 4804 C CA . MET B 1 2 ? 5.602 35.719 38.75 1 45.31 2 MET B CA 1
ATOM 4805 C C . MET B 1 2 ? 5.836 34.344 39.375 1 45.31 2 MET B C 1
ATOM 4807 O O . MET B 1 2 ? 6.633 34.219 40.281 1 45.31 2 MET B O 1
ATOM 4811 N N . SER B 1 3 ? 5.039 33.531 39.438 1 46.53 3 SER B N 1
ATOM 4812 C CA . SER B 1 3 ? 5.336 32.312 40.188 1 46.53 3 SER B CA 1
ATOM 4813 C C . SER B 1 3 ? 6.688 31.719 39.75 1 46.53 3 SER B C 1
ATOM 4815 O O . SER B 1 3 ? 6.992 31.641 38.562 1 46.53 3 SER B O 1
ATOM 4817 N N . GLY B 1 4 ? 7.82 32 40.438 1 60 4 GLY B N 1
ATOM 4818 C CA . GLY B 1 4 ? 9.25 31.734 40.469 1 60 4 GLY B CA 1
ATOM 4819 C C . GLY B 1 4 ? 9.625 30.344 40.031 1 60 4 GLY B C 1
ATOM 4820 O O . GLY B 1 4 ? 10.805 30.031 39.875 1 60 4 GLY B O 1
ATOM 4821 N N . THR B 1 5 ? 8.664 29.453 39.781 1 68.69 5 THR B N 1
ATOM 4822 C CA . THR B 1 5 ? 9.156 28.094 39.656 1 68.69 5 THR B CA 1
ATOM 4823 C C . THR B 1 5 ? 9.391 27.734 38.188 1 68.69 5 THR B C 1
ATOM 4825 O O . THR B 1 5 ? 10.023 26.719 37.906 1 68.69 5 THR B O 1
ATOM 4828 N N . GLY B 1 6 ? 8.906 28.656 37.188 1 90.19 6 GLY B N 1
ATOM 4829 C CA . GLY B 1 6 ? 9.062 28.344 35.781 1 90.19 6 GLY B CA 1
ATOM 4830 C C . GLY B 1 6 ? 8.125 27.25 35.312 1 90.19 6 GLY B C 1
ATOM 4831 O O . GLY B 1 6 ? 8.328 26.672 34.25 1 90.19 6 GLY B O 1
ATOM 4832 N N . LYS B 1 7 ? 7.035 26.922 36.188 1 93.81 7 LYS B N 1
ATOM 4833 C CA . LYS B 1 7 ? 6.07 25.875 35.906 1 93.81 7 LYS B CA 1
ATOM 4834 C C . LYS B 1 7 ? 4.648 26.438 35.844 1 93.81 7 LYS B C 1
ATOM 4836 O O . LYS B 1 7 ? 4.309 27.328 36.625 1 93.81 7 LYS B O 1
ATOM 4841 N N . TRP B 1 8 ? 3.816 25.859 34.906 1 97.75 8 TRP B N 1
ATOM 4842 C CA . TRP B 1 8 ? 2.404 26.219 34.875 1 97.75 8 TRP B CA 1
ATOM 4843 C C . TRP B 1 8 ? 1.643 25.5 36 1 97.75 8 TRP B C 1
ATOM 4845 O O . TRP B 1 8 ? 2.189 24.609 36.656 1 97.75 8 TRP B O 1
ATOM 4855 N N . SER B 1 9 ? 0.422 26.062 36.281 1 97 9 SER B N 1
ATOM 4856 C CA . SER B 1 9 ? -0.477 25.406 37.219 1 97 9 SER B CA 1
ATOM 4857 C C . SER B 1 9 ? -1.575 24.641 36.5 1 97 9 SER B C 1
ATOM 4859 O O . SER B 1 9 ? -2.211 25.172 35.594 1 97 9 SER B O 1
ATOM 4861 N N . LEU B 1 10 ? -1.79 23.375 36.906 1 98.12 10 LEU B N 1
ATOM 4862 C CA . LEU B 1 10 ? -2.865 22.578 36.344 1 98.12 10 LEU B CA 1
ATOM 4863 C C . LEU B 1 10 ? -3.932 22.266 37.375 1 98.12 10 LEU B C 1
ATOM 4865 O O . LEU B 1 10 ? -4.906 21.562 37.094 1 98.12 10 LEU B O 1
ATOM 4869 N N . LYS B 1 11 ? -3.781 22.875 38.531 1 97.12 11 LYS B N 1
ATOM 4870 C CA . LYS B 1 11 ? -4.703 22.594 39.625 1 97.12 11 LYS B CA 1
ATOM 4871 C C . LYS B 1 11 ? -6.105 23.109 39.312 1 97.12 11 LYS B C 1
ATOM 4873 O O . LYS B 1 11 ? -7.086 22.641 39.906 1 97.12 11 LYS B O 1
ATOM 4878 N N . GLU B 1 12 ? -6.203 24.109 38.469 1 97.5 12 GLU B N 1
ATOM 4879 C CA . GLU B 1 12 ? -7.492 24.656 38.062 1 97.5 12 GLU B CA 1
ATOM 4880 C C . GLU B 1 12 ? -8.289 23.641 37.25 1 97.5 12 GLU B C 1
ATOM 4882 O O . GLU B 1 12 ? -9.508 23.766 37.125 1 97.5 12 GLU B O 1
ATOM 4887 N N . LEU B 1 13 ? -7.641 22.641 36.688 1 98.19 13 LEU B N 1
ATOM 4888 C CA . LEU B 1 13 ? -8.312 21.531 36 1 98.19 13 LEU B CA 1
ATOM 4889 C C . LEU B 1 13 ? -8.711 20.453 36.969 1 98.19 13 LEU B C 1
ATOM 4891 O O . LEU B 1 13 ? -9.891 20.141 37.156 1 98.19 13 LEU B O 1
ATOM 4895 N N . TYR B 1 14 ? -7.688 19.953 37.594 1 98.38 14 TYR B N 1
ATOM 4896 C CA . TYR B 1 14 ? -7.914 18.938 38.594 1 98.38 14 TYR B CA 1
ATOM 4897 C C . TYR B 1 14 ? -6.844 19 39.688 1 98.38 14 TYR B C 1
ATOM 4899 O O . TYR B 1 14 ? -5.723 19.453 39.438 1 98.38 14 TYR B O 1
ATOM 4907 N N . SER B 1 15 ? -7.18 18.438 40.844 1 97.94 15 SER B N 1
ATOM 4908 C CA . SER B 1 15 ? -6.234 18.422 41.969 1 97.94 15 SER B CA 1
ATOM 4909 C C . SER B 1 15 ? -5.082 17.469 41.688 1 97.94 15 SER B C 1
ATOM 4911 O O . SER B 1 15 ? -3.922 17.797 41.969 1 97.94 15 SER B O 1
ATOM 4913 N N . SER B 1 16 ? -5.391 16.312 41.281 1 97.12 16 SER B N 1
ATOM 4914 C CA . SER B 1 16 ? -4.414 15.289 40.938 1 97.12 16 SER B CA 1
ATOM 4915 C C . SER B 1 16 ? -5.082 14.117 40.219 1 97.12 16 SER B C 1
ATOM 4917 O O . SER B 1 16 ? -6.309 14.062 40.125 1 97.12 16 SER B O 1
ATOM 4919 N N . PHE B 1 17 ? -4.293 13.219 39.781 1 97.44 17 PHE B N 1
ATOM 4920 C CA . PHE B 1 17 ? -4.832 12.031 39.125 1 97.44 17 PHE B CA 1
ATOM 4921 C C . PHE B 1 17 ? -5.492 11.109 40.156 1 97.44 17 PHE B C 1
ATOM 4923 O O . PHE B 1 17 ? -6.258 10.211 39.781 1 97.44 17 PHE B O 1
ATOM 4930 N N . GLU B 1 18 ? -5.211 11.336 41.438 1 96.69 18 GLU B N 1
ATOM 4931 C CA . GLU B 1 18 ? -5.816 10.555 42.531 1 96.69 18 GLU B CA 1
ATOM 4932 C C . GLU B 1 18 ? -6.961 11.32 43.188 1 96.69 18 GLU B C 1
ATOM 4934 O O . GLU B 1 18 ? -7.672 10.773 44.031 1 96.69 18 GLU B O 1
ATOM 4939 N N . GLY B 1 19 ? -7.082 12.547 42.781 1 97.5 19 GLY B N 1
ATOM 4940 C CA . GLY B 1 19 ? -8.125 13.375 43.375 1 97.5 19 GLY B CA 1
ATOM 4941 C C . GLY B 1 19 ? -9.523 12.898 43 1 97.5 19 GLY B C 1
ATOM 4942 O O . GLY B 1 19 ? -9.75 12.398 41.906 1 97.5 19 GLY B O 1
ATOM 4943 N N . SER B 1 20 ? -10.5 13.156 43.844 1 97.5 20 SER B N 1
ATOM 4944 C CA . SER B 1 20 ? -11.883 12.758 43.625 1 97.5 20 SER B CA 1
ATOM 4945 C C . SER B 1 20 ? -12.484 13.531 42.438 1 97.5 20 SER B C 1
ATOM 4947 O O . SER B 1 20 ? -13.336 13.008 41.719 1 97.5 20 SER B O 1
ATOM 4949 N N . ASP B 1 21 ? -12.055 14.703 42.281 1 97.62 21 ASP B N 1
ATOM 4950 C CA . ASP B 1 21 ? -12.562 15.531 41.188 1 97.62 21 ASP B CA 1
ATOM 4951 C C . ASP B 1 21 ? -12.211 14.914 39.844 1 97.62 21 ASP B C 1
ATOM 4953 O O . ASP B 1 21 ? -13.07 14.82 38.969 1 97.62 21 ASP B O 1
ATOM 4957 N N . PHE B 1 22 ? -10.984 14.438 39.719 1 98.12 22 PHE B N 1
ATOM 4958 C CA . PHE B 1 22 ? -10.539 13.797 38.469 1 98.12 22 PHE B CA 1
ATOM 4959 C C . PHE B 1 22 ? -11.219 12.445 38.281 1 98.12 22 PHE B C 1
ATOM 4961 O O . PHE B 1 22 ? -11.789 12.172 37.25 1 98.12 22 PHE B O 1
ATOM 4968 N N . LYS B 1 23 ? -11.266 11.633 39.25 1 97.5 23 LYS B N 1
ATOM 4969 C CA . LYS B 1 23 ? -11.828 10.281 39.156 1 97.5 23 LYS B CA 1
ATOM 4970 C C . LYS B 1 23 ? -13.328 10.328 38.875 1 97.5 23 LYS B C 1
ATOM 4972 O O . LYS B 1 23 ? -13.852 9.5 38.125 1 97.5 23 LYS B O 1
ATOM 4977 N N . ASN B 1 24 ? -13.992 11.266 39.5 1 97.88 24 ASN B N 1
ATOM 4978 C CA . ASN B 1 24 ? -15.422 11.43 39.281 1 97.88 24 ASN B CA 1
ATOM 4979 C C . ASN B 1 24 ? -15.703 11.836 37.812 1 97.88 24 ASN B C 1
ATOM 4981 O O . ASN B 1 24 ? -16.672 11.375 37.219 1 97.88 24 ASN B O 1
ATOM 4985 N N . ASP B 1 25 ? -14.867 12.695 37.344 1 97.81 25 ASP B N 1
ATOM 4986 C CA . ASP B 1 25 ? -15.07 13.125 35.938 1 97.81 25 ASP B CA 1
ATOM 4987 C C . ASP B 1 25 ? -14.766 11.984 34.969 1 97.81 25 ASP B C 1
ATOM 4989 O O . ASP B 1 25 ? -15.398 11.883 33.938 1 97.81 25 ASP B O 1
ATOM 4993 N N . VAL B 1 26 ? -13.773 11.141 35.281 1 97.5 26 VAL B N 1
ATOM 4994 C CA . VAL B 1 26 ? -13.492 9.984 34.469 1 97.5 26 VAL B CA 1
ATOM 4995 C C . VAL B 1 26 ? -14.703 9.047 34.438 1 97.5 26 VAL B C 1
ATOM 4997 O O . VAL B 1 26 ? -15.086 8.555 33.375 1 97.5 26 VAL B O 1
ATOM 5000 N N . LYS B 1 27 ? -15.328 8.883 35.531 1 96.88 27 LYS B N 1
ATOM 5001 C CA . LYS B 1 27 ? -16.531 8.07 35.594 1 96.88 27 LYS B CA 1
ATOM 5002 C C . LYS B 1 27 ? -17.688 8.711 34.844 1 96.88 27 LYS B C 1
ATOM 5004 O O . LYS B 1 27 ? -18.422 8.023 34.125 1 96.88 27 LYS B O 1
ATOM 5009 N N . LEU B 1 28 ? -17.844 9.969 35.094 1 97.06 28 LEU B N 1
ATOM 5010 C CA . LEU B 1 28 ? -18.875 10.703 34.375 1 97.06 28 LEU B CA 1
ATOM 5011 C C . LEU B 1 28 ? -18.688 10.602 32.875 1 97.06 28 LEU B C 1
ATOM 5013 O O . LEU B 1 28 ? -19.656 10.461 32.125 1 97.06 28 LEU B O 1
ATOM 5017 N N . PHE B 1 29 ? -17.438 10.711 32.438 1 96.69 29 PHE B N 1
ATOM 5018 C CA . PHE B 1 29 ? -17.094 10.586 31.031 1 96.69 29 PHE B CA 1
ATOM 5019 C C . PHE B 1 29 ? -17.562 9.25 30.469 1 96.69 29 PHE B C 1
ATOM 5021 O O . PHE B 1 29 ? -18.172 9.203 29.406 1 96.69 29 PHE B O 1
ATOM 5028 N N . GLU B 1 30 ? -17.297 8.211 31.141 1 95.06 30 GLU B N 1
ATOM 5029 C CA . GLU B 1 30 ? -17.734 6.875 30.734 1 95.06 30 GLU B CA 1
ATOM 5030 C C . GLU B 1 30 ? -19.25 6.785 30.625 1 95.06 30 GLU B C 1
ATOM 5032 O O . GLU B 1 30 ? -19.781 6.211 29.672 1 95.06 30 GLU B O 1
ATOM 5037 N N . GLU B 1 31 ? -19.875 7.344 31.547 1 96.12 31 GLU B N 1
ATOM 5038 C CA . GLU B 1 31 ? -21.344 7.336 31.578 1 96.12 31 GLU B CA 1
ATOM 5039 C C . GLU B 1 31 ? -21.922 8.148 30.422 1 96.12 31 GLU B C 1
ATOM 5041 O O . GLU B 1 31 ? -22.938 7.762 29.844 1 96.12 31 GLU B O 1
ATOM 5046 N N . LEU B 1 32 ? -21.312 9.234 30.188 1 96.06 32 LEU B N 1
ATOM 5047 C CA . LEU B 1 32 ? -21.797 10.094 29.109 1 96.06 32 LEU B CA 1
ATOM 5048 C C . LEU B 1 32 ? -21.703 9.375 27.766 1 96.06 32 LEU B C 1
ATOM 5050 O O . LEU B 1 32 ? -22.594 9.492 26.938 1 96.06 32 LEU B O 1
ATOM 5054 N N . ILE B 1 33 ? -20.625 8.672 27.531 1 95.19 33 ILE B N 1
ATOM 5055 C CA . ILE B 1 33 ? -20.438 7.926 26.297 1 95.19 33 ILE B CA 1
ATOM 5056 C C . ILE B 1 33 ? -21.547 6.883 26.156 1 95.19 33 ILE B C 1
ATOM 5058 O O . ILE B 1 33 ? -22.141 6.742 25.094 1 95.19 33 ILE B O 1
ATOM 5062 N N . LYS B 1 34 ? -21.844 6.121 27.219 1 94.06 34 LYS B N 1
ATOM 5063 C CA . LYS B 1 34 ? -22.906 5.113 27.219 1 94.06 34 LYS B CA 1
ATOM 5064 C C . LYS B 1 34 ? -24.266 5.75 26.953 1 94.06 34 LYS B C 1
ATOM 5066 O O . LYS B 1 34 ? -25.062 5.227 26.156 1 94.06 34 LYS B O 1
ATOM 5071 N N . THR B 1 35 ? -24.453 6.832 27.625 1 95.88 35 THR B N 1
ATOM 5072 C CA . THR B 1 35 ? -25.719 7.539 27.5 1 95.88 35 THR B CA 1
ATOM 5073 C C . THR B 1 35 ? -25.922 8.039 26.062 1 95.88 35 THR B C 1
ATOM 5075 O O . THR B 1 35 ? -27 7.891 25.5 1 95.88 35 THR B O 1
ATOM 5078 N N . LEU B 1 36 ? -24.906 8.656 25.5 1 96.38 36 LEU B N 1
ATOM 5079 C CA . LEU B 1 36 ? -24.984 9.195 24.141 1 96.38 36 LEU B CA 1
ATOM 5080 C C . LEU B 1 36 ? -25.188 8.07 23.125 1 96.38 36 LEU B C 1
ATOM 5082 O O . LEU B 1 36 ? -25.953 8.219 22.172 1 96.38 36 LEU B O 1
ATOM 5086 N N . THR B 1 37 ? -24.5 6.988 23.312 1 94.38 37 THR B N 1
ATOM 5087 C CA . THR B 1 37 ? -24.594 5.84 22.422 1 94.38 37 THR B CA 1
ATOM 5088 C C . THR B 1 37 ? -26.016 5.258 22.438 1 94.38 37 THR B C 1
ATOM 5090 O O . THR B 1 37 ? -26.609 5.027 21.391 1 94.38 37 THR B O 1
ATOM 5093 N N . ASN B 1 38 ? -26.547 5.086 23.625 1 95.25 38 ASN B N 1
ATOM 5094 C CA . ASN B 1 38 ? -27.891 4.562 23.781 1 95.25 38 ASN B CA 1
ATOM 5095 C C . ASN B 1 38 ? -28.938 5.539 23.234 1 95.25 38 ASN B C 1
ATOM 5097 O O . ASN B 1 38 ? -29.906 5.125 22.594 1 95.25 38 ASN B O 1
ATOM 5101 N N . TRP B 1 39 ? -28.719 6.68 23.547 1 96.19 39 TRP B N 1
ATOM 5102 C CA . TRP B 1 39 ? -29.641 7.703 23.078 1 96.19 39 TRP B CA 1
ATOM 5103 C C . TRP B 1 39 ? -29.703 7.707 21.547 1 96.19 39 TRP B C 1
ATOM 5105 O O . TRP B 1 39 ? -30.797 7.773 20.969 1 96.19 39 TRP B O 1
ATOM 5115 N N . SER B 1 40 ? -28.578 7.777 20.891 1 95.25 40 SER B N 1
ATOM 5116 C CA . SER B 1 40 ? -28.531 7.809 19.438 1 95.25 40 SER B CA 1
ATOM 5117 C C . SER B 1 40 ? -29.25 6.605 18.828 1 95.25 40 SER B C 1
ATOM 5119 O O . SER B 1 40 ? -30 6.742 17.859 1 95.25 40 SER B O 1
ATOM 5121 N N . LYS B 1 41 ? -29.078 5.414 19.375 1 92.06 41 LYS B N 1
ATOM 5122 C CA . LYS B 1 41 ? -29.703 4.18 18.906 1 92.06 41 LYS B CA 1
ATOM 5123 C C . LYS B 1 41 ? -31.234 4.25 19.016 1 92.06 41 LYS B C 1
ATOM 5125 O O . LYS B 1 41 ? -31.953 3.756 18.156 1 92.06 41 LYS B O 1
ATOM 5130 N N . ASN B 1 42 ? -31.656 4.941 19.969 1 95.19 42 ASN B N 1
ATOM 5131 C CA . ASN B 1 42 ? -33.094 4.938 20.297 1 95.19 42 ASN B CA 1
ATOM 5132 C C . ASN B 1 42 ? -33.812 6.105 19.625 1 95.19 42 ASN B C 1
ATOM 5134 O O . ASN B 1 42 ? -35 6.039 19.391 1 95.19 42 ASN B O 1
ATOM 5138 N N . ASN B 1 43 ? -33.062 7.121 19.328 1 95.75 43 ASN B N 1
ATOM 5139 C CA . ASN B 1 43 ? -33.75 8.344 18.969 1 95.75 43 ASN B CA 1
ATOM 5140 C C . ASN B 1 43 ? -33.5 8.719 17.5 1 95.75 43 ASN B C 1
ATOM 5142 O O . ASN B 1 43 ? -34.25 9.492 16.906 1 95.75 43 ASN B O 1
ATOM 5146 N N . LEU B 1 44 ? -32.531 8.219 16.891 1 94.5 44 LEU B N 1
ATOM 5147 C CA . LEU B 1 44 ? -32.156 8.664 15.555 1 94.5 44 LEU B CA 1
ATOM 5148 C C . LEU B 1 44 ? -32.688 7.699 14.5 1 94.5 44 LEU B C 1
ATOM 5150 O O . LEU B 1 44 ? -32.188 7.672 13.375 1 94.5 44 LEU B O 1
ATOM 5154 N N . ASN B 1 45 ? -33.688 6.969 14.844 1 92.56 45 ASN B N 1
ATOM 5155 C CA . ASN B 1 45 ? -34.312 6.008 13.93 1 92.56 45 ASN B CA 1
ATOM 5156 C C . ASN B 1 45 ? -35.625 6.535 13.359 1 92.56 45 ASN B C 1
ATOM 5158 O O . ASN B 1 45 ? -36.281 5.836 12.602 1 92.56 45 ASN B O 1
ATOM 5162 N N . SER B 1 46 ? -36.062 7.699 13.758 1 93.94 46 SER B N 1
ATOM 5163 C CA . SER B 1 46 ? -37.281 8.32 13.258 1 93.94 46 SER B CA 1
ATOM 5164 C C . SER B 1 46 ? -37.125 9.836 13.164 1 93.94 46 SER B C 1
ATOM 5166 O O . SER B 1 46 ? -36.188 10.406 13.711 1 93.94 46 SER B O 1
ATOM 5168 N N . TYR B 1 47 ? -38.031 10.516 12.547 1 94.88 47 TYR B N 1
ATOM 5169 C CA . TYR B 1 47 ? -37.938 11.961 12.336 1 94.88 47 TYR B CA 1
ATOM 5170 C C . TYR B 1 47 ? -39.094 12.68 13.039 1 94.88 47 TYR B C 1
ATOM 5172 O O . TYR B 1 47 ? -39.469 13.773 12.641 1 94.88 47 TYR B O 1
ATOM 5180 N N . GLU B 1 48 ? -39.594 12.016 14.031 1 93.75 48 GLU B N 1
ATOM 5181 C CA . GLU B 1 48 ? -40.531 12.703 14.922 1 93.75 48 GLU B CA 1
ATOM 5182 C C . GLU B 1 48 ? -39.812 13.594 15.914 1 93.75 48 GLU B C 1
ATOM 5184 O O . GLU B 1 48 ? -38.688 13.273 16.344 1 93.75 48 GLU B O 1
ATOM 5189 N N . ASP B 1 49 ? -40.375 14.75 16.297 1 95.12 49 ASP B N 1
ATOM 5190 C CA . ASP B 1 49 ? -39.812 15.672 17.266 1 95.12 49 ASP B CA 1
ATOM 5191 C C . ASP B 1 49 ? -38.344 16 16.938 1 95.12 49 ASP B C 1
ATOM 5193 O O . ASP B 1 49 ? -37.469 15.945 17.812 1 95.12 49 ASP B O 1
ATOM 5197 N N . ILE B 1 50 ? -38.156 16.297 15.719 1 96.5 50 ILE B N 1
ATOM 5198 C CA . ILE B 1 50 ? -36.781 16.484 15.195 1 96.5 50 ILE B CA 1
ATOM 5199 C C . ILE B 1 50 ? -36.094 17.609 15.945 1 96.5 50 ILE B C 1
ATOM 5201 O O . ILE B 1 50 ? -34.938 17.484 16.328 1 96.5 50 ILE B O 1
ATOM 5205 N N . ALA B 1 51 ? -36.781 18.688 16.188 1 96.75 51 ALA B N 1
ATOM 5206 C CA . ALA B 1 51 ? -36.156 19.844 16.875 1 96.75 51 ALA B CA 1
ATOM 5207 C C . ALA B 1 51 ? -35.719 19.484 18.281 1 96.75 51 ALA B C 1
ATOM 5209 O O . ALA B 1 51 ? -34.594 19.828 18.688 1 96.75 51 ALA B O 1
ATOM 5210 N N . HIS B 1 52 ? -36.562 18.781 18.938 1 97.25 52 HIS B N 1
ATOM 5211 C CA . HIS B 1 52 ? -36.25 18.375 20.312 1 97.25 52 HIS B CA 1
ATOM 5212 C C . HIS B 1 52 ? -35.062 17.422 20.328 1 97.25 52 HIS B C 1
ATOM 5214 O O . HIS B 1 52 ? -34.219 17.516 21.219 1 97.25 52 HIS B O 1
ATOM 5220 N N . LYS B 1 53 ? -35.031 16.562 19.422 1 97.25 53 LYS B N 1
ATOM 5221 C CA . LYS B 1 53 ? -33.938 15.602 19.344 1 97.25 53 LYS B CA 1
ATOM 5222 C C . LYS B 1 53 ? -32.594 16.297 19.062 1 97.25 53 LYS B C 1
ATOM 5224 O O . LYS B 1 53 ? -31.578 15.945 19.656 1 97.25 53 LYS B O 1
ATOM 5229 N N . LEU B 1 54 ? -32.625 17.297 18.25 1 97.62 54 LEU B N 1
ATOM 5230 C CA . LEU B 1 54 ? -31.422 18.047 17.953 1 97.62 54 LEU B CA 1
ATOM 5231 C C . LEU B 1 54 ? -30.984 18.844 19.172 1 97.62 54 LEU B C 1
ATOM 5233 O O . LEU B 1 54 ? -29.781 18.953 19.453 1 97.62 54 LEU B O 1
ATOM 5237 N N . GLU B 1 55 ? -31.922 19.391 19.859 1 97.81 55 GLU B N 1
ATOM 5238 C CA . GLU B 1 55 ? -31.609 20.109 21.078 1 97.81 55 GLU B CA 1
ATOM 5239 C C . GLU B 1 55 ? -30.938 19.188 22.109 1 97.81 55 GLU B C 1
ATOM 5241 O O . GLU B 1 55 ? -29.938 19.562 22.719 1 97.81 55 GLU B O 1
ATOM 5246 N N . CYS B 1 56 ? -31.516 18.016 22.219 1 97.06 56 CYS B N 1
ATOM 5247 C CA . CYS B 1 56 ? -30.969 17.031 23.141 1 97.06 56 CYS B CA 1
ATOM 5248 C C . CYS B 1 56 ? -29.547 16.625 22.734 1 97.06 56 CYS B C 1
ATOM 5250 O O . CYS B 1 56 ? -28.672 16.5 23.578 1 97.06 56 CYS B O 1
ATOM 5252 N N . TYR B 1 57 ? -29.391 16.484 21.453 1 96.75 57 TYR B N 1
ATOM 5253 C CA . TYR B 1 57 ? -28.078 16.109 20.938 1 96.75 57 TYR B CA 1
ATOM 5254 C C . TYR B 1 57 ? -27.031 17.156 21.281 1 96.75 57 TYR B C 1
ATOM 5256 O O . TYR B 1 57 ? -25.953 16.828 21.797 1 96.75 57 TYR B O 1
ATOM 5264 N N . VAL B 1 58 ? -27.297 18.406 21.078 1 97 58 VAL B N 1
ATOM 5265 C CA . VAL B 1 58 ? -26.359 19.484 21.328 1 97 58 VAL B CA 1
ATOM 5266 C C . VAL B 1 58 ? -26.047 19.562 22.812 1 97 58 VAL B C 1
ATOM 5268 O O . VAL B 1 58 ? -24.891 19.781 23.203 1 97 58 VAL B O 1
ATOM 5271 N N . ASP B 1 59 ? -27.047 19.375 23.641 1 97.06 59 ASP B N 1
ATOM 5272 C CA . ASP B 1 59 ? -26.828 19.422 25.094 1 97.06 59 ASP B CA 1
ATOM 5273 C C . ASP B 1 59 ? -25.875 18.312 25.531 1 97.06 59 ASP B C 1
ATOM 5275 O O . ASP B 1 59 ? -24.953 18.578 26.312 1 97.06 59 ASP B O 1
ATOM 5279 N N . LYS B 1 60 ? -26.125 17.203 25.047 1 96.5 60 LYS B N 1
ATOM 5280 C CA . LYS B 1 60 ? -25.297 16.047 25.422 1 96.5 60 LYS B CA 1
ATOM 5281 C C . LYS B 1 60 ? -23.875 16.188 24.875 1 96.5 60 LYS B C 1
ATOM 5283 O O . LYS B 1 60 ? -22.906 15.82 25.547 1 96.5 60 LYS B O 1
ATOM 5288 N N . MET B 1 61 ? -23.828 16.688 23.688 1 96.12 61 MET B N 1
ATOM 5289 C CA . MET B 1 61 ? -22.516 16.859 23.062 1 96.12 61 MET B CA 1
ATOM 5290 C C . MET B 1 61 ? -21.703 17.953 23.766 1 96.12 61 MET B C 1
ATOM 5292 O O . MET B 1 61 ? -20.484 17.828 23.906 1 96.12 61 MET B O 1
ATOM 5296 N N . GLU B 1 62 ? -22.328 19 24.172 1 96.19 62 GLU B N 1
ATOM 5297 C CA . GLU B 1 62 ? -21.656 20.047 24.906 1 96.19 62 GLU B CA 1
ATOM 5298 C C . GLU B 1 62 ? -21.078 19.516 26.219 1 96.19 62 GLU B C 1
ATOM 5300 O O . GLU B 1 62 ? -19.938 19.828 26.578 1 96.19 62 GLU B O 1
ATOM 5305 N N . GLU B 1 63 ? -21.875 18.766 26.875 1 95.88 63 GLU B N 1
ATOM 5306 C CA . GLU B 1 63 ? -21.438 18.203 28.141 1 95.88 63 GLU B CA 1
ATOM 5307 C C . GLU B 1 63 ? -20.266 17.234 27.922 1 95.88 63 GLU B C 1
ATOM 5309 O O . GLU B 1 63 ? -19.281 17.281 28.656 1 95.88 63 GLU B O 1
ATOM 5314 N N . PHE B 1 64 ? -20.438 16.453 26.969 1 96 64 PHE B N 1
ATOM 5315 C CA . PHE B 1 64 ? -19.375 15.5 26.625 1 96 64 PHE B CA 1
ATOM 5316 C C . PHE B 1 64 ? -18.078 16.234 26.312 1 96 64 PHE B C 1
ATOM 5318 O O . PHE B 1 64 ? -17.031 15.891 26.859 1 96 64 PHE B O 1
ATOM 5325 N N . ARG B 1 65 ? -18.172 17.234 25.453 1 95.81 65 ARG B N 1
ATOM 5326 C CA . ARG B 1 65 ? -16.984 17.953 25.016 1 95.81 65 ARG B CA 1
ATOM 5327 C C . ARG B 1 65 ? -16.328 18.688 26.188 1 95.81 65 ARG B C 1
ATOM 5329 O O . ARG B 1 65 ? -15.094 18.766 26.25 1 95.81 65 ARG B O 1
ATOM 5336 N N . ARG B 1 66 ? -17.078 19.172 27.016 1 95.88 66 ARG B N 1
ATOM 5337 C CA . ARG B 1 66 ? -16.562 19.875 28.188 1 95.88 66 ARG B CA 1
ATOM 5338 C C . ARG B 1 66 ? -15.742 18.938 29.062 1 95.88 66 ARG B C 1
ATOM 5340 O O . ARG B 1 66 ? -14.609 19.266 29.453 1 95.88 66 ARG B O 1
ATOM 5347 N N . ILE B 1 67 ? -16.25 17.781 29.297 1 96.88 67 ILE B N 1
ATOM 5348 C CA . ILE B 1 67 ? -15.602 16.828 30.203 1 96.88 67 ILE B CA 1
ATOM 5349 C C . ILE B 1 67 ? -14.383 16.219 29.516 1 96.88 67 ILE B C 1
ATOM 5351 O O . ILE B 1 67 ? -13.312 16.109 30.109 1 96.88 67 ILE B O 1
ATOM 5355 N N . TYR B 1 68 ? -14.57 15.852 28.281 1 96.69 68 TYR B N 1
ATOM 5356 C CA . TYR B 1 68 ? -13.477 15.258 27.531 1 96.69 68 TYR B CA 1
ATOM 5357 C C . TYR B 1 68 ? -12.289 16.219 27.453 1 96.69 68 TYR B C 1
ATOM 5359 O O . TYR B 1 68 ? -11.148 15.82 27.688 1 96.69 68 TYR B O 1
ATOM 5367 N N . SER B 1 69 ? -12.586 17.422 27.078 1 96.56 69 SER B N 1
ATOM 5368 C CA . SER B 1 69 ? -11.516 18.406 26.922 1 96.56 69 SER B CA 1
ATOM 5369 C C . SER B 1 69 ? -10.766 18.641 28.219 1 96.56 69 SER B C 1
ATOM 5371 O O . SER B 1 69 ? -9.555 18.844 28.234 1 96.56 69 SER B O 1
ATOM 5373 N N . ARG B 1 70 ? -11.453 18.641 29.328 1 97.75 70 ARG B N 1
ATOM 5374 C CA . ARG B 1 70 ? -10.852 18.891 30.641 1 97.75 70 ARG B CA 1
ATOM 5375 C C . ARG B 1 70 ? -9.906 17.75 31.031 1 97.75 70 ARG B C 1
ATOM 5377 O O . ARG B 1 70 ? -8.758 18 31.391 1 97.75 70 ARG B O 1
ATOM 5384 N N . ILE B 1 71 ? -10.367 16.547 30.797 1 98.19 71 ILE B N 1
ATOM 5385 C CA . ILE B 1 71 ? -9.555 15.375 31.125 1 98.19 71 ILE B CA 1
ATOM 5386 C C . ILE B 1 71 ? -8.359 15.289 30.188 1 98.19 71 ILE B C 1
ATOM 5388 O O . ILE B 1 71 ? -7.223 15.117 30.625 1 98.19 71 ILE B O 1
ATOM 5392 N N . SER B 1 72 ? -8.641 15.406 28.953 1 97.88 72 SER B N 1
ATOM 5393 C CA . SER B 1 72 ? -7.598 15.297 27.922 1 97.88 72 SER B CA 1
ATOM 5394 C C . SER B 1 72 ? -6.52 16.359 28.125 1 97.88 72 SER B C 1
ATOM 5396 O O . SER B 1 72 ? -5.328 16.062 28.016 1 97.88 72 SER B O 1
ATOM 5398 N N . ALA B 1 73 ? -6.957 17.531 28.453 1 98.19 73 ALA B N 1
ATOM 5399 C CA . ALA B 1 73 ? -6.004 18.625 28.672 1 98.19 73 ALA B CA 1
ATOM 5400 C C . ALA B 1 73 ? -5.121 18.328 29.875 1 98.19 73 ALA B C 1
ATOM 5402 O O . ALA B 1 73 ? -3.906 18.531 29.828 1 98.19 73 ALA B O 1
ATOM 5403 N N . PHE B 1 74 ? -5.734 17.875 30.891 1 98.5 74 PHE B N 1
ATOM 5404 C CA . PHE B 1 74 ? -4.98 17.578 32.094 1 98.5 74 PHE B CA 1
ATOM 5405 C C . PHE B 1 74 ? -3.91 16.531 31.828 1 98.5 74 PHE B C 1
ATOM 5407 O O . PHE B 1 74 ? -2.76 16.688 32.25 1 98.5 74 PHE B O 1
ATOM 5414 N N . CYS B 1 75 ? -4.305 15.562 31.156 1 98.25 75 CYS B N 1
ATOM 5415 C CA . CYS B 1 75 ? -3.379 14.484 30.828 1 98.25 75 CYS B CA 1
ATOM 5416 C C . CYS B 1 75 ? -2.279 14.977 29.891 1 98.25 75 CYS B C 1
ATOM 5418 O O . CYS B 1 75 ? -1.093 14.82 30.188 1 98.25 75 CYS B O 1
ATOM 5420 N N . SER B 1 76 ? -2.629 15.617 28.875 1 97.94 76 SER B N 1
ATOM 5421 C CA . SER B 1 76 ? -1.688 16.031 27.844 1 97.94 76 SER B CA 1
ATOM 5422 C C . SER B 1 76 ? -0.72 17.078 28.359 1 97.94 76 SER B C 1
ATOM 5424 O O . SER B 1 76 ? 0.468 17.062 28.031 1 97.94 76 SER B O 1
ATOM 5426 N N . LEU B 1 77 ? -1.23 17.984 29.062 1 98.44 77 LEU B N 1
ATOM 5427 C CA . LEU B 1 77 ? -0.379 19.047 29.609 1 98.44 77 LEU B CA 1
ATOM 5428 C C . LEU B 1 77 ? 0.591 18.469 30.641 1 98.44 77 LEU B C 1
ATOM 5430 O O . LEU B 1 77 ? 1.74 18.922 30.719 1 98.44 77 LEU B O 1
ATOM 5434 N N . SER B 1 78 ? 0.152 17.516 31.344 1 98.31 78 SER B N 1
ATOM 5435 C CA . SER B 1 78 ? 1.028 16.844 32.312 1 98.31 78 SER B CA 1
ATOM 5436 C C . SER B 1 78 ? 2.156 16.109 31.594 1 98.31 78 SER B C 1
ATOM 5438 O O . SER B 1 78 ? 3.305 16.141 32.031 1 98.31 78 SER B O 1
ATOM 5440 N N . ILE B 1 79 ? 1.808 15.516 30.594 1 97.06 79 ILE B N 1
ATOM 5441 C CA . ILE B 1 79 ? 2.807 14.797 29.812 1 97.06 79 ILE B CA 1
ATOM 5442 C C . ILE B 1 79 ? 3.795 15.789 29.203 1 97.06 79 ILE B C 1
ATOM 5444 O O . ILE B 1 79 ? 5.004 15.539 29.188 1 97.06 79 ILE B O 1
ATOM 5448 N N . SER B 1 80 ? 3.305 16.875 28.672 1 96.94 80 SER B N 1
ATOM 5449 C CA . SER B 1 80 ? 4.156 17.891 28.062 1 96.94 80 SER B CA 1
ATOM 5450 C C . SER B 1 80 ? 5.129 18.469 29.078 1 96.94 80 SER B C 1
ATOM 5452 O O . SER B 1 80 ? 6.262 18.828 28.734 1 96.94 80 SER B O 1
ATOM 5454 N N . ALA B 1 81 ? 4.68 18.578 30.266 1 95.88 81 ALA B N 1
ATOM 5455 C CA . ALA B 1 81 ? 5.508 19.141 31.328 1 95.88 81 ALA B CA 1
ATOM 5456 C C . ALA B 1 81 ? 6.531 18.109 31.828 1 95.88 81 ALA B C 1
ATOM 5458 O O . ALA B 1 81 ? 7.609 18.484 32.281 1 95.88 81 ALA B O 1
ATOM 5459 N N . ASN B 1 82 ? 6.109 16.875 31.734 1 95.5 82 ASN B N 1
ATOM 5460 C CA . ASN B 1 82 ? 6.945 15.758 32.156 1 95.5 82 ASN B CA 1
ATOM 5461 C C . ASN B 1 82 ? 6.613 14.477 31.406 1 95.5 82 ASN B C 1
ATOM 5463 O O . ASN B 1 82 ? 5.699 13.75 31.781 1 95.5 82 ASN B O 1
ATOM 5467 N N . ALA B 1 83 ? 7.418 14.148 30.562 1 92.75 83 ALA B N 1
ATOM 5468 C CA . ALA B 1 83 ? 7.164 13.055 29.641 1 92.75 83 ALA B CA 1
ATOM 5469 C C . ALA B 1 83 ? 7.102 11.719 30.375 1 92.75 83 ALA B C 1
ATOM 5471 O O . ALA B 1 83 ? 6.562 10.734 29.859 1 92.75 83 ALA B O 1
ATOM 5472 N N . SER B 1 84 ? 7.605 11.602 31.562 1 92.81 84 SER B N 1
ATOM 5473 C CA . SER B 1 84 ? 7.68 10.336 32.281 1 92.81 84 SER B CA 1
ATOM 5474 C C . SER B 1 84 ? 6.465 10.141 33.188 1 92.81 84 SER B C 1
ATOM 5476 O O . SER B 1 84 ? 6.418 9.203 34 1 92.81 84 SER B O 1
ATOM 5478 N N . ASN B 1 85 ? 5.559 11.055 33.094 1 95.56 85 ASN B N 1
ATOM 5479 C CA . ASN B 1 85 ? 4.367 10.938 33.906 1 95.56 85 ASN B CA 1
ATOM 5480 C C . ASN B 1 85 ? 3.518 9.734 33.531 1 95.56 85 ASN B C 1
ATOM 5482 O O . ASN B 1 85 ? 2.662 9.844 32.625 1 95.56 85 ASN B O 1
ATOM 5486 N N . SER B 1 86 ? 3.545 8.648 34.188 1 95 86 SER B N 1
ATOM 5487 C CA . SER B 1 86 ? 2.924 7.383 33.812 1 95 86 SER B CA 1
ATOM 5488 C C . SER B 1 86 ? 1.41 7.438 34 1 95 86 SER B C 1
ATOM 5490 O O . SER B 1 86 ? 0.663 6.863 33.219 1 95 86 SER B O 1
ATOM 5492 N N . SER B 1 87 ? 0.94 8.078 35 1 96.12 87 SER B N 1
ATOM 5493 C CA . SER B 1 87 ? -0.496 8.211 35.219 1 96.12 87 SER B CA 1
ATOM 5494 C C . SER B 1 87 ? -1.171 8.961 34.094 1 96.12 87 SER B C 1
ATOM 5496 O O . SER B 1 87 ? -2.211 8.531 33.594 1 96.12 87 SER B O 1
ATOM 5498 N N . ALA B 1 88 ? -0.557 10.102 33.75 1 97.5 88 ALA B N 1
ATOM 5499 C CA . ALA B 1 88 ? -1.104 10.906 32.656 1 97.5 88 ALA B CA 1
ATOM 5500 C C . ALA B 1 88 ? -1.188 10.094 31.359 1 97.5 88 ALA B C 1
ATOM 5502 O O . ALA B 1 88 ? -2.193 10.156 30.641 1 97.5 88 ALA B O 1
ATOM 5503 N N . LYS B 1 89 ? -0.133 9.383 31.125 1 94.56 89 LYS B N 1
ATOM 5504 C CA . LYS B 1 89 ? -0.088 8.562 29.922 1 94.56 89 LYS B CA 1
ATOM 5505 C C . LYS B 1 89 ? -1.171 7.488 29.938 1 94.56 89 LYS B C 1
ATOM 5507 O O . LYS B 1 89 ? -1.833 7.242 28.922 1 94.56 89 LYS B O 1
ATOM 5512 N N . LYS B 1 90 ? -1.366 6.855 31 1 95.38 90 LYS B N 1
ATOM 5513 C CA . LYS B 1 90 ? -2.359 5.801 31.172 1 95.38 90 LYS B CA 1
ATOM 5514 C C . LYS B 1 90 ? -3.771 6.332 30.953 1 95.38 90 LYS B C 1
ATOM 5516 O O . LYS B 1 90 ? -4.539 5.766 30.172 1 95.38 90 LYS B O 1
ATOM 5521 N N . TYR B 1 91 ? -4.082 7.402 31.562 1 96.25 91 TYR B N 1
ATOM 5522 C CA . TYR B 1 91 ? -5.43 7.945 31.469 1 96.25 91 TYR B CA 1
ATOM 5523 C C . TYR B 1 91 ? -5.699 8.508 30.078 1 96.25 91 TYR B C 1
ATOM 5525 O O . TYR B 1 91 ? -6.82 8.422 29.562 1 96.25 91 TYR B O 1
ATOM 5533 N N . LEU B 1 92 ? -4.688 9.164 29.531 1 95.38 92 LEU B N 1
ATOM 5534 C CA . LEU B 1 92 ? -4.875 9.68 28.188 1 95.38 92 LEU B CA 1
ATOM 5535 C C . LEU B 1 92 ? -5.211 8.555 27.203 1 95.38 92 LEU B C 1
ATOM 5537 O O . LEU B 1 92 ? -6.137 8.688 26.406 1 95.38 92 LEU B O 1
ATOM 5541 N N . SER B 1 93 ? -4.473 7.477 27.312 1 91.62 93 SER B N 1
ATOM 5542 C CA . SER B 1 93 ? -4.734 6.316 26.469 1 91.62 93 SER B CA 1
ATOM 5543 C C . SER B 1 93 ? -6.133 5.758 26.719 1 91.62 93 SER B C 1
ATOM 5545 O O . SER B 1 93 ? -6.828 5.379 25.766 1 91.62 93 SER B O 1
ATOM 5547 N N . MET B 1 94 ? -6.48 5.668 27.875 1 92.44 94 MET B N 1
ATOM 5548 C CA . MET B 1 94 ? -7.781 5.137 28.266 1 92.44 94 MET B CA 1
ATOM 5549 C C . MET B 1 94 ? -8.914 5.984 27.688 1 92.44 94 MET B C 1
ATOM 5551 O O . MET B 1 94 ? -9.852 5.453 27.094 1 92.44 94 MET B O 1
ATOM 5555 N N . ILE B 1 95 ? -8.797 7.254 27.844 1 93.75 95 ILE B N 1
ATOM 5556 C CA . ILE B 1 95 ? -9.906 8.102 27.438 1 93.75 95 ILE B CA 1
ATOM 5557 C C . ILE B 1 95 ? -9.969 8.18 25.906 1 93.75 95 ILE B C 1
ATOM 5559 O O . ILE B 1 95 ? -11.055 8.289 25.328 1 93.75 95 ILE B O 1
ATOM 5563 N N . GLU B 1 96 ? -8.812 8.227 25.344 1 90.25 96 GLU B N 1
ATOM 5564 C CA . GLU B 1 96 ? -8.797 8.219 23.875 1 90.25 96 GLU B CA 1
ATOM 5565 C C . GLU B 1 96 ? -9.438 6.953 23.328 1 90.25 96 GLU B C 1
ATOM 5567 O O . GLU B 1 96 ? -10.18 7.008 22.344 1 90.25 96 GLU B O 1
ATOM 5572 N N . LYS B 1 97 ? -9.219 5.766 23.953 1 86.12 97 LYS B N 1
ATOM 5573 C CA . LYS B 1 97 ? -9.844 4.508 23.562 1 86.12 97 LYS B CA 1
ATOM 5574 C C . LYS B 1 97 ? -11.352 4.566 23.734 1 86.12 97 LYS B C 1
ATOM 5576 O O . LYS B 1 97 ? -12.102 4.133 22.859 1 86.12 97 LYS B O 1
ATOM 5581 N N . MET B 1 98 ? -11.773 5.141 24.703 1 89.56 98 MET B N 1
ATOM 5582 C CA . MET B 1 98 ? -13.203 5.258 25 1 89.56 98 MET B CA 1
ATOM 5583 C C . MET B 1 98 ? -13.875 6.207 24.016 1 89.56 98 MET B C 1
ATOM 5585 O O . MET B 1 98 ? -15.008 5.965 23.594 1 89.56 98 MET B O 1
ATOM 5589 N N . GLU B 1 99 ? -13.148 7.273 23.734 1 88.5 99 GLU B N 1
ATOM 5590 C CA . GLU B 1 99 ? -13.688 8.297 22.844 1 88.5 99 GLU B CA 1
ATOM 5591 C C . GLU B 1 99 ? -13.969 7.73 21.453 1 88.5 99 GLU B C 1
ATOM 5593 O O . GLU B 1 99 ? -14.875 8.195 20.75 1 88.5 99 GLU B O 1
ATOM 5598 N N . THR B 1 100 ? -13.289 6.676 21.094 1 83.38 100 THR B N 1
ATOM 5599 C CA . THR B 1 100 ? -13.5 6.047 19.797 1 83.38 100 THR B CA 1
ATOM 5600 C C . THR B 1 100 ? -14.93 5.508 19.688 1 83.38 100 THR B C 1
ATOM 5602 O O . THR B 1 100 ? -15.477 5.41 18.594 1 83.38 100 THR B O 1
ATOM 5605 N N . ASN B 1 101 ? -15.547 5.238 20.75 1 83.06 101 ASN B N 1
ATOM 5606 C CA . ASN B 1 101 ? -16.922 4.73 20.766 1 83.06 101 ASN B CA 1
ATOM 5607 C C . ASN B 1 101 ? -17.922 5.801 20.344 1 83.06 101 ASN B C 1
ATOM 5609 O O . ASN B 1 101 ? -19.031 5.488 19.938 1 83.06 101 ASN B O 1
ATOM 5613 N N . LEU B 1 102 ? -17.453 7 20.469 1 89.62 102 LEU B N 1
ATOM 5614 C CA . LEU B 1 102 ? -18.344 8.102 20.109 1 89.62 102 LEU B CA 1
ATOM 5615 C C . LEU B 1 102 ? -18.438 8.234 18.594 1 89.62 102 LEU B C 1
ATOM 5617 O O . LEU B 1 102 ? -19.359 8.891 18.078 1 89.62 102 LEU B O 1
ATOM 5621 N N . LYS B 1 103 ? -17.547 7.633 17.906 1 84.88 103 LYS B N 1
ATOM 5622 C CA . LYS B 1 103 ? -17.562 7.707 16.453 1 84.88 103 LYS B CA 1
ATOM 5623 C C . LYS B 1 103 ? -18.875 7.164 15.883 1 84.88 103 LYS B C 1
ATOM 5625 O O . LYS B 1 103 ? -19.391 7.691 14.898 1 84.88 103 LYS B O 1
ATOM 5630 N N . GLU B 1 104 ? -19.391 6.152 16.469 1 86.12 104 GLU B N 1
ATOM 5631 C CA . GLU B 1 104 ? -20.656 5.574 16.031 1 86.12 104 GLU B CA 1
ATOM 5632 C C . GLU B 1 104 ? -21.797 6.578 16.156 1 86.12 104 GLU B C 1
ATOM 5634 O O . GLU B 1 104 ? -22.656 6.664 15.281 1 86.12 104 GLU B O 1
ATOM 5639 N N . VAL B 1 105 ? -21.75 7.273 17.203 1 91.12 105 VAL B N 1
ATOM 5640 C CA . VAL B 1 105 ? -22.766 8.289 17.453 1 91.12 105 VAL B CA 1
ATOM 5641 C C . VAL B 1 105 ? -22.656 9.398 16.406 1 91.12 105 VAL B C 1
ATOM 5643 O O . VAL B 1 105 ? -23.656 9.828 15.836 1 91.12 105 VAL B O 1
ATOM 5646 N N . GLU B 1 106 ? -21.469 9.891 16.172 1 91.25 106 GLU B N 1
ATOM 5647 C CA . GLU B 1 106 ? -21.234 10.977 15.227 1 91.25 106 GLU B CA 1
ATOM 5648 C C . GLU B 1 106 ? -21.656 10.578 13.82 1 91.25 106 GLU B C 1
ATOM 5650 O O . GLU B 1 106 ? -22.281 11.359 13.102 1 91.25 106 GLU B O 1
ATOM 5655 N N . VAL B 1 107 ? -21.406 9.398 13.477 1 88.56 107 VAL B N 1
ATOM 5656 C CA . VAL B 1 107 ? -21.734 8.898 12.148 1 88.56 107 VAL B CA 1
ATOM 5657 C C . VAL B 1 107 ? -23.25 8.758 12.016 1 88.56 107 VAL B C 1
ATOM 5659 O O . VAL B 1 107 ? -23.844 9.164 11.008 1 88.56 107 VAL B O 1
ATOM 5662 N N . SER B 1 108 ? -23.891 8.148 13.008 1 92.12 108 SER B N 1
ATOM 5663 C CA . SER B 1 108 ? -25.344 7.988 12.984 1 92.12 108 SER B CA 1
ATOM 5664 C C . SER B 1 108 ? -26.047 9.344 12.914 1 92.12 108 SER B C 1
ATOM 5666 O O . SER B 1 108 ? -27.031 9.5 12.195 1 92.12 108 SER B O 1
ATOM 5668 N N . THR B 1 109 ? -25.516 10.219 13.633 1 95.06 109 THR B N 1
ATOM 5669 C CA . THR B 1 109 ? -26.094 11.562 13.633 1 95.06 109 THR B CA 1
ATOM 5670 C C . THR B 1 109 ? -25.922 12.219 12.266 1 95.06 109 THR B C 1
ATOM 5672 O O . THR B 1 109 ? -26.859 12.836 11.75 1 95.06 109 THR B O 1
ATOM 5675 N N . ALA B 1 110 ? -24.75 12.141 11.727 1 94.06 110 ALA B N 1
ATOM 5676 C CA . ALA B 1 110 ? -24.469 12.719 10.414 1 94.06 110 ALA B CA 1
ATOM 5677 C C . ALA B 1 110 ? -25.406 12.133 9.352 1 94.06 110 ALA B C 1
ATOM 5679 O O . ALA B 1 110 ? -25.969 12.867 8.539 1 94.06 110 ALA B O 1
ATOM 5680 N N . LYS B 1 111 ? -25.625 10.891 9.391 1 92.38 111 LYS B N 1
ATOM 5681 C CA . LYS B 1 111 ? -26.531 10.227 8.453 1 92.38 111 LYS B CA 1
ATOM 5682 C C . LYS B 1 111 ? -27.969 10.688 8.656 1 92.38 111 LYS B C 1
ATOM 5684 O O . LYS B 1 111 ? -28.703 10.906 7.684 1 92.38 111 LYS B O 1
ATOM 5689 N N . TRP B 1 112 ? -28.344 10.727 9.906 1 95.38 112 TRP B N 1
ATOM 5690 C CA . TRP B 1 112 ? -29.688 11.164 10.266 1 95.38 112 TRP B CA 1
ATOM 5691 C C . TRP B 1 112 ? -29.938 12.586 9.773 1 95.38 112 TRP B C 1
ATOM 5693 O O . TRP B 1 112 ? -30.984 12.875 9.203 1 95.38 112 TRP B O 1
ATOM 5703 N N . ILE B 1 113 ? -28.984 13.453 9.93 1 96.19 113 ILE B N 1
ATOM 5704 C CA . ILE B 1 113 ? -29.094 14.844 9.5 1 96.19 113 ILE B CA 1
ATOM 5705 C C . ILE B 1 113 ? -29.094 14.906 7.973 1 96.19 113 ILE B C 1
ATOM 5707 O O . ILE B 1 113 ? -29.844 15.688 7.379 1 96.19 113 ILE B O 1
ATOM 5711 N N . LYS B 1 114 ? -28.25 14.125 7.348 1 93.44 114 LYS B N 1
ATOM 5712 C CA . LYS B 1 114 ? -28.172 14.047 5.891 1 93.44 114 LYS B CA 1
ATOM 5713 C C . LYS B 1 114 ? -29.531 13.766 5.27 1 93.44 114 LYS B C 1
ATOM 5715 O O . LYS B 1 114 ? -29.875 14.336 4.234 1 93.44 114 LYS B O 1
ATOM 5720 N N . ASN B 1 115 ? -30.312 12.977 5.93 1 92.44 115 ASN B N 1
ATOM 5721 C CA . ASN B 1 115 ? -31.562 12.484 5.359 1 92.44 115 ASN B CA 1
ATOM 5722 C C . ASN B 1 115 ? -32.75 13.344 5.789 1 92.44 115 ASN B C 1
ATOM 5724 O O . ASN B 1 115 ? -33.875 13.062 5.41 1 92.44 115 ASN B O 1
ATOM 5728 N N . MET B 1 116 ? -32.469 14.375 6.52 1 93 116 MET B N 1
ATOM 5729 C CA . MET B 1 116 ? -33.531 15.289 6.93 1 93 116 MET B CA 1
ATOM 5730 C C . MET B 1 116 ? -34.031 16.109 5.746 1 93 116 MET B C 1
ATOM 5732 O O . MET B 1 116 ? -33.219 16.578 4.934 1 93 116 MET B O 1
ATOM 5736 N N . GLU B 1 117 ? -35.281 16.188 5.59 1 89.5 117 GLU B N 1
ATOM 5737 C CA . GLU B 1 117 ? -35.875 16.859 4.453 1 89.5 117 GLU B CA 1
ATOM 5738 C C . GLU B 1 117 ? -35.656 18.375 4.52 1 89.5 117 GLU B C 1
ATOM 5740 O O . GLU B 1 117 ? -35.312 19 3.506 1 89.5 117 GLU B O 1
ATOM 5745 N N . ASP B 1 118 ? -35.812 19.016 5.711 1 93.62 118 ASP B N 1
ATOM 5746 C CA . ASP B 1 118 ? -35.719 20.469 5.809 1 93.62 118 ASP B CA 1
ATOM 5747 C C . ASP B 1 118 ? -35 20.891 7.082 1 93.62 118 ASP B C 1
ATOM 5749 O O . ASP B 1 118 ? -35.625 21.391 8.023 1 93.62 118 ASP B O 1
ATOM 5753 N N . LEU B 1 119 ? -33.719 20.859 7.035 1 95.94 119 LEU B N 1
ATOM 5754 C CA . LEU B 1 119 ? -32.875 21.188 8.18 1 95.94 119 LEU B CA 1
ATOM 5755 C C . LEU B 1 119 ? -33.031 22.656 8.555 1 95.94 119 LEU B C 1
ATOM 5757 O O . LEU B 1 119 ? -33.062 23 9.742 1 95.94 119 LEU B O 1
ATOM 5761 N N . ASP B 1 120 ? -33.188 23.469 7.582 1 96.5 120 ASP B N 1
ATOM 5762 C CA . ASP B 1 120 ? -33.312 24.906 7.809 1 96.5 120 ASP B CA 1
ATOM 5763 C C . ASP B 1 120 ? -34.531 25.25 8.633 1 96.5 120 ASP B C 1
ATOM 5765 O O . ASP B 1 120 ? -34.469 26.047 9.562 1 96.5 120 ASP B O 1
ATOM 5769 N N . SER B 1 121 ? -35.625 24.594 8.242 1 96.75 121 SER B N 1
ATOM 5770 C CA . SER B 1 121 ? -36.844 24.844 8.969 1 96.75 121 SER B CA 1
ATOM 5771 C C . SER B 1 121 ? -36.75 24.359 10.414 1 96.75 121 SER B C 1
ATOM 5773 O O . SER B 1 121 ? -37.25 25.016 11.328 1 96.75 121 SER B O 1
ATOM 5775 N N . VAL B 1 122 ? -36.094 23.297 10.562 1 96.88 122 VAL B N 1
ATOM 5776 C CA . VAL B 1 122 ? -35.938 22.75 11.898 1 96.88 122 VAL B CA 1
ATOM 5777 C C . VAL B 1 122 ? -35.062 23.688 12.742 1 96.88 122 VAL B C 1
ATOM 5779 O O . VAL B 1 122 ? -35.438 24 13.883 1 96.88 122 VAL B O 1
ATOM 5782 N N . ILE B 1 123 ? -34 24.188 12.25 1 97.5 123 ILE B N 1
ATOM 5783 C CA . ILE B 1 123 ? -33.094 25.094 12.938 1 97.5 123 ILE B CA 1
ATOM 5784 C C . ILE B 1 123 ? -33.812 26.375 13.328 1 97.5 123 ILE B C 1
ATOM 5786 O O . ILE B 1 123 ? -33.656 26.859 14.453 1 97.5 123 ILE B O 1
ATOM 5790 N N . ASN B 1 124 ? -34.625 26.828 12.469 1 96.94 124 ASN B N 1
ATOM 5791 C CA . ASN B 1 124 ? -35.312 28.109 12.68 1 96.94 124 ASN B CA 1
ATOM 5792 C C . ASN B 1 124 ? -36.469 27.969 13.648 1 96.94 124 ASN B C 1
ATOM 5794 O O . ASN B 1 124 ? -37 28.969 14.148 1 96.94 124 ASN B O 1
ATOM 5798 N N . SER B 1 125 ? -36.812 26.828 13.961 1 96.75 125 SER B N 1
ATOM 5799 C CA . SER B 1 125 ? -37.938 26.594 14.859 1 96.75 125 SER B CA 1
ATOM 5800 C C . SER B 1 125 ? -37.531 26.688 16.328 1 96.75 125 SER B C 1
ATOM 5802 O O . SER B 1 125 ? -38.344 26.656 17.219 1 96.75 125 SER B O 1
ATOM 5804 N N . SER B 1 126 ? -36.25 26.812 16.594 1 96.69 126 SER B N 1
ATOM 5805 C CA . SER B 1 126 ? -35.688 26.812 17.938 1 96.69 126 SER B CA 1
ATOM 5806 C C . SER B 1 126 ? -34.562 27.844 18.078 1 96.69 126 SER B C 1
ATOM 5808 O O . SER B 1 126 ? -33.594 27.797 17.328 1 96.69 126 SER B O 1
ATOM 5810 N N . ASP B 1 127 ? -34.719 28.641 19.094 1 96 127 ASP B N 1
ATOM 5811 C CA . ASP B 1 127 ? -33.688 29.641 19.344 1 96 127 ASP B CA 1
ATOM 5812 C C . ASP B 1 127 ? -32.344 28.969 19.688 1 96 127 ASP B C 1
ATOM 5814 O O . ASP B 1 127 ? -31.281 29.422 19.281 1 96 127 ASP B O 1
ATOM 5818 N N . LYS B 1 128 ? -32.469 27.922 20.359 1 96.12 128 LYS B N 1
ATOM 5819 C CA . LYS B 1 128 ? -31.25 27.188 20.734 1 96.12 128 LYS B CA 1
ATOM 5820 C C . LYS B 1 128 ? -30.562 26.609 19.5 1 96.12 128 LYS B C 1
ATOM 5822 O O . LYS B 1 128 ? -29.344 26.734 19.344 1 96.12 128 LYS B O 1
ATOM 5827 N N . LEU B 1 129 ? -31.344 26.047 18.641 1 97.69 129 LEU B N 1
ATOM 5828 C CA . LEU B 1 129 ? -30.766 25.422 17.469 1 97.69 129 LEU B CA 1
ATOM 5829 C C . LEU B 1 129 ? -30.156 26.469 16.531 1 97.69 129 LEU B C 1
ATOM 5831 O O . LEU B 1 129 ? -29.188 26.188 15.836 1 97.69 129 LEU B O 1
ATOM 5835 N N . LYS B 1 130 ? -30.703 27.609 16.578 1 97.31 130 LYS B N 1
ATOM 5836 C CA . LYS B 1 130 ? -30.188 28.703 15.742 1 97.31 130 LYS B CA 1
ATOM 5837 C C . LYS B 1 130 ? -28.75 29.047 16.094 1 97.31 130 LYS B C 1
ATOM 5839 O O . LYS B 1 130 ? -27.953 29.406 15.227 1 97.31 130 LYS B O 1
ATOM 5844 N N . GLU B 1 131 ? -28.406 28.938 17.328 1 96.25 131 GLU B N 1
ATOM 5845 C CA . GLU B 1 131 ? -27.047 29.188 17.781 1 96.25 131 GLU B CA 1
ATOM 5846 C C . GLU B 1 131 ? -26.062 28.203 17.156 1 96.25 131 GLU B C 1
ATOM 5848 O O . GLU B 1 131 ? -24.859 28.484 17.062 1 96.25 131 GLU B O 1
ATOM 5853 N N . TYR B 1 132 ? -26.594 27.062 16.719 1 97.69 132 TYR B N 1
ATOM 5854 C CA . TYR B 1 132 ? -25.75 26 16.188 1 97.69 132 TYR B CA 1
ATOM 5855 C C . TYR B 1 132 ? -25.984 25.797 14.703 1 97.69 132 TYR B C 1
ATOM 5857 O O . TYR B 1 132 ? -25.75 24.703 14.172 1 97.69 132 TYR B O 1
ATOM 5865 N N . GLU B 1 133 ? -26.5 26.781 14.07 1 97.62 133 GLU B N 1
ATOM 5866 C CA . GLU B 1 133 ? -26.844 26.672 12.656 1 97.62 133 GLU B CA 1
ATOM 5867 C C . GLU B 1 133 ? -25.641 26.234 11.82 1 97.62 133 GLU B C 1
ATOM 5869 O O . GLU B 1 133 ? -25.719 25.281 11.055 1 97.62 133 GLU B O 1
ATOM 5874 N N . PHE B 1 134 ? -24.5 26.859 11.969 1 97.75 134 PHE B N 1
ATOM 5875 C CA . PHE B 1 134 ? -23.312 26.547 11.195 1 97.75 134 PHE B CA 1
ATOM 5876 C C . PHE B 1 134 ? -22.844 25.125 11.484 1 97.75 134 PHE B C 1
ATOM 5878 O O . PHE B 1 134 ? -22.453 24.391 10.57 1 97.75 134 PHE B O 1
ATOM 5885 N N . TYR B 1 135 ? -22.891 24.719 12.695 1 97.25 135 TYR B N 1
ATOM 5886 C CA . TYR B 1 135 ? -22.484 23.391 13.148 1 97.25 135 TYR B CA 1
ATOM 5887 C C . TYR B 1 135 ? -23.281 22.312 12.43 1 97.25 135 TYR B C 1
ATOM 5889 O O . TYR B 1 135 ? -22.703 21.375 11.891 1 97.25 135 TYR B O 1
ATOM 5897 N N . PHE B 1 136 ? -24.578 22.484 12.367 1 97.62 136 PHE B N 1
ATOM 5898 C CA . PHE B 1 136 ? -25.453 21.484 11.75 1 97.62 136 PHE B CA 1
ATOM 5899 C C . PHE B 1 136 ? -25.297 21.5 10.234 1 97.62 136 PHE B C 1
ATOM 5901 O O . PHE B 1 136 ? -25.312 20.438 9.594 1 97.62 136 PHE B O 1
ATOM 5908 N N . LYS B 1 137 ? -25.172 22.656 9.695 1 96.88 137 LYS B N 1
ATOM 5909 C CA . LYS B 1 137 ? -25.016 22.75 8.25 1 96.88 137 LYS B CA 1
ATOM 5910 C C . LYS B 1 137 ? -23.703 22.125 7.793 1 96.88 137 LYS B C 1
ATOM 5912 O O . LYS B 1 137 ? -23.641 21.5 6.734 1 96.88 137 LYS B O 1
ATOM 5917 N N . GLU B 1 138 ? -22.672 22.312 8.555 1 96.31 138 GLU B N 1
ATOM 5918 C CA . GLU B 1 138 ? -21.391 21.672 8.242 1 96.31 138 GLU B CA 1
ATOM 5919 C C . GLU B 1 138 ? -21.5 20.156 8.305 1 96.31 138 GLU B C 1
ATOM 5921 O O . GLU B 1 138 ? -20.938 19.453 7.457 1 96.31 138 GLU B O 1
ATOM 5926 N N . ILE B 1 139 ? -22.203 19.656 9.328 1 96.38 139 ILE B N 1
ATOM 5927 C CA . ILE B 1 139 ? -22.422 18.219 9.43 1 96.38 139 ILE B CA 1
ATOM 5928 C C . ILE B 1 139 ? -23.125 17.703 8.18 1 96.38 139 ILE B C 1
ATOM 5930 O O . ILE B 1 139 ? -22.75 16.672 7.621 1 96.38 139 ILE B O 1
ATOM 5934 N N . LYS B 1 140 ? -24.109 18.438 7.75 1 95.81 140 LYS B N 1
ATOM 5935 C CA . LYS B 1 140 ? -24.891 18.047 6.578 1 95.81 140 LYS B CA 1
ATOM 5936 C C . LYS B 1 140 ? -24.016 18.031 5.324 1 95.81 140 LYS B C 1
ATOM 5938 O O . LYS B 1 140 ? -24.062 17.078 4.539 1 95.81 140 LYS B O 1
ATOM 5943 N N . ILE B 1 141 ? -23.172 19.031 5.152 1 94.5 141 ILE B N 1
ATOM 5944 C CA . ILE B 1 141 ? -22.297 19.125 3.994 1 94.5 141 ILE B CA 1
ATOM 5945 C C . ILE B 1 141 ? -21.297 17.969 4.004 1 94.5 141 ILE B C 1
ATOM 5947 O O . ILE B 1 141 ? -21.141 17.281 2.998 1 94.5 141 ILE B O 1
ATOM 5951 N N . LYS B 1 142 ? -20.672 17.719 5.105 1 93.88 142 LYS B N 1
ATOM 5952 C CA . LYS B 1 142 ? -19.688 16.656 5.215 1 93.88 142 LYS B CA 1
ATOM 5953 C C . LYS B 1 142 ? -20.328 15.281 5.012 1 93.88 142 LYS B C 1
ATOM 5955 O O . LYS B 1 142 ? -19.703 14.391 4.426 1 93.88 142 LYS B O 1
ATOM 5960 N N . SER B 1 143 ? -21.531 15.141 5.457 1 94.44 143 SER B N 1
ATOM 5961 C CA . SER B 1 143 ? -22.234 13.867 5.355 1 94.44 143 SER B CA 1
ATOM 5962 C C . SER B 1 143 ? -22.594 13.547 3.91 1 94.44 143 SER B C 1
ATOM 5964 O O . SER B 1 143 ? -22.797 12.383 3.559 1 94.44 143 SER B O 1
ATOM 5966 N N . SER B 1 144 ? -22.688 14.562 3.127 1 93.81 144 SER B N 1
ATOM 5967 C CA . SER B 1 144 ? -23 14.352 1.719 1 93.81 144 SER B CA 1
ATOM 5968 C C . SER B 1 144 ? -21.906 13.578 1.009 1 93.81 144 SER B C 1
ATOM 5970 O O . SER B 1 144 ? -22.125 12.984 -0.049 1 93.81 144 SER B O 1
ATOM 5972 N N . HIS B 1 145 ? -20.703 13.562 1.583 1 95.31 145 HIS B N 1
ATOM 5973 C CA . HIS B 1 145 ? -19.547 12.867 1.009 1 95.31 145 HIS B CA 1
ATOM 5974 C C . HIS B 1 145 ? -19.391 11.484 1.627 1 95.31 145 HIS B C 1
ATOM 5976 O O . HIS B 1 145 ? -18.469 10.734 1.254 1 95.31 145 HIS B O 1
ATOM 5982 N N . MET B 1 146 ? -20.25 11.164 2.559 1 93.31 146 MET B N 1
ATOM 5983 C CA . MET B 1 146 ? -20.156 9.867 3.223 1 93.31 146 MET B CA 1
ATOM 5984 C C . MET B 1 146 ? -20.797 8.781 2.367 1 93.31 146 MET B C 1
ATOM 5986 O O . MET B 1 146 ? -21.859 8.992 1.774 1 93.31 146 MET B O 1
ATOM 5990 N N . LEU B 1 147 ? -20.172 7.637 2.287 1 93.31 147 LEU B N 1
ATOM 5991 C CA . LEU B 1 147 ? -20.703 6.48 1.576 1 93.31 147 LEU B CA 1
ATOM 5992 C C . LEU B 1 147 ? -21.516 5.598 2.512 1 93.31 147 LEU B C 1
ATOM 5994 O O . LEU B 1 147 ? -21.875 6.016 3.613 1 93.31 147 LEU B O 1
ATOM 5998 N N . SER B 1 148 ? -21.953 4.402 2.02 1 91 148 SER B N 1
ATOM 5999 C CA . SER B 1 148 ? -22.656 3.461 2.891 1 91 148 SER B CA 1
ATOM 6000 C C . SER B 1 148 ? -21.75 2.996 4.031 1 91 148 SER B C 1
ATOM 6002 O O . SER B 1 148 ? -20.531 3.105 3.949 1 91 148 SER B O 1
ATOM 6004 N N . GLN B 1 149 ? -22.375 2.648 5.109 1 86.88 149 GLN B N 1
ATOM 6005 C CA . GLN B 1 149 ? -21.609 2.166 6.258 1 86.88 149 GLN B CA 1
ATOM 6006 C C . GLN B 1 149 ? -20.641 1.057 5.855 1 86.88 149 GLN B C 1
ATOM 6008 O O . GLN B 1 149 ? -19.5 1.043 6.289 1 86.88 149 GLN B O 1
ATOM 6013 N N . GLN B 1 150 ? -21.125 0.155 5.016 1 90.5 150 GLN B N 1
ATOM 6014 C CA . GLN B 1 150 ? -20.297 -0.966 4.57 1 90.5 150 GLN B CA 1
ATOM 6015 C C . GLN B 1 150 ? -19.094 -0.481 3.762 1 90.5 150 GLN B C 1
ATOM 6017 O O . GLN B 1 150 ? -17.984 -0.975 3.939 1 90.5 150 GLN B O 1
ATOM 6022 N N . GLU B 1 151 ? -19.328 0.485 2.945 1 93.5 151 GLU B N 1
ATOM 6023 C CA . GLU B 1 151 ? -18.25 1.033 2.127 1 93.5 151 GLU B CA 1
ATOM 6024 C C . GLU B 1 151 ? -17.219 1.768 2.986 1 93.5 151 GLU B C 1
ATOM 6026 O O . GLU B 1 151 ? -16.016 1.637 2.77 1 93.5 151 GLU B O 1
ATOM 6031 N N . GLU B 1 152 ? -17.734 2.539 3.93 1 93.31 152 GLU B N 1
ATOM 6032 C CA . GLU B 1 152 ? -16.828 3.281 4.805 1 93.31 152 GLU B CA 1
ATOM 6033 C C . GLU B 1 152 ? -15.961 2.336 5.633 1 93.31 152 GLU B C 1
ATOM 6035 O O . GLU B 1 152 ? -14.766 2.582 5.816 1 93.31 152 GLU B O 1
ATOM 6040 N N . ILE B 1 153 ? -16.578 1.317 6.129 1 91 153 ILE B N 1
ATOM 6041 C CA . ILE B 1 153 ? -15.844 0.314 6.895 1 91 153 ILE B CA 1
ATOM 6042 C C . ILE B 1 153 ? -14.797 -0.352 6 1 91 153 ILE B C 1
ATOM 6044 O O . ILE B 1 153 ? -13.648 -0.537 6.406 1 91 153 ILE B O 1
ATOM 6048 N N . LEU B 1 154 ? -15.188 -0.697 4.789 1 95.25 154 LEU B N 1
ATOM 6049 C CA . LEU B 1 154 ? -14.281 -1.315 3.824 1 95.25 154 LEU B CA 1
ATOM 6050 C C . LEU B 1 154 ? -13.094 -0.41 3.535 1 95.25 154 LEU B C 1
ATOM 6052 O O . LEU B 1 154 ? -11.945 -0.867 3.529 1 95.25 154 LEU B O 1
ATOM 6056 N N . ILE B 1 155 ? -13.336 0.835 3.346 1 96.44 155 ILE B N 1
ATOM 6057 C CA . ILE B 1 155 ? -12.273 1.797 3.07 1 96.44 155 ILE B CA 1
ATOM 6058 C C . ILE B 1 155 ? -11.305 1.852 4.25 1 96.44 155 ILE B C 1
ATOM 6060 O O . ILE B 1 155 ? -10.086 1.807 4.066 1 96.44 155 ILE B O 1
ATOM 6064 N N . ALA B 1 156 ? -11.875 1.974 5.477 1 93.75 156 ALA B N 1
ATOM 6065 C CA . ALA B 1 156 ? -11.047 2.051 6.676 1 93.75 156 ALA B CA 1
ATOM 6066 C C . ALA B 1 156 ? -10.133 0.833 6.789 1 93.75 156 ALA B C 1
ATOM 6068 O O . ALA B 1 156 ? -8.945 0.964 7.086 1 93.75 156 ALA B O 1
ATOM 6069 N N . LYS B 1 157 ? -10.633 -0.316 6.516 1 93.94 157 LYS B N 1
ATOM 6070 C CA . LYS B 1 157 ? -9.867 -1.555 6.609 1 93.94 157 LYS B CA 1
ATOM 6071 C C . LYS B 1 157 ? -8.805 -1.629 5.516 1 93.94 157 LYS B C 1
ATOM 6073 O O . LYS B 1 157 ? -7.652 -1.986 5.777 1 93.94 157 LYS B O 1
ATOM 6078 N N . MET B 1 158 ? -9.203 -1.268 4.32 1 96.69 158 MET B N 1
ATOM 6079 C CA . MET B 1 158 ? -8.289 -1.344 3.184 1 96.69 158 MET B CA 1
ATOM 6080 C C . MET B 1 158 ? -7.145 -0.346 3.336 1 96.69 158 MET B C 1
ATOM 6082 O O . MET B 1 158 ? -6.016 -0.616 2.914 1 96.69 158 MET B O 1
ATOM 6086 N N . ARG B 1 159 ? -7.371 0.766 3.953 1 96.38 159 ARG B N 1
ATOM 6087 C CA . ARG B 1 159 ? -6.352 1.793 4.145 1 96.38 159 ARG B CA 1
ATOM 6088 C C . ARG B 1 159 ? -5.266 1.314 5.102 1 96.38 159 ARG B C 1
ATOM 6090 O O . ARG B 1 159 ? -4.129 1.794 5.051 1 96.38 159 ARG B O 1
ATOM 6097 N N . LEU B 1 160 ? -5.582 0.41 5.988 1 94.31 160 LEU B N 1
ATOM 6098 C CA . LEU B 1 160 ? -4.629 -0.088 6.977 1 94.31 160 LEU B CA 1
ATOM 6099 C C . LEU B 1 160 ? -3.445 -0.765 6.297 1 94.31 160 LEU B C 1
ATOM 6101 O O . LEU B 1 160 ? -2.336 -0.773 6.832 1 94.31 160 LEU B O 1
ATOM 6105 N N . THR B 1 161 ? -3.695 -1.296 5.055 1 95.81 161 THR B N 1
ATOM 6106 C CA . THR B 1 161 ? -2.623 -1.932 4.297 1 95.81 161 THR B CA 1
ATOM 6107 C C . THR B 1 161 ? -2.285 -1.118 3.053 1 95.81 161 THR B C 1
ATOM 6109 O O . THR B 1 161 ? -1.456 -1.531 2.24 1 95.81 161 THR B O 1
ATOM 6112 N N . GLY B 1 162 ? -3.027 -0.058 2.826 1 97.12 162 GLY B N 1
ATOM 6113 C CA . GLY B 1 162 ? -2.781 0.883 1.744 1 97.12 162 GLY B CA 1
ATOM 6114 C C . GLY B 1 162 ? -2 2.107 2.186 1 97.12 162 GLY B C 1
ATOM 6115 O O . GLY B 1 162 ? -0.864 1.992 2.648 1 97.12 162 GLY B O 1
ATOM 6116 N N . SER B 1 163 ? -2.648 3.195 2.25 1 97.38 163 SER B N 1
ATOM 6117 C CA . SER B 1 163 ? -1.997 4.477 2.512 1 97.38 163 SER B CA 1
ATOM 6118 C C . SER B 1 163 ? -1.353 4.496 3.893 1 97.38 163 SER B C 1
ATOM 6120 O O . SER B 1 163 ? -0.266 5.047 4.07 1 97.38 163 SER B O 1
ATOM 6122 N N . SER B 1 164 ? -1.996 3.938 4.867 1 95 164 SER B N 1
ATOM 6123 C CA . SER B 1 164 ? -1.452 3.941 6.219 1 95 164 SER B CA 1
ATOM 6124 C C . SER B 1 164 ? -0.112 3.217 6.277 1 95 164 SER B C 1
ATOM 6126 O O . SER B 1 164 ? 0.842 3.713 6.883 1 95 164 SER B O 1
ATOM 6128 N N . THR B 1 165 ? -0.027 2.086 5.664 1 95.81 165 THR B N 1
ATOM 6129 C CA . THR B 1 165 ? 1.207 1.308 5.664 1 95.81 165 THR B CA 1
ATOM 6130 C C . THR B 1 165 ? 2.275 1.986 4.809 1 95.81 165 THR B C 1
ATOM 6132 O O . THR B 1 165 ? 3.453 1.992 5.172 1 95.81 165 THR B O 1
ATOM 6135 N N . TRP B 1 166 ? 1.911 2.535 3.688 1 97.88 166 TRP B N 1
ATOM 6136 C CA . TRP B 1 166 ? 2.859 3.277 2.863 1 97.88 166 TRP B CA 1
ATOM 6137 C C . TRP B 1 166 ? 3.453 4.449 3.637 1 97.88 166 TRP B C 1
ATOM 6139 O O . TRP B 1 166 ? 4.66 4.691 3.578 1 97.88 166 TRP B O 1
ATOM 6149 N N . SER B 1 167 ? 2.582 5.188 4.336 1 97.06 167 SER B N 1
ATOM 6150 C CA . SER B 1 167 ? 3.055 6.293 5.168 1 97.06 167 SER B CA 1
ATOM 6151 C C . SER B 1 167 ? 4.023 5.801 6.242 1 97.06 167 SER B C 1
ATOM 6153 O O . SER B 1 167 ? 5.074 6.406 6.457 1 97.06 167 SER B O 1
ATOM 6155 N N . LYS B 1 168 ? 3.68 4.754 6.926 1 94 168 LYS B N 1
ATOM 6156 C CA . LYS B 1 168 ? 4.527 4.172 7.961 1 94 168 LYS B CA 1
ATOM 6157 C C . LYS B 1 168 ? 5.875 3.746 7.395 1 94 168 LYS B C 1
ATOM 6159 O O . LYS B 1 168 ? 6.918 3.994 8.008 1 94 168 LYS B O 1
ATOM 6164 N N . TYR B 1 169 ? 5.816 3.113 6.23 1 96.75 169 TYR B N 1
ATOM 6165 C CA . TYR B 1 169 ? 7.047 2.66 5.586 1 96.75 169 TYR B CA 1
ATOM 6166 C C . TYR B 1 169 ? 7.945 3.84 5.23 1 96.75 169 TYR B C 1
ATOM 6168 O O . TYR B 1 169 ? 9.133 3.84 5.551 1 96.75 169 TYR B O 1
ATOM 6176 N N . ARG B 1 170 ? 7.41 4.824 4.582 1 96.94 170 ARG B N 1
ATOM 6177 C CA . ARG B 1 170 ? 8.156 6.027 4.234 1 96.94 170 ARG B CA 1
ATOM 6178 C C . ARG B 1 170 ? 8.766 6.676 5.473 1 96.94 170 ARG B C 1
ATOM 6180 O O . ARG B 1 170 ? 9.93 7.062 5.469 1 96.94 170 ARG B O 1
ATOM 6187 N N . ASN B 1 171 ? 7.969 6.824 6.496 1 95.12 171 ASN B N 1
ATOM 6188 C CA . ASN B 1 171 ? 8.477 7.402 7.738 1 95.12 171 ASN B CA 1
ATOM 6189 C C . ASN B 1 171 ? 9.641 6.594 8.297 1 95.12 171 ASN B C 1
ATOM 6191 O O . ASN B 1 171 ? 10.641 7.16 8.75 1 95.12 171 ASN B O 1
ATOM 6195 N N . HIS B 1 172 ? 9.539 5.316 8.219 1 91.75 172 HIS B N 1
ATOM 6196 C CA . HIS B 1 172 ? 10.586 4.438 8.742 1 91.75 172 HIS B CA 1
ATOM 6197 C C . HIS B 1 172 ? 11.891 4.613 7.973 1 91.75 172 HIS B C 1
ATOM 6199 O O . HIS B 1 172 ? 12.945 4.82 8.578 1 91.75 172 HIS B O 1
ATOM 6205 N N . ILE B 1 173 ? 11.836 4.594 6.664 1 93.81 173 ILE B N 1
ATOM 6206 C CA . ILE B 1 173 ? 13.07 4.59 5.887 1 93.81 173 ILE B CA 1
ATOM 6207 C C . ILE B 1 173 ? 13.703 5.977 5.914 1 93.81 173 ILE B C 1
ATOM 6209 O O . ILE B 1 173 ? 14.922 6.113 5.805 1 93.81 173 ILE B O 1
ATOM 6213 N N . THR B 1 174 ? 12.93 7.035 6.141 1 95.44 174 THR B N 1
ATOM 6214 C CA . THR B 1 174 ? 13.5 8.375 6.242 1 95.44 174 THR B CA 1
ATOM 6215 C C . THR B 1 174 ? 14.047 8.625 7.645 1 95.44 174 THR B C 1
ATOM 6217 O O . THR B 1 174 ? 15.125 9.195 7.801 1 95.44 174 THR B O 1
ATOM 6220 N N . ALA B 1 175 ? 13.344 8.227 8.648 1 92.75 175 ALA B N 1
ATOM 6221 C CA . ALA B 1 175 ? 13.766 8.461 10.023 1 92.75 175 ALA B CA 1
ATOM 6222 C C . ALA B 1 175 ? 15.039 7.68 10.352 1 92.75 175 ALA B C 1
ATOM 6224 O O . ALA B 1 175 ? 15.875 8.141 11.125 1 92.75 175 ALA B O 1
ATOM 6225 N N . SER B 1 176 ? 15.211 6.477 9.766 1 91.44 176 SER B N 1
ATOM 6226 C CA . SER B 1 176 ? 16.359 5.621 10.055 1 91.44 176 SER B CA 1
ATOM 6227 C C . SER B 1 176 ? 17.484 5.848 9.055 1 91.44 176 SER B C 1
ATOM 6229 O O . SER B 1 176 ? 18.5 5.141 9.078 1 91.44 176 SER B O 1
ATOM 6231 N N . HIS B 1 177 ? 17.328 6.793 8.148 1 94.31 177 HIS B N 1
ATOM 6232 C CA . HIS B 1 177 ? 18.281 7.047 7.078 1 94.31 177 HIS B CA 1
ATOM 6233 C C . HIS B 1 177 ? 19.578 7.637 7.633 1 94.31 177 HIS B C 1
ATOM 6235 O O . HIS B 1 177 ? 19.531 8.555 8.453 1 94.31 177 HIS B O 1
ATOM 6241 N N . ASN B 1 178 ? 20.688 7.094 7.309 1 95.56 178 ASN B N 1
ATOM 6242 C CA . ASN B 1 178 ? 22.016 7.602 7.68 1 95.56 178 ASN B CA 1
ATOM 6243 C C . ASN B 1 178 ? 22.703 8.289 6.504 1 95.56 178 ASN B C 1
ATOM 6245 O O . ASN B 1 178 ? 22.5 7.906 5.352 1 95.56 178 ASN B O 1
ATOM 6249 N N . VAL B 1 179 ? 23.453 9.25 6.812 1 97.38 179 VAL B N 1
ATOM 6250 C CA . VAL B 1 179 ? 24.172 10.055 5.824 1 97.38 179 VAL B CA 1
ATOM 6251 C C . VAL B 1 179 ? 25.672 9.977 6.086 1 97.38 179 VAL B C 1
ATOM 6253 O O . VAL B 1 179 ? 26.125 10.156 7.219 1 97.38 179 VAL B O 1
ATOM 6256 N N . GLU B 1 180 ? 26.422 9.656 5.039 1 97.25 180 GLU B N 1
ATOM 6257 C CA . GLU B 1 180 ? 27.875 9.758 5.113 1 97.25 180 GLU B CA 1
ATOM 6258 C C . GLU B 1 180 ? 28.344 11.195 4.883 1 97.25 180 GLU B C 1
ATOM 6260 O O . GLU B 1 180 ? 28.094 11.766 3.82 1 97.25 180 GLU B O 1
ATOM 6265 N N . ILE B 1 181 ? 28.953 11.828 5.859 1 97.56 181 ILE B N 1
ATOM 6266 C CA . ILE B 1 181 ? 29.375 13.219 5.766 1 97.56 181 ILE B CA 1
ATOM 6267 C C . ILE B 1 181 ? 30.781 13.367 6.363 1 97.56 181 ILE B C 1
ATOM 6269 O O . ILE B 1 181 ? 31.109 12.703 7.348 1 97.56 181 ILE B O 1
ATOM 6273 N N . GLU B 1 182 ? 31.641 14.164 5.75 1 96.5 182 GLU B N 1
ATOM 6274 C CA . GLU B 1 182 ? 32.969 14.438 6.266 1 96.5 182 GLU B CA 1
ATOM 6275 C C . GLU B 1 182 ? 32.938 15.531 7.324 1 96.5 182 GLU B C 1
ATOM 6277 O O . GLU B 1 182 ? 32.625 16.688 7.023 1 96.5 182 GLU B O 1
ATOM 6282 N N . LEU B 1 183 ? 33.094 15.281 8.531 1 94.56 183 LEU B N 1
ATOM 6283 C CA . LEU B 1 183 ? 33.188 16.203 9.648 1 94.56 183 LEU B CA 1
ATOM 6284 C C . LEU B 1 183 ? 34.562 16.109 10.32 1 94.56 183 LEU B C 1
ATOM 6286 O O . LEU B 1 183 ? 35.031 15.008 10.648 1 94.56 183 LEU B O 1
ATOM 6290 N N . ASP B 1 184 ? 35.281 17.172 10.438 1 92.44 184 ASP B N 1
ATOM 6291 C CA . ASP B 1 184 ? 36.594 17.25 11.086 1 92.44 184 ASP B CA 1
ATOM 6292 C C . ASP B 1 184 ? 37.562 16.297 10.422 1 92.44 184 ASP B C 1
ATOM 6294 O O . ASP B 1 184 ? 38.281 15.555 11.102 1 92.44 184 ASP B O 1
ATOM 6298 N N . GLY B 1 185 ? 37.5 16.109 9.227 1 91.88 185 GLY B N 1
ATOM 6299 C CA . GLY B 1 185 ? 38.469 15.344 8.438 1 91.88 185 GLY B CA 1
ATOM 6300 C C . GLY B 1 185 ? 38.156 13.859 8.383 1 91.88 185 GLY B C 1
ATOM 6301 O O . GLY B 1 185 ? 38.906 13.086 7.793 1 91.88 185 GLY B O 1
ATOM 6302 N N . LYS B 1 186 ? 37.094 13.406 8.93 1 93.62 186 LYS B N 1
ATOM 6303 C CA . LYS B 1 186 ? 36.719 12 8.953 1 93.62 186 LYS B CA 1
ATOM 6304 C C . LYS B 1 186 ? 35.312 11.797 8.414 1 93.62 186 LYS B C 1
ATOM 6306 O O . LYS B 1 186 ? 34.406 12.594 8.68 1 93.62 186 LYS B O 1
ATOM 6311 N N . ILE B 1 187 ? 35.156 10.781 7.59 1 96.38 187 ILE B N 1
ATOM 6312 C CA . ILE B 1 187 ? 33.844 10.406 7.102 1 96.38 187 ILE B CA 1
ATOM 6313 C C . ILE B 1 187 ? 33.062 9.742 8.227 1 96.38 187 ILE B C 1
ATOM 6315 O O . ILE B 1 187 ? 33.531 8.781 8.836 1 96.38 187 ILE B O 1
ATOM 6319 N N . GLN B 1 188 ? 31.938 10.281 8.547 1 96.56 188 GLN B N 1
ATOM 6320 C CA . GLN B 1 188 ? 31.047 9.766 9.586 1 96.56 188 GLN B CA 1
ATOM 6321 C C . GLN B 1 188 ? 29.672 9.461 9.023 1 96.56 188 GLN B C 1
ATOM 6323 O O . GLN B 1 188 ? 29.234 10.086 8.055 1 96.56 188 GLN B O 1
ATOM 6328 N N . SER B 1 189 ? 29.094 8.398 9.562 1 96.69 189 SER B N 1
ATOM 6329 C CA . SER B 1 189 ? 27.703 8.078 9.266 1 96.69 189 SER B CA 1
ATOM 6330 C C . SER B 1 189 ? 26.781 8.57 10.375 1 96.69 189 SER B C 1
ATOM 6332 O O . SER B 1 189 ? 26.812 8.055 11.492 1 96.69 189 SER B O 1
ATOM 6334 N N . ILE B 1 190 ? 26 9.641 10.086 1 96.62 190 ILE B N 1
ATOM 6335 C CA . ILE B 1 190 ? 25.156 10.195 11.133 1 96.62 190 ILE B CA 1
ATOM 6336 C C . ILE B 1 190 ? 23.703 10.242 10.656 1 96.62 190 ILE B C 1
ATOM 6338 O O . ILE B 1 190 ? 23.438 10.117 9.453 1 96.62 190 ILE B O 1
ATOM 6342 N N . GLY B 1 191 ? 22.781 10.352 11.594 1 95.81 191 GLY B N 1
ATOM 6343 C CA . GLY B 1 191 ? 21.359 10.344 11.289 1 95.81 191 GLY B CA 1
ATOM 6344 C C . GLY B 1 191 ? 20.906 11.555 10.508 1 95.81 191 GLY B C 1
ATOM 6345 O O . GLY B 1 191 ? 21.453 12.648 10.672 1 95.81 191 GLY B O 1
ATOM 6346 N N . ILE B 1 192 ? 19.938 11.375 9.656 1 96.25 192 ILE B N 1
ATOM 6347 C CA . ILE B 1 192 ? 19.453 12.383 8.727 1 96.25 192 ILE B CA 1
ATOM 6348 C C . ILE B 1 192 ? 19.016 13.633 9.492 1 96.25 192 ILE B C 1
ATOM 6350 O O . ILE B 1 192 ? 19.203 14.75 9.016 1 96.25 192 ILE B O 1
ATOM 6354 N N . ASN B 1 193 ? 18.438 13.523 10.672 1 93 193 ASN B N 1
ATOM 6355 C CA . ASN B 1 193 ? 17.953 14.672 11.43 1 93 193 ASN B CA 1
ATOM 6356 C C . ASN B 1 193 ? 19.094 15.586 11.852 1 93 193 ASN B C 1
ATOM 6358 O O . ASN B 1 193 ? 18.953 16.812 11.828 1 93 193 ASN B O 1
ATOM 6362 N N . GLU B 1 194 ? 20.172 14.953 12.289 1 94.25 194 GLU B N 1
ATOM 6363 C CA . GLU B 1 194 ? 21.344 15.734 12.648 1 94.25 194 GLU B CA 1
ATOM 6364 C C . GLU B 1 194 ? 21.875 16.5 11.445 1 94.25 194 GLU B C 1
ATOM 6366 O O . GLU B 1 194 ? 22.234 17.688 11.562 1 94.25 194 GLU B O 1
ATOM 6371 N N . VAL B 1 195 ? 21.875 15.867 10.328 1 96.44 195 VAL B N 1
ATOM 6372 C CA . VAL B 1 195 ? 22.375 16.5 9.102 1 96.44 195 VAL B CA 1
ATOM 6373 C C . VAL B 1 195 ? 21.453 17.641 8.703 1 96.44 195 VAL B C 1
ATOM 6375 O O . VAL B 1 195 ? 21.922 18.734 8.352 1 96.44 195 VAL B O 1
ATOM 6378 N N . LYS B 1 196 ? 20.188 17.469 8.742 1 95.06 196 LYS B N 1
ATOM 6379 C CA . LYS B 1 196 ? 19.219 18.484 8.359 1 95.06 196 LYS B CA 1
ATOM 6380 C C . LYS B 1 196 ? 19.312 19.719 9.266 1 95.06 196 LYS B C 1
ATOM 6382 O O . LYS B 1 196 ? 19.156 20.844 8.812 1 95.06 196 LYS B O 1
ATOM 6387 N N . ASN B 1 197 ? 19.641 19.531 10.477 1 94.19 197 ASN B N 1
ATOM 6388 C CA . ASN B 1 197 ? 19.766 20.641 11.43 1 94.19 197 ASN B CA 1
ATOM 6389 C C . ASN B 1 197 ? 20.969 21.531 11.109 1 94.19 197 ASN B C 1
ATOM 6391 O O . ASN B 1 197 ? 21 22.688 11.508 1 94.19 197 ASN B O 1
ATOM 6395 N N . MET B 1 198 ? 21.906 21.016 10.43 1 96.12 198 MET B N 1
ATOM 6396 C CA . MET B 1 198 ? 23.109 21.75 10.086 1 96.12 198 MET B CA 1
ATOM 6397 C C . MET B 1 198 ? 22.797 22.891 9.117 1 96.12 198 MET B C 1
ATOM 6399 O O . MET B 1 198 ? 23.609 23.812 8.938 1 96.12 198 MET B O 1
ATOM 6403 N N . GLN B 1 199 ? 21.594 22.844 8.5 1 94.75 199 GLN B N 1
ATOM 6404 C CA . GLN B 1 199 ? 21.203 23.906 7.582 1 94.75 199 GLN B CA 1
ATOM 6405 C C . GLN B 1 199 ? 21.062 25.234 8.312 1 94.75 199 GLN B C 1
ATOM 6407 O O . GLN B 1 199 ? 21.125 26.297 7.688 1 94.75 199 GLN B O 1
ATOM 6412 N N . PHE B 1 200 ? 20.938 25.219 9.648 1 92.81 200 PHE B N 1
ATOM 6413 C CA . PHE B 1 200 ? 20.734 26.422 10.453 1 92.81 200 PHE B CA 1
ATOM 6414 C C . PHE B 1 200 ? 22.047 26.891 11.07 1 92.81 200 PHE B C 1
ATOM 6416 O O . PHE B 1 200 ? 22.062 27.844 11.836 1 92.81 200 PHE B O 1
ATOM 6423 N N . SER B 1 201 ? 23.141 26.234 10.727 1 93.75 201 SER B N 1
ATOM 6424 C CA . SER B 1 201 ? 24.453 26.578 11.297 1 93.75 201 SER B CA 1
ATOM 6425 C C . SER B 1 201 ? 24.922 27.938 10.82 1 93.75 201 SER B C 1
ATOM 6427 O O . SER B 1 201 ? 24.672 28.328 9.68 1 93.75 201 SER B O 1
ATOM 6429 N N . ASN B 1 202 ? 25.688 28.625 11.727 1 92 202 ASN B N 1
ATOM 6430 C CA . ASN B 1 202 ? 26.344 29.859 11.336 1 92 202 ASN B CA 1
ATOM 6431 C C . ASN B 1 202 ? 27.531 29.609 10.414 1 92 202 ASN B C 1
ATOM 6433 O O . ASN B 1 202 ? 28.031 30.531 9.773 1 92 202 ASN B O 1
ATOM 6437 N N . GLU B 1 203 ? 27.859 28.359 10.273 1 94.69 203 GLU B N 1
ATOM 6438 C CA . GLU B 1 203 ? 29.016 28 9.453 1 94.69 203 GLU B CA 1
ATOM 6439 C C . GLU B 1 203 ? 28.578 27.609 8.039 1 94.69 203 GLU B C 1
ATOM 6441 O O . GLU B 1 203 ? 28.047 26.516 7.836 1 94.69 203 GLU B O 1
ATOM 6446 N N . GLY B 1 204 ? 28.969 28.453 7.07 1 95.88 204 GLY B N 1
ATOM 6447 C CA . GLY B 1 204 ? 28.562 28.234 5.688 1 95.88 204 GLY B CA 1
ATOM 6448 C C . GLY B 1 204 ? 29.078 26.922 5.117 1 95.88 204 GLY B C 1
ATOM 6449 O O . GLY B 1 204 ? 28.344 26.219 4.406 1 95.88 204 GLY B O 1
ATOM 6450 N N . GLU B 1 205 ? 30.281 26.562 5.406 1 96.56 205 GLU B N 1
ATOM 6451 C CA . GLU B 1 205 ? 30.875 25.344 4.887 1 96.56 205 GLU B CA 1
ATOM 6452 C C . GLU B 1 205 ? 30.141 24.109 5.41 1 96.56 205 GLU B C 1
ATOM 6454 O O . GLU B 1 205 ? 29.984 23.125 4.688 1 96.56 205 GLU B O 1
ATOM 6459 N N . LEU B 1 206 ? 29.75 24.188 6.617 1 97.19 206 LEU B N 1
ATOM 6460 C CA . LEU B 1 206 ? 29 23.078 7.203 1 97.19 206 LEU B CA 1
ATOM 6461 C C . LEU B 1 206 ? 27.641 22.906 6.52 1 97.19 206 LEU B C 1
ATOM 6463 O O . LEU B 1 206 ? 27.234 21.797 6.223 1 97.19 206 LEU B O 1
ATOM 6467 N N . ARG B 1 207 ? 26.938 24.031 6.277 1 97.81 207 ARG B N 1
ATOM 6468 C CA . ARG B 1 207 ? 25.656 23.984 5.582 1 97.81 207 ARG B CA 1
ATOM 6469 C C . ARG B 1 207 ? 25.812 23.344 4.203 1 97.81 207 ARG B C 1
ATOM 6471 O O . ARG B 1 207 ? 25.016 22.484 3.814 1 97.81 207 ARG B O 1
ATOM 6478 N N . LYS B 1 208 ? 26.844 23.766 3.516 1 97.69 208 LYS B N 1
ATOM 6479 C CA . LYS B 1 208 ? 27.109 23.266 2.17 1 97.69 208 LYS B CA 1
ATOM 6480 C C . LYS B 1 208 ? 27.406 21.781 2.191 1 97.69 208 LYS B C 1
ATOM 6482 O O . LYS B 1 208 ? 26.828 21 1.425 1 97.69 208 LYS B O 1
ATOM 6487 N N . LYS B 1 209 ? 28.266 21.359 3.086 1 97.56 209 LYS B N 1
ATOM 6488 C CA . LYS B 1 209 ? 28.641 19.953 3.205 1 97.56 209 LYS B CA 1
ATOM 6489 C C . LYS B 1 209 ? 27.422 19.094 3.543 1 97.56 209 LYS B C 1
ATOM 6491 O O . LYS B 1 209 ? 27.234 18.016 2.953 1 97.56 209 LYS B O 1
ATOM 6496 N N . ALA B 1 210 ? 26.672 19.547 4.488 1 98.06 210 ALA B N 1
ATOM 6497 C CA . ALA B 1 210 ? 25.469 18.828 4.918 1 98.06 210 ALA B CA 1
ATOM 6498 C C . ALA B 1 210 ? 24.484 18.672 3.771 1 98.06 210 ALA B C 1
ATOM 6500 O O . ALA B 1 210 ? 23.906 17.609 3.574 1 98.06 210 ALA B O 1
ATOM 6501 N N . TYR B 1 211 ? 24.375 19.703 3.008 1 97.81 211 TYR B N 1
ATOM 6502 C CA . TYR B 1 211 ? 23.422 19.75 1.901 1 97.81 211 TYR B CA 1
ATOM 6503 C C . TYR B 1 211 ? 23.766 18.719 0.837 1 97.81 211 TYR B C 1
ATOM 6505 O O . TYR B 1 211 ? 22.922 17.922 0.427 1 97.81 211 TYR B O 1
ATOM 6513 N N . PHE B 1 212 ? 24.938 18.672 0.442 1 97.62 212 PHE B N 1
ATOM 6514 C CA . PHE B 1 212 ? 25.328 17.766 -0.635 1 97.62 212 PHE B CA 1
ATOM 6515 C C . PHE B 1 212 ? 25.422 16.328 -0.134 1 97.62 212 PHE B C 1
ATOM 6517 O O . PHE B 1 212 ? 25.141 15.391 -0.877 1 97.62 212 PHE B O 1
ATOM 6524 N N . ALA B 1 213 ? 25.797 16.156 1.135 1 97.94 213 ALA B N 1
ATOM 6525 C CA . ALA B 1 213 ? 25.797 14.82 1.729 1 97.94 213 ALA B CA 1
ATOM 6526 C C . ALA B 1 213 ? 24.375 14.258 1.781 1 97.94 213 ALA B C 1
ATOM 6528 O O . ALA B 1 213 ? 24.156 13.086 1.447 1 97.94 213 ALA B O 1
ATOM 6529 N N . GLU B 1 214 ? 23.438 15.07 2.205 1 97.62 214 GLU B N 1
ATOM 6530 C CA . GLU B 1 214 ? 22.031 14.664 2.221 1 97.62 214 GLU B CA 1
ATOM 6531 C C . GLU B 1 214 ? 21.547 14.297 0.821 1 97.62 214 GLU B C 1
ATOM 6533 O O . GLU B 1 214 ? 20.922 13.258 0.627 1 97.62 214 GLU B O 1
ATOM 6538 N N . ARG B 1 215 ? 21.812 15.117 -0.079 1 97.06 215 ARG B N 1
ATOM 6539 C CA . ARG B 1 215 ? 21.391 14.914 -1.457 1 97.06 215 ARG B CA 1
ATOM 6540 C C . ARG B 1 215 ? 21.891 13.578 -1.999 1 97.06 215 ARG B C 1
ATOM 6542 O O . ARG B 1 215 ? 21.125 12.805 -2.572 1 97.06 215 ARG B O 1
ATOM 6549 N N . LYS B 1 216 ? 23.125 13.32 -1.815 1 97 216 LYS B N 1
ATOM 6550 C CA . LYS B 1 216 ? 23.719 12.07 -2.273 1 97 216 LYS B CA 1
ATOM 6551 C C . LYS B 1 216 ? 23.094 10.867 -1.58 1 97 216 LYS B C 1
ATOM 6553 O O . LYS B 1 216 ? 22.781 9.859 -2.225 1 97 216 LYS B O 1
ATOM 6558 N N . SER B 1 217 ? 22.906 11 -0.324 1 97.06 217 SER B N 1
ATOM 6559 C CA . SER B 1 217 ? 22.344 9.898 0.46 1 97.06 217 SER B CA 1
ATOM 6560 C C . SER B 1 217 ? 20.922 9.578 0.031 1 97.06 217 SER B C 1
ATOM 6562 O O . SER B 1 217 ? 20.484 8.422 0.116 1 97.06 217 SER B O 1
ATOM 6564 N N . ASN B 1 218 ? 20.156 10.508 -0.445 1 97.44 218 ASN B N 1
ATOM 6565 C CA . ASN B 1 218 ? 18.75 10.352 -0.774 1 97.44 218 ASN B CA 1
ATOM 6566 C C . ASN B 1 218 ? 18.547 9.453 -1.988 1 97.44 218 ASN B C 1
ATOM 6568 O O . ASN B 1 218 ? 17.469 8.898 -2.191 1 97.44 218 ASN B O 1
ATOM 6572 N N . ASP B 1 219 ? 19.562 9.234 -2.777 1 95.06 219 ASP B N 1
ATOM 6573 C CA . ASP B 1 219 ? 19.484 8.312 -3.902 1 95.06 219 ASP B CA 1
ATOM 6574 C C . ASP B 1 219 ? 19.141 6.898 -3.432 1 95.06 219 ASP B C 1
ATOM 6576 O O . ASP B 1 219 ? 18.469 6.148 -4.141 1 95.06 219 ASP B O 1
ATOM 6580 N N . LYS B 1 220 ? 19.547 6.605 -2.27 1 91.88 220 LYS B N 1
ATOM 6581 C CA . LYS B 1 220 ? 19.406 5.254 -1.737 1 91.88 220 LYS B CA 1
ATOM 6582 C C . LYS B 1 220 ? 17.953 4.965 -1.359 1 91.88 220 LYS B C 1
ATOM 6584 O O . LYS B 1 220 ? 17.531 3.807 -1.331 1 91.88 220 LYS B O 1
ATOM 6589 N N . ILE B 1 221 ? 17.172 6.027 -1.04 1 95.19 221 ILE B N 1
ATOM 6590 C CA . ILE B 1 221 ? 15.844 5.773 -0.509 1 95.19 221 ILE B CA 1
ATOM 6591 C C . ILE B 1 221 ? 14.797 6.363 -1.445 1 95.19 221 ILE B C 1
ATOM 6593 O O . ILE B 1 221 ? 13.594 6.184 -1.233 1 95.19 221 ILE B O 1
ATOM 6597 N N . ALA B 1 222 ? 15.195 6.996 -2.545 1 96.75 222 ALA B N 1
ATOM 6598 C CA . ALA B 1 222 ? 14.305 7.766 -3.408 1 96.75 222 ALA B CA 1
ATOM 6599 C C . ALA B 1 222 ? 13.211 6.879 -4.004 1 96.75 222 ALA B C 1
ATOM 6601 O O . ALA B 1 222 ? 12.047 7.266 -4.043 1 96.75 222 ALA B O 1
ATOM 6602 N N . GLU B 1 223 ? 13.547 5.672 -4.426 1 94.56 223 GLU B N 1
ATOM 6603 C CA . GLU B 1 223 ? 12.586 4.789 -5.082 1 94.56 223 GLU B CA 1
ATOM 6604 C C . GLU B 1 223 ? 11.492 4.344 -4.113 1 94.56 223 GLU B C 1
ATOM 6606 O O . GLU B 1 223 ? 10.32 4.293 -4.48 1 94.56 223 GLU B O 1
ATOM 6611 N N . GLY B 1 224 ? 11.938 4.004 -2.92 1 96.25 224 GLY B N 1
ATOM 6612 C CA . GLY B 1 224 ? 10.961 3.611 -1.916 1 96.25 224 GLY B CA 1
ATOM 6613 C C . GLY B 1 224 ? 10.023 4.738 -1.525 1 96.25 224 GLY B C 1
ATOM 6614 O O . GLY B 1 224 ? 8.812 4.539 -1.414 1 96.25 224 GLY B O 1
ATOM 6615 N N . VAL B 1 225 ? 10.547 5.965 -1.355 1 98.12 225 VAL B N 1
ATOM 6616 C CA . VAL B 1 225 ? 9.734 7.117 -0.98 1 98.12 225 VAL B CA 1
ATOM 6617 C C . VAL B 1 225 ? 8.805 7.492 -2.129 1 98.12 225 VAL B C 1
ATOM 6619 O O . VAL B 1 225 ? 7.648 7.859 -1.901 1 98.12 225 VAL B O 1
ATOM 6622 N N . LEU B 1 226 ? 9.305 7.352 -3.352 1 98.06 226 LEU B N 1
ATOM 6623 C CA . LEU B 1 226 ? 8.469 7.621 -4.52 1 98.06 226 LEU B CA 1
ATOM 6624 C C . LEU B 1 226 ? 7.301 6.648 -4.594 1 98.06 226 LEU B C 1
ATOM 6626 O O . LEU B 1 226 ? 6.18 7.043 -4.926 1 98.06 226 LEU B O 1
ATOM 6630 N N . ALA B 1 227 ? 7.566 5.367 -4.324 1 97.44 227 ALA B N 1
ATOM 6631 C CA . ALA B 1 227 ? 6.484 4.383 -4.312 1 97.44 227 ALA B CA 1
ATOM 6632 C C . ALA B 1 227 ? 5.398 4.777 -3.314 1 97.44 227 ALA B C 1
ATOM 6634 O O . ALA B 1 227 ? 4.207 4.68 -3.613 1 97.44 227 ALA B O 1
ATOM 6635 N N . ALA B 1 228 ? 5.809 5.258 -2.135 1 98.38 228 ALA B N 1
ATOM 6636 C CA . ALA B 1 228 ? 4.867 5.719 -1.121 1 98.38 228 ALA B CA 1
ATOM 6637 C C . ALA B 1 228 ? 4.074 6.926 -1.617 1 98.38 228 ALA B C 1
ATOM 6639 O O . ALA B 1 228 ? 2.855 6.984 -1.454 1 98.38 228 ALA B O 1
ATOM 6640 N N . LEU B 1 229 ? 4.742 7.883 -2.24 1 98.69 229 LEU B N 1
ATOM 6641 C CA . LEU B 1 229 ? 4.078 9.07 -2.766 1 98.69 229 LEU B CA 1
ATOM 6642 C C . LEU B 1 229 ? 3.006 8.695 -3.779 1 98.69 229 LEU B C 1
ATOM 6644 O O . LEU B 1 229 ? 1.86 9.141 -3.676 1 98.69 229 LEU B O 1
ATOM 6648 N N . ASN B 1 230 ? 3.406 7.828 -4.711 1 98.31 230 ASN B N 1
ATOM 6649 C CA . ASN B 1 230 ? 2.486 7.379 -5.75 1 98.31 230 ASN B CA 1
ATOM 6650 C C . ASN B 1 230 ? 1.278 6.66 -5.16 1 98.31 230 ASN B C 1
ATOM 6652 O O . ASN B 1 230 ? 0.144 6.891 -5.582 1 98.31 230 ASN B O 1
ATOM 6656 N N . ALA B 1 231 ? 1.544 5.816 -4.23 1 98.5 231 ALA B N 1
ATOM 6657 C CA . ALA B 1 231 ? 0.466 5.027 -3.641 1 98.5 231 ALA B CA 1
ATOM 6658 C C . ALA B 1 231 ? -0.493 5.91 -2.848 1 98.5 231 ALA B C 1
ATOM 6660 O O . ALA B 1 231 ? -1.711 5.836 -3.033 1 98.5 231 ALA B O 1
ATOM 6661 N N . ILE B 1 232 ? 0.037 6.77 -2 1 98.62 232 ILE B N 1
ATOM 6662 C CA . ILE B 1 232 ? -0.773 7.605 -1.122 1 98.62 232 ILE B CA 1
ATOM 6663 C C . ILE B 1 232 ? -1.577 8.602 -1.956 1 98.62 232 ILE B C 1
ATOM 6665 O O . ILE B 1 232 ? -2.793 8.719 -1.792 1 98.62 232 ILE B O 1
ATOM 6669 N N . LYS B 1 233 ? -0.922 9.312 -2.855 1 98.75 233 LYS B N 1
ATOM 6670 C CA . LYS B 1 233 ? -1.617 10.297 -3.676 1 98.75 233 LYS B CA 1
ATOM 6671 C C . LYS B 1 233 ? -2.629 9.633 -4.602 1 98.75 233 LYS B C 1
ATOM 6673 O O . LYS B 1 233 ? -3.688 10.195 -4.883 1 98.75 233 LYS B O 1
ATOM 6678 N N . GLY B 1 234 ? -2.275 8.43 -5.117 1 98.31 234 GLY B N 1
ATOM 6679 C CA . GLY B 1 234 ? -3.246 7.688 -5.902 1 98.31 234 GLY B CA 1
ATOM 6680 C C . GLY B 1 234 ? -4.5 7.336 -5.121 1 98.31 234 GLY B C 1
ATOM 6681 O O . GLY B 1 234 ? -5.613 7.453 -5.641 1 98.31 234 GLY B O 1
ATOM 6682 N N . GLU B 1 235 ? -4.34 6.863 -3.914 1 98.25 235 GLU B N 1
ATOM 6683 C CA . GLU B 1 235 ? -5.484 6.551 -3.064 1 98.25 235 GLU B CA 1
ATOM 6684 C C . GLU B 1 235 ? -6.332 7.793 -2.801 1 98.25 235 GLU B C 1
ATOM 6686 O O . GLU B 1 235 ? -7.562 7.727 -2.811 1 98.25 235 GLU B O 1
ATOM 6691 N N . VAL B 1 236 ? -5.641 8.93 -2.537 1 98.56 236 VAL B N 1
ATOM 6692 C CA . VAL B 1 236 ? -6.34 10.188 -2.293 1 98.56 236 VAL B CA 1
ATOM 6693 C C . VAL B 1 236 ? -7.207 10.539 -3.498 1 98.56 236 VAL B C 1
ATOM 6695 O O . VAL B 1 236 ? -8.375 10.906 -3.342 1 98.56 236 VAL B O 1
ATOM 6698 N N . ILE B 1 237 ? -6.672 10.453 -4.684 1 98.12 237 ILE B N 1
ATOM 6699 C CA . ILE B 1 237 ? -7.41 10.75 -5.906 1 98.12 237 ILE B CA 1
ATOM 6700 C C . ILE B 1 237 ? -8.625 9.82 -6.012 1 98.12 237 ILE B C 1
ATOM 6702 O O . ILE B 1 237 ? -9.742 10.281 -6.25 1 98.12 237 ILE B O 1
ATOM 6706 N N . THR B 1 238 ? -8.398 8.531 -5.762 1 97.06 238 THR B N 1
ATOM 6707 C CA . THR B 1 238 ? -9.445 7.52 -5.855 1 97.06 238 THR B CA 1
ATOM 6708 C C . THR B 1 238 ? -10.57 7.816 -4.871 1 97.06 238 THR B C 1
ATOM 6710 O O . THR B 1 238 ? -11.742 7.848 -5.25 1 97.06 238 THR B O 1
ATOM 6713 N N . LEU B 1 239 ? -10.266 8.086 -3.654 1 97.31 239 LEU B N 1
ATOM 6714 C CA . LEU B 1 239 ? -11.266 8.297 -2.617 1 97.31 239 LEU B CA 1
ATOM 6715 C C . LEU B 1 239 ? -11.969 9.641 -2.803 1 97.31 239 LEU B C 1
ATOM 6717 O O . LEU B 1 239 ? -13.156 9.773 -2.504 1 97.31 239 LEU B O 1
ATOM 6721 N N . SER B 1 240 ? -11.18 10.672 -3.283 1 97.62 240 SER B N 1
ATOM 6722 C CA . SER B 1 240 ? -11.828 11.945 -3.605 1 97.62 240 SER B CA 1
ATOM 6723 C C . SER B 1 240 ? -12.93 11.75 -4.641 1 97.62 240 SER B C 1
ATOM 6725 O O . SER B 1 240 ? -14.039 12.273 -4.488 1 97.62 240 SER B O 1
ATOM 6727 N N . GLU B 1 241 ? -12.648 10.922 -5.605 1 96.44 241 GLU B N 1
ATOM 6728 C CA . GLU B 1 241 ? -13.617 10.656 -6.668 1 96.44 241 GLU B CA 1
ATOM 6729 C C . GLU B 1 241 ? -14.805 9.867 -6.141 1 96.44 241 GLU B C 1
ATOM 6731 O O . GLU B 1 241 ? -15.961 10.227 -6.387 1 96.44 241 GLU B O 1
ATOM 6736 N N . ILE B 1 242 ? -14.57 8.836 -5.438 1 95.62 242 ILE B N 1
ATOM 6737 C CA . ILE B 1 242 ? -15.609 7.93 -4.953 1 95.62 242 ILE B CA 1
ATOM 6738 C C . ILE B 1 242 ? -16.516 8.672 -3.979 1 95.62 242 ILE B C 1
ATOM 6740 O O . ILE B 1 242 ? -17.734 8.438 -3.957 1 95.62 242 ILE B O 1
ATOM 6744 N N . LYS B 1 243 ? -15.961 9.555 -3.211 1 96.38 243 LYS B N 1
ATOM 6745 C CA . LYS B 1 243 ? -16.734 10.305 -2.219 1 96.38 243 LYS B CA 1
ATOM 6746 C C . LYS B 1 243 ? -17.281 11.594 -2.812 1 96.38 243 LYS B C 1
ATOM 6748 O O . LYS B 1 243 ? -17.828 12.43 -2.09 1 96.38 243 LYS B O 1
ATOM 6753 N N . LYS B 1 244 ? -17.078 11.82 -4.148 1 96.31 244 LYS B N 1
ATOM 6754 C CA . LYS B 1 244 ? -17.719 12.844 -4.965 1 96.31 244 LYS B CA 1
ATOM 6755 C C . LYS B 1 244 ? -17.156 14.234 -4.645 1 96.31 244 LYS B C 1
ATOM 6757 O O . LYS B 1 244 ? -17.906 15.211 -4.598 1 96.31 244 LYS B O 1
ATOM 6762 N N . TYR B 1 245 ? -15.938 14.289 -4.27 1 97.25 245 TYR B N 1
ATOM 6763 C CA . TYR B 1 245 ? -15.219 15.555 -4.301 1 97.25 245 TYR B CA 1
ATOM 6764 C C . TYR B 1 245 ? -14.742 15.875 -5.715 1 97.25 245 TYR B C 1
ATOM 6766 O O . TYR B 1 245 ? -14.445 14.969 -6.5 1 97.25 245 TYR B O 1
ATOM 6774 N N . LYS B 1 246 ? -14.648 17.156 -5.988 1 96.88 246 LYS B N 1
ATOM 6775 C CA . LYS B 1 246 ? -14.18 17.547 -7.312 1 96.88 246 LYS B CA 1
ATOM 6776 C C . LYS B 1 246 ? -12.695 17.234 -7.484 1 96.88 246 LYS B C 1
ATOM 6778 O O . LYS B 1 246 ? -12.234 16.969 -8.594 1 96.88 246 LYS B O 1
ATOM 6783 N N . SER B 1 247 ? -11.938 17.328 -6.441 1 97.25 247 SER B N 1
ATOM 6784 C CA . SER B 1 247 ? -10.5 17.094 -6.383 1 97.25 247 SER B CA 1
ATOM 6785 C C . SER B 1 247 ? -10.016 16.984 -4.941 1 97.25 247 SER B C 1
ATOM 6787 O O . SER B 1 247 ? -10.75 17.297 -4.004 1 97.25 247 SER B O 1
ATOM 6789 N N . PRO B 1 248 ? -8.812 16.5 -4.785 1 97.69 248 PRO B N 1
ATOM 6790 C CA . PRO B 1 248 ? -8.234 16.547 -3.441 1 97.69 248 PRO B CA 1
ATOM 6791 C C . PRO B 1 248 ? -8.195 17.953 -2.859 1 97.69 248 PRO B C 1
ATOM 6793 O O . PRO B 1 248 ? -8.422 18.141 -1.662 1 97.69 248 PRO B O 1
ATOM 6796 N N . LEU B 1 249 ? -7.941 18.938 -3.635 1 98.38 249 LEU B N 1
ATOM 6797 C CA . LEU B 1 249 ? -7.938 20.328 -3.182 1 98.38 249 LEU B CA 1
ATOM 6798 C C . LEU B 1 249 ? -9.32 20.75 -2.713 1 98.38 249 LEU B C 1
ATOM 6800 O O . LEU B 1 249 ? -9.453 21.453 -1.705 1 98.38 249 LEU B O 1
ATOM 6804 N N . HIS B 1 250 ? -10.359 20.312 -3.447 1 97.81 250 HIS B N 1
ATOM 6805 C CA . HIS B 1 250 ? -11.727 20.641 -3.066 1 97.81 250 HIS B CA 1
ATOM 6806 C C . HIS B 1 250 ? -12.031 20.172 -1.65 1 97.81 250 HIS B C 1
ATOM 6808 O O . HIS B 1 250 ? -12.625 20.906 -0.859 1 97.81 250 HIS B O 1
ATOM 6814 N N . ARG B 1 251 ? -11.641 18.984 -1.379 1 97.12 251 ARG B N 1
ATOM 6815 C CA . ARG B 1 251 ? -11.859 18.453 -0.04 1 97.12 251 ARG B CA 1
ATOM 6816 C C . ARG B 1 251 ? -11.133 19.281 1.01 1 97.12 251 ARG B C 1
ATOM 6818 O O . ARG B 1 251 ? -11.703 19.625 2.049 1 97.12 251 ARG B O 1
ATOM 6825 N N . THR B 1 252 ? -9.883 19.594 0.742 1 98 252 THR B N 1
ATOM 6826 C CA . THR B 1 252 ? -9.078 20.375 1.672 1 98 252 THR B CA 1
ATOM 6827 C C . THR B 1 252 ? -9.703 21.75 1.904 1 98 252 THR B C 1
ATOM 6829 O O . THR B 1 252 ? -9.734 22.234 3.035 1 98 252 THR B O 1
ATOM 6832 N N . LEU B 1 253 ? -10.188 22.344 0.864 1 98.25 253 LEU B N 1
ATOM 6833 C CA . LEU B 1 253 ? -10.82 23.656 0.971 1 98.25 253 LEU B CA 1
ATOM 6834 C C . LEU B 1 253 ? -12.102 23.578 1.797 1 98.25 253 LEU B C 1
ATOM 6836 O O . LEU B 1 253 ? -12.367 24.453 2.625 1 98.25 253 LEU B O 1
ATOM 6840 N N . GLU B 1 254 ? -12.867 22.547 1.582 1 96.88 254 GLU B N 1
ATOM 6841 C CA . GLU B 1 254 ? -14.055 22.359 2.4 1 96.88 254 GLU B CA 1
ATOM 6842 C C . GLU B 1 254 ? -13.695 22.203 3.875 1 96.88 254 GLU B C 1
ATOM 6844 O O . GLU B 1 254 ? -14.312 22.828 4.738 1 96.88 254 GLU B O 1
ATOM 6849 N N . ASP B 1 255 ? -12.719 21.453 4.117 1 95.81 255 ASP B N 1
ATOM 6850 C CA . ASP B 1 255 ? -12.266 21.234 5.484 1 95.81 255 ASP B CA 1
ATOM 6851 C C . ASP B 1 255 ? -11.711 22.516 6.09 1 95.81 255 ASP B C 1
ATOM 6853 O O . ASP B 1 255 ? -11.781 22.719 7.305 1 95.81 255 ASP B O 1
ATOM 6857 N N . SER B 1 256 ? -11.234 23.359 5.227 1 97.69 256 SER B N 1
ATOM 6858 C CA . SER B 1 256 ? -10.641 24.625 5.645 1 97.69 256 SER B CA 1
ATOM 6859 C C . SER B 1 256 ? -11.688 25.734 5.723 1 97.69 256 SER B C 1
ATOM 6861 O O . SER B 1 256 ? -11.367 26.875 6.059 1 97.69 256 SER B O 1
ATOM 6863 N N . ARG B 1 257 ? -12.977 25.438 5.359 1 98.06 257 ARG B N 1
ATOM 6864 C CA . ARG B 1 257 ? -14.031 26.438 5.27 1 98.06 257 ARG B CA 1
ATOM 6865 C C . ARG B 1 257 ? -13.625 27.578 4.348 1 98.06 257 ARG B C 1
ATOM 6867 O O . ARG B 1 257 ? -13.93 28.734 4.625 1 98.06 257 ARG B O 1
ATOM 6874 N N . MET B 1 258 ? -12.875 27.266 3.307 1 98.19 258 MET B N 1
ATOM 6875 C CA . MET B 1 258 ? -12.344 28.266 2.387 1 98.19 258 MET B CA 1
ATOM 6876 C C . MET B 1 258 ? -12.812 28 0.961 1 98.19 258 MET B C 1
ATOM 6878 O O . MET B 1 258 ? -12.805 26.859 0.502 1 98.19 258 MET B O 1
ATOM 6882 N N . ASP B 1 259 ? -13.289 29.047 0.295 1 97.69 259 ASP B N 1
ATOM 6883 C CA . ASP B 1 259 ? -13.664 28.844 -1.103 1 97.69 259 ASP B CA 1
ATOM 6884 C C . ASP B 1 259 ? -12.445 28.953 -2.016 1 97.69 259 ASP B C 1
ATOM 6886 O O . ASP B 1 259 ? -11.438 29.562 -1.644 1 97.69 259 ASP B O 1
ATOM 6890 N N . GLU B 1 260 ? -12.516 28.406 -3.141 1 97.81 260 GLU B N 1
ATOM 6891 C CA . GLU B 1 260 ? -11.398 28.312 -4.078 1 97.81 260 GLU B CA 1
ATOM 6892 C C . GLU B 1 260 ? -10.977 29.703 -4.566 1 97.81 260 GLU B C 1
ATOM 6894 O O . GLU B 1 260 ? -9.789 29.938 -4.816 1 97.81 260 GLU B O 1
ATOM 6899 N N . GLU B 1 261 ? -11.906 30.641 -4.715 1 98.31 261 GLU B N 1
ATOM 6900 C CA . GLU B 1 261 ? -11.578 32 -5.152 1 98.31 261 GLU B CA 1
ATOM 6901 C C . GLU B 1 261 ? -10.625 32.688 -4.18 1 98.31 261 GLU B C 1
ATOM 6903 O O . GLU B 1 261 ? -9.664 33.344 -4.598 1 98.31 261 GLU B O 1
ATOM 6908 N N . THR B 1 262 ? -10.852 32.5 -2.9 1 98.44 262 THR B N 1
ATOM 6909 C CA . THR B 1 262 ? -9.969 33.062 -1.88 1 98.44 262 THR B CA 1
ATOM 6910 C C . THR B 1 262 ? -8.555 32.531 -2.047 1 98.44 262 THR B C 1
ATOM 6912 O O . THR B 1 262 ? -7.586 33.281 -2.027 1 98.44 262 THR B O 1
ATOM 6915 N N . LEU B 1 263 ? -8.445 31.203 -2.209 1 98.5 263 LEU B N 1
ATOM 6916 C CA . LEU B 1 263 ? -7.137 30.594 -2.395 1 98.5 263 LEU B CA 1
ATOM 6917 C C . LEU B 1 263 ? -6.449 31.141 -3.641 1 98.5 263 LEU B C 1
ATOM 6919 O O . LEU B 1 263 ? -5.277 31.516 -3.594 1 98.5 263 LEU B O 1
ATOM 6923 N N . ASN B 1 264 ? -7.156 31.172 -4.746 1 98.25 264 ASN B N 1
ATOM 6924 C CA . ASN B 1 264 ? -6.594 31.594 -6.027 1 98.25 264 ASN B CA 1
ATOM 6925 C C . ASN B 1 264 ? -6.074 33.031 -5.965 1 98.25 264 ASN B C 1
ATOM 6927 O O . ASN B 1 264 ? -4.98 33.312 -6.445 1 98.25 264 ASN B O 1
ATOM 6931 N N . VAL B 1 265 ? -6.855 33.938 -5.371 1 98.5 265 VAL B N 1
ATOM 6932 C CA . VAL B 1 265 ? -6.473 35.344 -5.297 1 98.5 265 VAL B CA 1
ATOM 6933 C C . VAL B 1 265 ? -5.242 35.5 -4.406 1 98.5 265 VAL B C 1
ATOM 6935 O O . VAL B 1 265 ? -4.316 36.219 -4.742 1 98.5 265 VAL B O 1
ATOM 6938 N N . MET B 1 266 ? -5.199 34.781 -3.291 1 98.44 266 MET B N 1
ATOM 6939 C CA . MET B 1 266 ? -4.047 34.844 -2.396 1 98.44 266 MET B CA 1
ATOM 6940 C C . MET B 1 266 ? -2.791 34.344 -3.104 1 98.44 266 MET B C 1
ATOM 6942 O O . MET B 1 266 ? -1.743 35 -3.043 1 98.44 266 MET B O 1
ATOM 6946 N N . ILE B 1 267 ? -2.916 33.219 -3.814 1 98.5 267 ILE B N 1
ATOM 6947 C CA . ILE B 1 267 ? -1.794 32.594 -4.523 1 98.5 267 ILE B CA 1
ATOM 6948 C C . ILE B 1 267 ? -1.307 33.531 -5.621 1 98.5 267 ILE B C 1
ATOM 6950 O O . ILE B 1 267 ? -0.102 33.656 -5.852 1 98.5 267 ILE B O 1
ATOM 6954 N N . GLU B 1 268 ? -2.217 34.125 -6.293 1 98.19 268 GLU B N 1
ATOM 6955 C CA . GLU B 1 268 ? -1.86 35.094 -7.344 1 98.19 268 GLU B CA 1
ATOM 6956 C C . GLU B 1 268 ? -1.033 36.25 -6.789 1 98.19 268 GLU B C 1
ATOM 6958 O O . GLU B 1 268 ? -0.038 36.656 -7.395 1 98.19 268 GLU B O 1
ATOM 6963 N N . VAL B 1 269 ? -1.46 36.75 -5.711 1 98.19 269 VAL B N 1
ATOM 6964 C CA . VAL B 1 269 ? -0.738 37.875 -5.109 1 98.19 269 VAL B CA 1
ATOM 6965 C C . VAL B 1 269 ? 0.63 37.406 -4.621 1 98.19 269 VAL B C 1
ATOM 6967 O O . VAL B 1 269 ? 1.621 38.125 -4.734 1 98.19 269 VAL B O 1
ATOM 6970 N N . MET B 1 270 ? 0.715 36.219 -4.027 1 98.19 270 MET B N 1
ATOM 6971 C CA . MET B 1 270 ? 2.012 35.656 -3.672 1 98.19 270 MET B CA 1
ATOM 6972 C C . MET B 1 270 ? 2.936 35.594 -4.883 1 98.19 270 MET B C 1
ATOM 6974 O O . MET B 1 270 ? 4.074 36.062 -4.82 1 98.19 270 MET B O 1
ATOM 6978 N N . GLU B 1 271 ? 2.412 35.094 -5.953 1 97.56 271 GLU B N 1
ATOM 6979 C CA . GLU B 1 271 ? 3.182 34.938 -7.184 1 97.56 271 GLU B CA 1
ATOM 6980 C C . GLU B 1 271 ? 3.68 36.281 -7.695 1 97.56 271 GLU B C 1
ATOM 6982 O O . GLU B 1 271 ? 4.844 36.406 -8.078 1 97.56 271 GLU B O 1
ATOM 6987 N N . GLU B 1 272 ? 2.844 37.281 -7.609 1 95.94 272 GLU B N 1
ATOM 6988 C CA . GLU B 1 272 ? 3.16 38.625 -8.086 1 95.94 272 GLU B CA 1
ATOM 6989 C C . GLU B 1 272 ? 4.309 39.25 -7.281 1 95.94 272 GLU B C 1
ATOM 6991 O O . GLU B 1 272 ? 4.996 40.156 -7.766 1 95.94 272 GLU B O 1
ATOM 6996 N N . ASN B 1 273 ? 4.461 38.781 -6.129 1 96.62 273 ASN B N 1
ATOM 6997 C CA . ASN B 1 273 ? 5.398 39.469 -5.23 1 96.62 273 ASN B CA 1
ATOM 6998 C C . ASN B 1 273 ? 6.652 38.625 -5.012 1 96.62 273 ASN B C 1
ATOM 7000 O O . ASN B 1 273 ? 7.508 38.969 -4.195 1 96.62 273 ASN B O 1
ATOM 7004 N N . LEU B 1 274 ? 6.82 37.531 -5.727 1 97.56 274 LEU B N 1
ATOM 7005 C CA . LEU B 1 274 ? 8 36.688 -5.602 1 97.56 274 LEU B CA 1
ATOM 7006 C C . LEU B 1 274 ? 9.266 37.438 -5.953 1 97.56 274 LEU B C 1
ATOM 7008 O O . LEU B 1 274 ? 10.336 37.188 -5.395 1 97.56 274 LEU B O 1
ATOM 7012 N N . GLN B 1 275 ? 9.156 38.438 -6.844 1 95.44 275 GLN B N 1
ATOM 7013 C CA . GLN B 1 275 ? 10.297 39.219 -7.262 1 95.44 275 GLN B CA 1
ATOM 7014 C C . GLN B 1 275 ? 10.859 40.031 -6.094 1 95.44 275 GLN B C 1
ATOM 7016 O O . GLN B 1 275 ? 12.07 40.281 -6.023 1 95.44 275 GLN B O 1
ATOM 7021 N N . GLU B 1 276 ? 10.008 40.5 -5.203 1 96 276 GLU B N 1
ATOM 7022 C CA . GLU B 1 276 ? 10.461 41.219 -4.023 1 96 276 GLU B CA 1
ATOM 7023 C C . GLU B 1 276 ? 11.375 40.375 -3.158 1 96 276 GLU B C 1
ATOM 7025 O O . GLU B 1 276 ? 12.336 40.875 -2.58 1 96 276 GLU B O 1
ATOM 7030 N N . PHE B 1 277 ? 11.125 39.125 -3.088 1 97.56 277 PHE B N 1
ATOM 7031 C CA . PHE B 1 277 ? 11.938 38.219 -2.279 1 97.56 277 PHE B CA 1
ATOM 7032 C C . PHE B 1 277 ? 13.281 37.969 -2.941 1 97.56 277 PHE B C 1
ATOM 7034 O O . PHE B 1 277 ? 14.266 37.656 -2.264 1 97.56 277 PHE B O 1
ATOM 7041 N N . GLN B 1 278 ? 13.336 38.031 -4.289 1 97.12 278 GLN B N 1
ATOM 7042 C CA . GLN B 1 278 ? 14.625 37.906 -4.957 1 97.12 278 GLN B CA 1
ATOM 7043 C C . GLN B 1 278 ? 15.609 38.969 -4.492 1 97.12 278 GLN B C 1
ATOM 7045 O O . GLN B 1 278 ? 16.797 38.688 -4.328 1 97.12 278 GLN B O 1
ATOM 7050 N N . ARG B 1 279 ? 15.094 40.188 -4.262 1 95.69 279 ARG B N 1
ATOM 7051 C CA . ARG B 1 279 ? 15.938 41.25 -3.713 1 95.69 279 ARG B CA 1
ATOM 7052 C C . ARG B 1 279 ? 16.469 40.875 -2.338 1 95.69 279 ARG B C 1
ATOM 7054 O O . ARG B 1 279 ? 17.656 41.094 -2.039 1 95.69 279 ARG B O 1
ATOM 7061 N N . TYR B 1 280 ? 15.68 40.312 -1.561 1 96.62 280 TYR B N 1
ATOM 7062 C CA . TYR B 1 280 ? 16.062 39.812 -0.24 1 96.62 280 TYR B CA 1
ATOM 7063 C C . TYR B 1 280 ? 17.141 38.75 -0.344 1 96.62 280 TYR B C 1
ATOM 7065 O O . TYR B 1 280 ? 18.156 38.781 0.358 1 96.62 280 TYR B O 1
ATOM 7073 N N . PHE B 1 281 ? 16.922 37.75 -1.279 1 97.88 281 PHE B N 1
ATOM 7074 C CA . PHE B 1 281 ? 17.859 36.625 -1.431 1 97.88 281 PHE B CA 1
ATOM 7075 C C . PHE B 1 281 ? 19.219 37.156 -1.9 1 97.88 281 PHE B C 1
ATOM 7077 O O . PHE B 1 281 ? 20.25 36.656 -1.451 1 97.88 281 PHE B O 1
ATOM 7084 N N . LEU B 1 282 ? 19.219 38.156 -2.785 1 97.44 282 LEU B N 1
ATOM 7085 C CA . LEU B 1 282 ? 20.469 38.688 -3.279 1 97.44 282 LEU B CA 1
ATOM 7086 C C . LEU B 1 282 ? 21.219 39.438 -2.166 1 97.44 282 LEU B C 1
ATOM 7088 O O . LEU B 1 282 ? 22.438 39.281 -2.049 1 97.44 282 LEU B O 1
ATOM 7092 N N . LYS B 1 283 ? 20.516 40.25 -1.356 1 95.88 283 LYS B N 1
ATOM 7093 C CA . LYS B 1 283 ? 21.141 40.906 -0.223 1 95.88 283 LYS B CA 1
ATOM 7094 C C . LYS B 1 283 ? 21.688 39.906 0.784 1 95.88 283 LYS B C 1
ATOM 7096 O O . LYS B 1 283 ? 22.781 40.094 1.322 1 95.88 283 LYS B O 1
ATOM 7101 N N . LYS B 1 284 ? 20.922 38.844 1.065 1 96.69 284 LYS B N 1
ATOM 7102 C CA . LYS B 1 284 ? 21.375 37.781 1.957 1 96.69 284 LYS B CA 1
ATOM 7103 C C . LYS B 1 284 ? 22.641 37.125 1.425 1 96.69 284 LYS B C 1
ATOM 7105 O O . LYS B 1 284 ? 23.562 36.844 2.189 1 96.69 284 LYS B O 1
ATOM 7110 N N . ALA B 1 285 ? 22.641 36.875 0.109 1 97.12 285 ALA B N 1
ATOM 7111 C CA . ALA B 1 285 ? 23.828 36.312 -0.523 1 97.12 285 ALA B CA 1
ATOM 7112 C C . ALA B 1 285 ? 25.047 37.188 -0.25 1 97.12 285 ALA B C 1
ATOM 7114 O O . ALA B 1 285 ? 26.109 36.688 0.143 1 97.12 285 ALA B O 1
ATOM 7115 N N . GLU B 1 286 ? 24.875 38.5 -0.388 1 95.62 286 GLU B N 1
ATOM 7116 C CA . GLU B 1 286 ? 25.938 39.438 -0.14 1 95.62 286 GLU B CA 1
ATOM 7117 C C . GLU B 1 286 ? 26.406 39.406 1.312 1 95.62 286 GLU B C 1
ATOM 7119 O O . GLU B 1 286 ? 27.609 39.344 1.581 1 95.62 286 GLU B O 1
ATOM 7124 N N . LEU B 1 287 ? 25.453 39.406 2.188 1 93 287 LEU B N 1
ATOM 7125 C CA . LEU B 1 287 ? 25.75 39.438 3.615 1 93 287 LEU B CA 1
ATOM 7126 C C . LEU B 1 287 ? 26.469 38.125 4.035 1 93 287 LEU B C 1
ATOM 7128 O O . LEU B 1 287 ? 27.25 38.156 4.977 1 93 287 LEU B O 1
ATOM 7132 N N . LEU B 1 288 ? 26.234 37.031 3.295 1 94.94 288 LEU B N 1
ATOM 7133 C CA . LEU B 1 288 ? 26.812 35.75 3.629 1 94.94 288 LEU B CA 1
ATOM 7134 C C . LEU B 1 288 ? 28.109 35.531 2.85 1 94.94 288 LEU B C 1
ATOM 7136 O O . LEU B 1 288 ? 28.719 34.438 2.941 1 94.94 288 LEU B O 1
ATOM 7140 N N . GLY B 1 289 ? 28.453 36.438 2.021 1 94.56 289 GLY B N 1
ATOM 7141 C CA . GLY B 1 289 ? 29.75 36.406 1.373 1 94.56 289 GLY B CA 1
ATOM 7142 C C . GLY B 1 289 ? 29.719 35.781 -0.005 1 94.56 289 GLY B C 1
ATOM 7143 O O . GLY B 1 289 ? 30.766 35.406 -0.548 1 94.56 289 GLY B O 1
ATOM 7144 N N . HIS B 1 290 ? 28.578 35.625 -0.473 1 96.06 290 HIS B N 1
ATOM 7145 C CA . HIS B 1 290 ? 28.484 35.062 -1.82 1 96.06 290 HIS B CA 1
ATOM 7146 C C . HIS B 1 290 ? 28.547 36.156 -2.873 1 96.06 290 HIS B C 1
ATOM 7148 O O . HIS B 1 290 ? 28.172 37.312 -2.607 1 96.06 290 HIS B O 1
ATOM 7154 N N . LYS B 1 291 ? 29.219 35.844 -4.004 1 88.44 291 LYS B N 1
ATOM 7155 C CA . LYS B 1 291 ? 29.266 36.75 -5.129 1 88.44 291 LYS B CA 1
ATOM 7156 C C . LYS B 1 291 ? 28.078 36.531 -6.066 1 88.44 291 LYS B C 1
ATOM 7158 O O . LYS B 1 291 ? 28 35.5 -6.75 1 88.44 291 LYS B O 1
ATOM 7163 N N . GLY B 1 292 ? 26.984 37.344 -5.871 1 90.12 292 GLY B N 1
ATOM 7164 C CA . GLY B 1 292 ? 25.875 37.25 -6.812 1 90.12 292 GLY B CA 1
ATOM 7165 C C . GLY B 1 292 ? 24.656 36.562 -6.234 1 90.12 292 GLY B C 1
ATOM 7166 O O . GLY B 1 292 ? 24.031 37.062 -5.301 1 90.12 292 GLY B O 1
ATOM 7167 N N . LYS B 1 293 ? 24.438 35.188 -6.621 1 97 293 LYS B N 1
ATOM 7168 C CA . LYS B 1 293 ? 23.219 34.469 -6.297 1 97 293 LYS B CA 1
ATOM 7169 C C . LYS B 1 293 ? 23.359 33.719 -4.969 1 97 293 LYS B C 1
ATOM 7171 O O . LYS B 1 293 ? 24.469 33.438 -4.523 1 97 293 LYS B O 1
ATOM 7176 N N . LEU B 1 294 ? 22.281 33.5 -4.246 1 98.38 294 LEU B N 1
ATOM 7177 C CA . LEU B 1 294 ? 22.266 32.75 -2.988 1 98.38 294 LEU B CA 1
ATOM 7178 C C . LEU B 1 294 ? 22.156 31.266 -3.24 1 98.38 294 LEU B C 1
ATOM 7180 O O . LEU B 1 294 ? 21.234 30.812 -3.938 1 98.38 294 LEU B O 1
ATOM 7184 N N . PRO B 1 295 ? 23.125 30.453 -2.727 1 98.25 295 PRO B N 1
ATOM 7185 C CA . PRO B 1 295 ? 22.922 29 -2.83 1 98.25 295 PRO B CA 1
ATOM 7186 C C . PRO B 1 295 ? 21.672 28.531 -2.082 1 98.25 295 PRO B C 1
ATOM 7188 O O . PRO B 1 295 ? 21.375 29.031 -1 1 98.25 295 PRO B O 1
ATOM 7191 N N . TYR B 1 296 ? 21 27.547 -2.639 1 97.88 296 TYR B N 1
ATOM 7192 C CA . TYR B 1 296 ? 19.781 27.016 -2.061 1 97.88 296 TYR B CA 1
ATOM 7193 C C . TYR B 1 296 ? 20 26.562 -0.622 1 97.88 296 TYR B C 1
ATOM 7195 O O . TYR B 1 296 ? 19.125 26.719 0.231 1 97.88 296 TYR B O 1
ATOM 7203 N N . TYR B 1 297 ? 21.234 26.094 -0.297 1 97.5 297 TYR B N 1
ATOM 7204 C CA . TYR B 1 297 ? 21.531 25.547 1.026 1 97.5 297 TYR B CA 1
ATOM 7205 C C . TYR B 1 297 ? 21.734 26.672 2.041 1 97.5 297 TYR B C 1
ATOM 7207 O O . TYR B 1 297 ? 21.938 26.406 3.229 1 97.5 297 TYR B O 1
ATOM 7215 N N . ASP B 1 298 ? 21.625 27.953 1.656 1 97.81 298 ASP B N 1
ATOM 7216 C CA . ASP B 1 298 ? 21.828 29.078 2.564 1 97.81 298 ASP B CA 1
ATOM 7217 C C . ASP B 1 298 ? 20.531 29.844 2.781 1 97.81 298 ASP B C 1
ATOM 7219 O O . ASP B 1 298 ? 20.516 30.891 3.422 1 97.81 298 ASP B O 1
ATOM 7223 N N . ILE B 1 299 ? 19.422 29.344 2.238 1 97.31 299 ILE B N 1
ATOM 7224 C CA . ILE B 1 299 ? 18.141 30.047 2.371 1 97.31 299 ILE B CA 1
ATOM 7225 C C . ILE B 1 299 ? 17.766 30.141 3.846 1 97.31 299 ILE B C 1
ATOM 7227 O O . ILE B 1 299 ? 17.141 31.109 4.27 1 97.31 299 ILE B O 1
ATOM 7231 N N . MET B 1 300 ? 18.203 29.172 4.668 1 95.19 300 MET B N 1
ATOM 7232 C CA . MET B 1 300 ? 17.812 29.141 6.078 1 95.19 300 MET B CA 1
ATOM 7233 C C . MET B 1 300 ? 18.938 29.656 6.961 1 95.19 300 MET B C 1
ATOM 7235 O O . MET B 1 300 ? 18.828 29.625 8.188 1 95.19 300 MET B O 1
ATOM 7239 N N . ALA B 1 301 ? 20.062 30.062 6.375 1 95.06 301 ALA B N 1
ATOM 7240 C CA . ALA B 1 301 ? 21.219 30.531 7.141 1 95.06 301 ALA B CA 1
ATOM 7241 C C . ALA B 1 301 ? 20.828 31.688 8.047 1 95.06 301 ALA B C 1
ATOM 7243 O O . ALA B 1 301 ? 20.125 32.594 7.629 1 95.06 301 ALA B O 1
ATOM 7244 N N . PRO B 1 302 ? 21.203 31.656 9.305 1 89.62 302 PRO B N 1
ATOM 7245 C CA . PRO B 1 302 ? 20.922 32.781 10.195 1 89.62 302 PRO B CA 1
ATOM 7246 C C . PRO B 1 302 ? 21.703 34.031 9.82 1 89.62 302 PRO B C 1
ATOM 7248 O O . PRO B 1 302 ? 22.797 33.938 9.281 1 89.62 302 PRO B O 1
ATOM 7251 N N . LEU B 1 303 ? 20.938 35.125 9.969 1 84.31 303 LEU B N 1
ATOM 7252 C CA . LEU B 1 303 ? 21.578 36.406 9.734 1 84.31 303 LEU B CA 1
ATOM 7253 C C . LEU B 1 303 ? 21.703 37.219 11.031 1 84.31 303 LEU B C 1
ATOM 7255 O O . LEU B 1 303 ? 20.781 37.219 11.852 1 84.31 303 LEU B O 1
ATOM 7259 N N . GLY B 1 304 ? 22.703 37.812 11.289 1 73.5 304 GLY B N 1
ATOM 7260 C CA . GLY B 1 304 ? 22.859 38.688 12.438 1 73.5 304 GLY B CA 1
ATOM 7261 C C . GLY B 1 304 ? 23.391 37.969 13.672 1 73.5 304 GLY B C 1
ATOM 7262 O O . GLY B 1 304 ? 23.203 36.75 13.812 1 73.5 304 GLY B O 1
ATOM 7263 N N . ASN B 1 305 ? 24.344 38.469 14.305 1 65.56 305 ASN B N 1
ATOM 7264 C CA . ASN B 1 305 ? 25.031 37.844 15.43 1 65.56 305 ASN B CA 1
ATOM 7265 C C . ASN B 1 305 ? 24.688 38.5 16.75 1 65.56 305 ASN B C 1
ATOM 7267 O O . ASN B 1 305 ? 25.266 38.156 17.797 1 65.56 305 ASN B O 1
ATOM 7271 N N . LYS B 1 306 ? 23.688 39.344 16.719 1 72.81 306 LYS B N 1
ATOM 7272 C CA . LYS B 1 306 ? 23.453 40.031 17.984 1 72.81 306 LYS B CA 1
ATOM 7273 C C . LYS B 1 306 ? 22.328 39.344 18.766 1 72.81 306 LYS B C 1
ATOM 7275 O O . LYS B 1 306 ? 21.234 39.125 18.234 1 72.81 306 LYS B O 1
ATOM 7280 N N . ASN B 1 307 ? 22.703 38.844 19.906 1 71.5 307 ASN B N 1
ATOM 7281 C CA . ASN B 1 307 ? 21.734 38.281 20.828 1 71.5 307 ASN B CA 1
ATOM 7282 C C . ASN B 1 307 ? 21.156 39.312 21.766 1 71.5 307 ASN B C 1
ATOM 7284 O O . ASN B 1 307 ? 21.844 39.812 22.641 1 71.5 307 ASN B O 1
ATOM 7288 N N . MET B 1 308 ? 19.953 39.812 21.406 1 83.56 308 MET B N 1
ATOM 7289 C CA . MET B 1 308 ? 19.266 40.719 22.328 1 83.56 308 MET B CA 1
ATOM 7290 C C . MET B 1 308 ? 18.781 39.969 23.562 1 83.56 308 MET B C 1
ATOM 7292 O O . MET B 1 308 ? 17.891 39.094 23.453 1 83.56 308 MET B O 1
ATOM 7296 N N . GLU B 1 309 ? 19.312 40.281 24.641 1 89.44 309 GLU B N 1
ATOM 7297 C CA . GLU B 1 309 ? 19.016 39.531 25.859 1 89.44 309 GLU B CA 1
ATOM 7298 C C . GLU B 1 309 ? 17.75 40.062 26.531 1 89.44 309 GLU B C 1
ATOM 7300 O O . GLU B 1 309 ? 17.641 41.25 26.828 1 89.44 309 GLU B O 1
ATOM 7305 N N . TYR B 1 310 ? 16.75 39.25 26.703 1 94.06 310 TYR B N 1
ATOM 7306 C CA . TYR B 1 310 ? 15.516 39.5 27.438 1 94.06 310 TYR B CA 1
ATOM 7307 C C . TYR B 1 310 ? 15.305 38.438 28.516 1 94.06 310 TYR B C 1
ATOM 7309 O O . TYR B 1 310 ? 15.023 37.281 28.219 1 94.06 310 TYR B O 1
ATOM 7317 N N . THR B 1 311 ? 15.398 38.906 29.75 1 94.69 311 THR B N 1
ATOM 7318 C CA . THR B 1 311 ? 14.969 38 30.812 1 94.69 311 THR B CA 1
ATOM 7319 C C . THR B 1 311 ? 13.461 37.781 30.75 1 94.69 311 THR B C 1
ATOM 7321 O O . THR B 1 311 ? 12.75 38.5 30.047 1 94.69 311 THR B O 1
ATOM 7324 N N . PHE B 1 312 ? 13.023 36.781 31.453 1 95.38 312 PHE B N 1
ATOM 7325 C CA . PHE B 1 312 ? 11.602 36.5 31.453 1 95.38 312 PHE B CA 1
ATOM 7326 C C . PHE B 1 312 ? 10.797 37.688 31.969 1 95.38 312 PHE B C 1
ATOM 7328 O O . PHE B 1 312 ? 9.727 38 31.438 1 95.38 312 PHE B O 1
ATOM 7335 N N . GLU B 1 313 ? 11.336 38.375 32.938 1 95.19 313 GLU B N 1
ATOM 7336 C CA . GLU B 1 313 ? 10.672 39.531 33.5 1 95.19 313 GLU B CA 1
ATOM 7337 C C . GLU B 1 313 ? 10.633 40.688 32.5 1 95.19 313 GLU B C 1
ATOM 7339 O O . GLU B 1 313 ? 9.609 41.375 32.375 1 95.19 313 GLU B O 1
ATOM 7344 N N . LYS B 1 314 ? 11.688 40.844 31.812 1 95.75 314 LYS B N 1
ATOM 7345 C CA . LYS B 1 314 ? 11.734 41.875 30.781 1 95.75 314 LYS B CA 1
ATOM 7346 C C . LYS B 1 314 ? 10.773 41.562 29.641 1 95.75 314 LYS B C 1
ATOM 7348 O O . LYS B 1 314 ? 10.172 42.469 29.062 1 95.75 314 LYS B O 1
ATOM 7353 N N . ALA B 1 315 ? 10.781 40.312 29.344 1 96.62 315 ALA B N 1
ATOM 7354 C CA . ALA B 1 315 ? 9.852 39.875 28.312 1 96.62 315 ALA B CA 1
ATOM 7355 C C . ALA B 1 315 ? 8.406 40.156 28.719 1 96.62 315 ALA B C 1
ATOM 7357 O O . ALA B 1 315 ? 7.617 40.656 27.906 1 96.62 315 ALA B O 1
ATOM 7358 N N . ARG B 1 316 ? 8.07 39.875 29.969 1 97 316 ARG B N 1
ATOM 7359 C CA . ARG B 1 316 ? 6.738 40.188 30.469 1 97 316 ARG B CA 1
ATOM 7360 C C . ARG B 1 316 ? 6.414 41.688 30.328 1 97 316 ARG B C 1
ATOM 7362 O O . ARG B 1 316 ? 5.355 42.031 29.812 1 97 316 ARG B O 1
ATOM 7369 N N . GLU B 1 317 ? 7.281 42.469 30.766 1 97.69 317 GLU B N 1
ATOM 7370 C CA . GLU B 1 317 ? 7.062 43.938 30.703 1 97.69 317 GLU B CA 1
ATOM 7371 C C . GLU B 1 317 ? 6.895 44.406 29.266 1 97.69 317 GLU B C 1
ATOM 7373 O O . GLU B 1 317 ? 6 45.219 28.969 1 97.69 317 GLU B O 1
ATOM 7378 N N . PHE B 1 318 ? 7.77 43.906 28.469 1 97.5 318 PHE B N 1
ATOM 7379 C CA . PHE B 1 318 ? 7.766 44.281 27.062 1 97.5 318 PHE B CA 1
ATOM 7380 C C . PHE B 1 318 ? 6.457 43.875 26.391 1 97.5 318 PHE B C 1
ATOM 7382 O O . PHE B 1 318 ? 5.82 44.688 25.719 1 97.5 318 PHE B O 1
ATOM 7389 N N . ILE B 1 319 ? 6.02 42.656 26.578 1 98.44 319 ILE B N 1
ATOM 7390 C CA . ILE B 1 319 ? 4.824 42.125 25.953 1 98.44 319 ILE B CA 1
ATOM 7391 C C . ILE B 1 319 ? 3.582 42.812 26.5 1 98.44 319 ILE B C 1
ATOM 7393 O O . ILE B 1 319 ? 2.725 43.25 25.734 1 98.44 319 ILE B O 1
ATOM 7397 N N . VAL B 1 320 ? 3.469 42.969 27.828 1 98.5 320 VAL B N 1
ATOM 7398 C CA . VAL B 1 320 ? 2.311 43.594 28.453 1 98.5 320 VAL B CA 1
ATOM 7399 C C . VAL B 1 320 ? 2.182 45.031 27.953 1 98.5 320 VAL B C 1
ATOM 7401 O O . VAL B 1 320 ? 1.083 45.469 27.625 1 98.5 320 VAL B O 1
ATOM 7404 N N . LYS B 1 321 ? 3.266 45.688 27.891 1 98.12 321 LYS B N 1
ATOM 7405 C CA . LYS B 1 321 ? 3.27 47.094 27.438 1 98.12 321 LYS B CA 1
ATOM 7406 C C . LYS B 1 321 ? 2.711 47.219 26.031 1 98.12 321 LYS B C 1
ATOM 7408 O O . LYS B 1 321 ? 1.803 48 25.781 1 98.12 321 LYS B O 1
ATOM 7413 N N . HIS B 1 322 ? 3.189 46.406 25.188 1 97.31 322 HIS B N 1
ATOM 7414 C CA . HIS B 1 322 ? 2.852 46.562 23.766 1 97.31 322 HIS B CA 1
ATOM 7415 C C . HIS B 1 322 ? 1.502 45.938 23.453 1 97.31 322 HIS B C 1
ATOM 7417 O O . HIS B 1 322 ? 0.779 46.438 22.578 1 97.31 322 HIS B O 1
ATOM 7423 N N . PHE B 1 323 ? 1.123 44.844 24.141 1 98.38 323 PHE B N 1
ATOM 7424 C CA . PHE B 1 323 ? -0.234 44.312 24.016 1 98.38 323 PHE B CA 1
ATOM 7425 C C . PHE B 1 323 ? -1.251 45.344 24.5 1 98.38 323 PHE B C 1
ATOM 7427 O O . PHE B 1 323 ? -2.299 45.531 23.875 1 98.38 323 PHE B O 1
ATOM 7434 N N . SER B 1 324 ? -0.916 46.062 25.578 1 97.69 324 SER B N 1
ATOM 7435 C CA . SER B 1 324 ? -1.806 47.062 26.141 1 97.69 324 SER B CA 1
ATOM 7436 C C . SER B 1 324 ? -1.942 48.281 25.203 1 97.69 324 SER B C 1
ATOM 7438 O O . SER B 1 324 ? -2.988 48.906 25.172 1 97.69 324 SER B O 1
ATOM 7440 N N . SER B 1 325 ? -0.873 48.562 24.562 1 95.94 325 SER B N 1
ATOM 7441 C CA . SER B 1 325 ? -0.919 49.688 23.609 1 95.94 325 SER B CA 1
ATOM 7442 C C . SER B 1 325 ? -1.869 49.375 22.453 1 95.94 325 SER B C 1
ATOM 7444 O O . SER B 1 325 ? -2.443 50.281 21.859 1 95.94 325 SER B O 1
ATOM 7446 N N . PHE B 1 326 ? -2.07 48.125 22.125 1 96.62 326 PHE B N 1
ATOM 7447 C CA . PHE B 1 326 ? -3.039 47.688 21.125 1 96.62 326 PHE B CA 1
ATOM 7448 C C . PHE B 1 326 ? -4.449 47.688 21.703 1 96.62 326 PHE B C 1
ATOM 7450 O O . PHE B 1 326 ? -5.344 48.375 21.188 1 96.62 326 PHE B O 1
ATOM 7457 N N . SER B 1 327 ? -4.609 46.969 22.781 1 96 327 SER B N 1
ATOM 7458 C CA . SER B 1 327 ? -5.898 46.875 23.453 1 96 327 SER B CA 1
ATOM 7459 C C . SER B 1 327 ? -5.727 46.594 24.938 1 96 327 SER B C 1
ATOM 7461 O O . SER B 1 327 ? -4.898 45.75 25.312 1 96 327 SER B O 1
ATOM 7463 N N . GLU B 1 328 ? -6.535 47.188 25.719 1 96.62 328 GLU B N 1
ATOM 7464 C CA . GLU B 1 328 ? -6.512 46.969 27.156 1 96.62 328 GLU B CA 1
ATOM 7465 C C . GLU B 1 328 ? -6.812 45.5 27.484 1 96.62 328 GLU B C 1
ATOM 7467 O O . GLU B 1 328 ? -6.168 44.906 28.359 1 96.62 328 GLU B O 1
ATOM 7472 N N . GLU B 1 329 ? -7.66 44.969 26.828 1 96.69 329 GLU B N 1
ATOM 7473 C CA . GLU B 1 329 ? -8.062 43.594 27.047 1 96.69 329 GLU B CA 1
ATOM 7474 C C . GLU B 1 329 ? -6.914 42.625 26.766 1 96.69 329 GLU B C 1
ATOM 7476 O O . GLU B 1 329 ? -6.719 41.656 27.5 1 96.69 329 GLU B O 1
ATOM 7481 N N . MET B 1 330 ? -6.207 42.844 25.719 1 97.81 330 MET B N 1
ATOM 7482 C CA . MET B 1 330 ? -5.078 41.969 25.359 1 97.81 330 MET B CA 1
ATOM 7483 C C . MET B 1 330 ? -3.967 42.094 26.406 1 97.81 330 MET B C 1
ATOM 7485 O O . MET B 1 330 ? -3.354 41.094 26.781 1 97.81 330 MET B O 1
ATOM 7489 N N . GLY B 1 331 ? -3.688 43.281 26.844 1 98.31 331 GLY B N 1
ATOM 7490 C CA . GLY B 1 331 ? -2.725 43.5 27.922 1 98.31 331 GLY B CA 1
ATOM 7491 C C . GLY B 1 331 ? -3.109 42.781 29.203 1 98.31 331 GLY B C 1
ATOM 7492 O O . GLY B 1 331 ? -2.262 42.188 29.859 1 98.31 331 GLY B O 1
ATOM 7493 N N . GLU B 1 332 ? -4.359 42.906 29.516 1 98.19 332 GLU B N 1
ATOM 7494 C CA . GLU B 1 332 ? -4.871 42.281 30.734 1 98.19 332 GLU B CA 1
ATOM 7495 C C . GLU B 1 332 ? -4.73 40.75 30.641 1 98.19 332 GLU B C 1
ATOM 7497 O O . GLU B 1 332 ? -4.41 40.094 31.641 1 98.19 332 GLU B O 1
ATOM 7502 N N . LEU B 1 333 ? -5.008 40.219 29.5 1 98.25 333 LEU B N 1
ATOM 7503 C CA . LEU B 1 333 ? -4.828 38.781 29.312 1 98.25 333 LEU B CA 1
ATOM 7504 C C . LEU B 1 333 ? -3.375 38.375 29.547 1 98.25 333 LEU B C 1
ATOM 7506 O O . LEU B 1 333 ? -3.104 37.375 30.188 1 98.25 333 LEU B O 1
ATOM 7510 N N . ALA B 1 334 ? -2.428 39.125 28.953 1 98.5 334 ALA B N 1
ATOM 7511 C CA . ALA B 1 334 ? -1.009 38.844 29.141 1 98.5 334 ALA B CA 1
ATOM 7512 C C . ALA B 1 334 ? -0.639 38.844 30.625 1 98.5 334 ALA B C 1
ATOM 7514 O O . ALA B 1 334 ? 0.052 37.938 31.109 1 98.5 334 ALA B O 1
ATOM 7515 N N . VAL B 1 335 ? -1.144 39.844 31.328 1 98.06 335 VAL B N 1
ATOM 7516 C CA . VAL B 1 335 ? -0.88 39.938 32.75 1 98.06 335 VAL B CA 1
ATOM 7517 C C . VAL B 1 335 ? -1.415 38.719 33.469 1 98.06 335 VAL B C 1
ATOM 7519 O O . VAL B 1 335 ? -0.715 38.125 34.312 1 98.06 335 VAL B O 1
ATOM 7522 N N . LYS B 1 336 ? -2.576 38.375 33.156 1 97.5 336 LYS B N 1
ATOM 7523 C CA . LYS B 1 336 ? -3.195 37.219 33.781 1 97.5 336 LYS B CA 1
ATOM 7524 C C . LYS B 1 336 ? -2.363 35.969 33.531 1 97.5 336 LYS B C 1
ATOM 7526 O O . LYS B 1 336 ? -2.184 35.125 34.406 1 97.5 336 LYS B O 1
ATOM 7531 N N . ALA B 1 337 ? -1.941 35.781 32.25 1 98.12 337 ALA B N 1
ATOM 7532 C CA . ALA B 1 337 ? -1.167 34.594 31.906 1 98.12 337 ALA B CA 1
ATOM 7533 C C . ALA B 1 337 ? 0.14 34.531 32.688 1 98.12 337 ALA B C 1
ATOM 7535 O O . ALA B 1 337 ? 0.515 33.469 33.188 1 98.12 337 ALA B O 1
ATOM 7536 N N . PHE B 1 338 ? 0.832 35.656 32.781 1 97.12 338 PHE B N 1
ATOM 7537 C CA . PHE B 1 338 ? 2.119 35.719 33.469 1 97.12 338 PHE B CA 1
ATOM 7538 C C . PHE B 1 338 ? 1.948 35.531 34.969 1 97.12 338 PHE B C 1
ATOM 7540 O O . PHE B 1 338 ? 2.799 34.938 35.625 1 97.12 338 PHE B O 1
ATOM 7547 N N . ASP B 1 339 ? 0.839 36.031 35.469 1 95.44 339 ASP B N 1
ATOM 7548 C CA . ASP B 1 339 ? 0.716 36.125 36.906 1 95.44 339 ASP B CA 1
ATOM 7549 C C . ASP B 1 339 ? -0.003 34.906 37.5 1 95.44 339 ASP B C 1
ATOM 7551 O O . ASP B 1 339 ? 0.111 34.625 38.688 1 95.44 339 ASP B O 1
ATOM 7555 N N . ASN B 1 340 ? -0.746 34.25 36.75 1 95.88 340 ASN B N 1
ATOM 7556 C CA . ASN B 1 340 ? -1.604 33.219 37.281 1 95.88 340 ASN B CA 1
ATOM 7557 C C . ASN B 1 340 ? -1.111 31.828 36.906 1 95.88 340 ASN B C 1
ATOM 7559 O O . ASN B 1 340 ? -1.904 30.891 36.812 1 95.88 340 ASN B O 1
ATOM 7563 N N . GLY B 1 341 ? 0.103 31.688 36.531 1 96 341 GLY B N 1
ATOM 7564 C CA . GLY B 1 341 ? 0.684 30.375 36.281 1 96 341 GLY B CA 1
ATOM 7565 C C . GLY B 1 341 ? 0.211 29.734 35 1 96 341 GLY B C 1
ATOM 7566 O O . GLY B 1 341 ? 0.002 28.516 34.969 1 96 341 GLY B O 1
ATOM 7567 N N . TRP B 1 342 ? -0.049 30.469 33.938 1 98.06 342 TRP B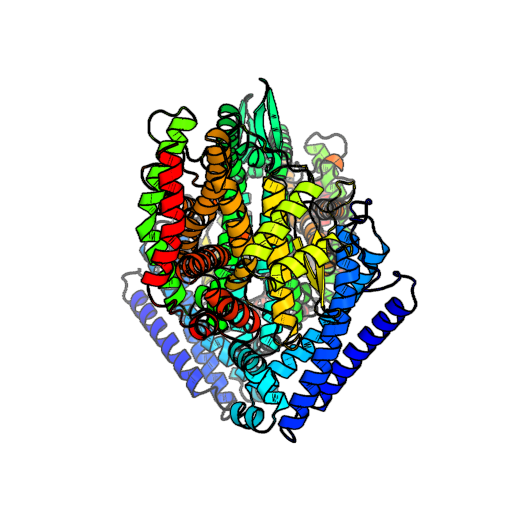 N 1
ATOM 7568 C CA . TRP B 1 342 ? -0.46 29.906 32.656 1 98.06 342 TRP B CA 1
ATOM 7569 C C . TRP B 1 342 ? 0.752 29.469 31.844 1 98.06 342 TRP B C 1
ATOM 7571 O O . TRP B 1 342 ? 0.622 28.703 30.891 1 98.06 342 TRP B O 1
ATOM 7581 N N . ILE B 1 343 ? 1.943 29.922 32.188 1 98.12 343 ILE B N 1
ATOM 7582 C CA . ILE B 1 343 ? 3.1 29.75 31.297 1 98.12 343 ILE B CA 1
ATOM 7583 C C . ILE B 1 343 ? 4.125 28.844 31.969 1 98.12 343 ILE B C 1
ATOM 7585 O O . ILE B 1 343 ? 4.613 29.141 33.062 1 98.12 343 ILE B O 1
ATOM 7589 N N . ASP B 1 344 ? 4.406 27.781 31.359 1 97.75 344 ASP B N 1
ATOM 7590 C CA . ASP B 1 344 ? 5.539 26.922 31.719 1 97.75 344 ASP B CA 1
ATOM 7591 C C . ASP B 1 344 ? 6.781 27.297 30.906 1 97.75 344 ASP B C 1
ATOM 7593 O O . ASP B 1 344 ? 6.984 26.766 29.812 1 97.75 344 ASP B O 1
ATOM 7597 N N . TRP B 1 345 ? 7.668 28.094 31.453 1 95.94 345 TRP B N 1
ATOM 7598 C CA . TRP B 1 345 ? 8.742 28.672 30.656 1 95.94 345 TRP B CA 1
ATOM 7599 C C . TRP B 1 345 ? 10.086 28.047 31.031 1 95.94 345 TRP B C 1
ATOM 7601 O O . TRP B 1 345 ? 11.07 28.203 30.297 1 95.94 345 TRP B O 1
ATOM 7611 N N . GLY B 1 346 ? 10.18 27.344 32.094 1 93.31 346 GLY B N 1
ATOM 7612 C CA . GLY B 1 346 ? 11.438 26.797 32.594 1 93.31 346 GLY B CA 1
ATOM 7613 C C . GLY B 1 346 ? 11.984 25.688 31.703 1 93.31 346 GLY B C 1
ATOM 7614 O O . GLY B 1 346 ? 11.219 24.906 31.125 1 93.31 346 GLY B O 1
ATOM 7615 N N . VAL B 1 347 ? 13.258 25.672 31.656 1 92.25 347 VAL B N 1
ATOM 7616 C CA . VAL B 1 347 ? 13.922 24.594 30.953 1 92.25 347 VAL B CA 1
ATOM 7617 C C . VAL B 1 347 ? 14.242 23.453 31.906 1 92.25 347 VAL B C 1
ATOM 7619 O O . VAL B 1 347 ? 14.867 23.672 32.969 1 92.25 347 VAL B O 1
ATOM 7622 N N . ARG B 1 348 ? 13.742 22.266 31.578 1 92.19 348 ARG B N 1
ATOM 7623 C CA . ARG B 1 348 ? 14.039 21.141 32.438 1 92.19 348 ARG B CA 1
ATOM 7624 C C . ARG B 1 348 ? 13.945 19.828 31.688 1 92.19 348 ARG B C 1
ATOM 7626 O O . ARG B 1 348 ? 13.305 19.75 30.641 1 92.19 348 ARG B O 1
ATOM 7633 N N . GLN B 1 349 ? 14.508 18.844 32.312 1 91.25 349 GLN B N 1
ATOM 7634 C CA . GLN B 1 349 ? 14.516 17.516 31.719 1 91.25 349 GLN B CA 1
ATOM 7635 C C . GLN B 1 349 ? 13.109 16.906 31.719 1 91.25 349 GLN B C 1
ATOM 7637 O O . GLN B 1 349 ? 12.383 17.016 32.719 1 91.25 349 GLN B O 1
ATOM 7642 N N . GLY B 1 350 ? 12.82 16.266 30.594 1 91.81 350 GLY B N 1
ATOM 7643 C CA . GLY B 1 350 ? 11.555 15.562 30.5 1 91.81 350 GLY B CA 1
ATOM 7644 C C . GLY B 1 350 ? 10.438 16.406 29.922 1 91.81 350 GLY B C 1
ATOM 7645 O O . GLY B 1 350 ? 9.398 15.898 29.516 1 91.81 350 GLY B O 1
ATOM 7646 N N . LYS B 1 351 ? 10.656 17.703 29.953 1 93.31 351 LYS B N 1
ATOM 7647 C CA . LYS B 1 351 ? 9.68 18.625 29.375 1 93.31 351 LYS B CA 1
ATOM 7648 C C . LYS B 1 351 ? 9.719 18.578 27.859 1 93.31 351 LYS B C 1
ATOM 7650 O O . LYS B 1 351 ? 10.797 18.5 27.266 1 93.31 351 LYS B O 1
ATOM 7655 N N . ARG B 1 352 ? 8.547 18.625 27.344 1 92.38 352 ARG B N 1
ATOM 7656 C CA . ARG B 1 352 ? 8.438 18.672 25.891 1 92.38 352 ARG B CA 1
ATOM 7657 C C . ARG B 1 352 ? 9.141 19.891 25.328 1 92.38 352 ARG B C 1
ATOM 7659 O O . ARG B 1 352 ? 9.078 20.984 25.922 1 92.38 352 ARG B O 1
ATOM 7666 N N . GLY B 1 353 ? 9.836 19.734 24.219 1 88 353 GLY B N 1
ATOM 7667 C CA . GLY B 1 353 ? 10.461 20.859 23.531 1 88 353 GLY B CA 1
ATOM 7668 C C . GLY B 1 353 ? 9.477 21.688 22.719 1 88 353 GLY B C 1
ATOM 7669 O O . GLY B 1 353 ? 8.305 21.312 22.594 1 88 353 GLY B O 1
ATOM 7670 N N . GLY B 1 354 ? 9.938 22.906 22.281 1 91.06 354 GLY B N 1
ATOM 7671 C CA . GLY B 1 354 ? 9.102 23.766 21.453 1 91.06 354 GLY B CA 1
ATOM 7672 C C . GLY B 1 354 ? 8.18 24.656 22.266 1 91.06 354 GLY B C 1
ATOM 7673 O O . GLY B 1 354 ? 8.492 25 23.406 1 91.06 354 GLY B O 1
ATOM 7674 N N . ALA B 1 355 ? 7.188 25.109 21.562 1 95.94 355 ALA B N 1
ATOM 7675 C CA . ALA B 1 355 ? 6.207 25.984 22.219 1 95.94 355 ALA B CA 1
ATOM 7676 C C . ALA B 1 355 ? 4.797 25.703 21.688 1 95.94 355 ALA B C 1
ATOM 7678 O O . ALA B 1 355 ? 4.625 25.25 20.562 1 95.94 355 ALA B O 1
ATOM 7679 N N . PHE B 1 356 ? 3.854 25.844 22.609 1 97.12 356 PHE B N 1
ATOM 7680 C CA . PHE B 1 356 ? 2.463 25.75 22.188 1 97.12 356 PHE B CA 1
ATOM 7681 C C . PHE B 1 356 ? 1.547 26.469 23.172 1 97.12 356 PHE B C 1
ATOM 7683 O O . PHE B 1 356 ? 1.984 26.891 24.25 1 97.12 356 PHE B O 1
ATOM 7690 N N . CYS B 1 357 ? 0.404 26.719 22.703 1 98.31 357 CYS B N 1
ATOM 7691 C CA . CYS B 1 357 ? -0.692 27.188 23.547 1 98.31 357 CYS B CA 1
ATOM 7692 C C . CYS B 1 357 ? -1.867 26.219 23.516 1 98.31 357 CYS B C 1
ATOM 7694 O O . CYS B 1 357 ? -2.262 25.766 22.438 1 98.31 357 CYS B O 1
ATOM 7696 N N . ARG B 1 358 ? -2.326 25.844 24.641 1 97.88 358 ARG B N 1
ATOM 7697 C CA . ARG B 1 358 ? -3.547 25.062 24.766 1 97.88 358 ARG B CA 1
ATOM 7698 C C . ARG B 1 358 ? -4.676 25.891 25.375 1 97.88 358 ARG B C 1
ATOM 7700 O O . ARG B 1 358 ? -4.645 26.219 26.562 1 97.88 358 ARG B O 1
ATOM 7707 N N . ASN B 1 359 ? -5.633 26.219 24.547 1 97.94 359 ASN B N 1
ATOM 7708 C CA . ASN B 1 359 ? -6.82 26.891 25.062 1 97.94 359 ASN B CA 1
ATOM 7709 C C . ASN B 1 359 ? -7.73 25.938 25.828 1 97.94 359 ASN B C 1
ATOM 7711 O O . ASN B 1 359 ? -8.023 24.844 25.344 1 97.94 359 ASN B O 1
ATOM 7715 N N . LEU B 1 360 ? -8.094 26.297 26.984 1 97.94 360 LEU B N 1
ATOM 7716 C CA . LEU B 1 360 ? -8.945 25.5 27.875 1 97.94 360 LEU B CA 1
ATOM 7717 C C . LEU B 1 360 ? -10.328 26.125 28 1 97.94 360 LEU B C 1
ATOM 7719 O O . LEU B 1 360 ? -10.641 26.734 29.031 1 97.94 360 LEU B O 1
ATOM 7723 N N . HIS B 1 361 ? -11.102 25.875 27.031 1 97.12 361 HIS B N 1
ATOM 7724 C CA . HIS B 1 361 ? -12.453 26.422 26.984 1 97.12 361 HIS B CA 1
ATOM 7725 C C . HIS B 1 361 ? -13.25 26.047 28.219 1 97.12 361 HIS B C 1
ATOM 7727 O O . HIS B 1 361 ? -14.07 26.844 28.703 1 97.12 361 HIS B O 1
ATOM 7733 N N . CYS B 1 362 ? -13.016 24.922 28.844 1 95.75 362 CYS B N 1
ATOM 7734 C CA . CYS B 1 362 ? -13.766 24.344 29.953 1 95.75 362 CYS B CA 1
ATOM 7735 C C . CYS B 1 362 ? -13.594 25.203 31.219 1 95.75 362 CYS B C 1
ATOM 7737 O O . CYS B 1 362 ? -14.477 25.219 32.094 1 95.75 362 CYS B O 1
ATOM 7739 N N . ILE B 1 363 ? -12.469 25.891 31.328 1 96.75 363 ILE B N 1
ATOM 7740 C CA . ILE B 1 363 ? -12.273 26.703 32.531 1 96.75 363 ILE B CA 1
ATOM 7741 C C . ILE B 1 363 ? -11.977 28.141 32.125 1 96.75 363 ILE B C 1
ATOM 7743 O O . ILE B 1 363 ? -11.562 28.953 32.938 1 96.75 363 ILE B O 1
ATOM 7747 N N . LYS B 1 364 ? -12.055 28.469 30.797 1 96.88 364 LYS B N 1
ATOM 7748 C CA . LYS B 1 364 ? -11.898 29.812 30.234 1 96.88 364 LYS B CA 1
ATOM 7749 C C . LYS B 1 364 ? -10.508 30.359 30.516 1 96.88 364 LYS B C 1
ATOM 7751 O O . LYS B 1 364 ? -10.367 31.516 30.938 1 96.88 364 LYS B O 1
ATOM 7756 N N . GLU B 1 365 ? -9.523 29.5 30.375 1 98.06 365 GLU B N 1
ATOM 7757 C CA . GLU B 1 365 ? -8.117 29.828 30.516 1 98.06 365 GLU B CA 1
ATOM 7758 C C . GLU B 1 365 ? -7.289 29.234 29.375 1 98.06 365 GLU B C 1
ATOM 7760 O O . GLU B 1 365 ? -7.844 28.672 28.422 1 98.06 365 GLU B O 1
ATOM 7765 N N . SER B 1 366 ? -5.969 29.438 29.406 1 98.44 366 SER B N 1
ATOM 7766 C CA . SER B 1 366 ? -5.008 28.812 28.5 1 98.44 366 SER B CA 1
ATOM 7767 C C . SER B 1 366 ? -3.758 28.359 29.25 1 98.44 366 SER B C 1
ATOM 7769 O O . SER B 1 366 ? -3.533 28.766 30.391 1 98.44 366 SER B O 1
ATOM 7771 N N . ARG B 1 367 ? -3.084 27.484 28.641 1 98.69 367 ARG B N 1
ATOM 7772 C CA . ARG B 1 367 ? -1.746 27.109 29.078 1 98.69 367 ARG B CA 1
ATOM 7773 C C . ARG B 1 367 ? -0.744 27.188 27.938 1 98.69 367 ARG B C 1
ATOM 7775 O O . ARG B 1 367 ? -1.051 26.812 26.812 1 98.69 367 ARG B O 1
ATOM 7782 N N . ILE B 1 368 ? 0.407 27.734 28.281 1 98.5 368 ILE B N 1
ATOM 7783 C CA . ILE B 1 368 ? 1.441 27.984 27.281 1 98.5 368 ILE B CA 1
ATOM 7784 C C . ILE B 1 368 ? 2.736 27.281 27.703 1 98.5 368 ILE B C 1
ATOM 7786 O O . ILE B 1 368 ? 3.201 27.469 28.844 1 98.5 368 ILE B O 1
ATOM 7790 N N . LEU B 1 369 ? 3.229 26.484 26.844 1 97.81 369 LEU B N 1
ATOM 7791 C CA . LEU B 1 369 ? 4.535 25.875 27.062 1 97.81 369 LEU B CA 1
ATOM 7792 C C . LEU B 1 369 ? 5.594 26.547 26.188 1 97.81 369 LEU B C 1
ATOM 7794 O O . LEU B 1 369 ? 5.363 26.812 25.016 1 97.81 369 LEU B O 1
ATOM 7798 N N . CYS B 1 370 ? 6.719 26.906 26.781 1 95.44 370 CYS B N 1
ATOM 7799 C CA . CYS B 1 370 ? 7.902 27.344 26.047 1 95.44 370 CYS B CA 1
ATOM 7800 C C . CYS B 1 370 ? 9.172 27.109 26.859 1 95.44 370 CYS B C 1
ATOM 7802 O O . CYS B 1 370 ? 9.109 26.922 28.078 1 95.44 370 CYS B O 1
ATOM 7804 N N . SER B 1 371 ? 10.242 26.891 26.266 1 93.56 371 SER B N 1
ATOM 7805 C CA . SER B 1 371 ? 11.555 26.875 26.906 1 93.56 371 SER B CA 1
ATOM 7806 C C . SER B 1 371 ? 12.258 28.219 26.734 1 93.56 371 SER B C 1
ATOM 7808 O O . SER B 1 371 ? 12.812 28.516 25.672 1 93.56 371 SER B O 1
ATOM 7810 N N . TYR B 1 372 ? 12.336 28.938 27.766 1 93.69 372 TYR B N 1
ATOM 7811 C CA . TYR B 1 372 ? 12.758 30.328 27.672 1 93.69 372 TYR B CA 1
ATOM 7812 C C . TYR B 1 372 ? 14.258 30.453 27.922 1 93.69 372 TYR B C 1
ATOM 7814 O O . TYR B 1 372 ? 14.766 30.047 28.969 1 93.69 372 TYR B O 1
ATOM 7822 N N . ASN B 1 373 ? 15 31 26.984 1 90.88 373 ASN B N 1
ATOM 7823 C CA . ASN B 1 373 ? 16.453 31.094 27.031 1 90.88 373 ASN B CA 1
ATOM 7824 C C . ASN B 1 373 ? 16.922 32.531 27 1 90.88 373 ASN B C 1
ATOM 7826 O O . ASN B 1 373 ? 18.016 32.844 26.516 1 90.88 373 ASN B O 1
ATOM 7830 N N . ASN B 1 374 ? 16.172 33.469 27.281 1 92.31 374 ASN B N 1
ATOM 7831 C CA . ASN B 1 374 ? 16.5 34.875 27.547 1 92.31 374 ASN B CA 1
ATOM 7832 C C . ASN B 1 374 ? 16.953 35.594 26.266 1 92.31 374 ASN B C 1
ATOM 7834 O O . ASN B 1 374 ? 17.984 36.281 26.266 1 92.31 374 ASN B O 1
ATOM 7838 N N . ASN B 1 375 ? 16.234 35.375 25.25 1 90.44 375 ASN B N 1
ATOM 7839 C CA . ASN B 1 375 ? 16.531 36.062 24.016 1 90.44 375 ASN B CA 1
ATOM 7840 C C . ASN B 1 375 ? 15.266 36.594 23.344 1 90.44 375 ASN B C 1
ATOM 7842 O O . ASN B 1 375 ? 14.156 36.25 23.75 1 90.44 375 ASN B O 1
ATOM 7846 N N . PHE B 1 376 ? 15.414 37.406 22.406 1 93.06 376 PHE B N 1
ATOM 7847 C CA . PHE B 1 376 ? 14.297 38.062 21.766 1 93.06 376 PHE B CA 1
ATOM 7848 C C . PHE B 1 376 ? 13.445 37.094 20.984 1 93.06 376 PHE B C 1
ATOM 7850 O O . PHE B 1 376 ? 12.227 37.25 20.875 1 93.06 376 PHE B O 1
ATOM 7857 N N . LYS B 1 377 ? 14.055 36.094 20.484 1 91.25 377 LYS B N 1
ATOM 7858 C CA . LYS B 1 377 ? 13.289 35.031 19.828 1 91.25 377 LYS B CA 1
ATOM 7859 C C . LYS B 1 377 ? 12.242 34.438 20.766 1 91.25 377 LYS B C 1
ATOM 7861 O O . LYS B 1 377 ? 11.109 34.156 20.344 1 91.25 377 LYS B O 1
ATOM 7866 N N . ASN B 1 378 ? 12.609 34.281 21.969 1 94.12 378 ASN B N 1
ATOM 7867 C CA . ASN B 1 378 ? 11.68 33.75 22.969 1 94.12 378 ASN B CA 1
ATOM 7868 C C . ASN B 1 378 ? 10.562 34.75 23.281 1 94.12 378 ASN B C 1
ATOM 7870 O O . ASN B 1 378 ? 9.438 34.344 23.562 1 94.12 378 ASN B O 1
ATOM 7874 N N . VAL B 1 379 ? 10.93 36.031 23.203 1 95.94 379 VAL B N 1
ATOM 7875 C CA . VAL B 1 379 ? 9.906 37.062 23.391 1 95.94 379 VAL B CA 1
ATOM 7876 C C . VAL B 1 379 ? 8.844 36.938 22.312 1 95.94 379 VAL B C 1
ATOM 7878 O O . VAL B 1 379 ? 7.645 36.938 22.609 1 95.94 379 VAL B O 1
ATOM 7881 N N . CYS B 1 380 ? 9.305 36.812 21.141 1 95.94 380 CYS B N 1
ATOM 7882 C CA . CYS B 1 380 ? 8.391 36.656 20.016 1 95.94 380 CYS B CA 1
ATOM 7883 C C . CYS B 1 380 ? 7.562 35.406 20.125 1 95.94 380 CYS B C 1
ATOM 7885 O O . CYS B 1 380 ? 6.363 35.406 19.844 1 95.94 380 CYS B O 1
ATOM 7887 N N . THR B 1 381 ? 8.164 34.312 20.547 1 96.56 381 THR B N 1
ATOM 7888 C CA . THR B 1 381 ? 7.473 33.031 20.719 1 96.56 381 THR B CA 1
ATOM 7889 C C . THR B 1 381 ? 6.379 33.156 21.781 1 96.56 381 THR B C 1
ATOM 7891 O O . THR B 1 381 ? 5.254 32.719 21.562 1 96.56 381 THR B O 1
ATOM 7894 N N . LEU B 1 382 ? 6.715 33.75 22.812 1 97.75 382 LEU B N 1
ATOM 7895 C CA . LEU B 1 382 ? 5.738 33.938 23.875 1 97.75 382 LEU B CA 1
ATOM 7896 C C . LEU B 1 382 ? 4.578 34.781 23.406 1 97.75 382 LEU B C 1
ATOM 7898 O O . LEU B 1 382 ? 3.418 34.5 23.703 1 97.75 382 LEU B O 1
ATOM 7902 N N . ALA B 1 383 ? 4.949 35.906 22.75 1 98.31 383 ALA B N 1
ATOM 7903 C CA . ALA B 1 383 ? 3.906 36.75 22.203 1 98.31 383 ALA B CA 1
ATOM 7904 C C . ALA B 1 383 ? 3.002 35.969 21.25 1 98.31 383 ALA B C 1
ATOM 7906 O O . ALA B 1 383 ? 1.78 36.125 21.266 1 98.31 383 ALA B O 1
ATOM 7907 N N . HIS B 1 384 ? 3.598 35.156 20.422 1 98.25 384 HIS B N 1
ATOM 7908 C CA . HIS B 1 384 ? 2.881 34.281 19.5 1 98.25 384 HIS B CA 1
ATOM 7909 C C . HIS B 1 384 ? 1.883 33.406 20.234 1 98.25 384 HIS B C 1
ATOM 7911 O O . HIS B 1 384 ? 0.702 33.375 19.875 1 98.25 384 HIS B O 1
ATOM 7917 N N . GLU B 1 385 ? 2.307 32.719 21.281 1 98.56 385 GLU B N 1
ATOM 7918 C CA . GLU B 1 385 ? 1.444 31.812 22.031 1 98.56 385 GLU B CA 1
ATOM 7919 C C . GLU B 1 385 ? 0.363 32.562 22.781 1 98.56 385 GLU B C 1
ATOM 7921 O O . GLU B 1 385 ? -0.763 32.094 22.922 1 98.56 385 GLU B O 1
ATOM 7926 N N . LEU B 1 386 ? 0.755 33.719 23.25 1 98.69 386 LEU B N 1
ATOM 7927 C CA . LEU B 1 386 ? -0.234 34.562 23.922 1 98.69 386 LEU B CA 1
ATOM 7928 C C . LEU B 1 386 ? -1.298 35.031 22.922 1 98.69 386 LEU B C 1
ATOM 7930 O O . LEU B 1 386 ? -2.447 35.25 23.312 1 98.69 386 LEU B O 1
ATOM 7934 N N . GLY B 1 387 ? -0.919 35.219 21.703 1 98.62 387 GLY B N 1
ATOM 7935 C CA . GLY B 1 387 ? -1.905 35.469 20.656 1 98.62 387 GLY B CA 1
ATOM 7936 C C . GLY B 1 387 ? -2.928 34.375 20.516 1 98.62 387 GLY B C 1
ATOM 7937 O O . GLY B 1 387 ? -4.125 34.625 20.375 1 98.62 387 GLY B O 1
ATOM 7938 N N . HIS B 1 388 ? -2.475 33.125 20.531 1 98.62 388 HIS B N 1
ATOM 7939 C CA . HIS B 1 388 ? -3.395 31.984 20.562 1 98.62 388 HIS B CA 1
ATOM 7940 C C . HIS B 1 388 ? -4.336 32.062 21.75 1 98.62 388 HIS B C 1
ATOM 7942 O O . HIS B 1 388 ? -5.531 31.797 21.625 1 98.62 388 HIS B O 1
ATOM 7948 N N . ALA B 1 389 ? -3.771 32.406 22.891 1 98.69 389 ALA B N 1
ATOM 7949 C CA . ALA B 1 389 ? -4.57 32.531 24.109 1 98.69 389 ALA B CA 1
ATOM 7950 C C . ALA B 1 389 ? -5.641 33.594 23.953 1 98.69 389 ALA B C 1
ATOM 7952 O O . ALA B 1 389 ? -6.773 33.438 24.406 1 98.69 389 ALA B O 1
ATOM 7953 N N . TYR B 1 390 ? -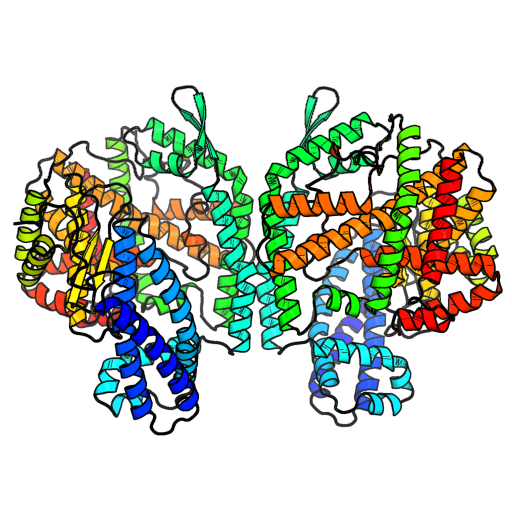5.254 34.688 23.391 1 98.56 390 TYR B N 1
ATOM 7954 C CA . TYR B 1 390 ? -6.211 35.75 23.172 1 98.56 390 TYR B CA 1
ATOM 7955 C C . TYR B 1 390 ? -7.348 35.312 22.266 1 98.56 390 TYR B C 1
ATOM 7957 O O . TYR B 1 390 ? -8.516 35.625 22.516 1 98.56 390 TYR B O 1
ATOM 7965 N N . HIS B 1 391 ? -6.992 34.625 21.141 1 98.31 391 HIS B N 1
ATOM 7966 C CA . HIS B 1 391 ? -8.008 34.031 20.266 1 98.31 391 HIS B CA 1
ATOM 7967 C C . HIS B 1 391 ? -8.953 33.125 21.047 1 98.31 391 HIS B C 1
ATOM 7969 O O . HIS B 1 391 ? -10.172 33.188 20.875 1 98.31 391 HIS B O 1
ATOM 7975 N N . GLY B 1 392 ? -8.414 32.312 21.922 1 98.06 392 GLY B N 1
ATOM 7976 C CA . GLY B 1 392 ? -9.219 31.453 22.766 1 98.06 392 GLY B CA 1
ATOM 7977 C C . GLY B 1 392 ? -10.172 32.219 23.656 1 98.06 392 GLY B C 1
ATOM 7978 O O . GLY B 1 392 ? -11.328 31.828 23.844 1 98.06 392 GLY B O 1
ATOM 7979 N N . MET B 1 393 ? -9.672 33.281 24.219 1 97.88 393 MET B N 1
ATOM 7980 C CA . MET B 1 393 ? -10.492 34.125 25.078 1 97.88 393 MET B CA 1
ATOM 7981 C C . MET B 1 393 ? -11.68 34.688 24.312 1 97.88 393 MET B C 1
ATOM 7983 O O . MET B 1 393 ? -12.797 34.75 24.828 1 97.88 393 MET B O 1
ATOM 7987 N N . MET B 1 394 ? -11.453 35.125 23.109 1 97.5 394 MET B N 1
ATOM 7988 C CA . MET B 1 394 ? -12.531 35.656 22.297 1 97.5 394 MET B CA 1
ATOM 7989 C C . MET B 1 394 ? -13.586 34.594 22 1 97.5 394 MET B C 1
ATOM 7991 O O . MET B 1 394 ? -14.773 34.906 21.891 1 97.5 394 MET B O 1
ATOM 7995 N N . LEU B 1 395 ? -13.203 33.375 21.906 1 97.69 395 LEU B N 1
ATOM 7996 C CA . LEU B 1 395 ? -14.094 32.281 21.547 1 97.69 395 LEU B CA 1
ATOM 7997 C C . LEU B 1 395 ? -14.883 31.812 22.75 1 97.69 395 LEU B C 1
ATOM 7999 O O . LEU B 1 395 ? -15.844 31.047 22.609 1 97.69 395 LEU B O 1
ATOM 8003 N N . GLN B 1 396 ? -14.57 32.25 23.938 1 95.75 396 GLN B N 1
ATOM 8004 C CA . GLN B 1 396 ? -15.266 31.828 25.156 1 95.75 396 GLN B CA 1
ATOM 8005 C C . GLN B 1 396 ? -16.703 32.344 25.172 1 95.75 396 GLN B C 1
ATOM 8007 O O . GLN B 1 396 ? -17.531 31.828 25.922 1 95.75 396 GLN B O 1
ATOM 8012 N N . LYS B 1 397 ? -16.875 33.188 24.344 1 90.81 397 LYS B N 1
ATOM 8013 C CA . LYS B 1 397 ? -18.234 33.75 24.234 1 90.81 397 LYS B CA 1
ATOM 8014 C C . LYS B 1 397 ? -19.156 32.812 23.484 1 90.81 397 LYS B C 1
ATOM 8016 O O . LYS B 1 397 ? -20.375 32.969 23.531 1 90.81 397 LYS B O 1
ATOM 8021 N N . GLU B 1 398 ? -18.688 31.891 22.875 1 95.31 398 GLU B N 1
ATOM 8022 C CA . GLU B 1 398 ? -19.422 30.906 22.094 1 95.31 398 GLU B CA 1
ATOM 8023 C C . GLU B 1 398 ? -19.391 29.531 22.766 1 95.31 398 GLU B C 1
ATOM 8025 O O . GLU B 1 398 ? -18.516 29.25 23.594 1 95.31 398 GLU B O 1
ATOM 8030 N N . SER B 1 399 ? -20.391 28.703 22.375 1 95.5 399 SER B N 1
ATOM 8031 C CA . SER B 1 399 ? -20.391 27.312 22.828 1 95.5 399 SER B CA 1
ATOM 8032 C C . SER B 1 399 ? -19.125 26.594 22.344 1 95.5 399 SER B C 1
ATOM 8034 O O . SER B 1 399 ? -18.562 26.953 21.312 1 95.5 399 SER B O 1
ATOM 8036 N N . VAL B 1 400 ? -18.75 25.578 23.109 1 95.75 400 VAL B N 1
ATOM 8037 C CA . VAL B 1 400 ? -17.578 24.781 22.75 1 95.75 400 VAL B CA 1
ATOM 8038 C C . VAL B 1 400 ? -17.781 24.172 21.359 1 95.75 400 VAL B C 1
ATOM 8040 O O . VAL B 1 400 ? -16.812 24.031 20.609 1 95.75 400 VAL B O 1
ATOM 8043 N N . LEU B 1 401 ? -19.031 23.922 20.969 1 96.62 401 LEU B N 1
ATOM 8044 C CA . LEU B 1 401 ? -19.328 23.328 19.656 1 96.62 401 LEU B CA 1
ATOM 8045 C C . LEU B 1 401 ? -19.156 24.344 18.547 1 96.62 401 LEU B C 1
ATOM 8047 O O . LEU B 1 401 ? -19.078 23.984 17.375 1 96.62 401 LEU B O 1
ATOM 8051 N N . ASN B 1 402 ? -19.125 25.609 18.906 1 97.38 402 ASN B N 1
ATOM 8052 C CA . ASN B 1 402 ? -18.969 26.703 17.953 1 97.38 402 ASN B CA 1
ATOM 8053 C C . ASN B 1 402 ? -17.594 27.359 18.078 1 97.38 402 ASN B C 1
ATOM 8055 O O . ASN B 1 402 ? -17.422 28.516 17.688 1 97.38 402 ASN B O 1
ATOM 8059 N N . SER B 1 403 ? -16.609 26.656 18.609 1 96.62 403 SER B N 1
ATOM 8060 C CA . SER B 1 403 ? -15.352 27.328 18.938 1 96.62 403 SER B CA 1
ATOM 8061 C C . SER B 1 403 ? -14.172 26.703 18.188 1 96.62 403 SER B C 1
ATOM 8063 O O . SER B 1 403 ? -13.031 27.141 18.344 1 96.62 403 SER B O 1
ATOM 8065 N N . SER B 1 404 ? -14.438 25.734 17.422 1 95.81 404 SER B N 1
ATOM 8066 C CA . SER B 1 404 ? -13.367 25.141 16.625 1 95.81 404 SER B CA 1
ATOM 8067 C C . SER B 1 404 ? -13.227 25.828 15.273 1 95.81 404 SER B C 1
ATOM 8069 O O . SER B 1 404 ? -14.195 25.938 14.523 1 95.81 404 SER B O 1
ATOM 8071 N N . TYR B 1 405 ? -12.094 26.328 15.023 1 96.69 405 TYR B N 1
ATOM 8072 C CA . TYR B 1 405 ? -11.875 27.016 13.758 1 96.69 405 TYR B CA 1
ATOM 8073 C C . TYR B 1 405 ? -10.906 26.25 12.875 1 96.69 405 TYR B C 1
ATOM 8075 O O . TYR B 1 405 ? -10.148 25.406 13.367 1 96.69 405 TYR B O 1
ATOM 8083 N N . PRO B 1 406 ? -10.891 26.469 11.508 1 97.12 406 PRO B N 1
ATOM 8084 C CA . PRO B 1 406 ? -10.047 25.719 10.578 1 97.12 406 PRO B CA 1
ATOM 8085 C C . PRO B 1 406 ? -8.594 26.188 10.594 1 97.12 406 PRO B C 1
ATOM 8087 O O . PRO B 1 406 ? -8.297 27.266 11.109 1 97.12 406 PRO B O 1
ATOM 8090 N N . MET B 1 407 ? -7.781 25.453 10 1 95.81 407 MET B N 1
ATOM 8091 C CA . MET B 1 407 ? -6.332 25.625 10.039 1 95.81 407 MET B CA 1
ATOM 8092 C C . MET B 1 407 ? -5.926 26.984 9.477 1 95.81 407 MET B C 1
ATOM 8094 O O . MET B 1 407 ? -5.059 27.656 10.039 1 95.81 407 MET B O 1
ATOM 8098 N N . PRO B 1 408 ? -6.527 27.531 8.438 1 97.88 408 PRO B N 1
ATOM 8099 C CA . PRO B 1 408 ? -6.059 28.812 7.902 1 97.88 408 PRO B CA 1
ATOM 8100 C C . PRO B 1 408 ? -6.227 29.953 8.891 1 97.88 408 PRO B C 1
ATOM 8102 O O . PRO B 1 408 ? -5.48 30.938 8.836 1 97.88 408 PRO B O 1
ATOM 8105 N N . LEU B 1 409 ? -7.148 29.781 9.82 1 98.12 409 LEU B N 1
ATOM 8106 C CA . LEU B 1 409 ? -7.414 30.875 10.75 1 98.12 409 LEU B CA 1
ATOM 8107 C C . LEU B 1 409 ? -6.637 30.688 12.047 1 98.12 409 LEU B C 1
ATOM 8109 O O . LEU B 1 409 ? -6.648 31.562 12.922 1 98.12 409 LEU B O 1
ATOM 8113 N N . ALA B 1 410 ? -5.953 29.578 12.141 1 95.94 410 ALA B N 1
ATOM 8114 C CA . ALA B 1 410 ? -5.324 29.172 13.398 1 95.94 410 ALA B CA 1
ATOM 8115 C C . ALA B 1 410 ? -4.223 30.156 13.797 1 95.94 410 ALA B C 1
ATOM 8117 O O . ALA B 1 410 ? -4.012 30.406 14.984 1 95.94 410 ALA B O 1
ATOM 8118 N N . GLU B 1 411 ? -3.547 30.766 12.812 1 95.25 411 GLU B N 1
ATOM 8119 C CA . GLU B 1 411 ? -2.383 31.594 13.102 1 95.25 411 GLU B CA 1
ATOM 8120 C C . GLU B 1 411 ? -2.734 33.062 13.047 1 95.25 411 GLU B C 1
ATOM 8122 O O . GLU B 1 411 ? -1.847 33.938 13.031 1 95.25 411 GLU B O 1
ATOM 8127 N N . THR B 1 412 ? -4.008 33.406 13 1 96.94 412 THR B N 1
ATOM 8128 C CA . THR B 1 412 ? -4.441 34.781 12.836 1 96.94 412 THR B CA 1
ATOM 8129 C C . THR B 1 412 ? -3.99 35.625 14.016 1 96.94 412 THR B C 1
ATOM 8131 O O . THR B 1 412 ? -3.219 36.594 13.844 1 96.94 412 THR B O 1
ATOM 8134 N N . ALA B 1 413 ? -4.371 35.25 15.203 1 98.12 413 ALA B N 1
ATOM 8135 C CA . ALA B 1 413 ? -4.098 36.062 16.391 1 98.12 413 ALA B CA 1
ATOM 8136 C C . ALA B 1 413 ? -2.639 35.906 16.812 1 98.12 413 ALA B C 1
ATOM 8138 O O . ALA B 1 413 ? -2.035 36.875 17.297 1 98.12 413 ALA B O 1
ATOM 8139 N N . SER B 1 414 ? -2.062 34.781 16.656 1 98.06 414 SER B N 1
ATOM 8140 C CA . SER B 1 414 ? -0.686 34.531 17.062 1 98.06 414 SER B CA 1
ATOM 8141 C C . SER B 1 414 ? 0.298 35.375 16.266 1 98.06 414 SER B C 1
ATOM 8143 O O . SER B 1 414 ? 1.114 36.094 16.828 1 98.06 414 SER B O 1
ATOM 8145 N N . ILE B 1 415 ? 0.168 35.344 14.961 1 97.81 415 ILE B N 1
ATOM 8146 C CA . ILE B 1 415 ? 1.081 36.094 14.102 1 97.81 415 ILE B CA 1
ATOM 8147 C C . ILE B 1 415 ? 0.844 37.594 14.266 1 97.81 415 ILE B C 1
ATOM 8149 O O . ILE B 1 415 ? 1.79 38.375 14.234 1 97.81 415 ILE B O 1
ATOM 8153 N N . PHE B 1 416 ? -0.413 38 14.484 1 98.12 416 PHE B N 1
ATOM 8154 C CA . PHE B 1 416 ? -0.705 39.406 14.766 1 98.12 416 PHE B CA 1
ATOM 8155 C C . PHE B 1 416 ? 0.048 39.875 16 1 98.12 416 PHE B C 1
ATOM 8157 O O . PHE B 1 416 ? 0.705 40.938 15.977 1 98.12 416 PHE B O 1
ATOM 8164 N N . SER B 1 417 ? 0.017 39.094 17.047 1 98.25 417 SER B N 1
ATOM 8165 C CA . SER B 1 417 ? 0.672 39.406 18.312 1 98.25 417 SER B CA 1
ATOM 8166 C C . SER B 1 417 ? 2.189 39.438 18.156 1 98.25 417 SER B C 1
ATOM 8168 O O . SER B 1 417 ? 2.85 40.344 18.688 1 98.25 417 SER B O 1
ATOM 8170 N N . GLU B 1 418 ? 2.68 38.469 17.453 1 96.62 418 GLU B N 1
ATOM 8171 C CA . GLU B 1 418 ? 4.109 38.438 17.156 1 96.62 418 GLU B CA 1
ATOM 8172 C C . GLU B 1 418 ? 4.543 39.688 16.375 1 96.62 418 GLU B C 1
ATOM 8174 O O . GLU B 1 418 ? 5.578 40.281 16.688 1 96.62 418 GLU B O 1
ATOM 8179 N N . THR B 1 419 ? 3.766 40.062 15.406 1 95.75 419 THR B N 1
ATOM 8180 C CA . THR B 1 419 ? 4.051 41.25 14.578 1 95.75 419 THR B CA 1
ATOM 8181 C C . THR B 1 419 ? 4.059 42.531 15.422 1 95.75 419 THR B C 1
ATOM 8183 O O . THR B 1 419 ? 4.914 43.375 15.234 1 95.75 419 THR B O 1
ATOM 8186 N N . LEU B 1 420 ? 3.156 42.594 16.359 1 96.44 420 LEU B N 1
ATOM 8187 C CA . LEU B 1 420 ? 3.07 43.75 17.266 1 96.44 420 LEU B CA 1
ATOM 8188 C C . LEU B 1 420 ? 4.367 43.938 18.031 1 96.44 420 LEU B C 1
ATOM 8190 O O . LEU B 1 420 ? 4.926 45.031 18.078 1 96.44 420 LEU B O 1
ATOM 8194 N N . VAL B 1 421 ? 4.879 42.875 18.578 1 96.56 421 VAL B N 1
ATOM 8195 C CA . VAL B 1 421 ? 6.043 42.969 19.469 1 96.56 421 VAL B CA 1
ATOM 8196 C C . VAL B 1 421 ? 7.309 43.125 18.625 1 96.56 421 VAL B C 1
ATOM 8198 O O . VAL B 1 421 ? 8.258 43.781 19.062 1 96.56 421 VAL B O 1
ATOM 8201 N N . ARG B 1 422 ? 7.371 42.469 17.5 1 94.75 422 ARG B N 1
ATOM 8202 C CA . ARG B 1 422 ? 8.531 42.625 16.625 1 94.75 422 ARG B CA 1
ATOM 8203 C C . ARG B 1 422 ? 8.672 44.062 16.141 1 94.75 422 ARG B C 1
ATOM 8205 O O . ARG B 1 422 ? 9.773 44.594 16.141 1 94.75 422 ARG B O 1
ATOM 8212 N N . ASN B 1 423 ? 7.609 44.656 15.703 1 93.69 423 ASN B N 1
ATOM 8213 C CA . ASN B 1 423 ? 7.637 46.031 15.211 1 93.69 423 ASN B CA 1
ATOM 8214 C C . ASN B 1 423 ? 7.977 47.031 16.328 1 93.69 423 ASN B C 1
ATOM 8216 O O . ASN B 1 423 ? 8.641 48.031 16.094 1 93.69 423 ASN B O 1
ATOM 8220 N N . ALA B 1 424 ? 7.488 46.719 17.516 1 94.62 424 ALA B N 1
ATOM 8221 C CA . ALA B 1 424 ? 7.84 47.562 18.656 1 94.62 424 ALA B CA 1
ATOM 8222 C C . ALA B 1 424 ? 9.336 47.531 18.938 1 94.62 424 ALA B C 1
ATOM 8224 O O . ALA B 1 424 ? 9.953 48.562 19.219 1 94.62 424 ALA B O 1
ATOM 8225 N N . ALA B 1 425 ? 9.906 46.344 18.859 1 94.38 425 ALA B N 1
ATOM 8226 C CA . ALA B 1 425 ? 11.344 46.188 19.078 1 94.38 425 ALA B CA 1
ATOM 8227 C C . ALA B 1 425 ? 12.148 46.875 18 1 94.38 425 ALA B C 1
ATOM 8229 O O . ALA B 1 425 ? 13.211 47.469 18.281 1 94.38 425 ALA B O 1
ATOM 8230 N N . LEU B 1 426 ? 11.734 46.875 16.781 1 93.12 426 LEU B N 1
ATOM 8231 C CA . LEU B 1 426 ? 12.438 47.469 15.648 1 93.12 426 LEU B CA 1
ATOM 8232 C C . LEU B 1 426 ? 12.523 49 15.797 1 93.12 426 LEU B C 1
ATOM 8234 O O . LEU B 1 426 ? 13.5 49.594 15.359 1 93.12 426 LEU B O 1
ATOM 8238 N N . LYS B 1 427 ? 11.57 49.562 16.453 1 92.19 427 LYS B N 1
ATOM 8239 C CA . LYS B 1 427 ? 11.516 51.031 16.609 1 92.19 427 LYS B CA 1
ATOM 8240 C C . LYS B 1 427 ? 12.68 51.531 17.453 1 92.19 427 LYS B C 1
ATOM 8242 O O . LYS B 1 427 ? 13.133 52.656 17.281 1 92.19 427 LYS B O 1
ATOM 8247 N N . THR B 1 428 ? 13.164 50.719 18.281 1 91 428 THR B N 1
ATOM 8248 C CA . THR B 1 428 ? 14.219 51.156 19.203 1 91 428 THR B CA 1
ATOM 8249 C C . THR B 1 428 ? 15.508 50.406 18.953 1 91 428 THR B C 1
ATOM 8251 O O . THR B 1 428 ? 16.484 50.562 19.672 1 91 428 THR B O 1
ATOM 8254 N N . ALA B 1 429 ? 15.492 49.562 18 1 91.5 429 ALA B N 1
ATOM 8255 C CA . ALA B 1 429 ? 16.656 48.719 17.734 1 91.5 429 ALA B CA 1
ATOM 8256 C C . ALA B 1 429 ? 17.766 49.5 17.047 1 91.5 429 ALA B C 1
ATOM 8258 O O . ALA B 1 429 ? 17.484 50.375 16.234 1 91.5 429 ALA B O 1
ATOM 8259 N N . ASP B 1 430 ? 19.047 49.188 17.391 1 89.88 430 ASP B N 1
ATOM 8260 C CA . ASP B 1 430 ? 20.156 49.719 16.594 1 89.88 430 ASP B CA 1
ATOM 8261 C C . ASP B 1 430 ? 20.312 48.938 15.289 1 89.88 430 ASP B C 1
ATOM 8263 O O . ASP B 1 430 ? 19.516 48.031 15 1 89.88 430 ASP B O 1
ATOM 8267 N N . ARG B 1 431 ? 21.266 49.312 14.562 1 88.5 431 ARG B N 1
ATOM 8268 C CA . ARG B 1 431 ? 21.391 48.781 13.211 1 88.5 431 ARG B CA 1
ATOM 8269 C C . ARG B 1 431 ? 21.594 47.281 13.242 1 88.5 431 ARG B C 1
ATOM 8271 O O . ARG B 1 431 ? 20.938 46.531 12.484 1 88.5 431 ARG B O 1
ATOM 8278 N N . ASP B 1 432 ? 22.391 46.781 14.109 1 87.94 432 ASP B N 1
ATOM 8279 C CA . ASP B 1 432 ? 22.703 45.344 14.188 1 87.94 432 ASP B CA 1
ATOM 8280 C C . ASP B 1 432 ? 21.5 44.562 14.734 1 87.94 432 ASP B C 1
ATOM 8282 O O . ASP B 1 432 ? 21.219 43.469 14.273 1 87.94 432 ASP B O 1
ATOM 8286 N N . GLU B 1 433 ? 20.875 45.156 15.711 1 89.75 433 GLU B N 1
ATOM 8287 C CA . GLU B 1 433 ? 19.672 44.531 16.266 1 89.75 433 GLU B CA 1
ATOM 8288 C C . GLU B 1 433 ? 18.547 44.469 15.227 1 89.75 433 GLU B C 1
ATOM 8290 O O . GLU B 1 433 ? 17.859 43.438 15.117 1 89.75 433 GLU B O 1
ATOM 8295 N N . ALA B 1 434 ? 18.469 45.562 14.508 1 90.88 434 ALA B N 1
ATOM 8296 C CA . ALA B 1 434 ? 17.453 45.594 13.461 1 90.88 434 ALA B CA 1
ATOM 8297 C C . ALA B 1 434 ? 17.688 44.531 12.391 1 90.88 434 ALA B C 1
ATOM 8299 O O . ALA B 1 434 ? 16.75 43.906 11.93 1 90.88 434 ALA B O 1
ATOM 8300 N N . LEU B 1 435 ? 18.891 44.375 12.023 1 89.88 435 LEU B N 1
ATOM 8301 C CA . LEU B 1 435 ? 19.25 43.375 11.031 1 89.88 435 LEU B CA 1
ATOM 8302 C C . LEU B 1 435 ? 18.906 41.969 11.531 1 89.88 435 LEU B C 1
ATOM 8304 O O . LEU B 1 435 ? 18.422 41.125 10.773 1 89.88 435 LEU B O 1
ATOM 8308 N N . SER B 1 436 ? 19.141 41.75 12.766 1 89.88 436 SER B N 1
ATOM 8309 C CA . SER B 1 436 ? 18.844 40.438 13.352 1 89.88 436 SER B CA 1
ATOM 8310 C C . SER B 1 436 ? 17.344 40.156 13.398 1 89.88 436 SER B C 1
ATOM 8312 O O . SER B 1 436 ? 16.891 39.062 13.078 1 89.88 436 SER B O 1
ATOM 8314 N N . ILE B 1 437 ? 16.609 41.188 13.812 1 92.31 437 ILE B N 1
ATOM 8315 C CA . ILE B 1 437 ? 15.156 41.062 13.922 1 92.31 437 ILE B CA 1
ATOM 8316 C C . ILE B 1 437 ? 14.555 40.844 12.531 1 92.31 437 ILE B C 1
ATOM 8318 O O . ILE B 1 437 ? 13.781 39.906 12.312 1 92.31 437 ILE B O 1
ATOM 8322 N N . LEU B 1 438 ? 14.992 41.688 11.594 1 93.31 438 LEU B N 1
ATOM 8323 C CA . LEU B 1 438 ? 14.477 41.625 10.227 1 93.31 438 LEU B CA 1
ATOM 8324 C C . LEU B 1 438 ? 14.898 40.312 9.547 1 93.31 438 LEU B C 1
ATOM 8326 O O . LEU B 1 438 ? 14.102 39.688 8.844 1 93.31 438 LEU B O 1
ATOM 8330 N N .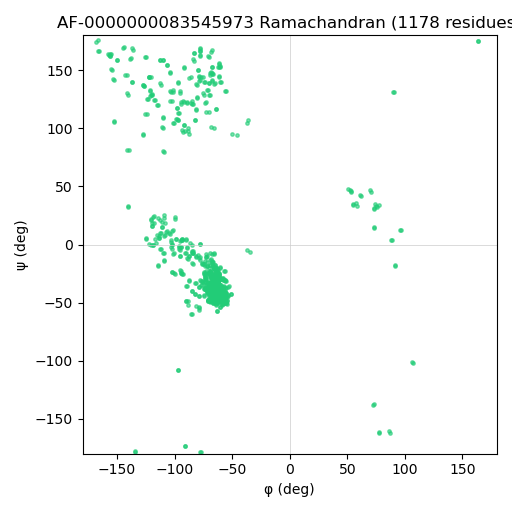 GLY B 1 439 ? 16.141 39.969 9.781 1 91.06 439 GLY B N 1
ATOM 8331 C CA . GLY B 1 439 ? 16.641 38.75 9.188 1 91.06 439 GLY B CA 1
ATOM 8332 C C . GLY B 1 439 ? 15.859 37.531 9.609 1 91.06 439 GLY B C 1
ATOM 8333 O O . GLY B 1 439 ? 15.523 36.688 8.773 1 91.06 439 GLY B O 1
ATOM 8334 N N . THR B 1 440 ? 15.547 37.406 10.844 1 90.56 440 THR B N 1
ATOM 8335 C CA . THR B 1 440 ? 14.789 36.25 11.367 1 90.56 440 THR B CA 1
ATOM 8336 C C . THR B 1 440 ? 13.375 36.25 10.797 1 90.56 440 THR B C 1
ATOM 8338 O O . THR B 1 440 ? 12.867 35.188 10.398 1 90.56 440 THR B O 1
ATOM 8341 N N . ASP B 1 441 ? 12.766 37.375 10.773 1 93.25 441 ASP B N 1
ATOM 8342 C CA . ASP B 1 441 ? 11.391 37.469 10.289 1 93.25 441 ASP B CA 1
ATOM 8343 C C . ASP B 1 441 ? 11.312 37.156 8.789 1 93.25 441 ASP B C 1
ATOM 8345 O O . ASP B 1 441 ? 10.359 36.531 8.328 1 93.25 441 ASP B O 1
ATOM 8349 N N . LEU B 1 442 ? 12.281 37.625 8.047 1 95.69 442 LEU B N 1
ATOM 8350 C CA . LEU B 1 442 ? 12.25 37.469 6.594 1 95.69 442 LEU B CA 1
ATOM 8351 C C . LEU B 1 442 ? 12.547 36 6.199 1 95.69 442 LEU B C 1
ATOM 8353 O O . LEU B 1 442 ? 12.055 35.531 5.18 1 95.69 442 LEU B O 1
ATOM 8357 N N . VAL B 1 443 ? 13.328 35.281 7.02 1 94.5 443 VAL B N 1
ATOM 8358 C CA . VAL B 1 443 ? 13.469 33.844 6.809 1 94.5 443 VAL B CA 1
ATOM 8359 C C . VAL B 1 443 ? 12.109 33.188 6.934 1 94.5 443 VAL B C 1
ATOM 8361 O O . VAL B 1 443 ? 11.734 32.344 6.09 1 94.5 443 VAL B O 1
ATOM 8364 N N . ASN B 1 444 ? 11.359 33.562 7.926 1 94.25 444 ASN B N 1
ATOM 8365 C CA . ASN B 1 444 ? 10.031 33 8.133 1 94.25 444 ASN B CA 1
ATOM 8366 C C . ASN B 1 444 ? 9.078 33.375 6.996 1 94.25 444 ASN B C 1
ATOM 8368 O O . ASN B 1 444 ? 8.367 32.5 6.473 1 94.25 444 ASN B O 1
ATOM 8372 N N . CYS B 1 445 ? 9.078 34.625 6.637 1 96.56 445 CYS B N 1
ATOM 8373 C CA . CYS B 1 445 ? 8.195 35.094 5.574 1 96.56 445 CYS B CA 1
ATOM 8374 C C . CYS B 1 445 ? 8.508 34.406 4.258 1 96.56 445 CYS B C 1
ATOM 8376 O O . CYS B 1 445 ? 7.602 34 3.537 1 96.56 445 CYS B O 1
ATOM 8378 N N . SER B 1 446 ? 9.789 34.312 3.939 1 97.44 446 SER B N 1
ATOM 8379 C CA . SER B 1 446 ? 10.172 33.625 2.697 1 97.44 446 SER B CA 1
ATOM 8380 C C . SER B 1 446 ? 9.797 32.156 2.721 1 97.44 446 SER B C 1
ATOM 8382 O O . SER B 1 446 ? 9.406 31.594 1.699 1 97.44 446 SER B O 1
ATOM 8384 N N . SER B 1 447 ? 9.922 31.5 3.871 1 96.5 447 SER B N 1
ATOM 8385 C CA . SER B 1 447 ? 9.539 30.094 4.012 1 96.5 447 SER B CA 1
ATOM 8386 C C . SER B 1 447 ? 8.039 29.922 3.805 1 96.5 447 SER B C 1
ATOM 8388 O O . SER B 1 447 ? 7.605 28.922 3.219 1 96.5 447 SER B O 1
ATOM 8390 N N . VAL B 1 448 ? 7.273 30.828 4.258 1 97.19 448 VAL B N 1
ATOM 8391 C CA . VAL B 1 448 ? 5.82 30.703 4.207 1 97.19 448 VAL B CA 1
ATOM 8392 C C . VAL B 1 448 ? 5.309 31.172 2.844 1 97.19 448 VAL B C 1
ATOM 8394 O O . VAL B 1 448 ? 4.414 30.547 2.268 1 97.19 448 VAL B O 1
ATOM 8397 N N . ILE B 1 449 ? 5.871 32.25 2.305 1 98.06 449 ILE B N 1
ATOM 8398 C CA . ILE B 1 449 ? 5.332 32.781 1.067 1 98.06 449 ILE B CA 1
ATOM 8399 C C . ILE B 1 449 ? 5.988 32.125 -0.132 1 98.06 449 ILE B C 1
ATOM 8401 O O . ILE B 1 449 ? 5.297 31.562 -0.994 1 98.06 449 ILE B O 1
ATOM 8405 N N . VAL B 1 450 ? 7.324 32.031 -0.178 1 98.44 450 VAL B N 1
ATOM 8406 C CA . VAL B 1 450 ? 8.047 31.531 -1.338 1 98.44 450 VAL B CA 1
ATOM 8407 C C . VAL B 1 450 ? 8.039 30 -1.32 1 98.44 450 VAL B C 1
ATOM 8409 O O . VAL B 1 450 ? 7.605 29.375 -2.283 1 98.44 450 VAL B O 1
ATOM 8412 N N . ASP B 1 451 ? 8.453 29.406 -0.231 1 98.06 451 ASP B N 1
ATOM 8413 C CA . ASP B 1 451 ? 8.586 27.953 -0.166 1 98.06 451 ASP B CA 1
ATOM 8414 C C . ASP B 1 451 ? 7.215 27.281 -0.22 1 98.06 451 ASP B C 1
ATOM 8416 O O . ASP B 1 451 ? 7.055 26.25 -0.873 1 98.06 451 ASP B O 1
ATOM 8420 N N . ILE B 1 452 ? 6.246 27.797 0.514 1 98 452 ILE B N 1
ATOM 8421 C CA . ILE B 1 452 ? 4.922 27.172 0.493 1 98 452 ILE B CA 1
ATOM 8422 C C . ILE B 1 452 ? 4.305 27.328 -0.895 1 98 452 ILE B C 1
ATOM 8424 O O . ILE B 1 452 ? 3.609 26.438 -1.373 1 98 452 ILE B O 1
ATOM 8428 N N . TYR B 1 453 ? 4.578 28.469 -1.557 1 98.56 453 TYR B N 1
ATOM 8429 C CA . TYR B 1 453 ? 4.156 28.578 -2.949 1 98.56 453 TYR B CA 1
ATOM 8430 C C . TYR B 1 453 ? 4.754 27.453 -3.787 1 98.56 453 TYR B C 1
ATOM 8432 O O . TYR B 1 453 ? 4.043 26.797 -4.551 1 98.56 453 TYR B O 1
ATOM 8440 N N . ALA B 1 454 ? 6.027 27.203 -3.623 1 98.56 454 ALA B N 1
ATOM 8441 C CA . ALA B 1 454 ? 6.695 26.125 -4.336 1 98.56 454 ALA B CA 1
ATOM 8442 C C . ALA B 1 454 ? 6.059 24.781 -4.016 1 98.56 454 ALA B C 1
ATOM 8444 O O . ALA B 1 454 ? 5.781 23.984 -4.918 1 98.56 454 ALA B O 1
ATOM 8445 N N . ARG B 1 455 ? 5.82 24.531 -2.76 1 98.25 455 ARG B N 1
ATOM 8446 C CA . ARG B 1 455 ? 5.242 23.281 -2.312 1 98.25 455 ARG B CA 1
ATOM 8447 C C . ARG B 1 455 ? 3.828 23.094 -2.859 1 98.25 455 ARG B C 1
ATOM 8449 O O . ARG B 1 455 ? 3.428 21.984 -3.209 1 98.25 455 ARG B O 1
ATOM 8456 N N . TYR B 1 456 ? 3.064 24.188 -2.934 1 98.25 456 TYR B N 1
ATOM 8457 C CA . TYR B 1 456 ? 1.693 24.141 -3.428 1 98.25 456 TYR B CA 1
ATOM 8458 C C . TYR B 1 456 ? 1.657 23.75 -4.898 1 98.25 456 TYR B C 1
ATOM 8460 O O . TYR B 1 456 ? 0.918 22.844 -5.285 1 98.25 456 TYR B O 1
ATOM 8468 N N . ILE B 1 457 ? 2.484 24.391 -5.684 1 98.62 457 ILE B N 1
ATOM 8469 C CA . ILE B 1 457 ? 2.422 24.109 -7.113 1 98.62 457 ILE B CA 1
ATOM 8470 C C . ILE B 1 457 ? 3.029 22.734 -7.395 1 98.62 457 ILE B C 1
ATOM 8472 O O . ILE B 1 457 ? 2.609 22.047 -8.328 1 98.62 457 ILE B O 1
ATOM 8476 N N . PHE B 1 458 ? 4.012 22.344 -6.609 1 98.56 458 PHE B N 1
ATOM 8477 C CA . PHE B 1 458 ? 4.562 20.984 -6.742 1 98.56 458 PHE B CA 1
ATOM 8478 C C . PHE B 1 458 ? 3.488 19.938 -6.477 1 98.56 458 PHE B C 1
ATOM 8480 O O . PHE B 1 458 ? 3.27 19.047 -7.301 1 98.56 458 PHE B O 1
ATOM 8487 N N . GLU B 1 459 ? 2.848 20.078 -5.309 1 98.69 459 GLU B N 1
ATOM 8488 C CA . GLU B 1 459 ? 1.855 19.078 -4.938 1 98.69 459 GLU B CA 1
ATOM 8489 C C . GLU B 1 459 ? 0.689 19.062 -5.922 1 98.69 459 GLU B C 1
ATOM 8491 O O . GLU B 1 459 ? 0.169 18 -6.258 1 98.69 459 GLU B O 1
ATOM 8496 N N . LYS B 1 460 ? 0.249 20.234 -6.344 1 98.5 460 LYS B N 1
ATOM 8497 C CA . LYS B 1 460 ? -0.795 20.312 -7.359 1 98.5 460 LYS B CA 1
ATOM 8498 C C . LYS B 1 460 ? -0.389 19.578 -8.625 1 98.5 460 LYS B C 1
ATOM 8500 O O . LYS B 1 460 ? -1.18 18.812 -9.188 1 98.5 460 LYS B O 1
ATOM 8505 N N . ALA B 1 461 ? 0.845 19.766 -9.047 1 98.62 461 ALA B N 1
ATOM 8506 C CA . ALA B 1 461 ? 1.358 19.109 -10.25 1 98.62 461 ALA B CA 1
ATOM 8507 C C . ALA B 1 461 ? 1.462 17.609 -10.047 1 98.62 461 ALA B C 1
ATOM 8509 O O . ALA B 1 461 ? 1.214 16.828 -10.969 1 98.62 461 ALA B O 1
ATOM 8510 N N . VAL B 1 462 ? 1.864 17.219 -8.859 1 98.69 462 VAL B N 1
ATOM 8511 C CA . VAL B 1 462 ? 1.958 15.797 -8.539 1 98.69 462 VAL B CA 1
ATOM 8512 C C . VAL B 1 462 ? 0.586 15.141 -8.688 1 98.69 462 VAL B C 1
ATOM 8514 O O . VAL B 1 462 ? 0.458 14.086 -9.312 1 98.69 462 VAL B O 1
ATOM 8517 N N . PHE B 1 463 ? -0.466 15.773 -8.102 1 98.5 463 PHE B N 1
ATOM 8518 C CA . PHE B 1 463 ? -1.814 15.234 -8.211 1 98.5 463 PHE B CA 1
ATOM 8519 C C . PHE B 1 463 ? -2.254 15.172 -9.672 1 98.5 463 PHE B C 1
ATOM 8521 O O . PHE B 1 463 ? -2.875 14.195 -10.094 1 98.5 463 PHE B O 1
ATOM 8528 N N . GLU B 1 464 ? -1.955 16.203 -10.438 1 97.94 464 GLU B N 1
ATOM 8529 C CA . GLU B 1 464 ? -2.338 16.25 -11.844 1 97.94 464 GLU B CA 1
ATOM 8530 C C . GLU B 1 464 ? -1.658 15.133 -12.641 1 97.94 464 GLU B C 1
ATOM 8532 O O . GLU B 1 464 ? -2.316 14.398 -13.375 1 97.94 464 GLU B O 1
ATOM 8537 N N . LYS B 1 465 ? -0.38 15.008 -12.469 1 97.81 465 LYS B N 1
ATOM 8538 C CA . LYS B 1 465 ? 0.37 13.984 -13.195 1 97.81 465 LYS B CA 1
ATOM 8539 C C . LYS B 1 465 ? -0.027 12.586 -12.742 1 97.81 465 LYS B C 1
ATOM 8541 O O . LYS B 1 465 ? -0.137 11.672 -13.555 1 97.81 465 LYS B O 1
ATOM 8546 N N . ARG B 1 466 ? -0.226 12.43 -11.453 1 97.81 466 ARG B N 1
ATOM 8547 C CA . ARG B 1 466 ? -0.57 11.125 -10.898 1 97.81 466 ARG B CA 1
ATOM 8548 C C . ARG B 1 466 ? -1.92 10.641 -11.422 1 97.81 466 ARG B C 1
ATOM 8550 O O . ARG B 1 466 ? -2.143 9.438 -11.57 1 97.81 466 ARG B O 1
ATOM 8557 N N . SER B 1 467 ? -2.873 11.539 -11.664 1 95.81 467 SER B N 1
ATOM 8558 C CA . SER B 1 467 ? -4.184 11.188 -12.203 1 95.81 467 SER B CA 1
ATOM 8559 C C . SER B 1 467 ? -4.059 10.523 -13.57 1 95.81 467 SER B C 1
ATOM 8561 O O . SER B 1 467 ? -4.961 9.805 -14 1 95.81 467 SER B O 1
ATOM 8563 N N . GLU B 1 468 ? -2.871 10.766 -14.188 1 93.5 468 GLU B N 1
ATOM 8564 C CA . GLU B 1 468 ? -2.613 10.18 -15.5 1 93.5 468 GLU B CA 1
ATOM 8565 C C . GLU B 1 468 ? -1.874 8.852 -15.375 1 93.5 468 GLU B C 1
ATOM 8567 O O . GLU B 1 468 ? -1.888 8.031 -16.297 1 93.5 468 GLU B O 1
ATOM 8572 N N . GLY B 1 469 ? -1.204 8.703 -14.359 1 94.75 469 GLY B N 1
ATOM 8573 C CA . GLY B 1 469 ? -0.399 7.52 -14.117 1 94.75 469 GLY B CA 1
ATOM 8574 C C . GLY B 1 469 ? 0.639 7.719 -13.023 1 94.75 469 GLY B C 1
ATOM 8575 O O . GLY B 1 469 ? 0.743 8.805 -12.453 1 94.75 469 GLY B O 1
ATOM 8576 N N . GLU B 1 470 ? 1.322 6.699 -12.688 1 95.31 470 GLU B N 1
ATOM 8577 C CA . GLU B 1 470 ? 2.371 6.785 -11.68 1 95.31 470 GLU B CA 1
ATOM 8578 C C . GLU B 1 470 ? 3.52 7.672 -12.156 1 95.31 470 GLU B C 1
ATOM 8580 O O . GLU B 1 470 ? 3.895 7.637 -13.328 1 95.31 470 GLU B O 1
ATOM 8585 N N . LEU B 1 471 ? 4.016 8.477 -11.281 1 97.5 471 LEU B N 1
ATOM 8586 C CA . LEU B 1 471 ? 5.176 9.297 -11.602 1 97.5 471 LEU B CA 1
ATOM 8587 C C . LEU B 1 471 ? 6.461 8.477 -11.539 1 97.5 471 LEU B C 1
ATOM 8589 O O . LEU B 1 471 ? 6.621 7.633 -10.656 1 97.5 471 LEU B O 1
ATOM 8593 N N . SER B 1 472 ? 7.387 8.727 -12.453 1 96.94 472 SER B N 1
ATOM 8594 C CA . SER B 1 472 ? 8.75 8.203 -12.383 1 96.94 472 SER B CA 1
ATOM 8595 C C . SER B 1 472 ? 9.625 9.07 -11.484 1 96.94 472 SER B C 1
ATOM 8597 O O . SER B 1 472 ? 9.242 10.18 -11.117 1 96.94 472 SER B O 1
ATOM 8599 N N . LEU B 1 473 ? 10.727 8.539 -11.125 1 97.06 473 LEU B N 1
ATOM 8600 C CA . LEU B 1 473 ? 11.672 9.289 -10.305 1 97.06 473 LEU B CA 1
ATOM 8601 C C . LEU B 1 473 ? 12.117 10.562 -11.016 1 97.06 473 LEU B C 1
ATOM 8603 O O . LEU B 1 473 ? 12.172 11.633 -10.406 1 97.06 473 LEU B O 1
ATOM 8607 N N . GLU B 1 474 ? 12.398 10.477 -12.297 1 98.06 474 GLU B N 1
ATOM 8608 C CA . GLU B 1 474 ? 12.82 11.633 -13.078 1 98.06 474 GLU B CA 1
ATOM 8609 C C . GLU B 1 474 ? 11.727 12.695 -13.141 1 98.06 474 GLU B C 1
ATOM 8611 O O . GLU B 1 474 ? 12 13.891 -13.016 1 98.06 474 GLU B O 1
ATOM 8616 N N . GLU B 1 475 ? 10.508 12.273 -13.258 1 98.06 475 GLU B N 1
ATOM 8617 C CA . GLU B 1 475 ? 9.383 13.203 -13.336 1 98.06 475 GLU B CA 1
ATOM 8618 C C . GLU B 1 475 ? 9.227 13.984 -12.039 1 98.06 475 GLU B C 1
ATOM 8620 O O . GLU B 1 475 ? 9.047 15.203 -12.062 1 98.06 475 GLU B O 1
ATOM 8625 N N . VAL B 1 476 ? 9.25 13.312 -10.914 1 98.62 476 VAL B N 1
ATOM 8626 C CA . VAL B 1 476 ? 9.031 13.984 -9.633 1 98.62 476 VAL B CA 1
ATOM 8627 C C . VAL B 1 476 ? 10.188 14.93 -9.336 1 98.62 476 VAL B C 1
ATOM 8629 O O . VAL B 1 476 ? 9.977 16.031 -8.82 1 98.62 476 VAL B O 1
ATOM 8632 N N . LYS B 1 477 ? 11.5 14.586 -9.695 1 98.38 477 LYS B N 1
ATOM 8633 C CA . LYS B 1 477 ? 12.664 15.453 -9.523 1 98.38 477 LYS B CA 1
ATOM 8634 C C . LYS B 1 477 ? 12.547 16.703 -10.383 1 98.38 477 LYS B C 1
ATOM 8636 O O . LYS B 1 477 ? 12.812 17.812 -9.914 1 98.38 477 LYS B O 1
ATOM 8641 N N . ASN B 1 478 ? 12.047 16.453 -11.531 1 98.62 478 ASN B N 1
ATOM 8642 C CA . ASN B 1 478 ? 11.883 17.578 -12.445 1 98.62 478 ASN B CA 1
ATOM 8643 C C . ASN B 1 478 ? 10.781 18.531 -11.977 1 98.62 478 ASN B C 1
ATOM 8645 O O . ASN B 1 478 ? 10.922 19.75 -12.086 1 98.62 478 ASN B O 1
ATOM 8649 N N . LEU B 1 479 ? 9.711 18 -11.508 1 98.69 479 LEU B N 1
ATOM 8650 C CA . LEU B 1 479 ? 8.617 18.812 -10.984 1 98.69 479 LEU B CA 1
ATOM 8651 C C . LEU B 1 479 ? 9.078 19.641 -9.789 1 98.69 479 LEU B C 1
ATOM 8653 O O . LEU B 1 479 ? 8.695 20.797 -9.641 1 98.69 479 LEU B O 1
ATOM 8657 N N . MET B 1 480 ? 9.883 19.031 -8.914 1 98.62 480 MET B N 1
ATOM 8658 C CA . MET B 1 480 ? 10.398 19.734 -7.738 1 98.62 480 MET B CA 1
ATOM 8659 C C . MET B 1 480 ? 11.289 20.906 -8.148 1 98.62 480 MET B C 1
ATOM 8661 O O . MET B 1 480 ? 11.133 22.016 -7.648 1 98.62 480 MET B O 1
ATOM 8665 N N . ILE B 1 481 ? 12.195 20.625 -9.078 1 98.56 481 ILE B N 1
ATOM 8666 C CA . ILE B 1 481 ? 13.086 21.672 -9.57 1 98.56 481 ILE B CA 1
ATOM 8667 C C . ILE B 1 481 ? 12.273 22.781 -10.234 1 98.56 481 ILE B C 1
ATOM 8669 O O . ILE B 1 481 ? 12.523 23.969 -10.008 1 98.56 481 ILE B O 1
ATOM 8673 N N . TRP B 1 482 ? 11.289 22.344 -11.055 1 98.69 482 TRP B N 1
ATOM 8674 C CA . TRP B 1 482 ? 10.406 23.312 -11.703 1 98.69 482 TRP B CA 1
ATOM 8675 C C . TRP B 1 482 ? 9.719 24.203 -10.68 1 98.69 482 TRP B C 1
ATOM 8677 O O . TRP B 1 482 ? 9.727 25.422 -10.812 1 98.69 482 TRP B O 1
ATOM 8687 N N . ALA B 1 483 ? 9.18 23.656 -9.656 1 98.62 483 ALA B N 1
ATOM 8688 C CA . ALA B 1 483 ? 8.477 24.422 -8.625 1 98.62 483 ALA B CA 1
ATOM 8689 C C . ALA B 1 483 ? 9.414 25.375 -7.91 1 98.62 483 ALA B C 1
ATOM 8691 O O . ALA B 1 483 ? 9.055 26.531 -7.648 1 98.62 483 ALA B O 1
ATOM 8692 N N . GLN B 1 484 ? 10.633 24.891 -7.574 1 98.5 484 GLN B N 1
ATOM 8693 C CA . GLN B 1 484 ? 11.625 25.75 -6.926 1 98.5 484 GLN B CA 1
ATOM 8694 C C . GLN B 1 484 ? 12.016 26.922 -7.82 1 98.5 484 GLN B C 1
ATOM 8696 O O . GLN B 1 484 ? 12.109 28.062 -7.352 1 98.5 484 GLN B O 1
ATOM 8701 N N . LYS B 1 485 ? 12.211 26.641 -9.086 1 98.31 485 LYS B N 1
ATOM 8702 C CA . LYS B 1 485 ? 12.57 27.703 -10.031 1 98.31 485 LYS B CA 1
ATOM 8703 C C . LYS B 1 485 ? 11.469 28.75 -10.125 1 98.31 485 LYS B C 1
ATOM 8705 O O . LYS B 1 485 ? 11.75 29.953 -10.125 1 98.31 485 LYS B O 1
ATOM 8710 N N . GLN B 1 486 ? 10.25 28.281 -10.172 1 98.06 486 GLN B N 1
ATOM 8711 C CA . GLN B 1 486 ? 9.117 29.188 -10.266 1 98.06 486 GLN B CA 1
ATOM 8712 C C . GLN B 1 486 ? 9.008 30.078 -9.023 1 98.06 486 GLN B C 1
ATOM 8714 O O . GLN B 1 486 ? 8.656 31.25 -9.125 1 98.06 486 GLN B O 1
ATOM 8719 N N . ALA B 1 487 ? 9.336 29.578 -7.883 1 98.44 487 ALA B N 1
ATOM 8720 C CA . ALA B 1 487 ? 9.086 30.266 -6.613 1 98.44 487 ALA B CA 1
ATOM 8721 C C . ALA B 1 487 ? 10.258 31.156 -6.23 1 98.44 487 ALA B C 1
ATOM 8723 O O . ALA B 1 487 ? 10.078 32.344 -5.922 1 98.44 487 ALA B O 1
ATOM 8724 N N . TYR B 1 488 ? 11.477 30.641 -6.277 1 97.81 488 TYR B N 1
ATOM 8725 C CA . TYR B 1 488 ? 12.648 31.328 -5.75 1 97.81 488 TYR B CA 1
ATOM 8726 C C . TYR B 1 488 ? 13.266 32.25 -6.797 1 97.81 488 TYR B C 1
ATOM 8728 O O . TYR B 1 488 ? 13.883 33.25 -6.461 1 97.81 488 TYR B O 1
ATOM 8736 N N . GLY B 1 489 ? 13.148 31.859 -8.102 1 96.44 489 GLY B N 1
ATOM 8737 C CA . GLY B 1 489 ? 13.617 32.719 -9.188 1 96.44 489 GLY B CA 1
ATOM 8738 C C . GLY B 1 489 ? 15.125 32.688 -9.367 1 96.44 489 GLY B C 1
ATOM 8739 O O . GLY B 1 489 ? 15.789 31.75 -8.891 1 96.44 489 GLY B O 1
ATOM 8740 N N . ASP B 1 490 ? 15.656 33.656 -10.039 1 95.69 490 ASP B N 1
ATOM 8741 C CA . ASP B 1 490 ? 17.031 33.625 -10.539 1 95.69 490 ASP B CA 1
ATOM 8742 C C . ASP B 1 490 ? 18 34.094 -9.453 1 95.69 490 ASP B C 1
ATOM 8744 O O . ASP B 1 490 ? 19.219 34 -9.633 1 95.69 490 ASP B O 1
ATOM 8748 N N . ALA B 1 491 ? 17.453 34.562 -8.336 1 97.12 491 ALA B N 1
ATOM 8749 C CA . ALA B 1 491 ? 18.312 35 -7.25 1 97.12 491 ALA B CA 1
ATOM 8750 C C . ALA B 1 491 ? 18.984 33.844 -6.547 1 97.12 491 ALA B C 1
ATOM 8752 O O . ALA B 1 491 ? 19.953 34 -5.816 1 97.12 491 ALA B O 1
ATOM 8753 N N . ILE B 1 492 ? 18.422 32.625 -6.742 1 98 492 ILE B N 1
ATOM 8754 C CA . ILE B 1 492 ? 19 31.422 -6.172 1 98 492 ILE B CA 1
ATOM 8755 C C . ILE B 1 492 ? 19.859 30.719 -7.211 1 98 492 ILE B C 1
ATOM 8757 O O . ILE B 1 492 ? 19.5 30.625 -8.383 1 98 492 ILE B O 1
ATOM 8761 N N . SER B 1 493 ? 21 30.203 -6.801 1 97.62 493 SER B N 1
ATOM 8762 C CA . SER B 1 493 ? 21.875 29.422 -7.688 1 97.62 493 SER B CA 1
ATOM 8763 C C . SER B 1 493 ? 21.188 28.141 -8.148 1 97.62 493 SER B C 1
ATOM 8765 O O . SER B 1 493 ? 21 27.219 -7.359 1 97.62 493 SER B O 1
ATOM 8767 N N . GLN B 1 494 ? 20.969 28.062 -9.43 1 96.06 494 GLN B N 1
ATOM 8768 C CA . GLN B 1 494 ? 20.125 27.016 -9.977 1 96.06 494 GLN B CA 1
ATOM 8769 C C . GLN B 1 494 ? 20.766 25.641 -9.789 1 96.06 494 GLN B C 1
ATOM 8771 O O . GLN B 1 494 ? 20.062 24.641 -9.617 1 96.06 494 GLN B O 1
ATOM 8776 N N . GLU B 1 495 ? 22.062 25.562 -9.836 1 95.5 495 GLU B N 1
ATOM 8777 C CA . GLU B 1 495 ? 22.781 24.312 -9.703 1 95.5 495 GLU B CA 1
ATOM 8778 C C . GLU B 1 495 ? 22.672 23.75 -8.289 1 95.5 495 GLU B C 1
ATOM 8780 O O . GLU B 1 495 ? 22.969 22.578 -8.055 1 95.5 495 GLU B O 1
ATOM 8785 N N . THR B 1 496 ? 22.188 24.594 -7.363 1 97.38 496 THR B N 1
ATOM 8786 C CA . THR B 1 496 ? 22.109 24.172 -5.973 1 97.38 496 THR B CA 1
ATOM 8787 C C . THR B 1 496 ? 20.672 23.812 -5.594 1 97.38 496 THR B C 1
ATOM 8789 O O . THR B 1 496 ? 20.391 23.469 -4.441 1 97.38 496 THR B O 1
ATOM 8792 N N . LEU B 1 497 ? 19.734 23.875 -6.531 1 97.94 497 LEU B N 1
ATOM 8793 C CA . LEU B 1 497 ? 18.359 23.469 -6.234 1 97.94 497 LEU B CA 1
ATOM 8794 C C . LEU B 1 497 ? 18.297 22 -5.828 1 97.94 497 LEU B C 1
ATOM 8796 O O . LEU B 1 497 ? 19.203 21.219 -6.141 1 97.94 497 LEU B O 1
ATOM 8800 N N . ASP B 1 498 ? 17.297 21.609 -5.102 1 97.69 498 ASP B N 1
ATOM 8801 C CA . ASP B 1 498 ? 17.234 20.281 -4.488 1 97.69 498 ASP B CA 1
ATOM 8802 C C . ASP B 1 498 ? 16.156 19.422 -5.148 1 97.69 498 ASP B C 1
ATOM 8804 O O . ASP B 1 498 ? 14.992 19.484 -4.762 1 97.69 498 ASP B O 1
ATOM 8808 N N . PRO B 1 499 ? 16.531 18.531 -6.027 1 98 499 PRO B N 1
ATOM 8809 C CA . PRO B 1 499 ? 15.531 17.688 -6.688 1 98 499 PRO B CA 1
ATOM 8810 C C . PRO B 1 499 ? 14.883 16.688 -5.73 1 98 499 PRO B C 1
ATOM 8812 O O . PRO B 1 499 ? 13.883 16.047 -6.082 1 98 499 PRO B O 1
ATOM 8815 N N . PHE B 1 500 ? 15.391 16.578 -4.457 1 98.06 500 PHE B N 1
ATOM 8816 C CA . PHE B 1 500 ? 14.922 15.562 -3.521 1 98.06 500 PHE B CA 1
ATOM 8817 C C . PHE B 1 500 ? 14.148 16.203 -2.375 1 98.06 500 PHE B C 1
ATOM 8819 O O . PHE B 1 500 ? 13.789 15.523 -1.408 1 98.06 500 PHE B O 1
ATOM 8826 N N . ALA B 1 501 ? 13.734 17.484 -2.514 1 97.44 501 ALA B N 1
ATOM 8827 C CA . ALA B 1 501 ? 13.109 18.203 -1.416 1 97.44 501 ALA B CA 1
ATOM 8828 C C . ALA B 1 501 ? 11.758 17.594 -1.048 1 97.44 501 ALA B C 1
ATOM 8830 O O . ALA B 1 501 ? 11.188 17.922 -0.003 1 97.44 501 ALA B O 1
ATOM 8831 N N . TRP B 1 502 ? 11.273 16.625 -1.847 1 98.06 502 TRP B N 1
ATOM 8832 C CA . TRP B 1 502 ? 9.992 15.969 -1.591 1 98.06 502 TRP B CA 1
ATOM 8833 C C . TRP B 1 502 ? 10.18 14.781 -0.655 1 98.06 502 TRP B C 1
ATOM 8835 O O . TRP B 1 502 ? 9.203 14.258 -0.107 1 98.06 502 TRP B O 1
ATOM 8845 N N . ILE B 1 503 ? 11.344 14.352 -0.338 1 98.06 503 ILE B N 1
ATOM 8846 C CA . ILE B 1 503 ? 11.602 13.102 0.363 1 98.06 503 ILE B CA 1
ATOM 8847 C C . ILE B 1 503 ? 11.336 13.281 1.855 1 98.06 503 ILE B C 1
ATOM 8849 O O . ILE B 1 503 ? 10.641 12.469 2.473 1 98.06 503 ILE B O 1
ATOM 8853 N N . HIS B 1 504 ? 11.789 14.336 2.406 1 94.81 504 HIS B N 1
ATOM 8854 C CA . HIS B 1 504 ? 11.758 14.445 3.859 1 94.81 504 HIS B CA 1
ATOM 8855 C C . HIS B 1 504 ? 10.641 15.375 4.32 1 94.81 504 HIS B C 1
ATOM 8857 O O . HIS B 1 504 ? 10.57 15.727 5.5 1 94.81 504 HIS B O 1
ATOM 8863 N N . LYS B 1 505 ? 9.758 15.805 3.443 1 95 505 LYS B N 1
ATOM 8864 C CA . LYS B 1 505 ? 8.594 16.594 3.824 1 95 505 LYS B CA 1
ATOM 8865 C C . LYS B 1 505 ? 7.387 15.703 4.09 1 95 505 LYS B C 1
ATOM 8867 O O . LYS B 1 505 ? 6.672 15.32 3.162 1 95 505 LYS B O 1
ATOM 8872 N N . ASN B 1 506 ? 7.082 15.477 5.293 1 94.75 506 ASN B N 1
ATOM 8873 C CA . ASN B 1 506 ? 6.07 14.516 5.715 1 94.75 506 ASN B CA 1
ATOM 8874 C C . ASN B 1 506 ? 4.691 14.875 5.176 1 94.75 506 ASN B C 1
ATOM 8876 O O . ASN B 1 506 ? 3.867 13.992 4.922 1 94.75 506 ASN B O 1
ATOM 8880 N N . HIS B 1 507 ? 4.473 16.156 4.898 1 96.25 507 HIS B N 1
ATOM 8881 C CA . HIS B 1 507 ? 3.156 16.672 4.527 1 96.25 507 HIS B CA 1
ATOM 8882 C C . HIS B 1 507 ? 2.682 16.062 3.213 1 96.25 507 HIS B C 1
ATOM 8884 O O . HIS B 1 507 ? 1.479 15.906 2.99 1 96.25 507 HIS B O 1
ATOM 8890 N N . TYR B 1 508 ? 3.617 15.695 2.373 1 97.94 508 TYR B N 1
ATOM 8891 C CA . TYR B 1 508 ? 3.252 15.125 1.08 1 97.94 508 TYR B CA 1
ATOM 8892 C C . TYR B 1 508 ? 2.713 13.711 1.241 1 97.94 508 TYR B C 1
ATOM 8894 O O . TYR B 1 508 ? 2.127 13.156 0.31 1 97.94 508 TYR B O 1
ATOM 8902 N N . TYR B 1 509 ? 2.846 13.125 2.445 1 98 509 TYR B N 1
ATOM 8903 C CA . TYR B 1 509 ? 2.592 11.695 2.609 1 98 509 TYR B CA 1
ATOM 8904 C C . TYR B 1 509 ? 1.468 11.453 3.609 1 98 509 TYR B C 1
ATOM 8906 O O . TYR B 1 509 ? 1.347 10.359 4.164 1 98 509 TYR B O 1
ATOM 8914 N N . TYR B 1 510 ? 0.705 12.523 3.906 1 96.19 510 TYR B N 1
ATOM 8915 C CA . TYR B 1 510 ? -0.532 12.375 4.664 1 96.19 510 TYR B CA 1
ATOM 8916 C C . TYR B 1 510 ? -1.676 11.922 3.762 1 96.19 510 TYR B C 1
ATOM 8918 O O . TYR B 1 510 ? -1.98 12.586 2.764 1 96.19 510 TYR B O 1
ATOM 8926 N N . PRO B 1 511 ? -2.293 10.906 4.152 1 96.06 511 PRO B N 1
ATOM 8927 C CA . PRO B 1 511 ? -3.412 10.469 3.309 1 96.06 511 PRO B CA 1
ATOM 8928 C C . PRO B 1 511 ? -4.633 11.375 3.438 1 96.06 511 PRO B C 1
ATOM 8930 O O . PRO B 1 511 ? -5.395 11.531 2.479 1 96.06 511 PRO B O 1
ATOM 8933 N N . ASP B 1 512 ? -4.773 12 4.609 1 94.88 512 ASP B N 1
ATOM 8934 C CA . ASP B 1 512 ? -6.02 12.711 4.883 1 94.88 512 ASP B CA 1
ATOM 8935 C C . ASP B 1 512 ? -5.801 14.219 4.902 1 94.88 512 ASP B C 1
ATOM 8937 O O . ASP B 1 512 ? -6.758 14.992 5.008 1 94.88 512 ASP B O 1
ATOM 8941 N N . ALA B 1 513 ? -4.57 14.625 4.832 1 96.56 513 ALA B N 1
ATOM 8942 C CA . ALA B 1 513 ? -4.242 16.047 4.859 1 96.56 513 ALA B CA 1
ATOM 8943 C C . ALA B 1 513 ? -3.357 16.438 3.676 1 96.56 513 ALA B C 1
ATOM 8945 O O . ALA B 1 513 ? -2.131 16.328 3.754 1 96.56 513 ALA B O 1
ATOM 8946 N N . ASN B 1 514 ? -4.02 16.891 2.645 1 97.94 514 ASN B N 1
ATOM 8947 C CA . ASN B 1 514 ? -3.314 17.297 1.435 1 97.94 514 ASN B CA 1
ATOM 8948 C C . ASN B 1 514 ? -3.289 18.828 1.295 1 97.94 514 ASN B C 1
ATOM 8950 O O . ASN B 1 514 ? -4.109 19.516 1.894 1 97.94 514 ASN B O 1
ATOM 8954 N N . PHE B 1 515 ? -2.254 19.328 0.565 1 98.31 515 PHE B N 1
ATOM 8955 C CA . PHE B 1 515 ? -2.049 20.766 0.503 1 98.31 515 PHE B CA 1
ATOM 8956 C C . PHE B 1 515 ? -1.978 21.359 1.903 1 98.31 515 PHE B C 1
ATOM 8958 O O . PHE B 1 515 ? -2.611 22.375 2.182 1 98.31 515 PHE B O 1
ATOM 8965 N N . TYR B 1 516 ? -1.239 20.688 2.645 1 96.38 516 TYR B N 1
ATOM 8966 C CA . TYR B 1 516 ? -1.208 20.906 4.086 1 96.38 516 TYR B CA 1
ATOM 8967 C C . TYR B 1 516 ? -0.703 22.312 4.418 1 96.38 516 TYR B C 1
ATOM 8969 O O . TYR B 1 516 ? -1.039 22.859 5.465 1 96.38 516 TYR B O 1
ATOM 8977 N N . ASN B 1 517 ? -0.013 22.938 3.508 1 94.75 517 ASN B N 1
ATOM 8978 C CA . ASN B 1 517 ? 0.809 24.078 3.918 1 94.75 517 ASN B CA 1
ATOM 8979 C C . ASN B 1 517 ? 0.148 25.406 3.566 1 94.75 517 ASN B C 1
ATOM 8981 O O . ASN B 1 517 ? 0.43 26.422 4.191 1 94.75 517 ASN B O 1
ATOM 8985 N N . PHE B 1 518 ? -0.736 25.453 2.588 1 96.69 518 PHE B N 1
ATOM 8986 C CA . PHE B 1 518 ? -1.229 26.766 2.15 1 96.69 518 PHE B CA 1
ATOM 8987 C C . PHE B 1 518 ? -1.971 27.469 3.281 1 96.69 518 PHE B C 1
ATOM 8989 O O . PHE B 1 518 ? -2.041 28.688 3.311 1 96.69 518 PHE B O 1
ATOM 8996 N N . PRO B 1 519 ? -2.566 26.688 4.188 1 96.94 519 PRO B N 1
ATOM 8997 C CA . PRO B 1 519 ? -3.221 27.375 5.309 1 96.94 519 PRO B CA 1
ATOM 8998 C C . PRO B 1 519 ? -2.268 28.266 6.094 1 96.94 519 PRO B C 1
ATOM 9000 O O . PRO B 1 519 ? -2.682 29.297 6.633 1 96.94 519 PRO B O 1
ATOM 9003 N N . TYR B 1 520 ? -0.984 27.906 6.125 1 95.88 520 TYR B N 1
ATOM 9004 C CA . TYR B 1 520 ? -0.002 28.719 6.824 1 95.88 520 TYR B CA 1
ATOM 9005 C C . TYR B 1 520 ? 0.257 30.016 6.07 1 95.88 520 TYR B C 1
ATOM 9007 O O . TYR B 1 520 ? 0.49 31.062 6.684 1 95.88 520 TYR B O 1
ATOM 9015 N N . ALA B 1 521 ? 0.231 29.922 4.797 1 98 521 ALA B N 1
ATOM 9016 C CA . ALA B 1 521 ? 0.358 31.141 3.994 1 98 521 ALA B CA 1
ATOM 9017 C C . ALA B 1 521 ? -0.837 32.062 4.207 1 98 521 ALA B C 1
ATOM 9019 O O . ALA B 1 521 ? -0.674 33.281 4.344 1 98 521 ALA B O 1
ATOM 9020 N N . PHE B 1 522 ? -2.021 31.469 4.219 1 98.5 522 PHE B N 1
ATOM 9021 C CA . PHE B 1 522 ? -3.209 32.25 4.516 1 98.5 522 PHE B CA 1
ATOM 9022 C C . PHE B 1 522 ? -3.082 32.938 5.875 1 98.5 522 PHE B C 1
ATOM 9024 O O . PHE B 1 522 ? -3.326 34.125 6.004 1 98.5 522 PHE B O 1
ATOM 9031 N N . GLY B 1 523 ? -2.691 32.156 6.859 1 97.94 523 GLY B N 1
ATOM 9032 C CA . GLY B 1 523 ? -2.57 32.688 8.203 1 97.94 523 GLY B CA 1
ATOM 9033 C C . GLY B 1 523 ? -1.628 33.875 8.289 1 97.94 523 GLY B C 1
ATOM 9034 O O . GLY B 1 523 ? -1.957 34.906 8.898 1 97.94 523 GLY B O 1
ATOM 9035 N N . LEU B 1 524 ? -0.468 33.75 7.672 1 98 524 LEU B N 1
ATOM 9036 C CA . LEU B 1 524 ? 0.523 34.844 7.695 1 98 524 LEU B CA 1
ATOM 9037 C C . LEU B 1 524 ? -0.008 36.062 6.992 1 98 524 LEU B C 1
ATOM 9039 O O . LEU B 1 524 ? 0.023 37.188 7.559 1 98 524 LEU B O 1
ATOM 9043 N N . LEU B 1 525 ? -0.488 35.875 5.809 1 98.19 525 LEU B N 1
ATOM 9044 C CA . LEU B 1 525 ? -0.899 37.031 4.996 1 98.19 525 LEU B CA 1
ATOM 9045 C C . LEU B 1 525 ? -2.154 37.688 5.57 1 98.19 525 LEU B C 1
ATOM 9047 O O . LEU B 1 525 ? -2.283 38.906 5.559 1 98.19 525 LEU B O 1
ATOM 9051 N N . PHE B 1 526 ? -3.098 36.844 6.008 1 98.44 526 PHE B N 1
ATOM 9052 C CA . PHE B 1 526 ? -4.309 37.375 6.617 1 98.44 526 PHE B CA 1
ATOM 9053 C C . PHE B 1 526 ? -3.967 38.188 7.855 1 98.44 526 PHE B C 1
ATOM 9055 O O . PHE B 1 526 ? -4.469 39.312 8.031 1 98.44 526 PHE B O 1
ATOM 9062 N N . SER B 1 527 ? -3.109 37.719 8.695 1 98 527 SER B N 1
ATOM 9063 C CA . SER B 1 527 ? -2.691 38.406 9.906 1 98 527 SER B CA 1
ATOM 9064 C C . SER B 1 527 ? -1.981 39.719 9.578 1 98 527 SER B C 1
ATOM 9066 O O . SER B 1 527 ? -2.23 40.75 10.211 1 98 527 SER B O 1
ATOM 9068 N N . LYS B 1 528 ? -1.058 39.688 8.625 1 97.38 528 LYS B N 1
ATOM 9069 C CA . LYS B 1 528 ? -0.362 40.906 8.211 1 97.38 528 LYS B CA 1
ATOM 9070 C C . LYS B 1 528 ? -1.338 41.906 7.645 1 97.38 528 LYS B C 1
ATOM 9072 O O . LYS B 1 528 ? -1.136 43.125 7.797 1 97.38 528 LYS B O 1
ATOM 9077 N N . GLY B 1 529 ? -2.318 41.406 6.902 1 96.75 529 GLY B N 1
ATOM 9078 C CA . GLY B 1 529 ? -3.367 42.312 6.426 1 96.75 529 GLY B CA 1
ATOM 9079 C C . GLY B 1 529 ? -4.133 42.969 7.543 1 96.75 529 GLY B C 1
ATOM 9080 O O . GLY B 1 529 ? -4.41 44.188 7.473 1 96.75 529 GLY B O 1
ATOM 9081 N N . LEU B 1 530 ? -4.48 42.25 8.539 1 97.62 530 LEU B N 1
ATOM 9082 C CA . LEU B 1 530 ? -5.148 42.812 9.711 1 97.62 530 LEU B CA 1
ATOM 9083 C C . LEU B 1 530 ? -4.262 43.844 10.398 1 97.62 530 LEU B C 1
ATOM 9085 O O . LEU B 1 530 ? -4.738 44.875 10.828 1 97.62 530 LEU B O 1
ATOM 9089 N N . TYR B 1 531 ? -3.006 43.5 10.523 1 96.62 531 TYR B N 1
ATOM 9090 C CA . TYR B 1 531 ? -2.076 44.438 11.125 1 96.62 531 TYR B CA 1
ATOM 9091 C C . TYR B 1 531 ? -2.012 45.75 10.32 1 96.62 531 TYR B C 1
ATOM 9093 O O . TYR B 1 531 ? -1.962 46.844 10.883 1 96.62 531 TYR B O 1
ATOM 9101 N N . ASN B 1 532 ? -1.939 45.594 9.016 1 95.44 532 ASN B N 1
ATOM 9102 C CA . ASN B 1 532 ? -1.968 46.75 8.141 1 95.44 532 ASN B CA 1
ATOM 9103 C C . ASN B 1 532 ? -3.211 47.625 8.383 1 95.44 532 ASN B C 1
ATOM 9105 O O . ASN B 1 532 ? -3.137 48.844 8.383 1 95.44 532 ASN B O 1
ATOM 9109 N N . MET B 1 533 ? -4.324 46.969 8.562 1 95.44 533 MET B N 1
ATOM 9110 C CA . MET B 1 533 ? -5.559 47.688 8.867 1 95.44 533 MET B CA 1
ATOM 9111 C C . MET B 1 533 ? -5.445 48.438 10.203 1 95.44 533 MET B C 1
ATOM 9113 O O . MET B 1 533 ? -5.895 49.562 10.336 1 95.44 533 MET B O 1
ATOM 9117 N N . TYR B 1 534 ? -4.887 47.781 11.156 1 96 534 TYR B N 1
ATOM 9118 C CA . TYR B 1 534 ? -4.656 48.406 12.461 1 96 534 TYR B CA 1
ATOM 9119 C C . TYR B 1 534 ? -3.807 49.688 12.32 1 96 534 TYR B C 1
ATOM 9121 O O . TYR B 1 534 ? -4.109 50.719 12.922 1 96 534 TYR B O 1
ATOM 9129 N N . LEU B 1 535 ? -2.74 49.562 11.547 1 94.44 535 LEU B N 1
ATOM 9130 C CA . LEU B 1 535 ? -1.861 50.719 11.352 1 94.44 535 LEU B CA 1
ATOM 9131 C C . LEU B 1 535 ? -2.629 51.875 10.75 1 94.44 535 LEU B C 1
ATOM 9133 O O . LEU B 1 535 ? -2.342 53.031 11.062 1 94.44 535 LEU B O 1
ATOM 9137 N N . ASN B 1 536 ? -3.604 51.594 10.008 1 94.25 536 ASN B N 1
ATOM 9138 C CA . ASN B 1 536 ? -4.352 52.625 9.297 1 94.25 536 ASN B CA 1
ATOM 9139 C C . ASN B 1 536 ? -5.512 53.156 10.141 1 94.25 536 ASN B C 1
ATOM 9141 O O . ASN B 1 536 ? -5.832 54.344 10.086 1 94.25 536 ASN B O 1
ATOM 9145 N N . GLU B 1 537 ? -6.137 52.25 10.914 1 95.12 537 GLU B N 1
ATOM 9146 C CA . GLU B 1 537 ? -7.375 52.594 11.594 1 95.12 537 GLU B CA 1
ATOM 9147 C C . GLU B 1 537 ? -7.125 52.938 13.062 1 95.12 537 GLU B C 1
ATOM 9149 O O . GLU B 1 537 ? -7.953 53.562 13.711 1 95.12 537 GLU B O 1
ATOM 9154 N N . GLY B 1 538 ? -6.094 52.438 13.602 1 93.5 538 GLY B N 1
ATOM 9155 C CA . GLY B 1 538 ? -5.762 52.688 15 1 93.5 538 GLY B CA 1
ATOM 9156 C C . GLY B 1 538 ? -6.664 51.938 15.969 1 93.5 538 GLY B C 1
ATOM 9157 O O . GLY B 1 538 ? -6.996 50.781 15.75 1 93.5 538 GLY B O 1
ATOM 9158 N N . SER B 1 539 ? -7.098 52.562 17 1 93.31 539 SER B N 1
ATOM 9159 C CA . SER B 1 539 ? -7.816 51.938 18.094 1 93.31 539 SER B CA 1
ATOM 9160 C C . SER B 1 539 ? -9.195 51.469 17.672 1 93.31 539 SER B C 1
ATOM 9162 O O . SER B 1 539 ? -9.758 50.531 18.266 1 93.31 539 SER B O 1
ATOM 9164 N N . SER B 1 540 ? -9.695 52.094 16.641 1 94.62 540 SER B N 1
ATOM 9165 C CA . SER B 1 540 ? -11.016 51.688 16.156 1 94.62 540 SER B CA 1
ATOM 9166 C C . SER B 1 540 ? -11 50.281 15.602 1 94.62 540 SER B C 1
ATOM 9168 O O . SER B 1 540 ? -12.047 49.625 15.523 1 94.62 540 SER B O 1
ATOM 9170 N N . PHE B 1 541 ? -9.852 49.812 15.234 1 96.38 541 PHE B N 1
ATOM 9171 C CA . PHE B 1 541 ? -9.688 48.469 14.656 1 96.38 541 PHE B CA 1
ATOM 9172 C C . PHE B 1 541 ? -9.891 47.406 15.703 1 96.38 541 PHE B C 1
ATOM 9174 O O . PHE B 1 541 ? -10.25 46.25 15.375 1 96.38 541 PHE B O 1
ATOM 9181 N N . VAL B 1 542 ? -9.703 47.688 16.969 1 97.06 542 VAL B N 1
ATOM 9182 C CA . VAL B 1 542 ? -9.695 46.688 18.047 1 97.06 542 VAL B CA 1
ATOM 9183 C C . VAL B 1 542 ? -11.055 46 18.125 1 97.06 542 VAL B C 1
ATOM 9185 O O . VAL B 1 542 ? -11.125 44.781 18.266 1 97.06 542 VAL B O 1
ATOM 9188 N N . LYS B 1 543 ? -12.07 46.719 17.984 1 96.19 543 LYS B N 1
ATOM 9189 C CA . LYS B 1 543 ? -13.414 46.156 18.047 1 96.19 543 LYS B CA 1
ATOM 9190 C C . LYS B 1 543 ? -13.641 45.188 16.891 1 96.19 543 LYS B C 1
ATOM 9192 O O . LYS B 1 543 ? -14.195 44.094 17.078 1 96.19 543 LYS B O 1
ATOM 9197 N N . LYS B 1 544 ? -13.234 45.625 15.734 1 96.5 544 LYS B N 1
ATOM 9198 C CA . LYS B 1 544 ? -13.344 44.781 14.547 1 96.5 544 LYS B CA 1
ATOM 9199 C C . LYS B 1 544 ? -12.547 43.469 14.727 1 96.5 544 LYS B C 1
ATOM 9201 O O . LYS B 1 544 ? -13.031 42.406 14.406 1 96.5 544 LYS B O 1
ATOM 9206 N N . TYR B 1 545 ? -11.367 43.688 15.242 1 97.69 545 TYR B N 1
ATOM 9207 C CA . TYR B 1 545 ? -10.477 42.531 15.477 1 97.69 545 TYR B CA 1
ATOM 9208 C C . TYR B 1 545 ? -11.117 41.531 16.422 1 97.69 545 TYR B C 1
ATOM 9210 O O . TYR B 1 545 ? -11.117 40.312 16.141 1 97.69 545 TYR B O 1
ATOM 9218 N N . ASN B 1 546 ? -11.703 42 17.469 1 97.44 546 ASN B N 1
ATOM 9219 C CA . ASN B 1 546 ? -12.344 41.125 18.453 1 97.44 546 ASN B CA 1
ATOM 9220 C C . ASN B 1 546 ? -13.562 40.438 17.859 1 97.44 546 ASN B C 1
ATOM 9222 O O . ASN B 1 546 ? -13.773 39.219 18.109 1 97.44 546 ASN B O 1
ATOM 9226 N N . GLU B 1 547 ? -14.328 41.156 17.125 1 96.62 547 GLU B N 1
ATOM 9227 C CA . GLU B 1 547 ? -15.508 40.594 16.469 1 96.62 547 GLU B CA 1
ATOM 9228 C C . GLU B 1 547 ? -15.117 39.469 15.508 1 96.62 547 GLU B C 1
ATOM 9230 O O . GLU B 1 547 ? -15.766 38.406 15.469 1 96.62 547 GLU B O 1
ATOM 9235 N N . LEU B 1 548 ? -14.109 39.75 14.781 1 97.88 548 LEU B N 1
ATOM 9236 C CA . LEU B 1 548 ? -13.594 38.781 13.828 1 97.88 548 LEU B CA 1
ATOM 9237 C C . LEU B 1 548 ? -13.188 37.469 14.539 1 97.88 548 LEU B C 1
ATOM 9239 O O . LEU B 1 548 ? -13.602 36.406 14.141 1 97.88 548 LEU B O 1
ATOM 9243 N N . LEU B 1 549 ? -12.391 37.531 15.594 1 98.12 549 LEU B N 1
ATOM 9244 C CA . LEU B 1 549 ? -11.875 36.375 16.312 1 98.12 549 LEU B CA 1
ATOM 9245 C C . LEU B 1 549 ? -13.016 35.594 16.953 1 98.12 549 LEU B C 1
ATOM 9247 O O . LEU B 1 549 ? -12.961 34.375 17.031 1 98.12 549 LEU B O 1
ATOM 9251 N N . CYS B 1 550 ? -14.07 36.219 17.344 1 97.19 550 CYS B N 1
ATOM 9252 C CA . CYS B 1 550 ? -15.172 35.625 18.078 1 97.19 550 CYS B CA 1
ATOM 9253 C C . CYS B 1 550 ? -15.961 34.656 17.188 1 97.19 550 CYS B C 1
ATOM 9255 O O . CYS B 1 550 ? -16.562 33.719 17.688 1 97.19 550 CYS B O 1
ATOM 9257 N N . ILE B 1 551 ? -15.938 34.812 15.875 1 97.31 551 ILE B N 1
ATOM 9258 C CA . ILE B 1 551 ? -16.859 34.062 15.039 1 97.31 551 ILE B CA 1
ATOM 9259 C C . ILE B 1 551 ? -16.094 33.062 14.188 1 97.31 551 ILE B C 1
ATOM 9261 O O . ILE B 1 551 ? -16.656 32.438 13.289 1 97.31 551 ILE B O 1
ATOM 9265 N N . THR B 1 552 ? -14.805 32.875 14.461 1 98.12 552 THR B N 1
ATOM 9266 C CA . THR B 1 552 ? -13.977 32 13.648 1 98.12 552 THR B CA 1
ATOM 9267 C C . THR B 1 552 ? -14.438 30.547 13.758 1 98.12 552 THR B C 1
ATOM 9269 O O . THR B 1 552 ? -14.156 29.734 12.883 1 98.12 552 THR B O 1
ATOM 9272 N N . GLY B 1 553 ? -15.172 30.203 14.812 1 97.69 553 GLY B N 1
ATOM 9273 C CA . GLY B 1 553 ? -15.602 28.828 15.039 1 97.69 553 GLY B CA 1
ATOM 9274 C C . GLY B 1 553 ? -16.938 28.516 14.406 1 97.69 553 GLY B C 1
ATOM 9275 O O . GLY B 1 553 ? -17.344 27.344 14.336 1 97.69 553 GLY B O 1
ATOM 9276 N N . LYS B 1 554 ? -17.641 29.5 13.867 1 97.5 554 LYS B N 1
ATOM 9277 C CA . LYS B 1 554 ? -19.016 29.266 13.422 1 97.5 554 LYS B CA 1
ATOM 9278 C C . LYS B 1 554 ? -19.297 29.984 12.109 1 97.5 554 LYS B C 1
ATOM 9280 O O . LYS B 1 554 ? -20.406 30.5 11.898 1 97.5 554 LYS B O 1
ATOM 9285 N N . SER B 1 555 ? -18.234 30.094 11.258 1 97.44 555 SER B N 1
ATOM 9286 C CA . SER B 1 555 ? -18.406 30.75 9.969 1 97.44 555 SER B CA 1
ATOM 9287 C C . SER B 1 555 ? -17.359 30.266 8.969 1 97.44 555 SER B C 1
ATOM 9289 O O . SER B 1 555 ? -16.344 29.656 9.352 1 97.44 555 SER B O 1
ATOM 9291 N N . THR B 1 556 ? -17.656 30.516 7.641 1 97.88 556 THR B N 1
ATOM 9292 C CA . THR B 1 556 ? -16.641 30.344 6.613 1 97.88 556 THR B CA 1
ATOM 9293 C C . THR B 1 556 ? -15.57 31.422 6.715 1 97.88 556 THR B C 1
ATOM 9295 O O . THR B 1 556 ? -15.805 32.469 7.309 1 97.88 556 THR B O 1
ATOM 9298 N N . ILE B 1 557 ? -14.477 31.188 6.141 1 98.31 557 ILE B N 1
ATOM 9299 C CA . ILE B 1 557 ? -13.391 32.156 6.184 1 98.31 557 ILE B CA 1
ATOM 9300 C C . ILE B 1 557 ? -13.82 33.469 5.508 1 98.31 557 ILE B C 1
ATOM 9302 O O . ILE B 1 557 ? -13.523 34.562 5.992 1 98.31 557 ILE B O 1
ATOM 9306 N N . TYR B 1 558 ? -14.492 33.344 4.395 1 98.31 558 TYR B N 1
ATOM 9307 C CA . TYR B 1 558 ? -14.977 34.531 3.697 1 98.31 558 TYR B CA 1
ATOM 9308 C C . TYR B 1 558 ? -15.914 35.344 4.586 1 98.31 558 TYR B C 1
ATOM 9310 O O . TYR B 1 558 ? -15.797 36.562 4.672 1 98.31 558 TYR B O 1
ATOM 93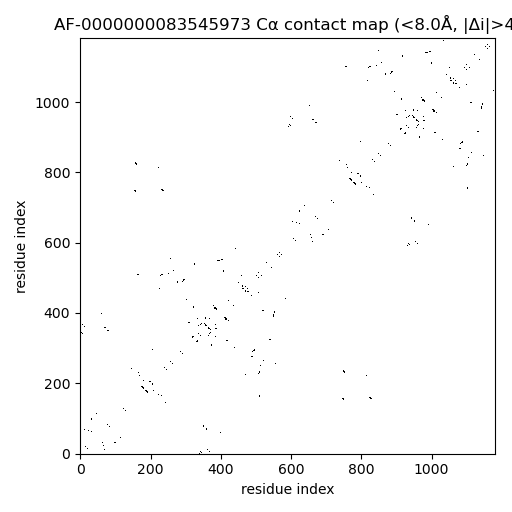18 N N . ASP B 1 559 ? -16.812 34.688 5.254 1 98 559 ASP B N 1
ATOM 9319 C CA . ASP B 1 559 ? -17.781 35.344 6.109 1 98 559 ASP B CA 1
ATOM 9320 C C . ASP B 1 559 ? -17.109 35.969 7.328 1 98 559 ASP B C 1
ATOM 9322 O O . ASP B 1 559 ? -17.531 37.031 7.805 1 98 559 ASP B O 1
ATOM 9326 N N . VAL B 1 560 ? -16.125 35.281 7.879 1 98.25 560 VAL B N 1
ATOM 9327 C CA . VAL B 1 560 ? -15.344 35.844 8.977 1 98.25 560 VAL B CA 1
ATOM 9328 C C . VAL B 1 560 ? -14.734 37.156 8.555 1 98.25 560 VAL B C 1
ATOM 9330 O O . VAL B 1 560 ? -14.891 38.188 9.25 1 98.25 560 VAL B O 1
ATOM 9333 N N . ALA B 1 561 ? -14.078 37.219 7.414 1 98.19 561 ALA B N 1
ATOM 9334 C CA . ALA B 1 561 ? -13.453 38.438 6.91 1 98.19 561 ALA B CA 1
ATOM 9335 C C . ALA B 1 561 ? -14.5 39.5 6.594 1 98.19 561 ALA B C 1
ATOM 9337 O O . ALA B 1 561 ? -14.344 40.656 6.969 1 98.19 561 ALA B O 1
ATOM 9338 N N . LYS B 1 562 ? -15.586 39.062 5.996 1 97.5 562 LYS B N 1
ATOM 9339 C CA . LYS B 1 562 ? -16.641 40 5.562 1 97.5 562 LYS B CA 1
ATOM 9340 C C . LYS B 1 562 ? -17.312 40.656 6.758 1 97.5 562 LYS B C 1
ATOM 9342 O O . LYS B 1 562 ? -17.781 41.781 6.668 1 97.5 562 LYS B O 1
ATOM 9347 N N . SER B 1 563 ? -17.406 39.969 7.836 1 94.94 563 SER B N 1
ATOM 9348 C CA . SER B 1 563 ? -18.062 40.469 9.031 1 94.94 563 SER B CA 1
ATOM 9349 C C . SER B 1 563 ? -17.453 41.781 9.492 1 94.94 563 SER B C 1
ATOM 9351 O O . SER B 1 563 ? -18.094 42.562 10.203 1 94.94 563 SER B O 1
ATOM 9353 N N . VAL B 1 564 ? -16.219 42.031 9.102 1 93.56 564 VAL B N 1
ATOM 9354 C CA . VAL B 1 564 ? -15.555 43.281 9.492 1 93.56 564 VAL B CA 1
ATOM 9355 C C . VAL B 1 564 ? -15.148 44.062 8.242 1 93.56 564 VAL B C 1
ATOM 9357 O O . VAL B 1 564 ? -14.125 44.75 8.234 1 93.56 564 VAL B O 1
ATOM 9360 N N . ASP B 1 565 ? -15.75 43.812 7.203 1 93.88 565 ASP B N 1
ATOM 9361 C CA . ASP B 1 565 ? -15.695 44.562 5.949 1 93.88 565 ASP B CA 1
ATOM 9362 C C . ASP B 1 565 ? -14.383 44.312 5.207 1 93.88 565 ASP B C 1
ATOM 9364 O O . ASP B 1 565 ? -13.812 45.219 4.598 1 93.88 565 ASP B O 1
ATOM 9368 N N . ILE B 1 566 ? -13.883 43.156 5.328 1 96.69 566 ILE B N 1
ATOM 9369 C CA . ILE B 1 566 ? -12.734 42.719 4.547 1 96.69 566 ILE B CA 1
ATOM 9370 C C . ILE B 1 566 ? -13.195 41.812 3.42 1 96.69 566 ILE B C 1
ATOM 9372 O O . ILE B 1 566 ? -13.891 40.812 3.662 1 96.69 566 ILE B O 1
ATOM 9376 N N . ASP B 1 567 ? -12.891 42.125 2.201 1 97.94 567 ASP B N 1
ATOM 9377 C CA . ASP B 1 567 ? -13.164 41.25 1.062 1 97.94 567 ASP B CA 1
ATOM 9378 C C . ASP B 1 567 ? -11.914 40.5 0.64 1 97.94 567 ASP B C 1
ATOM 9380 O O . ASP B 1 567 ? -11.086 41 -0.109 1 97.94 567 ASP B O 1
ATOM 9384 N N . ILE B 1 568 ? -11.859 39.25 0.97 1 98.06 568 ILE B N 1
ATOM 9385 C CA . ILE B 1 568 ? -10.656 38.5 0.717 1 98.06 568 ILE B CA 1
ATOM 9386 C C . ILE B 1 568 ? -10.68 37.938 -0.71 1 98.06 568 ILE B C 1
ATOM 9388 O O . ILE B 1 568 ? -9.742 37.25 -1.138 1 98.06 568 ILE B O 1
ATOM 9392 N N . HIS B 1 569 ? -11.758 38.25 -1.452 1 98.25 569 HIS B N 1
ATOM 9393 C CA . HIS B 1 569 ? -11.766 38 -2.891 1 98.25 569 HIS B CA 1
ATOM 9394 C C . HIS B 1 569 ? -11.102 39.156 -3.646 1 98.25 569 HIS B C 1
ATOM 9396 O O . HIS B 1 569 ? -10.828 39.031 -4.844 1 98.25 569 HIS B O 1
ATOM 9402 N N . ASP B 1 570 ? -10.766 40.188 -2.922 1 97.62 570 ASP B N 1
ATOM 9403 C CA . ASP B 1 570 ? -10.094 41.344 -3.5 1 97.62 570 ASP B CA 1
ATOM 9404 C C . ASP B 1 570 ? -8.578 41.25 -3.336 1 97.62 570 ASP B C 1
ATOM 9406 O O . ASP B 1 570 ? -8.07 41.156 -2.215 1 97.62 570 ASP B O 1
ATOM 9410 N N . LYS B 1 571 ? -7.824 41.469 -4.461 1 97.44 571 LYS B N 1
ATOM 9411 C CA . LYS B 1 571 ? -6.367 41.406 -4.441 1 97.44 571 LYS B CA 1
ATOM 9412 C C . LYS B 1 571 ? -5.773 42.5 -3.559 1 97.44 571 LYS B C 1
ATOM 9414 O O . LYS B 1 571 ? -4.688 42.344 -3.004 1 97.44 571 LYS B O 1
ATOM 9419 N N . GLU B 1 572 ? -6.547 43.531 -3.461 1 97 572 GLU B N 1
ATOM 9420 C CA . GLU B 1 572 ? -6.016 44.688 -2.758 1 97 572 GLU B CA 1
ATOM 9421 C C . GLU B 1 572 ? -5.789 44.406 -1.279 1 97 572 GLU B C 1
ATOM 9423 O O . GLU B 1 572 ? -4.852 44.906 -0.669 1 97 572 GLU B O 1
ATOM 9428 N N . PHE B 1 573 ? -6.617 43.625 -0.694 1 97.56 573 PHE B N 1
ATOM 9429 C CA . PHE B 1 573 ? -6.391 43.219 0.689 1 97.56 573 PHE B CA 1
ATOM 9430 C C . PHE B 1 573 ? -5.051 42.5 0.836 1 97.56 573 PHE B C 1
ATOM 9432 O O . PHE B 1 573 ? -4.254 42.875 1.711 1 97.56 573 PHE B O 1
ATOM 9439 N N . TRP B 1 574 ? -4.812 41.562 0.017 1 98.19 574 TRP B N 1
ATOM 9440 C CA . TRP B 1 574 ? -3.602 40.75 0.078 1 98.19 574 TRP B CA 1
ATOM 9441 C C . TRP B 1 574 ? -2.373 41.562 -0.296 1 98.19 574 TRP B C 1
ATOM 9443 O O . TRP B 1 574 ? -1.285 41.344 0.241 1 98.19 574 TRP B O 1
ATOM 9453 N N . ARG B 1 575 ? -2.555 42.5 -1.204 1 97.25 575 ARG B N 1
ATOM 9454 C CA . ARG B 1 575 ? -1.464 43.406 -1.53 1 97.25 575 ARG B CA 1
ATOM 9455 C C . ARG B 1 575 ? -1.087 44.25 -0.325 1 97.25 575 ARG B C 1
ATOM 9457 O O . ARG B 1 575 ? 0.09 44.562 -0.117 1 97.25 575 ARG B O 1
ATOM 9464 N N . GLY B 1 576 ? -2.117 44.688 0.399 1 96.06 576 GLY B N 1
ATOM 9465 C CA . GLY B 1 576 ? -1.851 45.375 1.654 1 96.06 576 GLY B CA 1
ATOM 9466 C C . GLY B 1 576 ? -1.04 44.531 2.629 1 96.06 576 GLY B C 1
ATOM 9467 O O . GLY B 1 576 ? -0.16 45.062 3.316 1 96.06 576 GLY B O 1
ATOM 9468 N N . SER B 1 577 ? -1.353 43.25 2.707 1 96.94 577 SER B N 1
ATOM 9469 C CA . SER B 1 577 ? -0.582 42.312 3.523 1 96.94 577 SER B CA 1
ATOM 9470 C C . SER B 1 577 ? 0.879 42.281 3.088 1 96.94 577 SER B C 1
ATOM 9472 O O . SER B 1 577 ? 1.784 42.375 3.918 1 96.94 577 SER B O 1
ATOM 9474 N N . MET B 1 578 ? 1.072 42.188 1.777 1 97.25 578 MET B N 1
ATOM 9475 C CA . MET B 1 578 ? 2.412 42.062 1.21 1 97.25 578 MET B CA 1
ATOM 9476 C C . MET B 1 578 ? 3.211 43.344 1.414 1 97.25 578 MET B C 1
ATOM 9478 O O . MET B 1 578 ? 4.441 43.312 1.507 1 97.25 578 MET B O 1
ATOM 9482 N N . ASN B 1 579 ? 2.541 44.438 1.498 1 95.5 579 ASN B N 1
ATOM 9483 C CA . ASN B 1 579 ? 3.219 45.719 1.706 1 95.5 579 ASN B CA 1
ATOM 9484 C C . ASN B 1 579 ? 3.986 45.75 3.025 1 95.5 579 ASN B C 1
ATOM 9486 O O . ASN B 1 579 ? 5.047 46.375 3.123 1 95.5 579 ASN B O 1
ATOM 9490 N N . ILE B 1 580 ? 3.465 45.094 3.977 1 94.62 580 ILE B N 1
ATOM 9491 C CA . ILE B 1 580 ? 4.156 44.969 5.258 1 94.62 580 ILE B CA 1
ATOM 9492 C C . ILE B 1 580 ? 5.477 44.25 5.07 1 94.62 580 ILE B C 1
ATOM 9494 O O . ILE B 1 580 ? 6.512 44.656 5.59 1 94.62 580 ILE B O 1
ATOM 9498 N N . VAL B 1 581 ? 5.469 43.219 4.312 1 96.5 581 VAL B N 1
ATOM 9499 C CA . VAL B 1 581 ? 6.645 42.375 4.059 1 96.5 581 VAL B CA 1
ATOM 9500 C C . VAL B 1 581 ? 7.637 43.156 3.182 1 96.5 581 VAL B C 1
ATOM 9502 O O . VAL B 1 581 ? 8.844 43.125 3.43 1 96.5 581 VAL B O 1
ATOM 9505 N N . LYS B 1 582 ? 7.102 43.844 2.195 1 96.81 582 LYS B N 1
ATOM 9506 C CA . LYS B 1 582 ? 7.938 44.625 1.29 1 96.81 582 LYS B CA 1
ATOM 9507 C C . LYS B 1 582 ? 8.719 45.688 2.049 1 96.81 582 LYS B C 1
ATOM 9509 O O . LYS B 1 582 ? 9.891 45.938 1.759 1 96.81 582 LYS B O 1
ATOM 9514 N N . LYS B 1 583 ? 8.078 46.312 2.918 1 94.81 583 LYS B N 1
ATOM 9515 C CA . LYS B 1 583 ? 8.734 47.312 3.734 1 94.81 583 LYS B CA 1
ATOM 9516 C C . LYS B 1 583 ? 9.883 46.719 4.539 1 94.81 583 LYS B C 1
ATOM 9518 O O . LYS B 1 583 ? 10.945 47.312 4.676 1 94.81 583 LYS B O 1
ATOM 9523 N N . GLN B 1 584 ? 9.656 45.594 5.055 1 95 584 GLN B N 1
ATOM 9524 C CA . GLN B 1 584 ? 10.703 44.906 5.797 1 95 584 GLN B CA 1
ATOM 9525 C C . GLN B 1 584 ? 11.883 44.531 4.887 1 95 584 GLN B C 1
ATOM 9527 O O . GLN B 1 584 ? 13.039 44.688 5.289 1 95 584 GLN B O 1
ATOM 9532 N N . ILE B 1 585 ? 11.578 44.062 3.688 1 96.69 585 ILE B N 1
ATOM 9533 C CA . ILE B 1 585 ? 12.625 43.75 2.721 1 96.69 585 ILE B CA 1
ATOM 9534 C C . ILE B 1 585 ? 13.43 45 2.391 1 96.69 585 ILE B C 1
ATOM 9536 O O . ILE B 1 585 ? 14.664 44.938 2.35 1 96.69 585 ILE B O 1
ATOM 9540 N N . GLU B 1 586 ? 12.719 46.094 2.197 1 95.69 586 GLU B N 1
ATOM 9541 C CA . GLU B 1 586 ? 13.383 47.344 1.898 1 95.69 586 GLU B CA 1
ATOM 9542 C C . GLU B 1 586 ? 14.312 47.781 3.035 1 95.69 586 GLU B C 1
ATOM 9544 O O . GLU B 1 586 ? 15.461 48.156 2.797 1 95.69 586 GLU B O 1
ATOM 9549 N N . GLU B 1 587 ? 13.82 47.688 4.188 1 93.44 587 GLU B N 1
ATOM 9550 C CA . GLU B 1 587 ? 14.625 48.062 5.352 1 93.44 587 GLU B CA 1
ATOM 9551 C C . GLU B 1 587 ? 15.828 47.125 5.496 1 93.44 587 GLU B C 1
ATOM 9553 O O . GLU B 1 587 ? 16.922 47.562 5.836 1 93.44 587 GLU B O 1
ATOM 9558 N N . PHE B 1 588 ? 15.641 45.875 5.246 1 94.06 588 PHE B N 1
ATOM 9559 C CA . PHE B 1 588 ? 16.703 44.906 5.316 1 94.06 588 PHE B CA 1
ATOM 9560 C C . PHE B 1 588 ? 17.781 45.188 4.277 1 94.06 588 PHE B C 1
ATOM 9562 O O . PHE B 1 588 ? 18.969 45.156 4.586 1 94.06 588 PHE B O 1
ATOM 9569 N N . CYS B 1 589 ? 17.391 45.531 3.096 1 93.44 589 CYS B N 1
ATOM 9570 C CA . CYS B 1 589 ? 18.312 45.781 1.996 1 93.44 589 CYS B CA 1
ATOM 9571 C C . CYS B 1 589 ? 19.094 47.062 2.211 1 93.44 589 CYS B C 1
ATOM 9573 O O . CYS B 1 589 ? 20.219 47.219 1.725 1 93.44 589 CYS B O 1
ATOM 9575 N N . ASN B 1 590 ? 18.484 47.969 2.965 1 89.38 590 ASN B N 1
ATOM 9576 C CA . ASN B 1 590 ? 19.109 49.25 3.229 1 89.38 590 ASN B CA 1
ATOM 9577 C C . ASN B 1 590 ? 20 49.188 4.473 1 89.38 590 ASN B C 1
ATOM 9579 O O . ASN B 1 590 ? 20.688 50.156 4.801 1 89.38 590 ASN B O 1
ATOM 9583 N N . SER B 1 591 ? 19.922 48.25 5.191 1 80.62 591 SER B N 1
ATOM 9584 C CA . SER B 1 591 ? 20.734 48.094 6.391 1 80.62 591 SER B CA 1
ATOM 9585 C C . SER B 1 591 ? 22.125 47.562 6.051 1 80.62 591 SER B C 1
ATOM 9587 O O . SER B 1 591 ? 22.281 46.781 5.113 1 80.62 591 SER B O 1
#

Secondary structure (DSSP, 8-state):
---TTS----TTT-S-TTSHHHHHHHHHHHHHHHHHHHHHHHHTT--TTHHHHHHHHHHHHHHHHHHHHHHHHHHHHHHHH-TT-HHHHHHHHHHHHHHTTHHHHHHHHHHHHHT-S-HHHHHHT-HHHHTTHHHHHHHHHHHTT---HHHHHHHHHHHTTTHHHHHHHHHHHHHT-EEEEEETTEEEEEEHHHHHHGGG-S-HHHHHHHHHHHHHHHTTTHHHHHHHHHHHHHHHHHHHHHTT-S-HHHHHHHHTT--HHHHHHHHHHHHHTHHHHHHHHHHHHHHTT-SSSBPGGGTT--------B--HHHHHHHHHHHHHHH-HHHHHHHHHHHHTT-EE----TTPPPS-EEEEEGGGTEEEEE----SBHHHHHHHHHHHHHHHHHHHHTTS-GGG----HHHHTHHHHHHHHHHHHHHHHH--HHHHHHHHHHHHHHHHIIIIIHHHHHHHHHHHHHHHTTSPPPHHHHHHHHHHHHHHHHGGGB-GGG--TTTTTS-GGGG-SS--STTHHHHHHHHHHHHHHHHHHHHTTHHHHHHHHHHHTTTSS-HHHHHHTTT--TTSHHHHHHHHHHHHHHHHHHHH-/---TTS----TTT-S-TTSHHHHHHHHHHHHHHHHHHHHHHHHTT--TTHHHHHHHHHHHHHHHHHHHHHHHHHHHHHHHH-TT-HHHHHHHHHHHHHHTTHHHHHHHHHHHHHT-S-HHHHHHT-HHHHTTHHHHHHHHHHHTT---HHHHHHHHHHHTTTHHHHHHHHHHHHHT-EEEEEETTEEEEEEHHHHHHGGG-S-HHHHHHHHHHHHHHHTTTHHHHHHHHHHHHHHHHHHHHHTT-S-HHHHHHHHTT--HHHHHHHHHHHHHTHHHHHHHHHHHHHHTT-SSSBPGGGTT--------B--HHHHHHHHHHHHHHH-HHHHHHHHHHHHTT-EE----TTPPPS-EEEEEGGGTEEEEE----SBHHHHHHHHHHHHHHHHHHHHTTS-GGG----HHHHTHHHHHHHHHHHHHHHHH--HHHHHHHHHHHHHHHHIIIIIHHHHHHHHHHHHHHHTTSPPPHHHHHHHHHHHHHHHHGGGB-GGG--TTTTTS-GGGG-SS--STTHHHHHHHHHHHHHHHHHHHHTTHHHHHHHHHHHTTTSS-HHHHHHTTT--TTSHHHHHHHHHHHHHHHHHHHH-

Radius of gyration: 37.36 Å; Cα contacts (8 Å, |Δi|>4): 1681; chains: 2; bounding box: 80×106×88 Å